Protein AF-0000000082337685 (afdb_homodimer)

Radius of gyration: 35.86 Å; Cα contacts (8 Å, |Δi|>4): 1172; chains: 2; bounding box: 55×130×116 Å

Organism: NCBI:txid1220207

Foldseek 3Di:
DPCDPVVVVVVVLVVPDCPPVPVPPPPPDQDPVSVVVCVVCCVVVVPDDCPDVNVVVVVVVLCCVLPVFQVLLDDDLVRLLVLVVVLLVLLLVLLVPWFDFACVVDDQVLVLVLQVVLPLFFDRDRLVVVLVFFLVSCSRGVLSLSLSQLLQVLLCVQPQLQVQQLQFCAPDPPGPHGDNCVSVVVSVVLVVVCVVPVLVSQVVQLVVLLVQQQQDVSNHPDNVNNVVSVVSQLVCLLVSLVPQCPDPPNVVGTDDDDDPVVVVVSSVSSSVSSVSSNVSSSSCSNHQTAHKDWNHCVSVVQAAADDDQAEEEDPSQDDPDPCLRHGFGWRGFSFTWIKGWQGQNSPDPPRGTHIDTSGHIYTTGTHDPPPVVVVVVVVVVVVVVVVVVVVVVVPPPPPPPD/DPCDPVNVVVVVLVVPDCPPVPVCPPPPPQDPVSVVVCCCCCVVVVPDDCPPVNVVVVVVVLCCVLPVFQVLLDDDLVRLLVLVVVLLVLLLVLLVPWFDFACVVDDQVLVLVLQVVLPLFFDRDRLVVQLVFFLVSCSRGVLSLSLLQLLQVLLCVQPQLQVQQLQFCAPDPPGPHGDNCVSVVVSVVLVVVCVVPVLVSQVVQLVVLLVQQQQDCSNHPDNVNNVVSVVSQLVCLLVSLVPQCPDPPNVVGTDDDDDPVVVVVSSVSSSVSSVSSNVSSSSCSNHQTAHKDWNHCVSVVQAAADDDQAEEEDPSQDDPDPCLRHGFGWRGFSFTWIKGWQTARSPDPPRGTHIDTSGHIYTTGTHDPPPVVVVVVVVVVVVVVVVVVVVVVVVPVPPPPD

Nearest PDB structures (foldseek):
  1z23-assembly1_A  TM=2.501E-01  e=3.993E+00  Rattus norvegicus
  5c73-assembly1_C  TM=1.824E-01  e=1.336E+00  Campylobacter jejuni
  7q83-assembly1_B  TM=2.647E-01  e=6.058E+00  Saccharomyces cerevisiae S288C
  5c73-assembly1_C  TM=1.822E-01  e=5.249E-01  Campylobacter jejuni
  7q83-assembly1_B  TM=2.648E-01  e=6.531E+00  Saccharomyces cerevisiae S288C

Structure (mmCIF, N/CA/C/O backbone):
data_AF-0000000082337685-model_v1
#
loop_
_entity.id
_entity.type
_entity.pdbx_description
1 polymer 'Uncharacterized protein'
#
loop_
_atom_site.group_PDB
_atom_site.id
_atom_site.type_symbol
_atom_site.label_atom_id
_atom_site.label_alt_id
_atom_site.label_comp_id
_atom_site.label_asym_id
_atom_site.label_entity_id
_atom_site.label_seq_id
_atom_site.pdbx_PDB_ins_code
_atom_site.Cartn_x
_atom_site.Cartn_y
_atom_site.Cartn_z
_atom_site.occupancy
_atom_site.B_iso_or_equiv
_atom_site.auth_seq_id
_atom_site.auth_comp_id
_atom_site.auth_asym_id
_atom_site.auth_atom_id
_atom_site.pdbx_PDB_model_num
ATOM 1 N N . MET A 1 1 ? 27.344 -3.963 -15.82 1 19.55 1 MET A N 1
ATOM 2 C CA . MET A 1 1 ? 26.75 -5.277 -16.016 1 19.55 1 MET A CA 1
ATOM 3 C C . MET A 1 1 ? 25.594 -5.5 -15.031 1 19.55 1 MET A C 1
ATOM 5 O O . MET A 1 1 ? 25.812 -5.527 -13.82 1 19.55 1 MET A O 1
ATOM 9 N N . VAL A 1 2 ? 24.391 -5.105 -15.367 1 24.78 2 VAL A N 1
ATOM 10 C CA . VAL A 1 2 ? 23.078 -4.992 -14.727 1 24.78 2 VAL A CA 1
ATOM 11 C C . VAL A 1 2 ? 22.609 -6.363 -14.242 1 24.78 2 VAL A C 1
ATOM 13 O O . VAL A 1 2 ? 22.453 -7.285 -15.047 1 24.78 2 VAL A O 1
ATOM 16 N N . GLU A 1 3 ? 23 -6.703 -13.016 1 27.89 3 GLU A N 1
ATOM 17 C CA . GLU A 1 3 ? 22.75 -8.008 -12.406 1 27.89 3 GLU A CA 1
ATOM 18 C C . GLU A 1 3 ? 21.297 -8.438 -12.594 1 27.89 3 GLU A C 1
ATOM 20 O O . GLU A 1 3 ? 20.375 -7.703 -12.227 1 27.89 3 GLU A O 1
ATOM 25 N N . THR A 1 4 ? 20.984 -9.242 -13.523 1 25.38 4 THR A N 1
ATOM 26 C CA . THR A 1 4 ? 19.734 -9.688 -14.117 1 25.38 4 THR A CA 1
ATOM 27 C C . THR A 1 4 ? 18.812 -10.281 -13.047 1 25.38 4 THR A C 1
ATOM 29 O O . THR A 1 4 ? 19.281 -10.75 -12.008 1 25.38 4 THR A O 1
ATOM 32 N N . ARG A 1 5 ? 17.516 -10.156 -13.211 1 28.86 5 ARG A N 1
ATOM 33 C CA . ARG A 1 5 ? 16.406 -10.656 -12.398 1 28.86 5 ARG A CA 1
ATOM 34 C C . ARG A 1 5 ? 16.609 -12.117 -12.016 1 28.86 5 ARG A C 1
ATOM 36 O O . ARG A 1 5 ? 16.031 -12.594 -11.047 1 28.86 5 ARG A O 1
ATOM 43 N N . SER A 1 6 ? 17.297 -12.836 -12.844 1 26.5 6 SER A N 1
ATOM 44 C CA . SER A 1 6 ? 17.547 -14.266 -12.688 1 26.5 6 SER A CA 1
ATOM 45 C C . SER A 1 6 ? 18.5 -14.539 -11.531 1 26.5 6 SER A C 1
ATOM 47 O O . SER A 1 6 ? 18.406 -15.586 -10.875 1 26.5 6 SER A O 1
ATOM 49 N N . ALA A 1 7 ? 19.438 -13.734 -11.289 1 30.48 7 ALA A N 1
ATOM 50 C CA . ALA A 1 7 ? 20.5 -13.992 -10.312 1 30.48 7 ALA A CA 1
ATOM 51 C C . ALA A 1 7 ? 19.984 -13.82 -8.883 1 30.48 7 ALA A C 1
ATOM 53 O O . ALA A 1 7 ? 20.375 -14.562 -7.984 1 30.48 7 ALA A O 1
ATOM 54 N N . LEU A 1 8 ? 19.047 -12.953 -8.688 1 27.53 8 LEU A N 1
ATOM 55 C CA . LEU A 1 8 ? 18.516 -12.742 -7.348 1 27.53 8 LEU A CA 1
ATOM 56 C C . LEU A 1 8 ? 17.625 -13.898 -6.922 1 27.53 8 LEU A C 1
ATOM 58 O O . LEU A 1 8 ? 17.562 -14.234 -5.738 1 27.53 8 LEU A O 1
ATOM 62 N N . LYS A 1 9 ? 17.047 -14.656 -7.887 1 27.2 9 LYS A N 1
ATOM 63 C CA . LYS A 1 9 ? 16.25 -15.844 -7.613 1 27.2 9 LYS A CA 1
ATOM 64 C C . LYS A 1 9 ? 17.125 -17 -7.152 1 27.2 9 LYS A C 1
ATOM 66 O O . LYS A 1 9 ? 16.766 -17.75 -6.242 1 27.2 9 LYS A O 1
ATOM 71 N N . ARG A 1 10 ? 18.312 -17.203 -7.746 1 27.28 10 ARG A N 1
ATOM 72 C CA . ARG A 1 10 ? 19.203 -18.312 -7.43 1 27.28 10 ARG A CA 1
ATOM 73 C C . ARG A 1 10 ? 19.766 -18.188 -6.023 1 27.28 10 ARG A C 1
ATOM 75 O O . ARG A 1 10 ? 19.906 -19.172 -5.305 1 27.28 10 ARG A O 1
ATOM 82 N N . LYS A 1 11 ? 20.109 -16.969 -5.691 1 29.11 11 LYS A N 1
ATOM 83 C CA . LYS A 1 11 ? 20.734 -16.875 -4.379 1 29.11 11 LYS A CA 1
ATOM 84 C C . LYS A 1 11 ? 19.734 -17.203 -3.268 1 29.11 11 LYS A C 1
ATOM 86 O O . LYS A 1 11 ? 20.125 -17.75 -2.23 1 29.11 11 LYS A O 1
ATOM 91 N N . ALA A 1 12 ? 18.453 -16.906 -3.602 1 27 12 ALA A N 1
ATOM 92 C CA . ALA A 1 12 ? 17.469 -17.25 -2.586 1 27 12 ALA A CA 1
ATOM 93 C C . ALA A 1 12 ? 17.281 -18.766 -2.508 1 27 12 ALA A C 1
ATOM 95 O O . ALA A 1 12 ? 17.062 -19.312 -1.427 1 27 12 ALA A O 1
ATOM 96 N N . MET A 1 13 ? 17.453 -19.344 -3.652 1 26.83 13 MET A N 1
ATOM 97 C CA . MET A 1 13 ? 17.281 -20.797 -3.654 1 26.83 13 MET A CA 1
ATOM 98 C C . MET A 1 13 ? 18.484 -21.484 -3.018 1 26.83 13 MET A C 1
ATOM 100 O O . MET A 1 13 ? 18.406 -22.641 -2.604 1 26.83 13 MET A O 1
ATOM 104 N N . GLU A 1 14 ? 19.719 -21.031 -3.309 1 30.3 14 GLU A N 1
ATOM 105 C CA . GLU A 1 14 ? 20.891 -21.703 -2.773 1 30.3 14 GLU A CA 1
ATOM 106 C C . GLU A 1 14 ? 20.859 -21.75 -1.249 1 30.3 14 GLU A C 1
ATOM 108 O O . GLU A 1 14 ? 21.516 -22.594 -0.633 1 30.3 14 GLU A O 1
ATOM 113 N N . VAL A 1 15 ? 20.219 -20.828 -0.671 1 27.8 15 VAL A N 1
ATOM 114 C CA . VAL A 1 15 ? 20.172 -20.875 0.787 1 27.8 15 VAL A CA 1
ATOM 115 C C . VAL A 1 15 ? 19.219 -21.969 1.243 1 27.8 15 VAL A C 1
ATOM 117 O O . VAL A 1 15 ? 19.031 -22.172 2.445 1 27.8 15 VAL A O 1
ATOM 120 N N . LEU A 1 16 ? 18.609 -22.609 0.264 1 26.3 16 LEU A N 1
ATOM 121 C CA . LEU A 1 16 ? 17.766 -23.734 0.705 1 26.3 16 LEU A CA 1
ATOM 122 C C . LEU A 1 16 ? 18.625 -24.938 1.051 1 26.3 16 LEU A C 1
ATOM 124 O O . LEU A 1 16 ? 18.938 -25.75 0.178 1 26.3 16 LEU A O 1
ATOM 128 N N . HIS A 1 17 ? 19.734 -24.969 1.654 1 25.34 17 HIS A N 1
ATOM 129 C CA . HIS A 1 17 ? 20.266 -26.219 2.156 1 25.34 17 HIS A CA 1
ATOM 130 C C . HIS A 1 17 ? 19.156 -27.109 2.719 1 25.34 17 HIS A C 1
ATOM 132 O O . HIS A 1 17 ? 18.141 -26.594 3.18 1 25.34 17 HIS A O 1
ATOM 138 N N . PRO A 1 18 ? 19.234 -28.484 2.402 1 25.02 18 PRO A N 1
ATOM 139 C CA . PRO A 1 18 ? 18.344 -29.484 3.01 1 25.02 18 PRO A CA 1
ATOM 140 C C . PRO A 1 18 ? 18.141 -29.266 4.508 1 25.02 18 PRO A C 1
ATOM 142 O O . PRO A 1 18 ? 19.078 -29.438 5.293 1 25.02 18 PRO A O 1
ATOM 145 N N . VAL A 1 19 ? 17.719 -28.344 4.965 1 27.28 19 VAL A N 1
ATOM 146 C CA . VAL A 1 19 ? 17.484 -28.5 6.395 1 27.28 19 VAL A CA 1
ATOM 147 C C . VAL A 1 19 ? 16.609 -29.719 6.648 1 27.28 19 VAL A C 1
ATOM 149 O O . VAL A 1 19 ? 15.516 -29.828 6.09 1 27.28 19 VAL A O 1
ATOM 152 N N . PRO A 1 20 ? 17.188 -30.891 6.84 1 25.73 20 PRO A N 1
ATOM 153 C CA . PRO A 1 20 ? 16.328 -31.984 7.312 1 25.73 20 PRO A CA 1
ATOM 154 C C . PRO A 1 20 ? 15.117 -31.484 8.086 1 25.73 20 PRO A C 1
ATOM 156 O O . PRO A 1 20 ? 15.203 -30.484 8.805 1 25.73 20 PRO A O 1
ATOM 159 N N . LEU A 1 21 ? 13.977 -31.766 7.57 1 26.06 21 LEU A N 1
ATOM 160 C CA . LEU A 1 21 ? 12.711 -31.547 8.258 1 26.06 21 LEU A CA 1
ATOM 161 C C . LEU A 1 21 ? 12.758 -32.125 9.672 1 26.06 21 LEU A C 1
ATOM 163 O O . LEU A 1 21 ? 11.984 -33.031 10.008 1 26.06 21 LEU A O 1
ATOM 167 N N . GLU A 1 22 ? 13.969 -32.625 10.156 1 26.48 22 GLU A N 1
ATOM 168 C CA . GLU A 1 22 ? 13.734 -33.094 11.516 1 26.48 22 GLU A CA 1
ATOM 169 C C . GLU A 1 22 ? 12.859 -32.125 12.297 1 26.48 22 GLU A C 1
ATOM 171 O O . GLU A 1 22 ? 12.891 -30.906 12.047 1 26.48 22 GLU A O 1
ATOM 176 N N . PRO A 1 23 ? 11.727 -32.719 12.938 1 25.03 23 PRO A N 1
ATOM 177 C CA . PRO A 1 23 ? 10.891 -31.891 13.805 1 25.03 23 PRO A CA 1
ATOM 178 C C . PRO A 1 23 ? 11.68 -30.766 14.477 1 25.03 23 PRO A C 1
ATOM 180 O O . PRO A 1 23 ? 12.688 -31.016 15.133 1 25.03 23 PRO A O 1
ATOM 183 N N . ALA A 1 24 ? 11.969 -29.875 13.828 1 26.56 24 ALA A N 1
ATOM 184 C CA . ALA A 1 24 ? 12.914 -28.906 14.375 1 26.56 24 ALA A CA 1
ATOM 185 C C . ALA A 1 24 ? 12.703 -28.719 15.875 1 26.56 24 ALA A C 1
ATOM 187 O O . ALA A 1 24 ? 11.852 -27.922 16.297 1 26.56 24 ALA A O 1
ATOM 188 N N . THR A 1 25 ? 12.555 -29.688 16.609 1 25.16 25 THR A N 1
ATOM 189 C CA . THR A 1 25 ? 12.766 -29.672 18.047 1 25.16 25 THR A CA 1
ATOM 190 C C . THR A 1 25 ? 14.055 -28.938 18.391 1 25.16 25 THR A C 1
ATOM 192 O O . THR A 1 25 ? 14.547 -29.016 19.516 1 25.16 25 THR A O 1
ATOM 195 N N . SER A 1 26 ? 15.008 -28.766 17.5 1 26.06 26 SER A N 1
ATOM 196 C CA . SER A 1 26 ? 16.234 -28.234 18.094 1 26.06 26 SER A CA 1
ATOM 197 C C . SER A 1 26 ? 15.984 -26.875 18.734 1 26.06 26 SER A C 1
ATOM 199 O O . SER A 1 26 ? 15.406 -25.984 18.094 1 26.06 26 SER A O 1
ATOM 201 N N . HIS A 1 27 ? 16.016 -26.812 20.078 1 24.92 27 HIS A N 1
ATOM 202 C CA . HIS A 1 27 ? 16.219 -25.781 21.094 1 24.92 27 HIS A CA 1
ATOM 203 C C . HIS A 1 27 ? 17.266 -24.766 20.641 1 24.92 27 HIS A C 1
ATOM 205 O O . HIS A 1 27 ? 18.453 -25.094 20.594 1 24.92 27 HIS A O 1
ATOM 211 N N . TYR A 1 28 ? 17.172 -24.344 19.656 1 27.2 28 TYR A N 1
ATOM 212 C CA . TYR A 1 28 ? 18.172 -23.281 19.578 1 27.2 28 TYR A CA 1
ATOM 213 C C . TYR A 1 28 ? 18.406 -22.656 20.953 1 27.2 28 TYR A C 1
ATOM 215 O O . TYR A 1 28 ? 17.531 -22 21.5 1 27.2 28 TYR A O 1
ATOM 223 N N . TRP A 1 29 ? 19.234 -23.297 21.719 1 28.3 29 TRP A N 1
ATOM 224 C CA . TRP A 1 29 ? 19.828 -22.688 22.906 1 28.3 29 TRP A CA 1
ATOM 225 C C . TRP A 1 29 ? 20.641 -21.453 22.547 1 28.3 29 TRP A C 1
ATOM 227 O O . TRP A 1 29 ? 21.469 -21.484 21.641 1 28.3 29 TRP A O 1
ATOM 237 N N . LYS A 1 30 ? 20.156 -20.391 23 1 33.81 30 LYS A N 1
ATOM 238 C CA . LYS A 1 30 ? 20.953 -19.172 22.922 1 33.81 30 LYS A CA 1
ATOM 239 C C . LYS A 1 30 ? 22.438 -19.484 23.156 1 33.81 30 LYS A C 1
ATOM 241 O O . LYS A 1 30 ? 22.781 -20.297 24.016 1 33.81 30 LYS A O 1
ATOM 246 N N . THR A 1 31 ? 23.203 -19.297 22.281 1 38.31 31 THR A N 1
ATOM 247 C CA . THR A 1 31 ? 24.594 -19.391 22.672 1 38.31 31 THR A CA 1
ATOM 248 C C . THR A 1 31 ? 24.875 -18.562 23.922 1 38.31 31 THR A C 1
ATOM 250 O O . THR A 1 31 ? 24.078 -17.672 24.281 1 38.31 31 THR A O 1
ATOM 253 N N . GLN A 1 32 ? 25.891 -18.844 24.734 1 39.66 32 GLN A N 1
ATOM 254 C CA . GLN A 1 32 ? 26.25 -18.031 25.891 1 39.66 32 GLN A CA 1
ATOM 255 C C . GLN A 1 32 ? 26.391 -16.562 25.5 1 39.66 32 GLN A C 1
ATOM 257 O O . GLN A 1 32 ? 25.906 -15.672 26.219 1 39.66 32 GLN A O 1
ATOM 262 N N . LYS A 1 33 ? 26.953 -16.266 24.422 1 43.06 33 LYS A N 1
ATOM 263 C CA . LYS A 1 33 ? 27.172 -14.906 23.953 1 43.06 33 LYS A CA 1
ATOM 264 C C . LYS A 1 33 ? 25.859 -14.273 23.484 1 43.06 33 LYS A C 1
ATOM 266 O O . LYS A 1 33 ? 25.594 -13.102 23.766 1 43.06 33 LYS A O 1
ATOM 271 N N . GLU A 1 34 ? 25.109 -14.961 22.844 1 40.47 34 GLU A N 1
ATOM 272 C CA . GLU A 1 34 ? 23.812 -14.43 22.422 1 40.47 34 GLU A CA 1
ATOM 273 C C . GLU A 1 34 ? 22.875 -14.273 23.609 1 40.47 34 GLU A C 1
ATOM 275 O O . GLU A 1 34 ? 22.156 -13.273 23.703 1 40.47 34 GLU A O 1
ATOM 280 N N . MET A 1 35 ? 22.938 -15.188 24.438 1 41.5 35 MET A N 1
ATOM 281 C CA . MET A 1 35 ? 22.297 -15.039 25.734 1 41.5 35 MET A CA 1
ATOM 282 C C . MET A 1 35 ? 22.891 -13.875 26.516 1 41.5 35 MET A C 1
ATOM 284 O O . MET A 1 35 ? 22.172 -13.102 27.141 1 41.5 35 MET A O 1
ATOM 288 N N . GLU A 1 36 ? 24.219 -13.797 26.453 1 44.34 36 GLU A N 1
ATOM 289 C CA . GLU A 1 36 ? 24.906 -12.688 27.109 1 44.34 36 GLU A CA 1
ATOM 290 C C . GLU A 1 36 ? 24.594 -11.359 26.422 1 44.34 36 GLU A C 1
ATOM 292 O O . GLU A 1 36 ? 24.359 -10.352 27.094 1 44.34 36 GLU A O 1
ATOM 297 N N . THR A 1 37 ? 24.625 -11.336 25.203 1 41.16 37 THR A N 1
ATOM 298 C CA . THR A 1 37 ? 24.297 -10.102 24.5 1 41.16 37 THR A CA 1
ATOM 299 C C . THR A 1 37 ? 22.828 -9.742 24.688 1 41.16 37 THR A C 1
ATOM 301 O O . THR A 1 37 ? 22.484 -8.578 24.875 1 41.16 37 THR A O 1
ATOM 304 N N . GLU A 1 38 ? 21.953 -10.664 24.641 1 39.53 38 GLU A N 1
ATOM 305 C CA . GLU A 1 38 ? 20.562 -10.422 25.047 1 39.53 38 GLU A CA 1
ATOM 306 C C . GLU A 1 38 ? 20.469 -10.039 26.516 1 39.53 38 GLU A C 1
ATOM 308 O O . GLU A 1 38 ? 19.719 -9.133 26.875 1 39.53 38 GLU A O 1
ATOM 313 N N . ILE A 1 39 ? 21.172 -10.75 27.297 1 42.5 39 ILE A N 1
ATOM 314 C CA . ILE A 1 39 ? 21.281 -10.336 28.688 1 42.5 39 ILE A CA 1
ATOM 315 C C . ILE A 1 39 ? 21.922 -8.945 28.766 1 42.5 39 ILE A C 1
ATOM 317 O O . ILE A 1 39 ? 21.453 -8.086 29.516 1 42.5 39 ILE A O 1
ATOM 321 N N . GLU A 1 40 ? 23.016 -8.742 28.016 1 42.44 40 GLU A N 1
ATOM 322 C CA . GLU A 1 40 ? 23.625 -7.414 27.984 1 42.44 40 GLU A CA 1
ATOM 323 C C . GLU A 1 40 ? 22.672 -6.387 27.391 1 42.44 40 GLU A C 1
ATOM 325 O O . GLU A 1 40 ? 22.531 -5.273 27.906 1 42.44 40 GLU A O 1
ATOM 330 N N . PHE A 1 41 ? 22.109 -6.637 26.219 1 36.75 41 PHE A N 1
ATOM 331 C CA . PHE A 1 41 ? 21.094 -5.73 25.703 1 36.75 41 PHE A CA 1
ATOM 332 C C . PHE A 1 41 ? 19.906 -5.621 26.672 1 36.75 41 PHE A C 1
ATOM 334 O O . PHE A 1 41 ? 19.438 -4.523 26.953 1 36.75 41 PHE A O 1
ATOM 341 N N . ARG A 1 42 ? 19.375 -6.68 27.109 1 39.47 42 ARG A N 1
ATOM 342 C CA . ARG A 1 42 ? 18.422 -6.633 28.219 1 39.47 42 ARG A CA 1
ATOM 343 C C . ARG A 1 42 ? 19 -5.902 29.422 1 39.47 42 ARG A C 1
ATOM 345 O O . ARG A 1 42 ? 18.297 -5.18 30.125 1 39.47 42 ARG A O 1
ATOM 352 N N . SER A 1 43 ? 20.094 -6.332 29.766 1 37.81 43 SER A N 1
ATOM 353 C CA . SER A 1 43 ? 20.781 -5.645 30.859 1 37.81 43 SER A CA 1
ATOM 354 C C . SER A 1 43 ? 21.047 -4.184 30.516 1 37.81 43 SER A C 1
ATOM 356 O O . SER A 1 43 ? 20.891 -3.303 31.359 1 37.81 43 SER A O 1
ATOM 358 N N . LYS A 1 44 ? 21.703 -3.91 29.344 1 36.59 44 LYS A N 1
ATOM 359 C CA . LYS A 1 44 ? 22.016 -2.537 28.969 1 36.59 44 LYS A CA 1
ATOM 360 C C . LYS A 1 44 ? 20.766 -1.773 28.562 1 36.59 44 LYS A C 1
ATOM 362 O O . LYS A 1 44 ? 20.609 -0.595 28.891 1 36.59 44 LYS A O 1
ATOM 367 N N . TYR A 1 45 ? 20.016 -2.178 27.609 1 33.69 45 TYR A N 1
ATOM 368 C CA . TYR A 1 45 ? 18.797 -1.485 27.188 1 33.69 45 TYR A CA 1
ATOM 369 C C . TYR A 1 45 ? 17.562 -2.16 27.781 1 33.69 45 TYR A C 1
ATOM 371 O O . TYR A 1 45 ? 16.453 -1.653 27.641 1 33.69 45 TYR A O 1
ATOM 379 N N . GLY A 1 46 ? 17.438 -3.377 28.047 1 32.22 46 GLY A N 1
ATOM 380 C CA . GLY A 1 46 ? 16.375 -4.133 28.688 1 32.22 46 GLY A CA 1
ATOM 381 C C . GLY A 1 46 ? 15.938 -3.541 30.016 1 32.22 46 GLY A C 1
ATOM 382 O O . GLY A 1 46 ? 14.984 -4.02 30.625 1 32.22 46 GLY A O 1
ATOM 383 N N . GLY A 1 47 ? 16.812 -3.223 30.828 1 30.2 47 GLY A N 1
ATOM 384 C CA . GLY A 1 47 ? 16.344 -2.738 32.125 1 30.2 47 GLY A CA 1
ATOM 385 C C . GLY A 1 47 ? 15.281 -1.666 32 1 30.2 47 GLY A C 1
ATOM 386 O O . GLY A 1 47 ? 14.125 -1.895 32.344 1 30.2 47 GLY A O 1
ATOM 387 N N . GLY A 1 48 ? 15.594 -0.375 32.281 1 29.62 48 GLY A N 1
ATOM 388 C CA . GLY A 1 48 ? 14.836 0.771 32.75 1 29.62 48 GLY A CA 1
ATOM 389 C C . GLY A 1 48 ? 13.828 1.272 31.719 1 29.62 48 GLY A C 1
ATOM 390 O O . GLY A 1 48 ? 12.969 2.1 32.031 1 29.62 48 GLY A O 1
ATOM 391 N N . PHE A 1 49 ? 14.055 1.293 30.422 1 29.77 49 PHE A N 1
ATOM 392 C CA . PHE A 1 49 ? 13.039 2.006 29.656 1 29.77 49 PHE A CA 1
ATOM 393 C C . PHE A 1 49 ? 11.805 1.135 29.469 1 29.77 49 PHE A C 1
ATOM 395 O O . PHE A 1 49 ? 10.672 1.626 29.516 1 29.77 49 PHE A O 1
ATOM 402 N N . ILE A 1 50 ? 11.836 -0.157 28.781 1 34.56 50 ILE A N 1
ATOM 403 C CA . ILE A 1 50 ? 10.547 -0.839 28.719 1 34.56 50 ILE A CA 1
ATOM 404 C C . ILE A 1 50 ? 10.266 -1.541 30.047 1 34.56 50 ILE A C 1
ATOM 406 O O . ILE A 1 50 ? 10.914 -2.543 30.375 1 34.56 50 ILE A O 1
ATOM 410 N N . GLN A 1 51 ? 10.117 -1.097 31.234 1 31.34 51 GLN A N 1
ATOM 411 C CA . GLN A 1 51 ? 9.516 -1.736 32.406 1 31.34 51 GLN A CA 1
ATOM 412 C C . GLN A 1 51 ? 8.391 -2.686 32 1 31.34 51 GLN A C 1
ATOM 414 O O . GLN A 1 51 ? 7.832 -2.561 30.906 1 31.34 51 GLN A O 1
ATOM 419 N N . ARG A 1 52 ? 7.836 -3.801 32.906 1 31.67 52 ARG A N 1
ATOM 420 C CA . ARG A 1 52 ? 6.852 -4.879 32.906 1 31.67 52 ARG A CA 1
ATOM 421 C C . ARG A 1 52 ? 5.617 -4.488 32.094 1 31.67 52 ARG A C 1
ATOM 423 O O . ARG A 1 52 ? 5.094 -5.289 31.312 1 31.67 52 ARG A O 1
ATOM 430 N N . PRO A 1 53 ? 4.777 -3.533 32.625 1 34.75 53 PRO A N 1
ATOM 431 C CA . PRO A 1 53 ? 3.43 -3.252 32.125 1 34.75 53 PRO A CA 1
ATOM 432 C C . PRO A 1 53 ? 3.418 -2.891 30.656 1 34.75 53 PRO A C 1
ATOM 434 O O . PRO A 1 53 ? 2.465 -3.219 29.938 1 34.75 53 PRO A O 1
ATOM 437 N N . ASP A 1 54 ? 4.41 -2.244 30.203 1 36.03 54 ASP A N 1
ATOM 438 C CA . ASP A 1 54 ? 4.41 -1.68 28.859 1 36.03 54 ASP A CA 1
ATOM 439 C C . ASP A 1 54 ? 4.672 -2.758 27.812 1 36.03 54 ASP A C 1
ATOM 441 O O . ASP A 1 54 ? 4.168 -2.676 26.688 1 36.03 54 ASP A O 1
ATOM 445 N N . TYR A 1 55 ? 5.453 -3.717 28.219 1 36.22 55 TYR A N 1
ATOM 446 C CA . TYR A 1 55 ? 5.637 -4.875 27.344 1 36.22 55 TYR A CA 1
ATOM 447 C C . TYR A 1 55 ? 4.312 -5.594 27.109 1 36.22 55 TYR A C 1
ATOM 449 O O . TYR A 1 55 ? 3.998 -5.973 25.984 1 36.22 55 TYR A O 1
ATOM 457 N N . HIS A 1 56 ? 3.598 -5.723 28.266 1 35.19 56 HIS A N 1
ATOM 458 C CA . HIS A 1 56 ? 2.281 -6.34 28.156 1 35.19 56 HIS A CA 1
ATOM 459 C C . HIS A 1 56 ? 1.354 -5.516 27.266 1 35.19 56 HIS A C 1
ATOM 461 O O . HIS A 1 56 ? 0.573 -6.07 26.484 1 35.19 56 HIS A O 1
ATOM 467 N N . ARG A 1 57 ? 1.389 -4.32 27.594 1 38.16 57 ARG A N 1
ATOM 468 C CA . ARG A 1 57 ? 0.542 -3.447 26.781 1 38.16 57 ARG A CA 1
ATOM 469 C C . ARG A 1 57 ? 0.96 -3.482 25.328 1 38.16 57 ARG A C 1
ATOM 471 O O . ARG A 1 57 ? 0.11 -3.486 24.422 1 38.16 57 ARG A O 1
ATOM 478 N N . LEU A 1 58 ? 2.188 -3.543 25.188 1 40.06 58 LEU A N 1
ATOM 479 C CA . LEU A 1 58 ? 2.703 -3.674 23.828 1 40.06 58 LEU A CA 1
ATOM 480 C C . LEU A 1 58 ? 2.262 -4.992 23.219 1 40.06 58 LEU A C 1
ATOM 482 O O . LEU A 1 58 ? 1.825 -5.023 22.062 1 40.06 58 LEU A O 1
ATOM 486 N N . LEU A 1 59 ? 2.293 -5.926 24.156 1 40.84 59 LEU A N 1
ATOM 487 C CA . LEU A 1 59 ? 1.82 -7.238 23.734 1 40.84 59 LEU A CA 1
ATOM 488 C C . LEU A 1 59 ? 0.338 -7.191 23.375 1 40.84 59 LEU A C 1
ATOM 490 O O . LEU A 1 59 ? -0.096 -7.84 22.422 1 40.84 59 LEU A O 1
ATOM 494 N N . GLY A 1 60 ? -0.379 -6.383 24.234 1 38.28 60 GLY A N 1
ATOM 495 C CA . GLY A 1 60 ? -1.797 -6.199 23.969 1 38.28 60 GLY A CA 1
ATOM 496 C C . GLY A 1 60 ? -2.072 -5.551 22.641 1 38.28 60 GLY A C 1
ATOM 497 O O . GLY A 1 60 ? -2.957 -5.988 21.891 1 38.28 60 GLY A O 1
ATOM 498 N N . GLY A 1 61 ? -1.476 -4.547 22.297 1 40.66 61 GLY A N 1
ATOM 499 C CA . GLY A 1 61 ? -1.717 -3.822 21.062 1 40.66 61 GLY A CA 1
ATOM 500 C C . GLY A 1 61 ? -1.341 -4.613 19.828 1 40.66 61 GLY A C 1
ATOM 501 O O . GLY A 1 61 ? -2.09 -4.641 18.844 1 40.66 61 GLY A O 1
ATOM 502 N N . VAL A 1 62 ? -0.202 -5.305 19.828 1 42.62 62 VAL A N 1
ATOM 503 C CA . VAL A 1 62 ? 0.277 -6.145 18.75 1 42.62 62 VAL A CA 1
ATOM 504 C C . VAL A 1 62 ? -0.696 -7.297 18.516 1 42.62 62 VAL A C 1
ATOM 506 O O . VAL A 1 62 ? -1.027 -7.617 17.375 1 42.62 62 VAL A O 1
ATOM 509 N N . THR A 1 63 ? -1.116 -7.816 19.703 1 40.53 63 THR A N 1
ATOM 510 C CA . THR A 1 63 ? -2.127 -8.867 19.672 1 40.53 63 THR A CA 1
ATOM 511 C C . THR A 1 63 ? -3.389 -8.391 18.953 1 40.53 63 THR A C 1
ATOM 513 O O . THR A 1 63 ? -3.984 -9.125 18.172 1 40.53 63 THR A O 1
ATOM 516 N N . GLN A 1 64 ? -3.693 -7.332 19.25 1 41.22 64 GLN A N 1
ATOM 517 C CA . GLN A 1 64 ? -4.918 -6.797 18.656 1 41.22 64 GLN A CA 1
ATOM 518 C C . GLN A 1 64 ? -4.773 -6.617 17.156 1 41.22 64 GLN A C 1
ATOM 520 O O . GLN A 1 64 ? -5.688 -6.949 16.391 1 41.22 64 GLN A O 1
ATOM 525 N N . LEU A 1 65 ? -3.715 -6.109 16.719 1 43.72 65 LEU A N 1
ATOM 526 C CA . LEU A 1 65 ? -3.539 -5.855 15.297 1 43.72 65 LEU A CA 1
ATOM 527 C C . LEU A 1 65 ? -3.518 -7.164 14.516 1 43.72 65 LEU A C 1
ATOM 529 O O . LEU A 1 65 ? -4.121 -7.262 13.445 1 43.72 65 LEU A O 1
ATOM 533 N N . ILE A 1 66 ? -2.584 -8.125 15.016 1 43.88 66 ILE A N 1
ATOM 534 C CA . ILE A 1 66 ? -2.506 -9.438 14.375 1 43.88 66 ILE A CA 1
ATOM 535 C C . ILE A 1 66 ? -3.865 -10.133 14.453 1 43.88 66 ILE A C 1
ATOM 537 O O . ILE A 1 66 ? -4.328 -10.711 13.469 1 43.88 66 ILE A O 1
ATOM 541 N N . ARG A 1 67 ? -4.445 -10.117 15.742 1 40.19 67 ARG A N 1
ATOM 542 C CA . ARG A 1 67 ? -5.707 -10.789 16.016 1 40.19 67 ARG A CA 1
ATOM 543 C C . ARG A 1 67 ? -6.836 -10.211 15.172 1 40.19 67 ARG A C 1
ATOM 545 O O . ARG A 1 67 ? -7.664 -10.953 14.641 1 40.19 67 ARG A O 1
ATOM 552 N N . GLU A 1 68 ? -6.828 -9.031 15.391 1 43.84 68 GLU A N 1
ATOM 553 C CA . GLU A 1 68 ? -8.125 -8.492 14.984 1 43.84 68 GLU A CA 1
ATOM 554 C C . GLU A 1 68 ? -8.391 -8.766 13.508 1 43.84 68 GLU A C 1
ATOM 556 O O . GLU A 1 68 ? -9.539 -8.945 13.102 1 43.84 68 GLU A O 1
ATOM 561 N N . GLY A 1 69 ? -7.133 -9.094 12.672 1 47.91 69 GLY A N 1
ATOM 562 C CA . GLY A 1 69 ? -7.652 -9.391 11.344 1 47.91 69 GLY A CA 1
ATOM 563 C C . GLY A 1 69 ? -7.227 -10.75 10.828 1 47.91 69 GLY A C 1
ATOM 564 O O . GLY A 1 69 ? -7.762 -11.234 9.828 1 47.91 69 GLY A O 1
ATOM 565 N N . ALA A 1 70 ? -6.203 -11.445 11.539 1 53.81 70 ALA A N 1
ATOM 566 C CA . ALA A 1 70 ? -5.656 -12.656 10.922 1 53.81 70 ALA A CA 1
ATOM 567 C C . ALA A 1 70 ? -6.605 -13.836 11.094 1 53.81 70 ALA A C 1
ATOM 569 O O . ALA A 1 70 ? -6.762 -14.648 10.18 1 53.81 70 ALA A O 1
ATOM 570 N N . ALA A 1 71 ? -7.09 -13.93 12.273 1 51.31 71 ALA A N 1
ATOM 571 C CA . ALA A 1 71 ? -7.949 -15.086 12.523 1 51.31 71 ALA A CA 1
ATOM 572 C C . ALA A 1 71 ? -9.086 -15.156 11.508 1 51.31 71 ALA A C 1
ATOM 574 O O . ALA A 1 71 ? -9.508 -16.25 11.109 1 51.31 71 ALA A O 1
ATOM 575 N N . GLU A 1 72 ? -9.367 -14.031 11.125 1 56.16 72 GLU A N 1
ATOM 576 C CA . GLU A 1 72 ? -10.484 -13.977 10.188 1 56.16 72 GLU A CA 1
ATOM 577 C C . GLU A 1 72 ? -10.094 -14.516 8.82 1 56.16 72 GLU A C 1
ATOM 579 O O . GLU A 1 72 ? -10.953 -14.93 8.039 1 56.16 72 GLU A O 1
ATOM 584 N N . TRP A 1 73 ? -8.797 -14.648 8.766 1 68.38 73 TRP A N 1
ATOM 585 C CA . TRP A 1 73 ? -8.32 -15.039 7.445 1 68.38 73 TRP A CA 1
ATOM 586 C C . TRP A 1 73 ? -7.738 -16.453 7.477 1 68.38 73 TRP A C 1
ATOM 588 O O . TRP A 1 73 ? -7.309 -16.969 6.445 1 68.38 73 TRP A O 1
ATOM 598 N N . ALA A 1 74 ? -7.707 -16.969 8.719 1 63.5 74 ALA A N 1
ATOM 599 C CA . ALA A 1 74 ? -7.07 -18.266 8.891 1 63.5 74 ALA A CA 1
ATOM 600 C C . ALA A 1 74 ? -7.77 -19.328 8.062 1 63.5 74 ALA A C 1
ATOM 602 O O . ALA A 1 74 ? -9 -19.328 7.941 1 63.5 74 ALA A O 1
ATOM 603 N N . PHE A 1 75 ? -6.902 -20.062 7.363 1 64.81 75 PHE A N 1
ATOM 604 C CA . PHE A 1 75 ? -7.387 -21.172 6.559 1 64.81 75 PHE A CA 1
ATOM 605 C C . PHE A 1 75 ? -6.574 -22.438 6.832 1 64.81 75 PHE A C 1
ATOM 607 O O . PHE A 1 75 ? -5.367 -22.359 7.078 1 64.81 75 PHE A O 1
ATOM 614 N N . ASP A 1 76 ? -7.281 -23.406 7.039 1 58.78 76 ASP A N 1
ATOM 615 C CA . ASP A 1 76 ? -6.621 -24.688 7.238 1 58.78 76 ASP A CA 1
ATOM 616 C C . ASP A 1 76 ? -5.703 -25.031 6.066 1 58.78 76 ASP A C 1
ATOM 618 O O . ASP A 1 76 ? -6.055 -24.781 4.91 1 58.78 76 ASP A O 1
ATOM 622 N N . SER A 1 77 ? -4.473 -25.25 6.441 1 60.34 77 SER A N 1
ATOM 623 C CA . SER A 1 77 ? -3.496 -25.609 5.418 1 60.34 77 SER A CA 1
ATOM 624 C C . SER A 1 77 ? -4.07 -26.641 4.453 1 60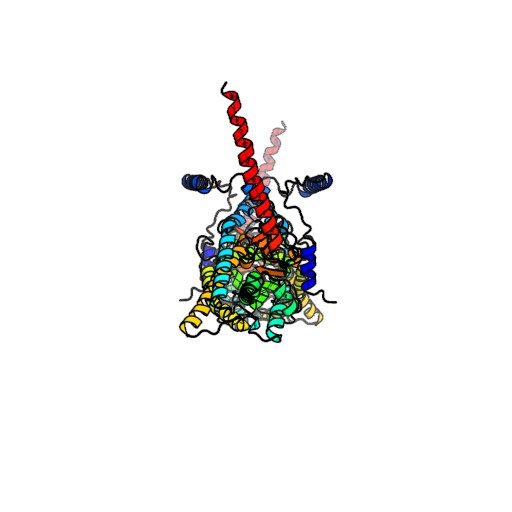.34 77 SER A C 1
ATOM 626 O O . SER A 1 77 ? -3.82 -26.578 3.246 1 60.34 77 SER A O 1
ATOM 628 N N . ASP A 1 78 ? -4.797 -27.484 4.98 1 62.44 78 ASP A N 1
ATOM 629 C CA . ASP A 1 78 ? -5.414 -28.5 4.125 1 62.44 78 ASP A CA 1
ATOM 630 C C . ASP A 1 78 ? -6.441 -27.875 3.189 1 62.44 78 ASP A C 1
ATOM 632 O O . ASP A 1 78 ? -6.598 -28.312 2.049 1 62.44 78 ASP A O 1
ATOM 636 N N . GLY A 1 79 ? -6.934 -26.875 3.711 1 67.31 79 GLY A N 1
ATOM 637 C CA . GLY A 1 79 ? -7.898 -26.172 2.881 1 67.31 79 GLY A CA 1
ATOM 638 C C . GLY A 1 79 ? -7.273 -25.484 1.677 1 67.31 79 GLY A C 1
ATOM 639 O O . GLY A 1 79 ? -7.816 -25.562 0.571 1 67.31 79 GLY A O 1
ATOM 640 N N . LEU A 1 80 ? -6.148 -24.938 1.912 1 75.62 80 LEU A N 1
ATOM 641 C CA . LEU A 1 80 ? -5.465 -24.281 0.809 1 75.62 80 LEU A CA 1
ATOM 642 C C . LEU A 1 80 ? -5.051 -25.281 -0.26 1 75.62 80 LEU A C 1
ATOM 644 O O . LEU A 1 80 ? -5.188 -25.016 -1.456 1 75.62 80 LEU A O 1
ATOM 648 N N . ARG A 1 81 ? -4.648 -26.375 0.202 1 73.56 81 ARG A N 1
ATOM 649 C CA . ARG A 1 81 ? -4.285 -27.438 -0.722 1 73.56 81 ARG A CA 1
ATOM 650 C C . ARG A 1 81 ? -5.492 -27.891 -1.54 1 73.56 81 ARG A C 1
ATOM 652 O O . ARG A 1 81 ? -5.367 -28.172 -2.732 1 73.56 81 ARG A O 1
ATOM 659 N N . SER A 1 82 ? -6.559 -27.859 -0.878 1 74.31 82 SER A N 1
ATOM 660 C CA . SER A 1 82 ? -7.777 -28.281 -1.557 1 74.31 82 SER A CA 1
ATOM 661 C C . SER A 1 82 ? -8.156 -27.328 -2.674 1 74.31 82 SER A C 1
ATOM 663 O O . SER A 1 82 ? -8.594 -27.75 -3.748 1 74.31 82 SER A O 1
ATOM 665 N N . PHE A 1 83 ? -7.996 -26.094 -2.424 1 76.69 83 PHE A N 1
ATOM 666 C CA . PHE A 1 83 ? -8.328 -25.109 -3.439 1 76.69 83 PHE A CA 1
ATOM 667 C C . PHE A 1 83 ? -7.41 -25.234 -4.648 1 76.69 83 PHE A C 1
ATOM 669 O O . PHE A 1 83 ? -7.867 -25.172 -5.793 1 76.69 83 PHE A O 1
ATOM 676 N N . TYR A 1 84 ? -6.207 -25.406 -4.324 1 80 84 TYR A N 1
ATOM 677 C CA . TYR A 1 84 ? -5.258 -25.547 -5.426 1 80 84 TYR A CA 1
ATOM 678 C C . TYR A 1 84 ? -5.473 -26.859 -6.164 1 80 84 TYR A C 1
ATOM 680 O O . TYR A 1 84 ? -5.352 -26.922 -7.391 1 80 84 TYR A O 1
ATOM 688 N N . TRP A 1 85 ? -5.855 -27.797 -5.395 1 77.62 85 TRP A N 1
ATOM 689 C CA . TRP A 1 85 ? -6.125 -29.109 -5.984 1 77.62 85 TRP A CA 1
ATOM 690 C C . TRP A 1 85 ? -7.316 -29.047 -6.934 1 77.62 85 TRP A C 1
ATOM 692 O O . TRP A 1 85 ? -7.324 -29.703 -7.977 1 77.62 85 TRP A O 1
ATOM 702 N N . GLU A 1 86 ? -8.234 -28.297 -6.539 1 79.56 86 GLU A N 1
ATOM 703 C CA . GLU A 1 86 ? -9.391 -28.125 -7.414 1 79.56 86 GLU A CA 1
ATOM 704 C C . GLU A 1 86 ? -8.984 -27.5 -8.742 1 79.56 86 GLU A C 1
ATOM 706 O O . GLU A 1 86 ? -9.422 -27.938 -9.805 1 79.56 86 GLU A O 1
ATOM 711 N N . MET A 1 87 ? -8.203 -26.531 -8.695 1 86.75 87 MET A N 1
ATOM 712 C CA . MET A 1 87 ? -7.727 -25.875 -9.914 1 86.75 87 MET A CA 1
ATOM 713 C C . MET A 1 87 ? -6.977 -26.859 -10.805 1 86.75 87 MET A C 1
ATOM 715 O O . MET A 1 87 ? -7.184 -26.891 -12.016 1 86.75 87 MET A O 1
ATOM 719 N N . PHE A 1 88 ? -6.258 -27.719 -10.18 1 85 88 PHE A N 1
ATOM 720 C CA . PHE A 1 88 ? -5.453 -28.688 -10.906 1 85 88 PHE A CA 1
ATOM 721 C C . PHE A 1 88 ? -6.344 -29.734 -11.562 1 85 88 PHE A C 1
ATOM 723 O O . PHE A 1 88 ? -6.148 -30.078 -12.734 1 85 88 PHE A O 1
ATOM 730 N N . THR A 1 89 ? -7.266 -30.219 -10.789 1 85.31 89 THR A N 1
ATOM 731 C CA . THR A 1 89 ? -8.156 -31.25 -11.297 1 85.31 89 THR A CA 1
ATOM 732 C C . THR A 1 89 ? -8.969 -30.734 -12.484 1 85.31 89 THR A C 1
ATOM 734 O O . THR A 1 89 ? -9.117 -31.422 -13.492 1 85.31 89 THR A O 1
ATOM 737 N N . TYR A 1 90 ? -9.391 -29.594 -12.367 1 89.38 90 TYR A N 1
ATOM 738 C CA . TYR A 1 90 ? -10.188 -29 -13.438 1 89.38 90 TYR A CA 1
ATOM 739 C C . TYR A 1 90 ? -9.328 -28.688 -14.656 1 89.38 90 TYR A C 1
ATOM 741 O O . TYR A 1 90 ? -9.789 -28.828 -15.789 1 89.38 90 TYR A O 1
ATOM 749 N N . SER A 1 91 ? -8.078 -28.328 -14.445 1 92.94 91 SER A N 1
ATOM 750 C CA . SER A 1 91 ? -7.164 -28.062 -15.555 1 92.94 91 SER A CA 1
ATOM 751 C C . SER A 1 91 ? -6.859 -29.344 -16.328 1 92.94 91 SER A C 1
ATOM 753 O O . SER A 1 91 ? -6.836 -29.344 -17.547 1 92.94 91 SER A O 1
ATOM 755 N N . ARG A 1 92 ? -6.672 -30.344 -15.562 1 90.81 92 ARG A N 1
ATOM 756 C CA . ARG A 1 92 ? -6.414 -31.641 -16.188 1 90.81 92 ARG A CA 1
ATOM 757 C C . ARG A 1 92 ? -7.617 -32.094 -17 1 90.81 92 ARG A C 1
ATOM 759 O O . ARG A 1 92 ? -7.469 -32.562 -18.141 1 90.81 92 ARG A O 1
ATOM 766 N N . TYR A 1 93 ? -8.734 -31.969 -16.375 1 89.19 93 TYR A N 1
ATOM 767 C CA . TYR A 1 93 ? -9.961 -32.344 -17.062 1 89.19 93 TYR A CA 1
ATOM 768 C C . TYR A 1 93 ? -10.141 -31.484 -18.328 1 89.19 93 TYR A C 1
ATOM 770 O O . TYR A 1 93 ? -10.469 -32.031 -19.391 1 89.19 93 TYR A O 1
ATOM 778 N N . TRP A 1 94 ? -9.945 -30.25 -18.203 1 94.5 94 TRP A N 1
ATOM 779 C CA . TRP A 1 94 ? -10.062 -29.312 -19.328 1 94.5 94 TRP A CA 1
ATOM 780 C C . TRP A 1 94 ? -9.156 -29.734 -20.469 1 94.5 94 TRP A C 1
ATOM 782 O O . TRP A 1 94 ? -9.594 -29.812 -21.625 1 94.5 94 TRP A O 1
ATOM 792 N N . CYS A 1 95 ? -7.914 -30.094 -20.172 1 95.38 95 CYS A N 1
ATOM 793 C CA . CYS A 1 95 ? -6.949 -30.453 -21.203 1 95.38 95 CYS A CA 1
ATOM 794 C C . CYS A 1 95 ? -7.309 -31.781 -21.844 1 95.38 95 CYS A C 1
ATOM 796 O O . CYS A 1 95 ? -7.113 -31.969 -23.047 1 95.38 95 CYS A O 1
ATOM 798 N N . SER A 1 96 ? -7.832 -32.688 -21.062 1 91.44 96 SER A N 1
ATOM 799 C CA . SER A 1 96 ? -8.242 -33.969 -21.609 1 91.44 96 SER A CA 1
ATOM 800 C C . SER A 1 96 ? -9.383 -33.812 -22.609 1 91.44 96 SER A C 1
ATOM 802 O O . SER A 1 96 ? -9.508 -34.594 -23.547 1 91.44 96 SER A O 1
ATOM 804 N N . GLN A 1 97 ? -10.18 -32.812 -22.406 1 91.25 97 GLN A N 1
ATOM 805 C CA . GLN A 1 97 ? -11.367 -32.594 -23.234 1 91.25 97 GLN A CA 1
ATOM 806 C C . GLN A 1 97 ? -11.047 -31.734 -24.453 1 91.25 97 GLN A C 1
ATOM 808 O O . GLN A 1 97 ? -11.562 -31.984 -25.547 1 91.25 97 GLN A O 1
ATOM 813 N N . TYR A 1 98 ? -10.156 -30.781 -24.234 1 96.19 98 TYR A N 1
ATOM 814 C CA . TYR A 1 98 ? -10.156 -29.719 -25.234 1 96.19 98 TYR A CA 1
ATOM 815 C C . TYR A 1 98 ? -8.781 -29.578 -25.875 1 96.19 98 TYR A C 1
ATOM 817 O O . TYR A 1 98 ? -8.602 -28.797 -26.812 1 96.19 98 TYR A O 1
ATOM 825 N N . SER A 1 99 ? -7.785 -30.312 -25.422 1 96.31 99 SER A N 1
ATOM 826 C CA . SER A 1 99 ? -6.449 -30.266 -26 1 96.31 99 SER A CA 1
ATOM 827 C C . SER A 1 99 ? -6.207 -31.469 -26.922 1 96.31 99 SER A C 1
ATOM 829 O O . SER A 1 99 ? -6.742 -32.562 -26.688 1 96.31 99 SER A O 1
ATOM 831 N N . ILE A 1 100 ? -5.383 -31.188 -27.906 1 97.62 100 ILE A N 1
ATOM 832 C CA . ILE A 1 100 ? -4.938 -32.344 -28.703 1 97.62 100 ILE A CA 1
ATOM 833 C C . ILE A 1 100 ? -4.082 -33.25 -27.844 1 97.62 100 ILE A C 1
ATOM 835 O O . ILE A 1 100 ? -3.361 -32.812 -26.953 1 97.62 100 ILE A O 1
ATOM 839 N N . SER A 1 101 ? -4.16 -34.531 -28.078 1 93.81 101 SER A N 1
ATOM 840 C CA . SER A 1 101 ? -3.393 -35.5 -27.297 1 93.81 101 SER A CA 1
ATOM 841 C C . SER A 1 101 ? -1.985 -35.656 -27.859 1 93.81 101 SER A C 1
ATOM 843 O O . SER A 1 101 ? -1 -35.406 -27.172 1 93.81 101 SER A O 1
ATOM 845 N N . ASP A 1 102 ? -1.937 -36.062 -29.109 1 96.25 102 ASP A N 1
ATOM 846 C CA . ASP A 1 102 ? -0.657 -36.281 -29.781 1 96.25 102 ASP A CA 1
ATOM 847 C C . ASP A 1 102 ? -0.176 -35 -30.484 1 96.25 102 ASP A C 1
ATOM 849 O O . ASP A 1 102 ? -0.803 -34.562 -31.438 1 96.25 102 ASP A O 1
ATOM 853 N N . ILE A 1 103 ? 1.039 -34.562 -30.094 1 97.38 103 ILE A N 1
ATOM 854 C CA . ILE A 1 103 ? 1.488 -33.281 -30.625 1 97.38 103 ILE A CA 1
ATOM 855 C C . ILE A 1 103 ? 2.189 -33.5 -31.969 1 97.38 103 ILE A C 1
ATOM 857 O O . ILE A 1 103 ? 2.594 -32.531 -32.625 1 97.38 103 ILE A O 1
ATOM 861 N N . ASP A 1 104 ? 2.24 -34.719 -32.438 1 96.38 104 ASP A N 1
ATOM 862 C CA . ASP A 1 104 ? 2.836 -35 -33.719 1 96.38 104 ASP A CA 1
ATOM 863 C C . ASP A 1 104 ? 2.018 -34.406 -34.875 1 96.38 104 ASP A C 1
ATOM 865 O O . ASP A 1 104 ? 2.492 -34.312 -36 1 96.38 104 ASP A O 1
ATOM 869 N N . VAL A 1 105 ? 0.845 -34.094 -34.594 1 96.75 105 VAL A N 1
ATOM 870 C CA . VAL A 1 105 ? -0.01 -33.469 -35.594 1 96.75 105 VAL A CA 1
ATOM 871 C C . VAL A 1 105 ? 0.472 -32.062 -35.875 1 96.75 105 VAL A C 1
ATOM 873 O O . VAL A 1 105 ? 0.117 -31.469 -36.906 1 96.75 105 VAL A O 1
ATOM 876 N N . LEU A 1 106 ? 1.267 -31.5 -35 1 97.88 106 LEU A N 1
ATOM 877 C CA . LEU A 1 106 ? 1.777 -30.141 -35.156 1 97.88 106 LEU A CA 1
ATOM 878 C C . LEU A 1 106 ? 3.039 -30.141 -36 1 97.88 106 LEU A C 1
ATOM 880 O O . LEU A 1 106 ? 3.652 -31.188 -36.219 1 97.88 106 LEU A O 1
ATOM 884 N N . SER A 1 107 ? 3.354 -28.906 -36.562 1 97.44 107 SER A N 1
ATOM 885 C CA . SER A 1 107 ? 4.598 -28.781 -37.312 1 97.44 107 SER A CA 1
ATOM 886 C C . SER A 1 107 ? 5.809 -28.875 -36.375 1 97.44 107 SER A C 1
ATOM 888 O O . SER A 1 107 ? 5.707 -28.609 -35.188 1 97.44 107 SER A O 1
ATOM 890 N N . ASP A 1 108 ? 6.926 -29.172 -36.938 1 96.56 108 ASP A N 1
ATOM 891 C CA . ASP A 1 108 ? 8.164 -29.281 -36.156 1 96.56 108 ASP A CA 1
ATOM 892 C C . ASP A 1 108 ? 8.484 -27.969 -35.469 1 96.56 108 ASP A C 1
ATOM 894 O O . ASP A 1 108 ? 8.961 -27.969 -34.312 1 96.56 108 ASP A O 1
ATOM 898 N N . ASP A 1 109 ? 8.227 -26.906 -36.125 1 97.19 109 ASP A N 1
ATOM 899 C CA . ASP A 1 109 ? 8.5 -25.594 -35.562 1 97.19 109 ASP A CA 1
ATOM 900 C C . ASP A 1 109 ? 7.594 -25.328 -34.344 1 97.19 109 ASP A C 1
ATOM 902 O O . ASP A 1 109 ? 8.047 -24.797 -33.344 1 97.19 109 ASP A O 1
ATOM 906 N N . GLN A 1 110 ? 6.379 -25.688 -34.469 1 98.06 110 GLN A N 1
ATOM 907 C CA . GLN A 1 110 ? 5.434 -25.516 -33.375 1 98.06 110 GLN A CA 1
ATOM 908 C C . GLN A 1 110 ? 5.832 -26.359 -32.188 1 98.06 110 GLN A C 1
ATOM 910 O O . GLN A 1 110 ? 5.797 -25.875 -31.031 1 98.06 110 GLN A O 1
ATOM 915 N N . ILE A 1 111 ? 6.188 -27.547 -32.469 1 98.06 111 ILE A N 1
ATOM 916 C CA . ILE A 1 111 ? 6.586 -28.438 -31.391 1 98.06 111 ILE A CA 1
ATOM 917 C C . ILE A 1 111 ? 7.82 -27.891 -30.688 1 98.06 111 ILE A C 1
ATOM 919 O O . ILE A 1 111 ? 7.875 -27.859 -29.453 1 98.06 111 ILE A O 1
ATOM 923 N N . ARG A 1 112 ? 8.781 -27.422 -31.406 1 97.69 112 ARG A N 1
ATOM 924 C CA . ARG A 1 112 ? 10 -26.844 -30.844 1 97.69 112 ARG A CA 1
ATOM 925 C C . ARG A 1 112 ? 9.672 -25.641 -29.969 1 97.69 112 ARG A C 1
ATOM 927 O O . ARG A 1 112 ? 10.219 -25.484 -28.875 1 97.69 112 ARG A O 1
ATOM 934 N N . ARG A 1 113 ? 8.812 -24.797 -30.422 1 98 113 ARG A N 1
ATOM 935 C CA . ARG A 1 113 ? 8.445 -23.578 -29.703 1 98 113 ARG A CA 1
ATOM 936 C C . ARG A 1 113 ? 7.645 -23.922 -28.438 1 98 113 ARG A C 1
ATOM 938 O O . ARG A 1 113 ? 7.77 -23.25 -27.422 1 98 113 ARG A O 1
ATOM 945 N N . LEU A 1 114 ? 6.836 -24.953 -28.562 1 98 114 LEU A N 1
ATOM 946 C CA . LEU A 1 114 ? 6.09 -25.438 -27.406 1 98 114 LEU A CA 1
ATOM 947 C C . LEU A 1 114 ? 7.039 -25.891 -26.297 1 98 114 LEU A C 1
ATOM 949 O O . LEU A 1 114 ? 6.883 -25.484 -25.141 1 98 114 LEU A O 1
ATOM 953 N N . ILE A 1 115 ? 7.973 -26.656 -26.625 1 97.81 115 ILE A N 1
ATOM 954 C CA . ILE A 1 115 ? 8.922 -27.188 -25.656 1 97.81 115 ILE A CA 1
ATOM 955 C C . ILE A 1 115 ? 9.781 -26.062 -25.094 1 97.81 115 ILE A C 1
ATOM 957 O O . ILE A 1 115 ? 10.016 -26 -23.891 1 97.81 115 ILE A O 1
ATOM 961 N N . SER A 1 116 ? 10.172 -25.125 -25.938 1 97.81 116 SER A N 1
ATOM 962 C CA . SER A 1 116 ? 10.992 -24 -25.516 1 97.81 116 SER A CA 1
ATOM 963 C C . SER A 1 116 ? 10.227 -23.094 -24.547 1 97.81 116 SER A C 1
ATOM 965 O O . SER A 1 116 ? 10.82 -22.484 -23.656 1 97.81 116 SER A O 1
ATOM 967 N N . SER A 1 117 ? 8.938 -23 -24.734 1 97.62 117 SER A N 1
ATOM 968 C CA . SER A 1 117 ? 8.109 -22.078 -23.953 1 97.62 117 SER A CA 1
ATOM 969 C C . SER A 1 117 ? 8.008 -22.531 -22.5 1 97.62 117 SER A C 1
ATOM 971 O O . SER A 1 117 ? 7.652 -21.75 -21.625 1 97.62 117 SER A O 1
ATOM 973 N N . VAL A 1 118 ? 8.328 -23.781 -22.25 1 98.12 118 VAL A N 1
ATOM 974 C CA . VAL A 1 118 ? 8.195 -24.297 -20.891 1 98.12 118 VAL A CA 1
ATOM 975 C C . VAL A 1 118 ? 9.57 -24.672 -20.344 1 98.12 118 VAL A C 1
ATOM 977 O O . VAL A 1 118 ? 9.703 -25.656 -19.625 1 98.12 118 VAL A O 1
ATOM 980 N N . ASP A 1 119 ? 10.523 -23.875 -20.734 1 97.12 119 ASP A N 1
ATOM 981 C CA . ASP A 1 119 ? 11.883 -24.047 -20.219 1 97.12 119 ASP A CA 1
ATOM 982 C C . ASP A 1 119 ? 11.914 -24 -18.703 1 97.12 119 ASP A C 1
ATOM 984 O O . ASP A 1 119 ? 11.266 -23.141 -18.094 1 97.12 119 ASP A O 1
ATOM 988 N N . GLY A 1 120 ? 12.656 -24.906 -18.062 1 97.56 120 GLY A N 1
ATOM 989 C CA . GLY A 1 120 ? 12.711 -25.031 -16.625 1 97.56 120 GLY A CA 1
ATOM 990 C C . GLY A 1 120 ? 11.797 -26.125 -16.078 1 97.56 120 GLY A C 1
ATOM 991 O O . GLY A 1 120 ? 11.984 -26.594 -14.953 1 97.56 120 GLY A O 1
ATOM 992 N N . PHE A 1 121 ? 10.805 -26.484 -16.922 1 98.62 121 PHE A N 1
ATOM 993 C CA . PHE A 1 121 ? 9.812 -27.453 -16.484 1 98.62 121 PHE A CA 1
ATOM 994 C C . PHE A 1 121 ? 9.789 -28.672 -17.406 1 98.62 121 PHE A C 1
ATOM 996 O O . PHE A 1 121 ? 9.164 -29.688 -17.094 1 98.62 121 PHE A O 1
ATOM 1003 N N . CYS A 1 122 ? 10.398 -28.516 -18.516 1 98.5 122 CYS A N 1
ATOM 1004 C CA . CYS A 1 122 ? 10.602 -29.594 -19.469 1 98.5 122 CYS A CA 1
ATOM 1005 C C . CYS A 1 122 ? 12.031 -29.594 -20 1 98.5 122 CYS A C 1
ATOM 1007 O O . CYS A 1 122 ? 12.586 -28.547 -20.297 1 98.5 122 CYS A O 1
ATOM 1009 N N . VAL A 1 123 ? 12.586 -30.719 -20 1 97.75 123 VAL A N 1
ATOM 1010 C CA . VAL A 1 123 ? 13.93 -30.828 -20.547 1 97.75 123 VAL A CA 1
ATOM 1011 C C . VAL A 1 123 ? 13.945 -30.312 -21.984 1 97.75 123 VAL A C 1
ATOM 1013 O O . VAL A 1 123 ? 13.055 -30.641 -22.781 1 97.75 123 VAL A O 1
ATOM 1016 N N . GLN A 1 124 ? 14.953 -29.531 -22.266 1 97.56 124 GLN A N 1
ATOM 1017 C CA . GLN A 1 124 ? 15.062 -28.922 -23.578 1 97.56 124 GLN A CA 1
ATOM 1018 C C . GLN A 1 124 ? 15.82 -29.828 -24.547 1 97.56 124 GLN A C 1
ATOM 1020 O O . GLN A 1 124 ? 17.047 -29.844 -24.562 1 97.56 124 GLN A O 1
ATOM 1025 N N . MET A 1 125 ? 15.047 -30.531 -25.266 1 95.5 125 MET A N 1
ATOM 1026 C CA . MET A 1 125 ? 15.609 -31.406 -26.281 1 95.5 125 MET A CA 1
ATOM 1027 C C . MET A 1 125 ? 14.633 -31.578 -27.453 1 95.5 125 MET A C 1
ATOM 1029 O O . MET A 1 125 ? 13.445 -31.281 -27.312 1 95.5 125 MET A O 1
ATOM 1033 N N . ASP A 1 126 ? 15.211 -32.094 -28.562 1 96.12 126 ASP A N 1
ATOM 1034 C CA . ASP A 1 126 ? 14.375 -32.312 -29.734 1 96.12 126 ASP A CA 1
ATOM 1035 C C . ASP A 1 126 ? 13.312 -33.375 -29.453 1 96.12 126 ASP A C 1
ATOM 1037 O O . ASP A 1 126 ? 13.578 -34.375 -28.766 1 96.12 126 ASP A O 1
ATOM 1041 N N . TRP A 1 127 ? 12.117 -33.094 -30.062 1 97.25 127 TRP A N 1
ATOM 1042 C CA . TRP A 1 127 ? 10.977 -33.969 -29.812 1 97.25 127 TRP A CA 1
ATOM 1043 C C . TRP A 1 127 ? 11.297 -35.406 -30.219 1 97.25 127 TRP A C 1
ATOM 1045 O O . TRP A 1 127 ? 10.906 -36.375 -29.531 1 97.25 127 TRP A O 1
ATOM 1055 N N . ALA A 1 128 ? 11.984 -35.594 -31.25 1 95.69 128 ALA A N 1
ATOM 1056 C CA . ALA A 1 128 ? 12.352 -36.938 -31.75 1 95.69 128 ALA A CA 1
ATOM 1057 C C . ALA A 1 128 ? 13.172 -37.688 -30.703 1 95.69 128 ALA A C 1
ATOM 1059 O O . ALA A 1 128 ? 13.133 -38.938 -30.672 1 95.69 128 ALA A O 1
ATOM 1060 N N . ARG A 1 129 ? 13.891 -36.969 -29.859 1 96.06 129 ARG A N 1
ATOM 1061 C CA . ARG A 1 129 ? 14.711 -37.594 -28.812 1 96.06 129 ARG A CA 1
ATOM 1062 C C . ARG A 1 129 ? 13.93 -37.719 -27.5 1 96.06 129 ARG A C 1
ATOM 1064 O O . ARG A 1 129 ? 14.141 -38.656 -26.734 1 96.06 129 ARG A O 1
ATOM 1071 N N . LEU A 1 130 ? 13.031 -36.812 -27.281 1 97.12 130 LEU A N 1
ATOM 1072 C CA . LEU A 1 130 ? 12.281 -36.781 -26.031 1 97.12 130 LEU A CA 1
ATOM 1073 C C . LEU A 1 130 ? 11.172 -37.812 -26.016 1 97.12 130 LEU A C 1
ATOM 1075 O O . LEU A 1 130 ? 10.969 -38.5 -25.016 1 97.12 130 LEU A O 1
ATOM 1079 N N . ARG A 1 131 ? 10.461 -37.938 -27.062 1 96.44 131 ARG A N 1
ATOM 1080 C CA . ARG A 1 131 ? 9.258 -38.75 -27.141 1 96.44 131 ARG A CA 1
ATOM 1081 C C . ARG A 1 131 ? 9.539 -40.219 -26.719 1 96.44 131 ARG A C 1
ATOM 1083 O O . ARG A 1 131 ? 8.805 -40.781 -25.906 1 96.44 131 ARG A O 1
ATOM 1090 N N . PRO A 1 132 ? 10.68 -40.781 -27.188 1 95.19 132 PRO A N 1
ATOM 1091 C CA . PRO A 1 132 ? 10.891 -42.219 -26.875 1 95.19 132 PRO A CA 1
ATOM 1092 C C . PRO A 1 132 ? 11.242 -42.469 -25.422 1 95.19 132 PRO A C 1
ATOM 1094 O O . PRO A 1 132 ? 11.164 -43.594 -24.938 1 95.19 132 PRO A O 1
ATOM 1097 N N . ILE A 1 133 ? 11.656 -41.438 -24.734 1 95.62 133 ILE A N 1
ATOM 1098 C CA . ILE A 1 133 ? 12.109 -41.688 -23.375 1 95.62 133 ILE A CA 1
ATOM 1099 C C . ILE A 1 133 ? 11.047 -41.188 -22.391 1 95.62 133 ILE A C 1
ATOM 1101 O O . ILE A 1 133 ? 11.25 -41.25 -21.172 1 95.62 133 ILE A O 1
ATOM 1105 N N . LEU A 1 134 ? 9.922 -40.719 -22.875 1 96.19 134 LEU A N 1
ATOM 1106 C CA . LEU A 1 134 ? 8.773 -40.406 -22.031 1 96.19 134 LEU A CA 1
ATOM 1107 C C . LEU A 1 134 ? 7.98 -41.656 -21.703 1 96.19 134 LEU A C 1
ATOM 1109 O O . LEU A 1 134 ? 7.984 -42.625 -22.469 1 96.19 134 LEU A O 1
ATOM 1113 N N . PRO A 1 135 ? 7.348 -41.594 -20.469 1 93.38 135 PRO A N 1
ATOM 1114 C CA . PRO A 1 135 ? 6.383 -42.688 -20.281 1 93.38 135 PRO A CA 1
ATOM 1115 C C . PRO A 1 135 ? 5.434 -42.844 -21.469 1 93.38 135 PRO A C 1
ATOM 1117 O O . PRO A 1 135 ? 4.949 -41.844 -22 1 93.38 135 PRO A O 1
ATOM 1120 N N . PRO A 1 136 ? 5.168 -44 -21.906 1 92.12 136 PRO A N 1
ATOM 1121 C CA . PRO A 1 136 ? 4.453 -44.25 -23.172 1 92.12 136 PRO A CA 1
ATOM 1122 C C . PRO A 1 136 ? 3.131 -43.469 -23.25 1 92.12 136 PRO A C 1
ATOM 1124 O O . PRO A 1 136 ? 2.846 -42.844 -24.25 1 92.12 136 PRO A O 1
ATOM 1127 N N . THR A 1 137 ? 2.281 -43.625 -22.172 1 92.44 137 THR A N 1
ATOM 1128 C CA . THR A 1 137 ? 0.998 -42.906 -22.188 1 92.44 137 THR A CA 1
ATOM 1129 C C . THR A 1 137 ? 1.197 -41.406 -22.281 1 92.44 137 THR A C 1
ATOM 1131 O O . THR A 1 137 ? 0.45 -40.719 -22.984 1 92.44 137 THR A O 1
ATOM 1134 N N . ALA A 1 138 ? 2.219 -40.906 -21.578 1 95.38 138 ALA A N 1
ATOM 1135 C CA . ALA A 1 138 ? 2.521 -39.469 -21.609 1 95.38 138 ALA A CA 1
ATOM 1136 C C . ALA A 1 138 ? 2.973 -39.062 -23 1 95.38 138 ALA A C 1
ATOM 1138 O O . ALA A 1 138 ? 2.619 -37.969 -23.469 1 95.38 138 ALA A O 1
ATOM 1139 N N . ALA A 1 139 ? 3.727 -39.875 -23.641 1 95.81 139 ALA A N 1
ATOM 1140 C CA . ALA A 1 139 ? 4.203 -39.562 -24.984 1 95.81 139 ALA A CA 1
ATOM 1141 C C . ALA A 1 139 ? 3.037 -39.438 -25.953 1 95.81 139 ALA A C 1
ATOM 1143 O O . ALA A 1 139 ? 3.027 -38.562 -26.812 1 95.81 139 ALA A O 1
ATOM 1144 N N . GLU A 1 140 ? 2.086 -40.312 -25.812 1 95.19 140 GLU A N 1
ATOM 1145 C CA . GLU A 1 140 ? 0.927 -40.344 -26.703 1 95.19 140 GLU A CA 1
ATOM 1146 C C . GLU A 1 140 ? 0.007 -39.156 -26.438 1 95.19 140 GLU A C 1
ATOM 1148 O O . GLU A 1 140 ? -0.73 -38.719 -27.328 1 95.19 140 GLU A O 1
ATOM 1153 N N . ARG A 1 141 ? 0.049 -38.656 -25.219 1 96.12 141 ARG A N 1
ATOM 1154 C CA . ARG A 1 141 ? -0.875 -37.594 -24.797 1 96.12 141 ARG A CA 1
ATOM 1155 C C . ARG A 1 141 ? -0.121 -36.344 -24.328 1 96.12 141 ARG A C 1
ATOM 1157 O O . ARG A 1 141 ? -0.516 -35.719 -23.344 1 96.12 141 ARG A O 1
ATOM 1164 N N . PHE A 1 142 ? 0.965 -36.062 -25 1 97.94 142 PHE A N 1
ATOM 1165 C CA . PHE A 1 142 ? 1.869 -35.031 -24.516 1 97.94 142 PHE A CA 1
ATOM 1166 C C . PHE A 1 142 ? 1.232 -33.656 -24.656 1 97.94 142 PHE A C 1
ATOM 1168 O O . PHE A 1 142 ? 1.578 -32.719 -23.906 1 97.94 142 PHE A O 1
ATOM 1175 N N . GLY A 1 143 ? 0.311 -33.438 -25.609 1 97.81 143 GLY A N 1
ATOM 1176 C CA . GLY A 1 143 ? -0.415 -32.188 -25.719 1 97.81 143 GLY A CA 1
ATOM 1177 C C . GLY A 1 143 ? -1.196 -31.844 -24.469 1 97.81 143 GLY A C 1
ATOM 1178 O O . GLY A 1 143 ? -1.265 -30.672 -24.078 1 97.81 143 GLY A O 1
ATOM 1179 N N . GLU A 1 144 ? -1.801 -32.844 -23.797 1 96.44 144 GLU A N 1
ATOM 1180 C CA . GLU A 1 144 ? -2.525 -32.656 -22.547 1 96.44 144 GLU A CA 1
ATOM 1181 C C . GLU A 1 144 ? -1.583 -32.219 -21.438 1 96.44 144 GLU A C 1
ATOM 1183 O O . GLU A 1 144 ? -1.899 -31.328 -20.656 1 96.44 144 GLU A O 1
ATOM 1188 N N . VAL A 1 145 ? -0.42 -32.844 -21.391 1 97.25 145 VAL A N 1
ATOM 1189 C CA . VAL A 1 145 ? 0.576 -32.562 -20.359 1 97.25 145 VAL A CA 1
ATOM 1190 C C . VAL A 1 145 ? 1.059 -31.125 -20.484 1 97.25 145 VAL A C 1
ATOM 1192 O O . VAL A 1 145 ? 1.103 -30.391 -19.5 1 97.25 145 VAL A O 1
ATOM 1195 N N . LEU A 1 146 ? 1.394 -30.75 -21.688 1 98.19 146 LEU A N 1
ATOM 1196 C CA . LEU A 1 146 ? 1.876 -29.391 -21.938 1 98.19 146 LEU A CA 1
ATOM 1197 C C . LEU A 1 146 ? 0.765 -28.375 -21.703 1 98.19 146 LEU A C 1
ATOM 1199 O O . LEU A 1 146 ? 1.018 -27.266 -21.219 1 98.19 146 LEU A O 1
ATOM 1203 N N . GLY A 1 147 ? -0.44 -28.734 -22.156 1 97.75 147 GLY A N 1
ATOM 1204 C CA . GLY A 1 147 ? -1.574 -27.859 -21.906 1 97.75 147 GLY A CA 1
ATOM 1205 C C . GLY A 1 147 ? -1.769 -27.547 -20.422 1 97.75 147 GLY A C 1
ATOM 1206 O O . GLY A 1 147 ? -1.939 -26.375 -20.047 1 97.75 147 GLY A O 1
ATOM 1207 N N . GLU A 1 148 ? -1.757 -28.562 -19.562 1 96.25 148 GLU A N 1
ATOM 1208 C CA . GLU A 1 148 ? -1.852 -28.391 -18.109 1 96.25 148 GLU A CA 1
ATOM 1209 C C . GLU A 1 148 ? -0.762 -27.438 -17.609 1 96.25 148 GLU A C 1
ATOM 1211 O O . GLU A 1 148 ? -1.045 -26.5 -16.859 1 96.25 148 GLU A O 1
ATOM 1216 N N . LEU A 1 149 ? 0.412 -27.734 -17.969 1 98 149 LEU A N 1
ATOM 1217 C CA . LEU A 1 149 ? 1.565 -26.953 -17.531 1 98 149 LEU A CA 1
ATOM 1218 C C . LEU A 1 149 ? 1.421 -25.484 -17.938 1 98 149 LEU A C 1
ATOM 1220 O O . LEU A 1 149 ? 1.667 -24.594 -17.125 1 98 149 LEU A O 1
ATOM 1224 N N . LEU A 1 150 ? 1.017 -25.25 -19.141 1 98.31 150 LEU A N 1
ATOM 1225 C CA . LEU A 1 150 ? 0.89 -23.891 -19.641 1 98.31 150 LEU A CA 1
ATOM 1226 C C . LEU A 1 150 ? -0.205 -23.141 -18.891 1 98.31 150 LEU A C 1
ATOM 1228 O O . LEU A 1 150 ? -0.092 -21.938 -18.656 1 98.31 150 LEU A O 1
ATOM 1232 N N . ILE A 1 151 ? -1.297 -23.812 -18.547 1 97.62 151 ILE A N 1
ATOM 1233 C CA . ILE A 1 151 ? -2.33 -23.188 -17.719 1 97.62 151 ILE A CA 1
ATOM 1234 C C . ILE A 1 151 ? -1.736 -22.75 -16.375 1 97.62 151 ILE A C 1
ATOM 1236 O O . ILE A 1 151 ? -1.916 -21.609 -15.953 1 97.62 151 ILE A O 1
ATOM 1240 N N . TYR A 1 152 ? -0.963 -23.578 -15.75 1 96.62 152 TYR A N 1
ATOM 1241 C CA . TYR A 1 152 ? -0.374 -23.281 -14.445 1 96.62 152 TYR A CA 1
ATOM 1242 C C . TYR A 1 152 ? 0.607 -22.125 -14.547 1 96.62 152 TYR A C 1
ATOM 1244 O O . TYR A 1 152 ? 0.627 -21.25 -13.68 1 96.62 152 TYR A O 1
ATOM 1252 N N . LEU A 1 153 ? 1.386 -22.188 -15.531 1 97.62 153 LEU A N 1
ATOM 1253 C CA . LEU A 1 153 ? 2.369 -21.125 -15.711 1 97.62 153 LEU A CA 1
ATOM 1254 C C . LEU A 1 153 ? 1.686 -19.781 -15.953 1 97.62 153 LEU A C 1
ATOM 1256 O O . LEU A 1 153 ? 2.143 -18.75 -15.461 1 97.62 153 LEU A O 1
ATOM 1260 N N . THR A 1 154 ? 0.653 -19.781 -16.719 1 97.88 154 THR A N 1
ATOM 1261 C CA . THR A 1 154 ? -0.101 -18.562 -16.969 1 97.88 154 THR A CA 1
ATOM 1262 C C . THR A 1 154 ? -0.731 -18.031 -15.68 1 97.88 154 THR A C 1
ATOM 1264 O O . THR A 1 154 ? -0.689 -16.844 -15.406 1 97.88 154 THR A O 1
ATOM 1267 N N . VAL A 1 155 ? -1.336 -18.922 -14.945 1 96.81 155 VAL A N 1
ATOM 1268 C CA . VAL A 1 155 ? -1.931 -18.547 -13.664 1 96.81 155 VAL A CA 1
ATOM 1269 C C . VAL A 1 155 ? -0.869 -17.922 -12.766 1 96.81 155 VAL A C 1
ATOM 1271 O O . VAL A 1 155 ? -1.106 -16.891 -12.141 1 96.81 155 VAL A O 1
ATOM 1274 N N . HIS A 1 156 ? 0.233 -18.531 -12.68 1 96.81 156 HIS A N 1
ATOM 1275 C CA . HIS A 1 156 ? 1.306 -18.031 -11.836 1 96.81 156 HIS A CA 1
ATOM 1276 C C . HIS A 1 156 ? 1.747 -16.641 -12.289 1 96.81 156 HIS A C 1
ATOM 1278 O O . HIS A 1 156 ? 1.914 -15.734 -11.461 1 96.81 156 HIS A O 1
ATOM 1284 N N . GLU A 1 157 ? 1.924 -16.5 -13.516 1 96.5 157 GLU A N 1
ATOM 1285 C CA . GLU A 1 157 ? 2.412 -15.25 -14.078 1 96.5 157 GLU A CA 1
ATOM 1286 C C . GLU A 1 157 ? 1.395 -14.133 -13.883 1 96.5 157 GLU A C 1
ATOM 1288 O O . GLU A 1 157 ? 1.753 -13.023 -13.477 1 96.5 157 GLU A O 1
ATOM 1293 N N . ARG A 1 158 ? 0.176 -14.398 -14.133 1 96.06 158 ARG A N 1
ATOM 1294 C CA . ARG A 1 158 ? -0.854 -13.359 -14.188 1 96.06 158 ARG A CA 1
ATOM 1295 C C . ARG A 1 158 ? -1.367 -13.031 -12.789 1 96.06 158 ARG A C 1
ATOM 1297 O O . ARG A 1 158 ? -1.789 -11.906 -12.523 1 96.06 158 ARG A O 1
ATOM 1304 N N . LEU A 1 159 ? -1.336 -14.008 -11.922 1 96.94 159 LEU A N 1
ATOM 1305 C CA . LEU A 1 159 ? -2.012 -13.812 -10.641 1 96.94 159 LEU A CA 1
ATOM 1306 C C . LEU A 1 159 ? -1.01 -13.797 -9.492 1 96.94 159 LEU A C 1
ATOM 1308 O O . LEU A 1 159 ? -0.955 -12.836 -8.727 1 96.94 159 LEU A O 1
ATOM 1312 N N . PHE A 1 160 ? -0.147 -14.766 -9.383 1 95.88 160 PHE A N 1
ATOM 1313 C CA . PHE A 1 160 ? 0.706 -14.922 -8.211 1 95.88 160 PHE A CA 1
ATOM 1314 C C . PHE A 1 160 ? 1.896 -13.977 -8.273 1 95.88 160 PHE A C 1
ATOM 1316 O O . PHE A 1 160 ? 2.324 -13.43 -7.254 1 95.88 160 PHE A O 1
ATOM 1323 N N . GLU A 1 161 ? 2.445 -13.766 -9.445 1 94.69 161 GLU A N 1
ATOM 1324 C CA . GLU A 1 161 ? 3.564 -12.844 -9.609 1 94.69 161 GLU A CA 1
ATOM 1325 C C . GLU A 1 161 ? 3.082 -11.398 -9.664 1 94.69 161 GLU A C 1
ATOM 1327 O O . GLU A 1 161 ? 3.875 -10.469 -9.508 1 94.69 161 GLU A O 1
ATOM 1332 N N . ASN A 1 162 ? 1.788 -11.266 -9.875 1 94.25 162 ASN A N 1
ATOM 1333 C CA . ASN A 1 162 ? 1.168 -9.945 -9.938 1 94.25 162 ASN A CA 1
ATOM 1334 C C . ASN A 1 162 ? -0.076 -9.875 -9.055 1 94.25 162 ASN A C 1
ATOM 1336 O O . ASN A 1 162 ? -1.18 -9.641 -9.555 1 94.25 162 ASN A O 1
ATOM 1340 N N . PRO A 1 163 ? 0.154 -9.883 -7.785 1 95.81 163 PRO A N 1
ATOM 1341 C CA . PRO A 1 163 ? -0.994 -10.031 -6.887 1 95.81 163 PRO A CA 1
ATOM 1342 C C . PRO A 1 163 ? -1.837 -8.766 -6.793 1 95.81 163 PRO A C 1
ATOM 1344 O O . PRO A 1 163 ? -2.932 -8.789 -6.223 1 95.81 163 PRO A O 1
ATOM 1347 N N . PHE A 1 164 ? -1.459 -7.645 -7.41 1 98.06 164 PHE A N 1
ATOM 1348 C CA . PHE A 1 164 ? -2.166 -6.375 -7.305 1 98.06 164 PHE A CA 1
ATOM 1349 C C . PHE A 1 164 ? -2.92 -6.066 -8.594 1 98.06 164 PHE A C 1
ATOM 1351 O O . PHE A 1 164 ? -3.389 -4.941 -8.789 1 98.06 164 PHE A O 1
ATOM 1358 N N . TRP A 1 165 ? -3.111 -7.035 -9.484 1 97.5 165 TRP A N 1
ATOM 1359 C CA . TRP A 1 165 ? -3.572 -6.844 -10.852 1 97.5 165 TRP A CA 1
ATOM 1360 C C . TRP A 1 165 ? -4.957 -6.207 -10.883 1 97.5 165 TRP A C 1
ATOM 1362 O O . TRP A 1 165 ? -5.324 -5.547 -11.852 1 97.5 165 TRP A O 1
ATOM 1372 N N . TYR A 1 166 ? -5.766 -6.285 -9.867 1 97.88 166 TYR A N 1
ATOM 1373 C CA . TYR A 1 166 ? -7.168 -5.895 -9.93 1 97.88 166 TYR A CA 1
ATOM 1374 C C . TYR A 1 166 ? -7.371 -4.492 -9.375 1 97.88 166 TYR A C 1
ATOM 1376 O O . TYR A 1 166 ? -8.477 -3.949 -9.43 1 97.88 166 TYR A O 1
ATOM 1384 N N . PHE A 1 167 ? -6.328 -3.883 -8.766 1 97.88 167 PHE A N 1
ATOM 1385 C CA . PHE A 1 167 ? -6.453 -2.529 -8.234 1 97.88 167 PHE A CA 1
ATOM 1386 C C . PHE A 1 167 ? -6.664 -1.526 -9.367 1 97.88 167 PHE A C 1
ATOM 1388 O O . PHE A 1 167 ? -5.996 -1.599 -10.398 1 97.88 167 PHE A O 1
ATOM 1395 N N . ASP A 1 168 ? -7.531 -0.549 -9.195 1 96.06 168 ASP A N 1
ATOM 1396 C CA . ASP A 1 168 ? -7.969 0.298 -10.305 1 96.06 168 ASP A CA 1
ATOM 1397 C C . ASP A 1 168 ? -7.152 1.587 -10.359 1 96.06 168 ASP A C 1
ATOM 1399 O O . ASP A 1 168 ? -7.086 2.24 -11.406 1 96.06 168 ASP A O 1
ATOM 1403 N N . GLY A 1 169 ? -6.539 2.029 -9.305 1 96.06 169 GLY A N 1
ATOM 1404 C CA . GLY A 1 169 ? -5.676 3.201 -9.32 1 96.06 169 GLY A CA 1
ATOM 1405 C C . GLY A 1 169 ? -6.441 4.504 -9.43 1 96.06 169 GLY A C 1
ATOM 1406 O O . GLY A 1 169 ? -5.945 5.477 -10 1 96.06 169 GLY A O 1
ATOM 1407 N N . LYS A 1 170 ? -7.668 4.578 -8.969 1 95.31 170 LYS A N 1
ATOM 1408 C CA . LYS A 1 170 ? -8.461 5.809 -8.969 1 95.31 170 LYS A CA 1
ATOM 1409 C C . LYS A 1 170 ? -7.918 6.812 -7.957 1 95.31 170 LYS A C 1
ATOM 1411 O O . LYS A 1 170 ? -7.332 6.43 -6.945 1 95.31 170 LYS A O 1
ATOM 1416 N N . VAL A 1 171 ? -8.188 8.094 -8.25 1 94.56 171 VAL A N 1
ATOM 1417 C CA . VAL A 1 171 ? -7.707 9.133 -7.348 1 94.56 171 VAL A CA 1
ATOM 1418 C C . VAL A 1 171 ? -8.844 9.594 -6.434 1 94.56 171 VAL A C 1
ATOM 1420 O O . VAL A 1 171 ? -8.617 10.312 -5.461 1 94.56 171 VAL A O 1
ATOM 1423 N N . ALA A 1 172 ? -10.039 9.25 -6.738 1 92.5 172 ALA A N 1
ATOM 1424 C CA . ALA A 1 172 ? -11.242 9.586 -5.977 1 92.5 172 ALA A CA 1
ATOM 1425 C C . ALA A 1 172 ? -12.367 8.602 -6.266 1 92.5 172 ALA A C 1
ATOM 1427 O O . ALA A 1 172 ? -12.32 7.871 -7.258 1 92.5 172 ALA A O 1
ATOM 1428 N N . PRO A 1 173 ? -13.305 8.5 -5.383 1 87.75 173 PRO A N 1
ATOM 1429 C CA . PRO A 1 173 ? -14.398 7.547 -5.586 1 87.75 173 PRO A CA 1
ATOM 1430 C C . PRO A 1 173 ? -15.117 7.742 -6.918 1 87.75 173 PRO A C 1
ATOM 1432 O O . PRO A 1 173 ? -15.508 6.766 -7.559 1 87.75 173 PRO A O 1
ATOM 1435 N N . ASP A 1 174 ? -15.203 9.008 -7.297 1 88.69 174 ASP A N 1
ATOM 1436 C CA . ASP A 1 174 ? -15.977 9.305 -8.5 1 88.69 174 ASP A CA 1
ATOM 1437 C C . ASP A 1 174 ? -15.062 9.453 -9.711 1 88.69 174 ASP A C 1
ATOM 1439 O O . ASP A 1 174 ? -15.5 9.891 -10.781 1 88.69 174 ASP A O 1
ATOM 1443 N N . ASP A 1 175 ? -13.844 9.18 -9.5 1 89.62 175 ASP A N 1
ATOM 1444 C CA . ASP A 1 175 ? -12.906 9.227 -10.617 1 89.62 175 ASP A CA 1
ATOM 1445 C C . ASP A 1 175 ? -13.273 8.203 -11.688 1 89.62 175 ASP A C 1
ATOM 1447 O O . ASP A 1 175 ? -13.289 7 -11.43 1 89.62 175 ASP A O 1
ATOM 1451 N N . PRO A 1 176 ? -13.57 8.719 -12.859 1 87.44 176 PRO A N 1
ATOM 1452 C CA . PRO A 1 176 ? -13.977 7.773 -13.906 1 87.44 176 PRO A CA 1
ATOM 1453 C C . PRO A 1 176 ? -12.789 7.039 -14.523 1 87.44 176 PRO A C 1
ATOM 1455 O O . PRO A 1 176 ? -12.969 6.031 -15.211 1 87.44 176 PRO A O 1
ATOM 1458 N N . ASP A 1 177 ? -11.625 7.566 -14.297 1 89.5 177 ASP A N 1
ATOM 1459 C CA . ASP A 1 177 ? -10.445 7.035 -14.977 1 89.5 177 ASP A CA 1
ATOM 1460 C C . ASP A 1 177 ? -9.719 6.02 -14.094 1 89.5 177 ASP A C 1
ATOM 1462 O O . ASP A 1 177 ? -9.469 6.277 -12.914 1 89.5 177 ASP A O 1
ATOM 1466 N N . GLU A 1 178 ? -9.578 4.852 -14.703 1 92.5 178 GLU A N 1
ATOM 1467 C CA . GLU A 1 178 ? -8.758 3.846 -14.039 1 92.5 178 GLU A CA 1
ATOM 1468 C C . GLU A 1 178 ? -7.336 3.842 -14.602 1 92.5 178 GLU A C 1
ATOM 1470 O O . GLU A 1 178 ? -7.102 4.309 -15.719 1 92.5 178 GLU A O 1
ATOM 1475 N N . ASP A 1 179 ? -6.418 3.498 -13.781 1 95.25 179 ASP A N 1
ATOM 1476 C CA . ASP A 1 179 ? -5.031 3.338 -14.203 1 95.25 179 ASP A CA 1
ATOM 1477 C C . ASP A 1 179 ? -4.676 1.863 -14.375 1 95.25 179 ASP A C 1
ATOM 1479 O O . ASP A 1 179 ? -4.363 1.18 -13.398 1 95.25 179 ASP A O 1
ATOM 1483 N N . PRO A 1 180 ? -4.633 1.375 -15.617 1 93.19 180 PRO A N 1
ATOM 1484 C CA . PRO A 1 180 ? -4.375 -0.048 -15.852 1 93.19 180 PRO A CA 1
ATOM 1485 C C . PRO A 1 180 ? -2.992 -0.48 -15.367 1 93.19 180 PRO A C 1
ATOM 1487 O O . PRO A 1 180 ? -2.732 -1.677 -15.211 1 93.19 180 PRO A O 1
ATOM 1490 N N . LYS A 1 181 ? -2.115 0.445 -15.109 1 94.31 181 LYS A N 1
ATOM 1491 C CA . LYS A 1 181 ? -0.761 0.1 -14.688 1 94.31 181 LYS A CA 1
ATOM 1492 C C . LYS A 1 181 ? -0.625 0.182 -13.164 1 94.31 181 LYS A C 1
ATOM 1494 O O . LYS A 1 181 ? 0.45 -0.069 -12.617 1 94.31 181 LYS A O 1
ATOM 1499 N N . PHE A 1 182 ? -1.652 0.516 -12.5 1 97.06 182 PHE A N 1
ATOM 1500 C CA . PHE A 1 182 ? -1.566 0.729 -11.055 1 97.06 182 PHE A CA 1
ATOM 1501 C C . PHE A 1 182 ? -1.116 -0.543 -10.344 1 97.06 182 PHE A C 1
ATOM 1503 O O . PHE A 1 182 ? -0.314 -0.489 -9.414 1 97.06 182 PHE A O 1
ATOM 1510 N N . GLY A 1 183 ? -1.667 -1.694 -10.781 1 96.75 183 GLY A N 1
ATOM 1511 C CA . GLY A 1 183 ? -1.223 -2.957 -10.211 1 96.75 183 GLY A CA 1
ATOM 1512 C C . GLY A 1 183 ? 0.273 -3.178 -10.344 1 96.75 183 GLY A C 1
ATOM 1513 O O . GLY A 1 183 ? 0.927 -3.609 -9.391 1 96.75 183 GLY A O 1
ATOM 1514 N N . SER A 1 184 ? 0.815 -2.885 -11.469 1 95.94 184 SER A N 1
ATOM 1515 C CA . SER A 1 184 ? 2.248 -3.029 -11.703 1 95.94 184 SER A CA 1
ATOM 1516 C C . SER A 1 184 ? 3.049 -2.051 -10.852 1 95.94 184 SER A C 1
ATOM 1518 O O . SER A 1 184 ? 4.152 -2.369 -10.398 1 95.94 184 SER A O 1
ATOM 1520 N N . LYS A 1 185 ? 2.48 -0.85 -10.656 1 97.31 185 LYS A N 1
ATOM 1521 C CA . LYS A 1 185 ? 3.129 0.14 -9.805 1 97.31 185 LYS A CA 1
ATOM 1522 C C . LYS A 1 185 ? 3.176 -0.33 -8.352 1 97.31 185 LYS A C 1
ATOM 1524 O O . LYS A 1 185 ? 4.191 -0.164 -7.676 1 97.31 185 LYS A O 1
ATOM 1529 N N . LEU A 1 186 ? 2.086 -0.921 -7.902 1 98.06 186 LEU A N 1
ATOM 1530 C CA . LEU A 1 186 ? 2.051 -1.472 -6.551 1 98.06 186 LEU A CA 1
ATOM 1531 C C . LEU A 1 186 ? 3.018 -2.643 -6.418 1 98.06 186 LEU A C 1
ATOM 1533 O O . LEU A 1 186 ? 3.648 -2.814 -5.371 1 98.06 186 LEU A O 1
ATOM 1537 N N . LYS A 1 187 ? 3.119 -3.43 -7.469 1 97.25 187 LYS A N 1
ATOM 1538 C CA . LYS A 1 187 ? 4.07 -4.535 -7.453 1 97.25 187 LYS A CA 1
ATOM 1539 C C . LYS A 1 187 ? 5.504 -4.023 -7.316 1 97.25 187 LYS A C 1
ATOM 1541 O O . LYS A 1 187 ? 6.293 -4.57 -6.547 1 97.25 187 LYS A O 1
ATOM 1546 N N . HIS A 1 188 ? 5.828 -3.043 -8.039 1 97.06 188 HIS A N 1
ATOM 1547 C CA . HIS A 1 188 ? 7.152 -2.443 -7.926 1 97.06 188 HIS A CA 1
ATOM 1548 C C . HIS A 1 188 ? 7.391 -1.885 -6.527 1 97.06 188 HIS A C 1
ATOM 1550 O O . HIS A 1 188 ? 8.477 -2.041 -5.969 1 97.06 188 HIS A O 1
ATOM 1556 N N . LEU A 1 189 ? 6.379 -1.18 -6.047 1 97.69 189 LEU A N 1
ATOM 1557 C CA . LEU A 1 189 ? 6.477 -0.662 -4.688 1 97.69 189 LEU A CA 1
ATOM 1558 C C . LEU A 1 189 ? 6.727 -1.79 -3.691 1 97.69 189 LEU A C 1
ATOM 1560 O O . LEU A 1 189 ? 7.586 -1.669 -2.812 1 97.69 189 LEU A O 1
ATOM 1564 N N . PHE A 1 190 ? 6.027 -2.883 -3.83 1 97.12 190 PHE A N 1
ATOM 1565 C CA . PHE A 1 190 ? 6.246 -4.055 -2.992 1 97.12 190 PHE A CA 1
ATOM 1566 C C . PHE A 1 190 ? 7.676 -4.562 -3.125 1 97.12 190 PHE A C 1
ATOM 1568 O O . PHE A 1 190 ? 8.312 -4.91 -2.129 1 97.12 190 PHE A O 1
ATOM 1575 N N . ASP A 1 191 ? 8.117 -4.648 -4.305 1 96.56 191 ASP A N 1
ATOM 1576 C CA . ASP A 1 191 ? 9.477 -5.133 -4.523 1 96.56 191 ASP A CA 1
ATOM 1577 C C . ASP A 1 191 ? 10.492 -4.262 -3.789 1 96.56 191 ASP A C 1
ATOM 1579 O O . ASP A 1 191 ? 11.445 -4.777 -3.203 1 96.56 191 ASP A O 1
ATOM 1583 N N . GLU A 1 192 ? 10.297 -2.938 -3.822 1 97 192 GLU A N 1
ATOM 1584 C CA . GLU A 1 192 ? 11.172 -2.029 -3.088 1 97 192 GLU A CA 1
ATOM 1585 C C . GLU A 1 192 ? 11.055 -2.246 -1.583 1 97 192 GLU A C 1
ATOM 1587 O O . GLU A 1 192 ? 12.062 -2.252 -0.871 1 97 192 GLU A O 1
ATOM 1592 N N . PHE A 1 193 ? 9.867 -2.443 -1.109 1 95.94 193 PHE A N 1
ATOM 1593 C CA . PHE A 1 193 ? 9.625 -2.684 0.309 1 95.94 193 PHE A CA 1
ATOM 1594 C C . PHE A 1 193 ? 10.258 -4 0.747 1 95.94 193 PHE A C 1
ATOM 1596 O O . PHE A 1 193 ? 10.836 -4.09 1.834 1 95.94 193 PHE A O 1
ATOM 1603 N N . TYR A 1 194 ? 10.094 -4.98 -0.11 1 93.75 194 TYR A N 1
ATOM 1604 C CA . TYR A 1 194 ? 10.664 -6.293 0.176 1 93.75 194 TYR A CA 1
ATOM 1605 C C . TYR A 1 194 ? 12.188 -6.223 0.271 1 93.75 194 TYR A C 1
ATOM 1607 O O . TYR A 1 194 ? 12.789 -6.875 1.121 1 93.75 194 TYR A O 1
ATOM 1615 N N . LYS A 1 195 ? 12.828 -5.469 -0.583 1 94.31 195 LYS A N 1
ATOM 1616 C CA . LYS A 1 195 ? 14.273 -5.25 -0.517 1 94.31 195 LYS A CA 1
ATOM 1617 C C . LYS A 1 195 ? 14.656 -4.504 0.757 1 94.31 195 LYS A C 1
ATOM 1619 O O . LYS A 1 195 ? 15.703 -4.781 1.354 1 94.31 195 LYS A O 1
ATOM 1624 N N . THR A 1 196 ? 13.82 -3.562 1.12 1 93.25 196 THR A N 1
ATOM 1625 C CA . THR A 1 196 ? 14.078 -2.768 2.316 1 93.25 196 THR A CA 1
ATOM 1626 C C . THR A 1 196 ? 14.047 -3.646 3.564 1 93.25 196 THR A C 1
ATOM 1628 O O . THR A 1 196 ? 14.977 -3.613 4.371 1 93.25 196 THR A O 1
ATOM 1631 N N . ASN A 1 197 ? 13.047 -4.379 3.693 1 86.69 197 ASN A N 1
ATOM 1632 C CA . ASN A 1 197 ? 12.82 -5.309 4.793 1 86.69 197 ASN A CA 1
ATOM 1633 C C . ASN A 1 197 ? 11.852 -6.418 4.398 1 86.69 197 ASN A C 1
ATOM 1635 O O . ASN A 1 197 ? 10.633 -6.211 4.383 1 86.69 197 ASN A O 1
ATOM 1639 N N . PRO A 1 198 ? 12.344 -7.605 4.094 1 85.12 198 PRO A N 1
ATOM 1640 C CA . PRO A 1 198 ? 11.484 -8.68 3.582 1 85.12 198 PRO A CA 1
ATOM 1641 C C . PRO A 1 198 ? 10.312 -8.984 4.508 1 85.12 198 PRO A C 1
ATOM 1643 O O . PRO A 1 198 ? 9.188 -9.195 4.043 1 85.12 198 PRO A O 1
ATOM 1646 N N . THR A 1 199 ? 10.539 -9 5.758 1 79.81 199 THR A N 1
ATOM 1647 C CA . THR A 1 199 ? 9.492 -9.328 6.719 1 79.81 199 THR A CA 1
ATOM 1648 C C . THR A 1 199 ? 8.359 -8.312 6.656 1 79.81 199 THR A C 1
ATOM 1650 O O . THR A 1 199 ? 7.199 -8.68 6.469 1 79.81 199 THR A O 1
ATOM 1653 N N . TYR A 1 200 ? 8.727 -7.043 6.703 1 82.5 200 TYR A N 1
ATOM 1654 C CA . TYR A 1 200 ? 7.695 -6.012 6.742 1 82.5 200 TYR A CA 1
ATOM 1655 C C . TYR A 1 200 ? 7.125 -5.758 5.355 1 82.5 200 TYR A C 1
ATOM 1657 O O . TYR A 1 200 ? 5.977 -5.328 5.219 1 82.5 200 TYR A O 1
ATOM 1665 N N . GLY A 1 201 ? 7.965 -6.023 4.367 1 88.44 201 GLY A N 1
ATOM 1666 C CA . GLY A 1 201 ? 7.438 -5.977 3.012 1 88.44 201 GLY A CA 1
ATOM 1667 C C . GLY A 1 201 ? 6.32 -6.977 2.773 1 88.44 201 GLY A C 1
ATOM 1668 O O . GLY A 1 201 ? 5.266 -6.621 2.242 1 88.44 201 GLY A O 1
ATOM 1669 N N . VAL A 1 202 ? 6.52 -8.164 3.248 1 87.88 202 VAL A N 1
ATOM 1670 C CA . VAL A 1 202 ? 5.527 -9.219 3.084 1 87.88 202 VAL A CA 1
ATOM 1671 C C . VAL A 1 202 ? 4.289 -8.898 3.912 1 87.88 202 VAL A C 1
ATOM 1673 O O . VAL A 1 202 ? 3.162 -9.148 3.479 1 87.88 202 VAL A O 1
ATOM 1676 N N . LEU A 1 203 ? 4.461 -8.359 5.016 1 83.25 203 LEU A N 1
ATOM 1677 C CA . LEU A 1 203 ? 3.336 -7.965 5.855 1 83.25 203 LEU A CA 1
ATOM 1678 C C . LEU A 1 203 ? 2.525 -6.855 5.191 1 83.25 203 LEU A C 1
ATOM 1680 O O . LEU A 1 203 ? 1.295 -6.848 5.27 1 83.25 203 LEU A O 1
ATOM 1684 N N . TRP A 1 204 ? 3.223 -5.957 4.676 1 89.69 204 TRP A N 1
ATOM 1685 C CA . TRP A 1 204 ? 2.561 -4.883 3.945 1 89.69 204 TRP A CA 1
ATOM 1686 C C . TRP A 1 204 ? 1.688 -5.441 2.826 1 89.69 204 TRP A C 1
ATOM 1688 O O . TRP A 1 204 ? 0.531 -5.039 2.672 1 89.69 204 TRP A O 1
ATOM 1698 N N . LYS A 1 205 ? 2.223 -6.367 2.07 1 92.94 205 LYS A N 1
ATOM 1699 C CA . LYS A 1 205 ? 1.473 -7 0.989 1 92.94 205 LYS A CA 1
ATOM 1700 C C . LYS A 1 205 ? 0.259 -7.75 1.53 1 92.94 205 LYS A C 1
ATOM 1702 O O . LYS A 1 205 ? -0.834 -7.66 0.968 1 92.94 205 LYS A O 1
ATOM 1707 N N . MET A 1 206 ? 0.476 -8.461 2.582 1 88.94 206 MET A N 1
ATOM 1708 C CA . MET A 1 206 ? -0.603 -9.234 3.189 1 88.94 206 MET A CA 1
ATOM 1709 C C . MET A 1 206 ? -1.739 -8.328 3.641 1 88.94 206 MET A C 1
ATOM 1711 O O . MET A 1 206 ? -2.908 -8.602 3.369 1 88.94 206 MET A O 1
ATOM 1715 N N . GLN A 1 207 ? -1.389 -7.258 4.262 1 88 207 GLN A N 1
ATOM 1716 C CA . GLN A 1 207 ? -2.404 -6.332 4.754 1 88 207 GLN A CA 1
ATOM 1717 C C . GLN A 1 207 ? -3.129 -5.645 3.598 1 88 207 GLN A C 1
ATOM 1719 O O . GLN A 1 207 ? -4.328 -5.379 3.682 1 88 207 GLN A O 1
ATOM 1724 N N . THR A 1 208 ? -2.357 -5.328 2.588 1 94.69 208 THR A N 1
ATOM 1725 C CA . THR A 1 208 ? -2.971 -4.758 1.394 1 94.69 208 THR A CA 1
ATOM 1726 C C . THR A 1 208 ? -4.039 -5.695 0.834 1 94.69 208 THR A C 1
ATOM 1728 O O . THR A 1 208 ? -5.156 -5.266 0.543 1 94.69 208 THR A O 1
ATOM 1731 N N . GLN A 1 209 ? -3.652 -6.934 0.774 1 94.62 209 GLN A N 1
ATOM 1732 C CA . GLN A 1 209 ? -4.562 -7.93 0.221 1 94.62 209 GLN A CA 1
ATOM 1733 C C . GLN A 1 209 ? -5.754 -8.164 1.146 1 94.62 209 GLN A C 1
ATOM 1735 O O . GLN A 1 209 ? -6.887 -8.312 0.685 1 94.62 209 GLN A O 1
ATOM 1740 N N . ARG A 1 210 ? -5.539 -8.219 2.424 1 90.69 210 ARG A N 1
ATOM 1741 C CA . ARG A 1 210 ? -6.625 -8.43 3.379 1 90.69 210 ARG A CA 1
ATOM 1742 C C . ARG A 1 210 ? -7.629 -7.285 3.316 1 90.69 210 ARG A C 1
ATOM 1744 O O . ARG A 1 210 ? -8.836 -7.516 3.219 1 90.69 210 ARG A O 1
ATOM 1751 N N . LEU A 1 211 ? -7.156 -6.082 3.314 1 93.44 211 LEU A N 1
ATOM 1752 C CA . LEU A 1 211 ? -8.039 -4.918 3.301 1 93.44 211 LEU A CA 1
ATOM 1753 C C . LEU A 1 211 ? -8.797 -4.824 1.981 1 93.44 211 LEU A C 1
ATOM 1755 O O . LEU A 1 211 ? -9.961 -4.438 1.959 1 93.44 211 LEU A O 1
ATOM 1759 N N . ALA A 1 212 ? -8.156 -5.215 0.924 1 96.81 212 ALA A N 1
ATOM 1760 C CA . ALA A 1 212 ? -8.758 -5.121 -0.402 1 96.81 212 ALA A CA 1
ATOM 1761 C C . ALA A 1 212 ? -9.781 -6.23 -0.62 1 96.81 212 ALA A C 1
ATOM 1763 O O . ALA A 1 212 ? -10.641 -6.133 -1.504 1 96.81 212 ALA A O 1
ATOM 1764 N N . ASN A 1 213 ? -9.656 -7.277 0.198 1 95 213 ASN A N 1
ATOM 1765 C CA . ASN A 1 213 ? -10.5 -8.438 -0.059 1 95 213 ASN A CA 1
ATOM 1766 C C . ASN A 1 213 ? -11.406 -8.75 1.128 1 95 213 ASN A C 1
ATOM 1768 O O . ASN A 1 213 ? -11.922 -9.859 1.253 1 95 213 ASN A O 1
ATOM 1772 N N . SER A 1 214 ? -11.555 -7.805 2.047 1 92.88 214 SER A N 1
ATOM 1773 C CA . SER A 1 214 ? -12.539 -7.91 3.117 1 92.88 214 SER A CA 1
ATOM 1774 C C . SER A 1 214 ? -13.953 -7.73 2.586 1 92.88 214 SER A C 1
ATOM 1776 O O . SER A 1 214 ? -14.523 -6.641 2.682 1 92.88 214 SER A O 1
ATOM 1778 N N . ASN A 1 215 ? -14.516 -8.805 2.1 1 92.31 215 ASN A N 1
ATOM 1779 C CA . ASN A 1 215 ? -15.758 -8.688 1.338 1 92.31 215 ASN A CA 1
ATOM 1780 C C . ASN A 1 215 ? -16.969 -9.055 2.184 1 92.31 215 ASN A C 1
ATOM 1782 O O . ASN A 1 215 ? -18.094 -9.148 1.669 1 92.31 215 ASN A O 1
ATOM 1786 N N . ASN A 1 216 ? -16.812 -9.32 3.369 1 86.75 216 ASN A N 1
ATOM 1787 C CA . ASN A 1 216 ? -17.906 -9.523 4.32 1 86.75 216 ASN A CA 1
ATOM 1788 C C . ASN A 1 216 ? -17.516 -9.078 5.723 1 86.75 216 ASN A C 1
ATOM 1790 O O . ASN A 1 216 ? -16.344 -8.773 5.98 1 86.75 216 ASN A O 1
ATOM 1794 N N . ARG A 1 217 ? -18.406 -9.07 6.672 1 84.69 217 ARG A N 1
ATOM 1795 C CA . ARG A 1 217 ? -18.219 -8.477 7.992 1 84.69 217 ARG A CA 1
ATOM 1796 C C . ARG A 1 217 ? -17.297 -9.328 8.852 1 84.69 217 ARG A C 1
ATOM 1798 O O . ARG A 1 217 ? -16.781 -8.859 9.859 1 84.69 217 ARG A O 1
ATOM 1805 N N . HIS A 1 218 ? -17.125 -10.5 8.398 1 77.06 218 HIS A N 1
ATOM 1806 C CA . HIS A 1 218 ? -16.188 -11.367 9.109 1 77.06 218 HIS A CA 1
ATOM 1807 C C . HIS A 1 218 ? -14.758 -10.891 8.922 1 77.06 218 HIS A C 1
ATOM 1809 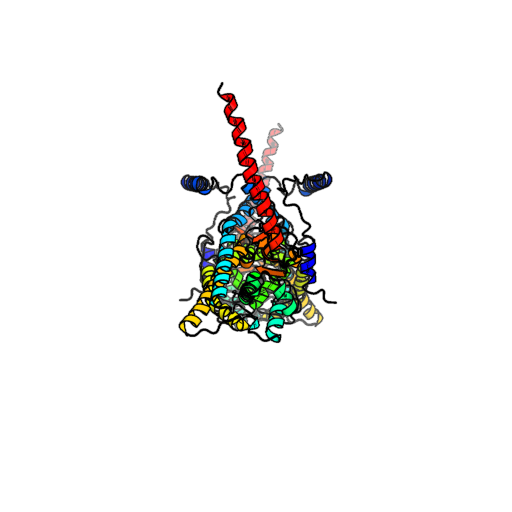O O . HIS A 1 218 ? -13.938 -10.984 9.844 1 77.06 218 HIS A O 1
ATOM 1815 N N . TYR A 1 219 ? -14.469 -10.328 7.793 1 80.25 219 TYR A N 1
ATOM 1816 C CA . TYR A 1 219 ? -13.109 -9.93 7.445 1 80.25 219 TYR A CA 1
ATOM 1817 C C . TYR A 1 219 ? -12.859 -8.469 7.805 1 80.25 219 TYR A C 1
ATOM 1819 O O . TYR A 1 219 ? -11.711 -8.055 7.996 1 80.25 219 TYR A O 1
ATOM 1827 N N . GLY A 1 220 ? -13.852 -7.738 7.91 1 79.69 220 GLY A N 1
ATOM 1828 C CA . GLY A 1 220 ? -13.75 -6.328 8.242 1 79.69 220 GLY A CA 1
ATOM 1829 C C . GLY A 1 220 ? -15.094 -5.672 8.492 1 79.69 220 GLY A C 1
ATOM 1830 O O . GLY A 1 220 ? -16.109 -6.113 7.961 1 79.69 220 GLY A O 1
ATOM 1831 N N . PRO A 1 221 ? -15.102 -4.609 9.273 1 84.25 221 PRO A N 1
ATOM 1832 C CA . PRO A 1 221 ? -16.359 -3.969 9.656 1 84.25 221 PRO A CA 1
ATOM 1833 C C . PRO A 1 221 ? -17.125 -3.41 8.453 1 84.25 221 PRO A C 1
ATOM 1835 O O . PRO A 1 221 ? -18.359 -3.346 8.477 1 84.25 221 PRO A O 1
ATOM 1838 N N . ASN A 1 222 ? -16.5 -2.953 7.445 1 91.5 222 ASN A N 1
ATOM 1839 C CA . ASN A 1 222 ? -17.125 -2.449 6.23 1 91.5 222 ASN A CA 1
ATOM 1840 C C . ASN A 1 222 ? -16.688 -3.248 5.004 1 91.5 222 ASN A C 1
ATOM 1842 O O . ASN A 1 222 ? -15.57 -3.061 4.5 1 91.5 222 ASN A O 1
ATOM 1846 N N . PRO A 1 223 ? -17.516 -4.039 4.43 1 93.19 223 PRO A N 1
ATOM 1847 C CA . PRO A 1 223 ? -17.125 -4.957 3.354 1 93.19 223 PRO A CA 1
ATOM 1848 C C . PRO A 1 223 ? -17.25 -4.328 1.968 1 93.19 223 PRO A C 1
ATOM 1850 O O . PRO A 1 223 ? -16.969 -4.984 0.961 1 93.19 223 PRO A O 1
ATOM 1853 N N . GLU A 1 224 ? -17.641 -3.041 1.866 1 95.44 224 GLU A N 1
ATOM 1854 C CA . GLU A 1 224 ? -17.984 -2.42 0.593 1 95.44 224 GLU A CA 1
ATOM 1855 C C . GLU A 1 224 ? -16.828 -2.48 -0.391 1 95.44 224 GLU A C 1
ATOM 1857 O O . GLU A 1 224 ? -17 -2.852 -1.552 1 95.44 224 GLU A O 1
ATOM 1862 N N . TYR A 1 225 ? -15.68 -2.152 0.043 1 96.94 225 TYR A N 1
ATOM 1863 C CA . TYR A 1 225 ? -14.531 -2.135 -0.848 1 96.94 225 TYR A CA 1
ATOM 1864 C C . TYR A 1 225 ? -14.141 -3.549 -1.262 1 96.94 225 TYR A C 1
ATOM 1866 O O . TYR A 1 225 ? -13.742 -3.779 -2.406 1 96.94 225 TYR A O 1
ATOM 1874 N N . GLY A 1 226 ? -14.141 -4.48 -0.328 1 96.75 226 GLY A N 1
ATOM 1875 C CA . GLY A 1 226 ? -13.898 -5.875 -0.661 1 96.75 226 GLY A CA 1
ATOM 1876 C C . GLY A 1 226 ? -14.875 -6.422 -1.686 1 96.75 226 GLY A C 1
ATOM 1877 O O . GLY A 1 226 ? -14.484 -7.18 -2.576 1 96.75 226 GLY A O 1
ATOM 1878 N N . GLN A 1 227 ? -16.109 -6.02 -1.553 1 96.88 227 GLN A N 1
ATOM 1879 C CA . GLN A 1 227 ? -17.125 -6.441 -2.506 1 96.88 227 GLN A CA 1
ATOM 1880 C C . GLN A 1 227 ? -16.891 -5.812 -3.877 1 96.88 227 GLN A C 1
ATOM 1882 O O . GLN A 1 227 ? -17.062 -6.473 -4.906 1 96.88 227 GLN A O 1
ATOM 1887 N N . TYR A 1 228 ? -16.547 -4.578 -3.781 1 97.12 228 TYR A N 1
ATOM 1888 C CA . TYR A 1 228 ? -16.172 -3.893 -5.016 1 97.12 228 TYR A CA 1
ATOM 1889 C C . TYR A 1 228 ? -15.062 -4.637 -5.742 1 97.12 228 TYR A C 1
ATOM 1891 O O . TYR A 1 228 ? -15.141 -4.855 -6.953 1 97.12 228 TYR A O 1
ATOM 1899 N N . ASN A 1 229 ? -14.078 -5.062 -5.07 1 97.5 229 ASN A N 1
ATOM 1900 C CA . ASN A 1 229 ? -12.961 -5.77 -5.676 1 97.5 229 ASN A CA 1
ATOM 1901 C C . ASN A 1 229 ? -13.352 -7.18 -6.105 1 97.5 229 ASN A C 1
ATOM 1903 O O . ASN A 1 229 ? -12.844 -7.695 -7.105 1 97.5 229 ASN A O 1
ATOM 1907 N N . ALA A 1 230 ? -14.219 -7.797 -5.383 1 97 230 ALA A N 1
ATOM 1908 C CA . ALA A 1 230 ? -14.719 -9.109 -5.785 1 97 230 ALA A CA 1
ATOM 1909 C C . ALA A 1 230 ? -15.391 -9.047 -7.156 1 97 230 ALA A C 1
ATOM 1911 O O . ALA A 1 230 ? -15.227 -9.953 -7.977 1 97 230 ALA A O 1
ATOM 1912 N N . GLU A 1 231 ? -16.125 -8.008 -7.332 1 97.44 231 GLU A N 1
ATOM 1913 C CA . GLU A 1 231 ? -16.75 -7.809 -8.641 1 97.44 231 GLU A CA 1
ATOM 1914 C C . GLU A 1 231 ? -15.703 -7.613 -9.727 1 97.44 231 GLU A C 1
ATOM 1916 O O . GLU A 1 231 ? -15.867 -8.094 -10.852 1 97.44 231 GLU A O 1
ATOM 1921 N N . ARG A 1 232 ? -14.688 -6.98 -9.398 1 96.94 232 ARG A N 1
ATOM 1922 C CA . ARG A 1 232 ? -13.609 -6.754 -10.352 1 96.94 232 ARG A CA 1
ATOM 1923 C C . ARG A 1 232 ? -12.891 -8.062 -10.68 1 96.94 232 ARG A C 1
ATOM 1925 O O . ARG A 1 232 ? -12.492 -8.281 -11.828 1 96.94 232 ARG A O 1
ATOM 1932 N N . HIS A 1 233 ? -12.672 -8.875 -9.664 1 97.69 233 HIS A N 1
ATOM 1933 C CA . HIS A 1 233 ? -12.125 -10.203 -9.93 1 97.69 233 HIS A CA 1
ATOM 1934 C C . HIS A 1 233 ? -12.938 -10.938 -10.984 1 97.69 233 HIS A C 1
ATOM 1936 O O . HIS A 1 233 ? -12.383 -11.422 -11.977 1 97.69 233 HIS A O 1
ATOM 1942 N N . GLU A 1 234 ? -14.219 -10.938 -10.719 1 97.5 234 GLU A N 1
ATOM 1943 C CA . GLU A 1 234 ? -15.117 -11.68 -11.602 1 97.5 234 GLU A CA 1
ATOM 1944 C C . GLU A 1 234 ? -15.094 -11.109 -13.016 1 97.5 234 GLU A C 1
ATOM 1946 O O . GLU A 1 234 ? -15.086 -11.859 -13.992 1 97.5 234 GLU A O 1
ATOM 1951 N N . ALA A 1 235 ? -15.062 -9.867 -13.102 1 97.25 235 ALA A N 1
ATOM 1952 C CA . ALA A 1 235 ? -15.117 -9.188 -14.391 1 97.25 235 ALA A CA 1
ATOM 1953 C C . ALA A 1 235 ? -13.859 -9.469 -15.211 1 97.25 235 ALA A C 1
ATOM 1955 O O . ALA A 1 235 ? -13.891 -9.414 -16.438 1 97.25 235 ALA A O 1
ATOM 1956 N N . ALA A 1 236 ? -12.742 -9.766 -14.57 1 97.75 236 ALA A N 1
ATOM 1957 C CA . ALA A 1 236 ? -11.461 -9.945 -15.258 1 97.75 236 ALA A CA 1
ATOM 1958 C C . ALA A 1 236 ? -11.312 -11.367 -15.781 1 97.75 236 ALA A C 1
ATOM 1960 O O . ALA A 1 236 ? -10.492 -11.633 -16.672 1 97.75 236 ALA A O 1
ATOM 1961 N N . LEU A 1 237 ? -12.094 -12.297 -15.352 1 98.12 237 LEU A N 1
ATOM 1962 C CA . LEU A 1 237 ? -11.898 -13.727 -15.594 1 98.12 237 LEU A CA 1
ATOM 1963 C C . LEU A 1 237 ? -12.016 -14.039 -17.078 1 98.12 237 LEU A C 1
ATOM 1965 O O . LEU A 1 237 ? -11.211 -14.797 -17.625 1 98.12 237 LEU A O 1
ATOM 1969 N N . ALA A 1 238 ? -13.039 -13.5 -17.688 1 98.06 238 ALA A N 1
ATOM 1970 C CA . ALA A 1 238 ? -13.234 -13.75 -19.109 1 98.06 238 ALA A CA 1
ATOM 1971 C C . ALA A 1 238 ? -12.023 -13.297 -19.922 1 98.06 238 ALA A C 1
ATOM 1973 O O . ALA A 1 238 ? -11.609 -13.977 -20.859 1 98.06 238 ALA A O 1
ATOM 1974 N N . GLY A 1 239 ? -11.492 -12.156 -19.547 1 98 239 GLY A N 1
ATOM 1975 C CA . GLY A 1 239 ? -10.297 -11.664 -20.219 1 98 239 GLY A CA 1
ATOM 1976 C C . GLY A 1 239 ? -9.102 -12.578 -20.078 1 98 239 GLY A C 1
ATOM 1977 O O . GLY A 1 239 ? -8.367 -12.812 -21.031 1 98 239 GLY A O 1
ATOM 1978 N N . PHE A 1 240 ? -8.883 -13.094 -18.891 1 97.88 240 PHE A N 1
ATOM 1979 C CA . PHE A 1 240 ? -7.793 -14.031 -18.656 1 97.88 240 PHE A CA 1
ATOM 1980 C C . PHE A 1 240 ? -7.941 -15.266 -19.547 1 97.88 240 PHE A C 1
ATOM 1982 O O . PHE A 1 240 ? -6.973 -15.719 -20.156 1 97.88 240 PHE A O 1
ATOM 1989 N N . ALA A 1 241 ? -9.133 -15.773 -19.578 1 98.38 241 ALA A N 1
ATOM 1990 C CA . ALA A 1 241 ? -9.406 -16.984 -20.359 1 98.38 241 ALA A CA 1
ATOM 1991 C C . ALA A 1 241 ? -9.203 -16.719 -21.844 1 98.38 241 ALA A C 1
ATOM 1993 O O . ALA A 1 241 ? -8.531 -17.5 -22.531 1 98.38 241 ALA A O 1
ATOM 1994 N N . ASP A 1 242 ? -9.773 -15.641 -22.312 1 98.56 242 ASP A N 1
ATOM 1995 C CA . ASP A 1 242 ? -9.672 -15.305 -23.734 1 98.56 242 ASP A CA 1
ATOM 1996 C C . ASP A 1 242 ? -8.219 -15.078 -24.141 1 98.56 242 ASP A C 1
ATOM 1998 O O . ASP A 1 242 ? -7.797 -15.508 -25.219 1 98.56 242 ASP A O 1
ATOM 2002 N N . ASP A 1 243 ? -7.492 -14.414 -23.297 1 98.31 243 ASP A N 1
ATOM 2003 C CA . ASP A 1 243 ? -6.082 -14.164 -23.578 1 98.31 243 ASP A CA 1
ATOM 2004 C C . ASP A 1 243 ? -5.305 -15.469 -23.719 1 98.31 243 ASP A C 1
ATOM 2006 O O . ASP A 1 243 ? -4.465 -15.609 -24.609 1 98.31 243 ASP A O 1
ATOM 2010 N N . LEU A 1 244 ? -5.551 -16.375 -22.812 1 98.5 244 LEU A N 1
ATOM 2011 C CA . LEU A 1 244 ? -4.84 -17.656 -22.859 1 98.5 244 LEU A CA 1
ATOM 2012 C C . LEU A 1 244 ? -5.23 -18.453 -24.094 1 98.5 244 LEU A C 1
ATOM 2014 O O . LEU A 1 244 ? -4.367 -18.984 -24.797 1 98.5 244 LEU A O 1
ATOM 2018 N N . LEU A 1 245 ? -6.484 -18.484 -24.422 1 98.38 245 LEU A N 1
ATOM 2019 C CA . LEU A 1 245 ? -6.984 -19.25 -25.562 1 98.38 245 LEU A CA 1
ATOM 2020 C C . LEU A 1 245 ? -6.395 -18.734 -26.859 1 98.38 245 LEU A C 1
ATOM 2022 O O . LEU A 1 245 ? -6.207 -19.484 -27.812 1 98.38 245 LEU A O 1
ATOM 2026 N N . ALA A 1 246 ? -6.105 -17.469 -26.844 1 98.19 246 ALA A N 1
ATOM 2027 C CA . ALA A 1 246 ? -5.605 -16.844 -28.062 1 98.19 246 ALA A CA 1
ATOM 2028 C C . ALA A 1 246 ? -4.082 -16.875 -28.109 1 98.19 246 ALA A C 1
ATOM 2030 O O . ALA A 1 2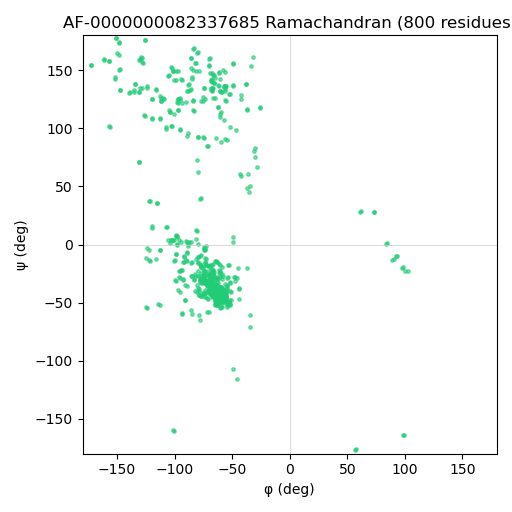46 ? -3.482 -16.656 -29.172 1 98.19 246 ALA A O 1
ATOM 2031 N N . SER A 1 247 ? -3.453 -17.234 -27.062 1 97.88 247 SER A N 1
ATOM 2032 C CA . SER A 1 247 ? -2.01 -17.062 -26.922 1 97.88 247 SER A CA 1
ATOM 2033 C C . SER A 1 247 ? -1.255 -18.234 -27.547 1 97.88 247 SER A C 1
ATOM 2035 O O . SER A 1 247 ? -1.671 -19.391 -27.406 1 97.88 247 SER A O 1
ATOM 2037 N N . GLU A 1 248 ? -0.127 -17.844 -28.156 1 97.38 248 GLU A N 1
ATOM 2038 C CA . GLU A 1 248 ? 0.845 -18.859 -28.547 1 97.38 248 GLU A CA 1
ATOM 2039 C C . GLU A 1 248 ? 1.814 -19.156 -27.406 1 97.38 248 GLU A C 1
ATOM 2041 O O . GLU A 1 248 ? 2.258 -18.25 -26.703 1 97.38 248 GLU A O 1
ATOM 2046 N N . PRO A 1 249 ? 2.086 -20.375 -27.234 1 97.81 249 PRO A N 1
ATOM 2047 C CA . PRO A 1 249 ? 1.8 -21.547 -28.062 1 97.81 249 PRO A CA 1
ATOM 2048 C C . PRO A 1 249 ? 0.572 -22.328 -27.594 1 97.81 249 PRO A C 1
ATOM 2050 O O . PRO A 1 249 ? 0.27 -23.391 -28.125 1 97.81 249 PRO A O 1
ATOM 2053 N N . PHE A 1 250 ? -0.173 -21.828 -26.641 1 98.5 250 PHE A N 1
ATOM 2054 C CA . PHE A 1 250 ? -1.284 -22.547 -26.031 1 98.5 250 PHE A CA 1
ATOM 2055 C C . PHE A 1 250 ? -2.359 -22.859 -27.062 1 98.5 250 PHE A C 1
ATOM 2057 O O . PHE A 1 250 ? -2.9 -23.969 -27.078 1 98.5 250 PHE A O 1
ATOM 2064 N N . CYS A 1 251 ? -2.615 -21.953 -27.938 1 98.25 251 CYS A N 1
ATOM 2065 C CA . CYS A 1 251 ? -3.707 -22.078 -28.906 1 98.25 251 CYS A CA 1
ATOM 2066 C C . CYS A 1 251 ? -3.438 -23.219 -29.891 1 98.25 251 CYS A C 1
ATOM 2068 O O . CYS A 1 251 ? -4.371 -23.766 -30.484 1 98.25 251 CYS A O 1
ATOM 2070 N N . TRP A 1 252 ? -2.148 -23.547 -30.094 1 98.38 252 TRP A N 1
ATOM 2071 C CA . TRP A 1 252 ? -1.809 -24.641 -31 1 98.38 252 TRP A CA 1
ATOM 2072 C C . TRP A 1 252 ? -2.273 -25.984 -30.453 1 98.38 252 TRP A C 1
ATOM 2074 O O . TRP A 1 252 ? -2.426 -26.953 -31.203 1 98.38 252 TRP A O 1
ATOM 2084 N N . LEU A 1 253 ? -2.479 -26.062 -29.141 1 98.44 253 LEU A N 1
ATOM 2085 C CA . LEU A 1 253 ? -2.82 -27.312 -28.484 1 98.44 253 LEU A CA 1
ATOM 2086 C C . LEU A 1 253 ? -4.328 -27.531 -28.484 1 98.44 253 LEU A C 1
ATOM 2088 O O . LEU A 1 253 ? -4.809 -28.578 -28.016 1 98.44 253 LEU A O 1
ATOM 2092 N N . LEU A 1 254 ? -5.07 -26.641 -29.031 1 98.25 254 LEU A N 1
ATOM 2093 C CA . LEU A 1 254 ? -6.52 -26.703 -28.922 1 98.25 254 LEU A CA 1
ATOM 2094 C C . LEU A 1 254 ? -7.109 -27.578 -30.031 1 98.25 254 LEU A C 1
ATOM 2096 O O . LEU A 1 254 ? -6.77 -27.422 -31.203 1 98.25 254 LEU A O 1
ATOM 2100 N N . LYS A 1 255 ? -8 -28.453 -29.609 1 96.56 255 LYS A N 1
ATOM 2101 C CA . LYS A 1 255 ? -8.766 -29.25 -30.578 1 96.56 255 LYS A CA 1
ATOM 2102 C C . LYS A 1 255 ? -9.719 -28.375 -31.375 1 96.56 255 LYS A C 1
ATOM 2104 O O . LYS A 1 255 ? -10.242 -27.375 -30.859 1 96.56 255 LYS A O 1
ATOM 2109 N N . GLU A 1 256 ? -9.906 -28.797 -32.594 1 94.12 256 GLU A N 1
ATOM 2110 C CA . GLU A 1 256 ? -11.023 -28.219 -33.312 1 94.12 256 GLU A CA 1
ATOM 2111 C C . GLU A 1 256 ? -12.359 -28.781 -32.844 1 94.12 256 GLU A C 1
ATOM 2113 O O . GLU A 1 256 ? -12.516 -30 -32.688 1 94.12 256 GLU A O 1
ATOM 2118 N N . LEU A 1 257 ? -13.164 -27.859 -32.531 1 93.06 257 LEU A N 1
ATOM 2119 C CA . LEU A 1 257 ? -14.453 -28.281 -31.984 1 93.06 257 LEU A CA 1
ATOM 2120 C C . LEU A 1 257 ? -15.555 -28.109 -33 1 93.06 257 LEU A C 1
ATOM 2122 O O . LEU A 1 257 ? -15.547 -27.141 -33.781 1 93.06 257 LEU A O 1
ATOM 2126 N N . ASP A 1 258 ? -16.562 -28.969 -33.062 1 90.94 258 ASP A N 1
ATOM 2127 C CA . ASP A 1 258 ? -17.531 -29.109 -34.156 1 90.94 258 ASP A CA 1
ATOM 2128 C C . ASP A 1 258 ? -18.688 -28.141 -33.969 1 90.94 258 ASP A C 1
ATOM 2130 O O . ASP A 1 258 ? -19.391 -27.828 -34.938 1 90.94 258 ASP A O 1
ATOM 2134 N N . THR A 1 259 ? -18.938 -27.781 -32.656 1 92.69 259 THR A N 1
ATOM 2135 C CA . THR A 1 259 ? -20.109 -26.969 -32.438 1 92.69 259 THR A CA 1
ATOM 2136 C C . THR A 1 259 ? -19.75 -25.719 -31.625 1 92.69 259 THR A C 1
ATOM 2138 O O . THR A 1 259 ? -18.781 -25.719 -30.859 1 92.69 259 THR A O 1
ATOM 2141 N N . SER A 1 260 ? -20.609 -24.75 -31.812 1 92.88 260 SER A N 1
ATOM 2142 C CA . SER A 1 260 ? -20.453 -23.516 -31.078 1 92.88 260 SER A CA 1
ATOM 2143 C C . SER A 1 260 ? -20.688 -23.719 -29.578 1 92.88 260 SER A C 1
ATOM 2145 O O . SER A 1 260 ? -20.109 -23.031 -28.75 1 92.88 260 SER A O 1
ATOM 2147 N N . GLU A 1 261 ? -21.516 -24.641 -29.281 1 92 261 GLU A N 1
ATOM 2148 C CA . GLU A 1 261 ? -21.797 -24.953 -27.891 1 92 261 GLU A CA 1
ATOM 2149 C C . GLU A 1 261 ? -20.562 -25.484 -27.172 1 92 261 GLU A C 1
ATOM 2151 O O . GLU A 1 261 ? -20.297 -25.094 -26.031 1 92 261 GLU A O 1
ATOM 2156 N N . LEU A 1 262 ? -19.828 -26.297 -27.859 1 92.56 262 LEU A N 1
ATOM 2157 C CA . LEU A 1 262 ? -18.609 -26.844 -27.266 1 92.56 262 LEU A CA 1
ATOM 2158 C C . LEU A 1 262 ? -17.547 -25.766 -27.125 1 92.56 262 LEU A C 1
ATOM 2160 O O . LEU A 1 262 ? -16.766 -25.781 -26.172 1 92.56 262 LEU A O 1
ATOM 2164 N N . VAL A 1 263 ? -17.531 -24.875 -28.047 1 96 263 VAL A N 1
ATOM 2165 C CA . VAL A 1 263 ? -16.594 -23.75 -27.984 1 96 263 VAL A CA 1
ATOM 2166 C C . VAL A 1 263 ? -16.906 -22.875 -26.781 1 96 263 VAL A C 1
ATOM 2168 O O . VAL A 1 263 ? -16 -22.469 -26.047 1 96 263 VAL A O 1
ATOM 2171 N N . SER A 1 264 ? -18.141 -22.594 -26.609 1 96.12 264 SER A N 1
ATOM 2172 C CA . SER A 1 264 ? -18.562 -21.797 -25.469 1 96.12 264 SER A CA 1
ATOM 2173 C C . SER A 1 264 ? -18.25 -22.5 -24.156 1 96.12 264 SER A C 1
ATOM 2175 O O . SER A 1 264 ? -17.828 -21.875 -23.172 1 96.12 264 SER A O 1
ATOM 2177 N N . LYS A 1 265 ? -18.469 -23.797 -24.172 1 94.44 265 LYS A N 1
ATOM 2178 C CA . LYS A 1 265 ? -18.203 -24.578 -22.953 1 94.44 265 LYS A CA 1
ATOM 2179 C C . LYS A 1 265 ? -16.719 -24.594 -22.625 1 94.44 265 LYS A C 1
ATOM 2181 O O . LYS A 1 265 ? -16.328 -24.484 -21.453 1 94.44 265 LYS A O 1
ATOM 2186 N N . ARG A 1 266 ? -15.852 -24.766 -23.594 1 96.88 266 ARG A N 1
ATOM 2187 C CA . ARG A 1 266 ? -14.406 -24.688 -23.422 1 96.88 266 ARG A CA 1
ATOM 2188 C C . ARG A 1 266 ? -14 -23.391 -22.75 1 96.88 266 ARG A C 1
ATOM 2190 O O . ARG A 1 266 ? -13.219 -23.391 -21.797 1 96.88 266 ARG A O 1
ATOM 2197 N N . ARG A 1 267 ? -14.516 -22.312 -23.25 1 97.75 267 ARG A N 1
ATOM 2198 C CA . ARG A 1 267 ? -14.234 -21 -22.703 1 97.75 267 ARG A CA 1
ATOM 2199 C C . ARG A 1 267 ? -14.742 -20.875 -21.266 1 97.75 267 ARG A C 1
ATOM 2201 O O . ARG A 1 267 ? -14.016 -20.406 -20.391 1 97.75 267 ARG A O 1
ATOM 2208 N N . ASP A 1 268 ? -15.953 -21.312 -21.047 1 96.81 268 ASP A N 1
ATOM 2209 C CA . ASP A 1 268 ? -16.578 -21.203 -19.734 1 96.81 268 ASP A CA 1
ATOM 2210 C C . ASP A 1 268 ? -15.82 -22.031 -18.703 1 96.81 268 ASP A C 1
ATOM 2212 O O . ASP A 1 268 ? -15.641 -21.594 -17.562 1 96.81 268 ASP A O 1
ATOM 2216 N N . ASP A 1 269 ? -15.453 -23.188 -19.141 1 95.31 269 ASP A N 1
ATOM 2217 C CA . ASP A 1 269 ? -14.688 -24.047 -18.25 1 95.31 269 ASP A CA 1
ATOM 2218 C C . ASP A 1 269 ? -13.352 -23.422 -17.875 1 95.31 269 ASP A C 1
ATOM 2220 O O . ASP A 1 269 ? -12.875 -23.562 -16.75 1 95.31 269 ASP A O 1
ATOM 2224 N N . LEU A 1 270 ? -12.734 -22.781 -18.828 1 97.69 270 LEU A N 1
ATOM 2225 C CA . LEU A 1 270 ? -11.461 -22.109 -18.547 1 97.69 270 LEU A CA 1
ATOM 2226 C C . LEU A 1 270 ? -11.664 -20.922 -17.625 1 97.69 270 LEU A C 1
ATOM 2228 O O . LEU A 1 270 ? -10.828 -20.641 -16.766 1 97.69 270 LEU A O 1
ATOM 2232 N N . ILE A 1 271 ? -12.742 -20.188 -17.797 1 97.69 271 ILE A N 1
ATOM 2233 C CA . ILE A 1 271 ? -13.102 -19.094 -16.906 1 97.69 271 ILE A CA 1
ATOM 2234 C C . ILE A 1 271 ? -13.227 -19.625 -15.469 1 97.69 271 ILE A C 1
ATOM 2236 O O . ILE A 1 271 ? -12.75 -18.984 -14.523 1 97.69 271 ILE A O 1
ATOM 2240 N N . ASP A 1 272 ? -13.789 -20.766 -15.328 1 95.06 272 ASP A N 1
ATOM 2241 C CA . ASP A 1 272 ? -13.961 -21.359 -14.008 1 95.06 272 ASP A CA 1
ATOM 2242 C C . ASP A 1 272 ? -12.617 -21.734 -13.391 1 95.06 272 ASP A C 1
ATOM 2244 O O . ASP A 1 272 ? -12.438 -21.641 -12.18 1 95.06 272 ASP A O 1
ATOM 2248 N N . ILE A 1 273 ? -11.719 -22.172 -14.203 1 94.31 273 ILE A N 1
ATOM 2249 C CA . ILE A 1 273 ? -10.375 -22.484 -13.727 1 94.31 273 ILE A CA 1
ATOM 2250 C C . ILE A 1 273 ? -9.719 -21.203 -13.195 1 94.31 273 ILE A C 1
ATOM 2252 O O . ILE A 1 273 ? -9.133 -21.219 -12.102 1 94.31 273 ILE A O 1
ATOM 2256 N N . PHE A 1 274 ? -9.852 -20.156 -13.93 1 97.5 274 PHE A N 1
ATOM 2257 C CA . PHE A 1 274 ? -9.273 -18.891 -13.477 1 97.5 274 PHE A CA 1
ATOM 2258 C C . PHE A 1 274 ? -9.969 -18.406 -12.211 1 97.5 274 PHE A C 1
ATOM 2260 O O . PHE A 1 274 ? -9.336 -17.797 -11.344 1 97.5 274 PHE A O 1
ATOM 2267 N N . ARG A 1 275 ? -11.258 -18.609 -12.117 1 95.69 275 ARG A N 1
ATOM 2268 C CA . ARG A 1 275 ? -11.984 -18.266 -10.898 1 95.69 275 ARG A CA 1
ATOM 2269 C C . ARG A 1 275 ? -11.398 -18.969 -9.688 1 95.69 275 ARG A C 1
ATOM 2271 O O . ARG A 1 275 ? -11.18 -18.344 -8.641 1 95.69 275 ARG A O 1
ATOM 2278 N N . LYS A 1 276 ? -11.164 -20.203 -9.852 1 91.56 276 LYS A N 1
ATOM 2279 C CA . LYS A 1 276 ? -10.562 -20.984 -8.781 1 91.56 276 LYS A CA 1
ATOM 2280 C C . LYS A 1 276 ? -9.141 -20.516 -8.484 1 91.56 276 LYS A C 1
ATOM 2282 O O . LYS A 1 276 ? -8.695 -20.547 -7.336 1 91.56 276 LYS A O 1
ATOM 2287 N N . ALA A 1 277 ? -8.43 -20.172 -9.508 1 94.62 277 ALA A N 1
ATOM 2288 C CA . ALA A 1 277 ? -7.062 -19.688 -9.359 1 94.62 277 ALA A CA 1
ATOM 2289 C C . ALA A 1 277 ? -7.023 -18.391 -8.57 1 94.62 277 ALA A C 1
ATOM 2291 O O . ALA A 1 277 ? -6.176 -18.203 -7.695 1 94.62 277 ALA A O 1
ATOM 2292 N N . VAL A 1 278 ? -7.906 -17.453 -8.891 1 95.94 278 VAL A N 1
ATOM 2293 C CA . VAL A 1 278 ? -7.98 -16.188 -8.188 1 95.94 278 VAL A CA 1
ATOM 2294 C C . VAL A 1 278 ? -8.273 -16.422 -6.711 1 95.94 278 VAL A C 1
ATOM 2296 O O . VAL A 1 278 ? -7.652 -15.805 -5.84 1 95.94 278 VAL A O 1
ATOM 2299 N N . ARG A 1 279 ? -9.18 -17.312 -6.465 1 90.94 279 ARG A N 1
ATOM 2300 C CA . ARG A 1 279 ? -9.508 -17.656 -5.082 1 90.94 279 ARG A CA 1
ATOM 2301 C C . ARG A 1 279 ? -8.281 -18.188 -4.348 1 90.94 279 ARG A C 1
ATOM 2303 O O . ARG A 1 279 ? -8.031 -17.828 -3.199 1 90.94 279 ARG A O 1
ATOM 2310 N N . ALA A 1 280 ? -7.609 -19.047 -4.984 1 89.62 280 ALA A N 1
ATOM 2311 C CA . ALA A 1 280 ? -6.406 -19.625 -4.395 1 89.62 280 ALA A CA 1
ATOM 2312 C C . ALA A 1 280 ? -5.363 -18.547 -4.113 1 89.62 280 ALA A C 1
ATOM 2314 O O . ALA A 1 280 ? -4.746 -18.531 -3.045 1 89.62 280 ALA A O 1
ATOM 2315 N N . MET A 1 281 ? -5.152 -17.719 -5.031 1 93.81 281 MET A N 1
ATOM 2316 C CA . MET A 1 281 ? -4.18 -16.641 -4.875 1 93.81 281 MET A CA 1
ATOM 2317 C C . MET A 1 281 ? -4.527 -15.758 -3.678 1 93.81 281 MET A C 1
ATOM 2319 O O . MET A 1 281 ? -3.66 -15.445 -2.861 1 93.81 281 MET A O 1
ATOM 2323 N N . ILE A 1 282 ? -5.793 -15.344 -3.6 1 92.88 282 ILE A N 1
ATOM 2324 C CA . ILE A 1 282 ? -6.234 -14.469 -2.518 1 92.88 282 ILE A CA 1
ATOM 2325 C C . ILE A 1 282 ? -5.988 -15.156 -1.173 1 92.88 282 ILE A C 1
ATOM 2327 O O . ILE A 1 282 ? -5.488 -14.531 -0.235 1 92.88 282 ILE A O 1
ATOM 2331 N N . LYS A 1 283 ? -6.27 -16.375 -1.123 1 87.94 283 LYS A N 1
ATOM 2332 C CA . LYS A 1 283 ? -6.059 -17.109 0.119 1 87.94 283 LYS A CA 1
ATOM 2333 C C . LYS A 1 283 ? -4.574 -17.188 0.463 1 87.94 283 LYS A C 1
ATOM 2335 O O . LYS A 1 283 ? -4.191 -17.047 1.627 1 87.94 283 LYS A O 1
ATOM 2340 N N . CYS A 1 284 ? -3.795 -17.438 -0.472 1 89.62 284 CYS A N 1
ATOM 2341 C CA . CYS A 1 284 ? -2.355 -17.5 -0.243 1 89.62 284 CYS A CA 1
ATOM 2342 C C . CYS A 1 284 ? -1.82 -16.141 0.218 1 89.62 284 CYS A C 1
ATOM 2344 O O . CYS A 1 284 ? -1.029 -16.078 1.16 1 89.62 284 CYS A O 1
ATOM 2346 N N . GLU A 1 285 ? -2.281 -15.117 -0.403 1 91.19 285 GLU A N 1
ATOM 2347 C CA . GLU A 1 285 ? -1.755 -13.789 -0.125 1 91.19 285 GLU A CA 1
ATOM 2348 C C . GLU A 1 285 ? -2.252 -13.266 1.222 1 91.19 285 GLU A C 1
ATOM 2350 O O . GLU A 1 285 ? -1.566 -12.484 1.883 1 91.19 285 GLU A O 1
ATOM 2355 N N . THR A 1 286 ? -3.436 -13.656 1.641 1 87.94 286 THR A N 1
ATOM 2356 C CA . THR A 1 286 ? -4.039 -13.102 2.848 1 87.94 286 THR A CA 1
ATOM 2357 C C . THR A 1 286 ? -3.695 -13.953 4.066 1 87.94 286 THR A C 1
ATOM 2359 O O . THR A 1 286 ? -3.854 -13.516 5.203 1 87.94 286 THR A O 1
ATOM 2362 N N . TRP A 1 287 ? -3.215 -15.164 3.812 1 82.44 287 TRP A N 1
ATOM 2363 C CA . TRP A 1 287 ? -2.975 -16.047 4.945 1 82.44 287 TRP A CA 1
ATOM 2364 C C . TRP A 1 287 ? -1.531 -16.531 4.957 1 82.44 287 TRP A C 1
ATOM 2366 O O . TRP A 1 287 ? -0.819 -16.359 5.949 1 82.44 287 TRP A O 1
ATOM 2376 N N . ILE A 1 288 ? -1.06 -17.109 3.9 1 80.06 288 ILE A N 1
ATOM 2377 C CA . ILE A 1 288 ? 0.29 -17.656 3.838 1 80.06 288 ILE A CA 1
ATOM 2378 C C . ILE A 1 288 ? 1.306 -16.516 3.734 1 80.06 288 ILE A C 1
ATOM 2380 O O . ILE A 1 288 ? 2.285 -16.484 4.484 1 80.06 288 ILE A O 1
ATOM 2384 N N . ASN A 1 289 ? 1.013 -15.594 2.893 1 81.94 289 ASN A N 1
ATOM 2385 C CA . ASN A 1 289 ? 1.864 -14.445 2.604 1 81.94 289 ASN A CA 1
ATOM 2386 C C . ASN A 1 289 ? 3.244 -14.883 2.119 1 81.94 289 ASN A C 1
ATOM 2388 O O . ASN A 1 289 ? 3.443 -16.047 1.756 1 81.94 289 ASN A O 1
ATOM 2392 N N . GLY A 1 290 ? 4.141 -13.945 1.891 1 88.62 290 GLY A N 1
ATOM 2393 C CA . GLY A 1 290 ? 5.449 -14.266 1.34 1 88.62 290 GLY A CA 1
ATOM 2394 C C . GLY A 1 290 ? 5.535 -14.039 -0.157 1 88.62 290 GLY A C 1
ATOM 2395 O O . GLY A 1 290 ? 4.77 -13.258 -0.718 1 88.62 290 GLY A O 1
ATOM 2396 N N . GLN A 1 291 ? 6.602 -14.664 -0.699 1 91.69 291 GLN A N 1
ATOM 2397 C CA . GLN A 1 291 ? 6.824 -14.594 -2.139 1 91.69 291 GLN A CA 1
ATOM 2398 C C . GLN A 1 291 ? 6.617 -15.953 -2.797 1 91.69 291 GLN A C 1
ATOM 2400 O O . GLN A 1 291 ? 7.242 -16.938 -2.404 1 91.69 291 GLN A O 1
ATOM 2405 N N . PRO A 1 292 ? 5.727 -15.969 -3.756 1 94 292 PRO A N 1
ATOM 2406 C CA . PRO A 1 292 ? 5.48 -17.25 -4.426 1 94 292 PRO A CA 1
ATOM 2407 C C . PRO A 1 292 ? 6.605 -17.641 -5.383 1 94 292 PRO A C 1
ATOM 2409 O O . PRO A 1 292 ? 7.086 -16.797 -6.152 1 94 292 PRO A O 1
ATOM 2412 N N . VAL A 1 293 ? 7.004 -18.906 -5.305 1 93 293 VAL A N 1
ATOM 2413 C CA . VAL A 1 293 ? 8.031 -19.453 -6.176 1 93 293 VAL A CA 1
ATOM 2414 C C . VAL A 1 293 ? 7.582 -20.812 -6.707 1 93 293 VAL A C 1
ATOM 2416 O O . VAL A 1 293 ? 7.012 -21.625 -5.965 1 93 293 VAL A O 1
ATOM 2419 N N . LEU A 1 294 ? 7.844 -21.016 -8.008 1 95.44 294 LEU A N 1
ATOM 2420 C CA . LEU A 1 294 ? 7.547 -22.312 -8.594 1 95.44 294 LEU A CA 1
ATOM 2421 C C . LEU A 1 294 ? 8.773 -23.234 -8.555 1 95.44 294 LEU A C 1
ATOM 2423 O O . LEU A 1 294 ? 9.898 -22.781 -8.781 1 95.44 294 LEU A O 1
ATOM 2427 N N . ARG A 1 295 ? 8.508 -24.484 -8.297 1 94.94 295 ARG A N 1
ATOM 2428 C CA . ARG A 1 295 ? 9.578 -25.469 -8.367 1 94.94 295 ARG A CA 1
ATOM 2429 C C . ARG A 1 295 ? 9.57 -26.188 -9.719 1 94.94 295 ARG A C 1
ATOM 2431 O O . ARG A 1 295 ? 8.617 -26.906 -10.047 1 94.94 295 ARG A O 1
ATOM 2438 N N . GLY A 1 296 ? 10.602 -25.984 -10.438 1 95.88 296 GLY A N 1
ATOM 2439 C CA . GLY A 1 296 ? 10.828 -26.703 -11.68 1 95.88 296 GLY A CA 1
ATOM 2440 C C . GLY A 1 296 ? 11.805 -27.844 -11.547 1 95.88 296 GLY A C 1
ATOM 2441 O O . GLY A 1 296 ? 11.969 -28.406 -10.461 1 95.88 296 GLY A O 1
ATOM 2442 N N . ILE A 1 297 ? 12.344 -28.25 -12.664 1 97 297 ILE A N 1
ATOM 2443 C CA . ILE A 1 297 ? 13.234 -29.406 -12.719 1 97 297 ILE A CA 1
ATOM 2444 C C . ILE A 1 297 ? 14.469 -29.156 -11.859 1 97 297 ILE A C 1
ATOM 2446 O O . ILE A 1 297 ? 14.852 -30 -11.055 1 97 297 ILE A O 1
ATOM 2450 N N . LYS A 1 298 ? 15.023 -28 -11.953 1 94.38 298 LYS A N 1
ATOM 2451 C CA . LYS A 1 298 ? 16.234 -27.656 -11.219 1 94.38 298 LYS A CA 1
ATOM 2452 C C . LYS A 1 298 ? 15.992 -27.656 -9.719 1 94.38 298 LYS A C 1
ATOM 2454 O O . LYS A 1 298 ? 16.781 -28.188 -8.945 1 94.38 298 LYS A O 1
ATOM 2459 N N . GLU A 1 299 ? 14.898 -27.031 -9.32 1 92.12 299 GLU A N 1
ATOM 2460 C CA . GLU A 1 299 ? 14.57 -26.906 -7.902 1 92.12 299 GLU A CA 1
ATOM 2461 C C . GLU A 1 299 ? 14.273 -28.266 -7.277 1 92.12 299 GLU A C 1
ATOM 2463 O O . GLU A 1 299 ? 14.422 -28.438 -6.066 1 92.12 299 GLU A O 1
ATOM 2468 N N . LEU A 1 300 ? 13.898 -29.172 -8.125 1 94.19 300 LEU A N 1
ATOM 2469 C CA . LEU A 1 300 ? 13.578 -30.516 -7.637 1 94.19 300 LEU A CA 1
ATOM 2470 C C . LEU A 1 300 ? 14.82 -31.406 -7.629 1 94.19 300 LEU A C 1
ATOM 2472 O O . LEU A 1 300 ? 14.766 -32.531 -7.176 1 94.19 300 LEU A O 1
ATOM 2476 N N . GLY A 1 301 ? 15.922 -30.906 -8.164 1 93.12 301 GLY A N 1
ATOM 2477 C CA . GLY A 1 301 ? 17.172 -31.656 -8.18 1 93.12 301 GLY A CA 1
ATOM 2478 C C . GLY A 1 301 ? 17.359 -32.469 -9.438 1 93.12 301 GLY A C 1
ATOM 2479 O O . GLY A 1 301 ? 18.344 -33.188 -9.578 1 93.12 301 GLY A O 1
ATOM 2480 N N . GLY A 1 302 ? 16.359 -32.594 -10.266 1 95 302 GLY A N 1
ATOM 2481 C CA . GLY A 1 302 ? 16.5 -33.188 -11.578 1 95 302 GLY A CA 1
ATOM 2482 C C . GLY A 1 302 ? 16.266 -34.688 -11.578 1 95 302 GLY A C 1
ATOM 2483 O O . GLY A 1 302 ? 16.172 -35.312 -12.633 1 95 302 GLY A O 1
ATOM 2484 N N . ILE A 1 303 ? 16.234 -35.281 -10.375 1 95.56 303 ILE A N 1
ATOM 2485 C CA . ILE A 1 303 ? 16.078 -36.719 -10.25 1 95.56 303 ILE A CA 1
ATOM 2486 C C . ILE A 1 303 ? 14.867 -37.031 -9.375 1 95.56 303 ILE A C 1
ATOM 2488 O O . ILE A 1 303 ? 14.664 -36.375 -8.336 1 95.56 303 ILE A O 1
ATOM 2492 N N . PHE A 1 304 ? 14.078 -37.969 -9.852 1 95.94 304 PHE A N 1
ATOM 2493 C CA . PHE A 1 304 ? 12.961 -38.438 -9.031 1 95.94 304 PHE A CA 1
ATOM 2494 C C . PHE A 1 304 ? 13.422 -39.5 -8.031 1 95.94 304 PHE A C 1
ATOM 2496 O O . PHE A 1 304 ? 13.828 -40.594 -8.414 1 95.94 304 PHE A O 1
ATOM 2503 N N . HIS A 1 305 ? 13.352 -39.188 -6.809 1 91.31 305 HIS A N 1
ATOM 2504 C CA . HIS A 1 305 ? 13.805 -40.125 -5.773 1 91.31 305 HIS A CA 1
ATOM 2505 C C . HIS A 1 305 ? 12.656 -40.969 -5.258 1 91.31 305 HIS A C 1
ATOM 2507 O O . HIS A 1 305 ? 12.766 -42.219 -5.207 1 91.31 305 HIS A O 1
ATOM 2513 N N . ASP A 1 306 ? 11.664 -40.281 -4.742 1 89.12 306 ASP A N 1
ATOM 2514 C CA . ASP A 1 306 ? 10.453 -40.938 -4.254 1 89.12 306 ASP A CA 1
ATOM 2515 C C . ASP A 1 306 ? 9.297 -39.938 -4.137 1 89.12 306 ASP A C 1
ATOM 2517 O O . ASP A 1 306 ? 9.508 -38.719 -4.152 1 89.12 306 ASP A O 1
ATOM 2521 N N . ARG A 1 307 ? 8.18 -40.594 -4.148 1 87.81 307 ARG A N 1
ATOM 2522 C CA . ARG A 1 307 ? 7.016 -39.75 -3.891 1 87.81 307 ARG A CA 1
ATOM 2523 C C . ARG A 1 307 ? 7.102 -39.094 -2.51 1 87.81 307 ARG A C 1
ATOM 2525 O O . ARG A 1 307 ? 7.547 -39.75 -1.552 1 87.81 307 ARG A O 1
ATOM 2532 N N . SER A 1 308 ? 6.785 -37.875 -2.488 1 84.44 308 SER A N 1
ATOM 2533 C CA . SER A 1 308 ? 6.77 -37.125 -1.245 1 84.44 308 SER A CA 1
ATOM 2534 C C . SER A 1 308 ? 5.738 -36 -1.296 1 84.44 308 SER A C 1
ATOM 2536 O O . SER A 1 308 ? 4.988 -35.875 -2.27 1 84.44 308 SER A O 1
ATOM 2538 N N . LYS A 1 309 ? 5.625 -35.312 -0.226 1 79.12 309 LYS A N 1
ATOM 2539 C CA . LYS A 1 309 ? 4.758 -34.156 -0.195 1 79.12 309 LYS A CA 1
ATOM 2540 C C . LYS A 1 309 ? 5.207 -33.094 -1.212 1 79.12 309 LYS A C 1
ATOM 2542 O O . LYS A 1 309 ? 4.395 -32.312 -1.698 1 79.12 309 LYS A O 1
ATOM 2547 N N . LEU A 1 310 ? 6.379 -33.188 -1.664 1 83.88 310 LEU A N 1
ATOM 2548 C CA . LEU A 1 310 ? 6.977 -32.156 -2.535 1 83.88 310 LEU A CA 1
ATOM 2549 C C . LEU A 1 310 ? 6.824 -32.562 -4 1 83.88 310 LEU A C 1
ATOM 2551 O O . LEU A 1 310 ? 6.852 -31.688 -4.883 1 83.88 310 LEU A O 1
ATOM 2555 N N . VAL A 1 311 ? 6.773 -33.875 -4.145 1 92.12 311 VAL A N 1
ATOM 2556 C CA . VAL A 1 311 ? 6.797 -34.312 -5.543 1 92.12 311 VAL A CA 1
ATOM 2557 C C . VAL A 1 311 ? 5.984 -35.594 -5.707 1 92.12 311 VAL A C 1
ATOM 2559 O O . VAL A 1 311 ? 6.051 -36.469 -4.863 1 92.12 311 VAL A O 1
ATOM 2562 N N . GLY A 1 312 ? 5.16 -35.625 -6.684 1 92.06 312 GLY A N 1
ATOM 2563 C CA . GLY A 1 312 ? 4.418 -36.812 -7.102 1 92.06 312 GLY A CA 1
ATOM 2564 C C . GLY A 1 312 ? 4.609 -37.125 -8.57 1 92.06 312 GLY A C 1
ATOM 2565 O O . GLY A 1 312 ? 5.328 -36.438 -9.281 1 92.06 312 GLY A O 1
ATOM 2566 N N . LEU A 1 313 ? 4.004 -38.25 -8.953 1 93.12 313 LEU A N 1
ATOM 2567 C CA . LEU A 1 313 ? 4.082 -38.688 -10.344 1 93.12 313 LEU A CA 1
ATOM 2568 C C . LEU A 1 313 ? 2.807 -38.344 -11.102 1 93.12 313 LEU A C 1
ATOM 2570 O O . LEU A 1 313 ? 1.706 -38.469 -10.555 1 93.12 313 LEU A O 1
ATOM 2574 N N . HIS A 1 314 ? 3.014 -37.969 -12.289 1 93.56 314 HIS A N 1
ATOM 2575 C CA . HIS A 1 314 ? 1.85 -37.781 -13.148 1 93.56 314 HIS A CA 1
ATOM 2576 C C . HIS A 1 314 ? 1.082 -39.094 -13.32 1 93.56 314 HIS A C 1
ATOM 2578 O O . HIS A 1 314 ? 1.682 -40.156 -13.383 1 93.56 314 HIS A O 1
ATOM 2584 N N . PRO A 1 315 ? -0.233 -39 -13.484 1 88.5 315 PRO A N 1
ATOM 2585 C CA . PRO A 1 315 ? -1.03 -40.219 -13.617 1 88.5 315 PRO A CA 1
ATOM 2586 C C . PRO A 1 315 ? -0.639 -41.062 -14.844 1 88.5 315 PRO A C 1
ATOM 2588 O O . PRO A 1 315 ? -0.802 -42.281 -14.844 1 88.5 315 PRO A O 1
ATOM 2591 N N . TYR A 1 316 ? -0.076 -40.438 -15.82 1 92.19 316 TYR A N 1
ATOM 2592 C CA . TYR A 1 316 ? 0.308 -41.156 -17.031 1 92.19 316 TYR A CA 1
ATOM 2593 C C . TYR A 1 316 ? 1.533 -42.031 -16.797 1 92.19 316 TYR A C 1
ATOM 2595 O O . TYR A 1 316 ? 1.926 -42.812 -17.672 1 92.19 316 TYR A O 1
ATOM 2603 N N . CYS A 1 317 ? 2.104 -41.938 -15.562 1 89.69 317 CYS A N 1
ATOM 2604 C CA . CYS A 1 317 ? 3.246 -42.75 -15.188 1 89.69 317 CYS A CA 1
ATOM 2605 C C . CYS A 1 317 ? 2.799 -44 -14.438 1 89.69 317 CYS A C 1
ATOM 2607 O O . CYS A 1 317 ? 3.627 -44.75 -13.898 1 89.69 317 CYS A O 1
ATOM 2609 N N . TRP A 1 318 ? 1.581 -44.125 -14.352 1 83.75 318 TRP A N 1
ATOM 2610 C CA . TRP A 1 318 ? 1.101 -45.219 -13.516 1 83.75 318 TRP A CA 1
ATOM 2611 C C . TRP A 1 318 ? 1.674 -46.562 -13.992 1 83.75 318 TRP A C 1
ATOM 2613 O O . TRP A 1 318 ? 1.665 -46.875 -15.188 1 83.75 318 TRP A O 1
ATOM 2623 N N . ARG A 1 319 ? 2.17 -47.344 -12.977 1 79 319 ARG A N 1
ATOM 2624 C CA . ARG A 1 319 ? 2.65 -48.688 -13.125 1 79 319 ARG A CA 1
ATOM 2625 C C . ARG A 1 319 ? 2.404 -49.5 -11.859 1 79 319 ARG A C 1
ATOM 2627 O O . ARG A 1 319 ? 2.299 -48.938 -10.766 1 79 319 ARG A O 1
ATOM 2634 N N . PRO A 1 320 ? 2.213 -50.812 -12.078 1 74.69 320 PRO A N 1
ATOM 2635 C CA . PRO A 1 320 ? 2.043 -51.625 -10.883 1 74.69 320 PRO A CA 1
ATOM 2636 C C . PRO A 1 320 ? 3.191 -51.469 -9.891 1 74.69 320 PRO A C 1
ATOM 2638 O O . PRO A 1 320 ? 2.963 -51.438 -8.68 1 74.69 320 PRO A O 1
ATOM 2641 N N . ARG A 1 321 ? 4.422 -51.344 -10.375 1 78.5 321 ARG A N 1
ATOM 2642 C CA . ARG A 1 321 ? 5.586 -51.094 -9.531 1 78.5 321 ARG A CA 1
ATOM 2643 C C . ARG A 1 321 ? 6.094 -49.688 -9.688 1 78.5 321 ARG A C 1
ATOM 2645 O O . ARG A 1 321 ? 6.895 -49.375 -10.586 1 78.5 321 ARG A O 1
ATOM 2652 N N . MET A 1 322 ? 5.73 -48.906 -8.781 1 80.38 322 MET A N 1
ATOM 2653 C CA . MET A 1 322 ? 6.031 -47.5 -8.867 1 80.38 322 MET A CA 1
ATOM 2654 C C . MET A 1 322 ? 7.504 -47.219 -8.562 1 80.38 322 MET A C 1
ATOM 2656 O O . MET A 1 322 ? 8.031 -46.156 -8.898 1 80.38 322 MET A O 1
ATOM 2660 N N . ASP A 1 323 ? 8.156 -48.156 -7.918 1 82.94 323 ASP A N 1
ATOM 2661 C CA . ASP A 1 323 ? 9.578 -48.031 -7.605 1 82.94 323 ASP A CA 1
ATOM 2662 C C . ASP A 1 323 ? 10.414 -48 -8.883 1 82.94 323 ASP A C 1
ATOM 2664 O O . ASP A 1 323 ? 11.586 -47.594 -8.844 1 82.94 323 ASP A O 1
ATOM 2668 N N . PHE A 1 324 ? 9.734 -48.375 -9.938 1 85.56 324 PHE A N 1
ATOM 2669 C CA . PHE A 1 324 ? 10.336 -48.344 -11.266 1 85.56 324 PHE A CA 1
ATOM 2670 C C . PHE A 1 324 ? 10.938 -46.969 -11.555 1 85.56 324 PHE A C 1
ATOM 2672 O O . PHE A 1 324 ? 11.945 -46.844 -12.258 1 85.56 324 PHE A O 1
ATOM 2679 N N . TRP A 1 325 ? 10.352 -45.938 -11.031 1 92 325 TRP A N 1
ATOM 2680 C CA . TRP A 1 325 ? 10.68 -44.562 -11.406 1 92 325 TRP A CA 1
ATOM 2681 C C . TRP A 1 325 ? 11.797 -44.031 -10.523 1 92 325 TRP A C 1
ATOM 2683 O O . TRP A 1 325 ? 12.383 -43 -10.836 1 92 325 TRP A O 1
ATOM 2693 N N . LYS A 1 326 ? 12.125 -44.656 -9.445 1 90.69 326 LYS A N 1
ATOM 2694 C CA . LYS A 1 326 ? 13.125 -44.156 -8.5 1 90.69 326 LYS A CA 1
ATOM 2695 C C . LYS A 1 326 ? 14.477 -44 -9.172 1 90.69 326 LYS A C 1
ATOM 2697 O O . LYS A 1 326 ? 14.938 -44.875 -9.891 1 90.69 326 LYS A O 1
ATOM 2702 N N . GLY A 1 327 ? 15.07 -42.844 -8.961 1 93.12 327 GLY A N 1
ATOM 2703 C CA . GLY A 1 327 ? 16.406 -42.562 -9.469 1 93.12 327 GLY A CA 1
ATOM 2704 C C . GLY A 1 327 ? 16.422 -42.094 -10.906 1 93.12 327 GLY A C 1
ATOM 2705 O O . GLY A 1 327 ? 17.484 -41.844 -11.477 1 93.12 327 GLY A O 1
ATOM 2706 N N . ARG A 1 328 ? 15.297 -42 -11.477 1 94.75 328 ARG A N 1
ATOM 2707 C CA . ARG A 1 328 ? 15.234 -41.594 -12.875 1 94.75 328 ARG A CA 1
ATOM 2708 C C . ARG A 1 328 ? 15.258 -40.062 -13.016 1 94.75 328 ARG A C 1
ATOM 2710 O O . ARG A 1 328 ? 14.789 -39.344 -12.125 1 94.75 328 ARG A O 1
ATOM 2717 N N . LYS A 1 329 ? 15.781 -39.625 -14.086 1 96.62 329 LYS A N 1
ATOM 2718 C CA . LYS A 1 329 ? 15.82 -38.188 -14.398 1 96.62 329 LYS A CA 1
ATOM 2719 C C . LYS A 1 329 ? 14.414 -37.625 -14.641 1 96.62 329 LYS A C 1
ATOM 2721 O O . LYS A 1 329 ? 13.602 -38.281 -15.305 1 96.62 329 LYS A O 1
ATOM 2726 N N . ILE A 1 330 ? 14.133 -36.5 -14.062 1 97.56 330 ILE A N 1
ATOM 2727 C CA . ILE A 1 330 ? 12.859 -35.844 -14.32 1 97.56 330 ILE A CA 1
ATOM 2728 C C . ILE A 1 330 ? 12.898 -35.156 -15.695 1 97.56 330 ILE A C 1
ATOM 2730 O O . ILE A 1 330 ? 13.773 -34.312 -15.953 1 97.56 330 ILE A O 1
ATOM 2734 N N . LEU A 1 331 ? 11.977 -35.5 -16.531 1 98.25 331 LEU A N 1
ATOM 2735 C CA . LEU A 1 331 ? 11.945 -34.938 -17.891 1 98.25 331 LEU A CA 1
ATOM 2736 C C . LEU A 1 331 ? 11 -33.719 -17.953 1 98.25 331 LEU A C 1
ATOM 2738 O O . LEU A 1 331 ? 11.258 -32.781 -18.672 1 98.25 331 LEU A O 1
ATOM 2742 N N . VAL A 1 332 ? 9.883 -33.875 -17.281 1 98.5 332 VAL A N 1
ATOM 2743 C CA . VAL A 1 332 ? 8.852 -32.812 -17.312 1 98.5 332 VAL A CA 1
ATOM 2744 C C . VAL A 1 332 ? 8.258 -32.625 -15.922 1 98.5 332 VAL A C 1
ATOM 2746 O O . VAL A 1 332 ? 8.016 -33.594 -15.211 1 98.5 332 VAL A O 1
ATOM 2749 N N . VAL A 1 333 ? 8.188 -31.438 -15.516 1 98.31 333 VAL A N 1
ATOM 2750 C CA . VAL A 1 333 ? 7.328 -31.062 -14.406 1 98.31 333 VAL A CA 1
ATOM 2751 C C . VAL A 1 333 ? 5.988 -30.562 -14.938 1 98.31 333 VAL A C 1
ATOM 2753 O O . VAL A 1 333 ? 5.867 -29.406 -15.344 1 98.31 333 VAL A O 1
ATOM 2756 N N . SER A 1 334 ? 4.992 -31.453 -14.914 1 96.75 334 SER A N 1
ATOM 2757 C CA . SER A 1 334 ? 3.693 -31.141 -15.5 1 96.75 334 SER A CA 1
ATOM 2758 C C . SER A 1 334 ? 2.906 -30.172 -14.625 1 96.75 334 SER A C 1
ATOM 2760 O O . SER A 1 334 ? 2.086 -29.391 -15.125 1 96.75 334 SER A O 1
ATOM 2762 N N . ARG A 1 335 ? 3.055 -30.25 -13.422 1 95.56 335 ARG A N 1
ATOM 2763 C CA . ARG A 1 335 ? 2.555 -29.312 -12.43 1 95.56 335 ARG A CA 1
ATOM 2764 C C . ARG A 1 335 ? 3.682 -28.812 -11.523 1 95.56 335 ARG A C 1
ATOM 2766 O O . ARG A 1 335 ? 4.133 -29.547 -10.633 1 95.56 335 ARG A O 1
ATOM 2773 N N . PRO A 1 336 ? 3.996 -27.594 -11.68 1 95.81 336 PRO A N 1
ATOM 2774 C CA . PRO A 1 336 ? 5.039 -27.062 -10.797 1 95.81 336 PRO A CA 1
ATOM 2775 C C . PRO A 1 336 ? 4.594 -26.984 -9.344 1 95.81 336 PRO A C 1
ATOM 2777 O O . PRO A 1 336 ? 3.436 -26.672 -9.055 1 95.81 336 PRO A O 1
ATOM 2780 N N . GLY A 1 337 ? 5.527 -27.328 -8.461 1 93.44 337 GLY A N 1
ATOM 2781 C CA . GLY A 1 337 ? 5.262 -27.047 -7.055 1 93.44 337 GLY A CA 1
ATOM 2782 C C . GLY A 1 337 ? 5.23 -25.562 -6.727 1 93.44 337 GLY A C 1
ATOM 2783 O O . GLY A 1 337 ? 5.977 -24.781 -7.316 1 93.44 337 GLY A O 1
ATOM 2784 N N . LEU A 1 338 ? 4.332 -25.219 -5.855 1 92.81 338 LEU A N 1
ATOM 2785 C CA . LEU A 1 338 ? 4.254 -23.828 -5.406 1 92.81 338 LEU A CA 1
ATOM 2786 C C . LEU A 1 338 ? 4.719 -23.703 -3.959 1 92.81 338 LEU A C 1
ATOM 2788 O O . LEU A 1 338 ? 4.191 -24.375 -3.072 1 92.81 338 LEU A O 1
ATOM 2792 N N . VAL A 1 339 ? 5.688 -22.797 -3.768 1 90.38 339 VAL A N 1
ATOM 2793 C CA . VAL A 1 339 ? 6.23 -22.547 -2.439 1 90.38 339 VAL A CA 1
ATOM 2794 C C . VAL A 1 339 ? 6.23 -21.047 -2.162 1 90.38 339 VAL A C 1
ATOM 2796 O O . VAL A 1 339 ? 6.535 -20.25 -3.049 1 90.38 339 VAL A O 1
ATOM 2799 N N . TYR A 1 340 ? 5.781 -20.703 -0.979 1 89.75 340 TYR A N 1
ATOM 2800 C CA . TYR A 1 340 ? 5.957 -19.328 -0.511 1 89.75 340 TYR A CA 1
ATOM 2801 C C . TYR A 1 340 ? 7.191 -19.219 0.379 1 89.75 340 TYR A C 1
ATOM 2803 O O . TYR A 1 340 ? 7.316 -19.938 1.373 1 89.75 340 TYR A O 1
ATOM 2811 N N . VAL A 1 341 ? 7.992 -18.297 -0.071 1 88.75 341 VAL A N 1
ATOM 2812 C CA . VAL A 1 341 ? 9.188 -18.062 0.736 1 88.75 341 VAL A CA 1
ATOM 2813 C C . VAL A 1 341 ? 9.008 -16.797 1.57 1 88.75 341 VAL A C 1
ATOM 2815 O O . VAL A 1 341 ? 8.188 -15.938 1.239 1 88.75 341 VAL A O 1
ATOM 2818 N N . ASP A 1 342 ? 9.688 -16.688 2.773 1 83.88 342 ASP A N 1
ATOM 2819 C CA . ASP A 1 342 ? 9.641 -15.562 3.703 1 83.88 342 ASP A CA 1
ATOM 2820 C C . ASP A 1 342 ? 8.219 -15.352 4.23 1 83.88 342 ASP A C 1
ATOM 2822 O O . ASP A 1 342 ? 7.777 -14.211 4.398 1 83.88 342 ASP A O 1
ATOM 2826 N N . SER A 1 343 ? 7.555 -16.422 4.258 1 80.62 343 SER A N 1
ATOM 2827 C CA . SER A 1 343 ? 6.23 -16.391 4.867 1 80.62 343 SER A CA 1
ATOM 2828 C C . SER A 1 343 ? 6.32 -16.156 6.371 1 80.62 343 SER A C 1
ATOM 2830 O O . SER A 1 343 ? 7.211 -16.688 7.035 1 80.62 343 SER A O 1
ATOM 2832 N N . ILE A 1 344 ? 5.492 -15.25 6.711 1 70 344 ILE A N 1
ATOM 2833 C CA . ILE A 1 344 ? 5.469 -14.945 8.141 1 70 344 ILE A CA 1
ATOM 2834 C C . ILE A 1 344 ? 4.273 -15.633 8.797 1 70 344 ILE A C 1
ATOM 2836 O O . ILE A 1 344 ? 3.17 -15.633 8.242 1 70 344 ILE A O 1
ATOM 2840 N N . ASN A 1 345 ? 4.652 -16.547 9.586 1 56.78 345 ASN A N 1
ATOM 2841 C CA . ASN A 1 345 ? 3.553 -17.203 10.281 1 56.78 345 ASN A CA 1
ATOM 2842 C C . ASN A 1 345 ? 2.973 -16.312 11.383 1 56.78 345 ASN A C 1
ATOM 2844 O O . ASN A 1 345 ? 3.619 -16.078 12.398 1 56.78 345 ASN A O 1
ATOM 2848 N N . GLY A 1 346 ? 1.961 -15.562 10.953 1 49.75 346 GLY A N 1
ATOM 2849 C CA . GLY A 1 346 ? 1.389 -14.602 11.883 1 49.75 346 GLY A CA 1
ATOM 2850 C C . GLY A 1 346 ? 0.984 -15.227 13.203 1 49.75 346 GLY A C 1
ATOM 2851 O O . GLY A 1 346 ? 0.724 -14.516 14.18 1 49.75 346 GLY A O 1
ATOM 2852 N N . TYR A 1 347 ? 0.862 -16.625 13.18 1 45.66 347 TYR A N 1
ATOM 2853 C CA . TYR A 1 347 ? 0.358 -17.25 14.391 1 45.66 347 TYR A CA 1
ATOM 2854 C C . TYR A 1 347 ? 1.49 -17.906 15.18 1 45.66 347 TYR A C 1
ATOM 2856 O O . TYR A 1 347 ? 1.253 -18.547 16.203 1 45.66 347 TYR A O 1
ATOM 2864 N N . SER A 1 348 ? 2.635 -17.672 14.602 1 46.78 348 SER A N 1
ATOM 2865 C CA . SER A 1 348 ? 3.771 -18.234 15.32 1 46.78 348 SER A CA 1
ATOM 2866 C C . SER A 1 348 ? 4.656 -17.141 15.906 1 46.78 348 SER A C 1
ATOM 2868 O O . SER A 1 348 ? 4.855 -16.094 15.281 1 46.78 348 SER A O 1
ATOM 2870 N N . PRO A 1 349 ? 4.848 -17.312 17.266 1 45.34 349 PRO A N 1
ATOM 2871 C CA . PRO A 1 349 ? 5.809 -16.359 17.828 1 45.34 349 PRO A CA 1
ATOM 2872 C C . PRO A 1 349 ? 7.09 -16.25 17 1 45.34 349 PRO A C 1
ATOM 2874 O O . PRO A 1 349 ? 7.789 -15.242 17.062 1 45.34 349 PRO A O 1
ATOM 2877 N N . ASP A 1 350 ? 7.297 -17.359 16.375 1 45.19 350 ASP A N 1
ATOM 2878 C CA . ASP A 1 350 ? 8.469 -17.359 15.5 1 45.19 350 ASP A CA 1
ATOM 2879 C C . ASP A 1 350 ? 8.172 -16.672 14.172 1 45.19 350 ASP A C 1
ATOM 2881 O O . ASP A 1 350 ? 7.484 -17.234 13.312 1 45.19 350 ASP A O 1
ATOM 2885 N N . THR A 1 351 ? 8.469 -15.367 14.141 1 50.38 351 THR A N 1
ATOM 2886 C CA . THR A 1 351 ? 8.211 -14.57 12.945 1 50.38 351 THR A CA 1
ATOM 2887 C C . THR A 1 351 ? 9.312 -14.773 11.906 1 50.38 351 THR A C 1
ATOM 2889 O O . THR A 1 351 ? 9.414 -14.016 10.945 1 50.38 351 THR A O 1
ATOM 2892 N N . SER A 1 352 ? 10.109 -15.82 12.242 1 57.38 352 SER A N 1
ATOM 2893 C CA . SER A 1 352 ? 11.156 -16.031 11.242 1 57.38 352 SER A CA 1
ATOM 2894 C C . SER A 1 352 ? 10.57 -16.453 9.906 1 57.38 352 SER A C 1
ATOM 2896 O O . SER A 1 352 ? 9.656 -17.281 9.852 1 57.38 352 SER A O 1
ATOM 2898 N N . PRO A 1 353 ? 10.969 -15.68 8.961 1 64.38 353 PRO A N 1
ATOM 2899 C CA . PRO A 1 353 ? 10.492 -16.062 7.625 1 64.38 353 PRO A CA 1
ATOM 2900 C C . PRO A 1 353 ? 10.789 -17.531 7.293 1 64.38 353 PRO A C 1
ATOM 2902 O O . PRO A 1 353 ? 11.844 -18.047 7.672 1 64.38 353 PRO A O 1
ATOM 2905 N N . ARG A 1 354 ? 9.766 -18.188 6.859 1 74.75 354 ARG A N 1
ATOM 2906 C CA . ARG A 1 354 ? 9.898 -19.594 6.496 1 74.75 354 ARG A CA 1
ATOM 2907 C C . ARG A 1 354 ? 9.336 -19.859 5.105 1 74.75 354 ARG A C 1
ATOM 2909 O O . ARG A 1 354 ? 8.664 -19 4.527 1 74.75 354 ARG A O 1
ATOM 2916 N N . ALA A 1 355 ? 9.805 -20.984 4.633 1 82.5 355 ALA A N 1
ATOM 2917 C CA . ALA A 1 355 ? 9.211 -21.484 3.391 1 82.5 355 ALA A CA 1
ATOM 2918 C C . ALA A 1 355 ? 8.008 -22.375 3.674 1 82.5 355 ALA A C 1
ATOM 2920 O O . ALA A 1 355 ? 8.031 -23.188 4.598 1 82.5 355 ALA A O 1
ATOM 2921 N N . ARG A 1 356 ? 6.98 -22.078 2.969 1 83.12 356 ARG A N 1
ATOM 2922 C CA . ARG A 1 356 ? 5.773 -22.875 3.098 1 83.12 356 ARG A CA 1
ATOM 2923 C C . ARG A 1 356 ? 5.395 -23.516 1.764 1 83.12 356 ARG A C 1
ATOM 2925 O O . ARG A 1 356 ? 5.23 -22.812 0.762 1 83.12 356 ARG A O 1
ATOM 2932 N N . GLU A 1 357 ? 5.27 -24.812 1.842 1 85.88 357 GLU A N 1
ATOM 2933 C CA . GLU A 1 357 ? 4.84 -25.531 0.646 1 85.88 357 GLU A CA 1
ATOM 2934 C C . GLU A 1 357 ? 3.32 -25.516 0.508 1 85.88 357 GLU A C 1
ATOM 2936 O O . GLU A 1 357 ? 2.605 -25.953 1.414 1 85.88 357 GLU A O 1
ATOM 2941 N N . ILE A 1 358 ? 2.904 -25.062 -0.538 1 86 358 ILE A N 1
ATOM 2942 C CA . ILE A 1 358 ? 1.467 -25.016 -0.775 1 86 358 ILE A CA 1
ATOM 2943 C C . ILE A 1 358 ? 1.019 -26.297 -1.482 1 86 358 ILE A C 1
ATOM 2945 O O . ILE A 1 358 ? 0.028 -26.906 -1.088 1 86 358 ILE A O 1
ATOM 2949 N N . ILE A 1 359 ? 1.725 -26.672 -2.506 1 88 359 ILE A N 1
ATOM 2950 C CA . ILE A 1 359 ? 1.435 -27.875 -3.266 1 88 359 ILE A CA 1
ATOM 2951 C C . ILE A 1 359 ? 2.721 -28.422 -3.883 1 88 359 ILE A C 1
ATOM 2953 O O . ILE A 1 359 ? 3.594 -27.656 -4.289 1 88 359 ILE A O 1
ATOM 2957 N N . GLY A 1 360 ? 2.746 -29.719 -3.875 1 90.88 360 GLY A N 1
ATOM 2958 C CA . GLY A 1 360 ? 3.908 -30.359 -4.473 1 90.88 360 GLY A CA 1
ATOM 2959 C C . GLY A 1 360 ? 3.84 -30.422 -5.988 1 90.88 360 GLY A C 1
ATOM 2960 O O . GLY A 1 360 ? 2.775 -30.234 -6.574 1 90.88 360 GLY A O 1
ATOM 2961 N N . ALA A 1 361 ? 4.996 -30.719 -6.555 1 95.56 361 ALA A N 1
ATOM 2962 C CA . ALA A 1 361 ? 5.102 -30.828 -8.008 1 95.56 361 ALA A CA 1
ATOM 2963 C C . ALA A 1 361 ? 4.641 -32.219 -8.484 1 95.56 361 ALA A C 1
ATOM 2965 O O . ALA A 1 361 ? 4.605 -33.156 -7.707 1 95.56 361 ALA A O 1
ATOM 2966 N N . GLU A 1 362 ? 4.242 -32.281 -9.68 1 95.44 362 GLU A N 1
ATOM 2967 C CA . GLU A 1 362 ? 3.998 -33.531 -10.398 1 95.44 362 GLU A CA 1
ATOM 2968 C C . GLU A 1 362 ? 4.949 -33.688 -11.586 1 95.44 362 GLU A C 1
ATOM 2970 O O . GLU A 1 362 ? 5.145 -32.719 -12.352 1 95.44 362 GLU A O 1
ATOM 2975 N N . VAL A 1 363 ? 5.52 -34.906 -11.688 1 97.69 363 VAL A N 1
ATOM 2976 C CA . VAL A 1 363 ? 6.609 -35 -12.656 1 97.69 363 VAL A CA 1
ATOM 2977 C C . VAL A 1 363 ? 6.402 -36.219 -13.555 1 97.69 363 VAL A C 1
ATOM 2979 O O . VAL A 1 363 ? 5.617 -37.094 -13.234 1 97.69 363 VAL A O 1
ATOM 2982 N N . LEU A 1 364 ? 7.055 -36.188 -14.75 1 97.56 364 LEU A N 1
ATOM 2983 C CA . LEU A 1 364 ? 7.277 -37.312 -15.656 1 97.56 364 LEU A CA 1
ATOM 2984 C C . LEU A 1 364 ? 8.758 -37.656 -15.711 1 97.56 364 LEU A C 1
ATOM 2986 O O . LEU A 1 364 ? 9.562 -36.938 -16.281 1 97.56 364 LEU A O 1
ATOM 2990 N N . PRO A 1 365 ? 9.078 -38.812 -15.109 1 96.75 365 PRO A N 1
ATOM 2991 C CA . PRO A 1 365 ? 10.477 -39.25 -15.18 1 96.75 365 PRO A CA 1
ATOM 2992 C C . PRO A 1 365 ? 10.797 -39.969 -16.469 1 96.75 365 PRO A C 1
ATOM 2994 O O . PRO A 1 365 ? 9.883 -40.375 -17.203 1 96.75 365 PRO A O 1
ATOM 2997 N N . MET A 1 366 ? 12.031 -40.156 -16.656 1 96.62 366 MET A N 1
ATOM 2998 C CA . MET A 1 366 ? 12.516 -40.844 -17.844 1 96.62 366 MET A CA 1
ATOM 2999 C C . MET A 1 366 ? 12.117 -42.312 -17.844 1 96.62 366 MET A C 1
ATOM 3001 O O . MET A 1 366 ? 12.242 -42.969 -16.828 1 96.62 366 MET A O 1
ATOM 3005 N N . TYR A 1 367 ? 11.609 -42.656 -18.984 1 91.69 367 TYR A N 1
ATOM 3006 C CA . TYR A 1 367 ? 11.219 -44.062 -19.188 1 91.69 367 TYR A CA 1
ATOM 3007 C C . TYR A 1 367 ? 12.305 -44.844 -19.922 1 91.69 367 TYR A C 1
ATOM 3009 O O . TYR A 1 367 ? 12.789 -44.375 -20.969 1 91.69 367 TYR A O 1
ATOM 3017 N N . ILE A 1 368 ? 12.852 -45.875 -19.453 1 78.69 368 ILE A N 1
ATOM 3018 C CA . ILE A 1 368 ? 13.812 -46.75 -20.125 1 78.69 368 ILE A CA 1
ATOM 3019 C C . ILE A 1 368 ? 13.125 -48.031 -20.562 1 78.69 368 ILE A C 1
ATOM 3021 O O . ILE A 1 368 ? 12.625 -48.781 -19.719 1 78.69 368 ILE A O 1
ATOM 3025 N N . LEU A 1 369 ? 13.031 -48.219 -21.906 1 69 369 LEU A N 1
ATOM 3026 C CA . LEU A 1 369 ? 12.438 -49.406 -22.516 1 69 369 LEU A CA 1
ATOM 3027 C C . LEU A 1 369 ? 13.125 -50.688 -22.016 1 69 369 LEU A C 1
ATOM 3029 O O . LEU A 1 369 ? 14.352 -50.719 -21.906 1 69 369 LEU A O 1
ATOM 3033 N N . GLY A 1 370 ? 12.461 -51.781 -21.672 1 61.44 370 GLY A N 1
ATOM 3034 C CA . GLY A 1 370 ? 13.008 -53.062 -21.281 1 61.44 370 GLY A CA 1
ATOM 3035 C C . GLY A 1 370 ? 13.031 -53.281 -19.781 1 61.44 370 GLY A C 1
ATOM 3036 O O . GLY A 1 370 ? 13.242 -54.406 -19.312 1 61.44 370 GLY A O 1
ATOM 3037 N N . ASP A 1 371 ? 13.016 -52.188 -19.141 1 55 371 ASP A N 1
ATOM 3038 C CA . ASP A 1 371 ? 13.047 -52.344 -17.703 1 55 371 ASP A CA 1
ATOM 3039 C C . ASP A 1 371 ? 11.727 -52.906 -17.188 1 55 371 ASP A C 1
ATOM 3041 O O . ASP A 1 371 ? 11.617 -53.281 -16 1 55 371 ASP A O 1
ATOM 3045 N N . ASP A 1 372 ? 10.695 -52.844 -17.891 1 54.34 372 ASP A N 1
ATOM 3046 C CA . ASP A 1 372 ? 9.445 -53.5 -17.5 1 54.34 372 ASP A CA 1
ATOM 3047 C C . ASP A 1 372 ? 9.641 -55 -17.312 1 54.34 372 ASP A C 1
ATOM 3049 O O . ASP A 1 372 ? 8.969 -55.625 -16.469 1 54.34 372 ASP A O 1
ATOM 3053 N N . ALA A 1 373 ? 10.344 -55.656 -18.172 1 48.84 373 ALA A N 1
ATOM 3054 C CA . ALA A 1 373 ? 10.555 -57.094 -18.156 1 48.84 373 ALA A CA 1
ATOM 3055 C C . ALA A 1 373 ? 11.258 -57.531 -16.875 1 48.84 373 ALA A C 1
ATOM 3057 O O . ALA A 1 373 ? 10.977 -58.625 -16.328 1 48.84 373 ALA A O 1
ATOM 3058 N N . GLU A 1 374 ? 12.141 -56.75 -16.422 1 46.16 374 GLU A N 1
ATOM 3059 C CA . GLU A 1 374 ? 12.883 -57.219 -15.258 1 46.16 374 GLU A CA 1
ATOM 3060 C C . GLU A 1 374 ? 12.039 -57.125 -13.992 1 46.16 374 GLU A C 1
ATOM 3062 O O . GLU A 1 374 ? 12.172 -57.969 -13.086 1 46.16 374 GLU A O 1
ATOM 3067 N N . THR A 1 375 ? 11.164 -56.156 -13.906 1 47.19 375 THR A N 1
ATOM 3068 C CA . THR A 1 375 ? 10.367 -56.031 -12.695 1 47.19 375 THR A CA 1
ATOM 3069 C C . THR A 1 375 ? 9.234 -57.062 -12.68 1 47.19 375 THR A C 1
ATOM 3071 O O . THR A 1 375 ? 8.797 -57.5 -11.609 1 47.19 375 THR A O 1
ATOM 3074 N N . GLN A 1 376 ? 8.711 -57.469 -13.797 1 42.38 376 GLN A N 1
ATOM 3075 C CA . GLN A 1 376 ? 7.754 -58.562 -13.797 1 42.38 376 GLN A CA 1
ATOM 3076 C C . GLN A 1 376 ? 8.422 -59.875 -13.367 1 42.38 376 GLN A C 1
ATOM 3078 O O . GLN A 1 376 ? 7.797 -60.688 -12.703 1 42.38 376 GLN A O 1
ATOM 3083 N N . ASN A 1 377 ? 9.648 -60 -13.758 1 46.09 377 ASN A N 1
ATOM 3084 C CA . ASN A 1 377 ? 10.312 -61.25 -13.352 1 46.09 377 ASN A CA 1
ATOM 3085 C C . ASN A 1 377 ? 10.586 -61.281 -11.852 1 46.09 377 ASN A C 1
ATOM 3087 O O . ASN A 1 377 ? 10.711 -62.344 -11.25 1 46.09 377 ASN A O 1
ATOM 3091 N N . LYS A 1 378 ? 10.797 -60.188 -11.211 1 51.03 378 LYS A N 1
ATOM 3092 C CA . LYS A 1 378 ? 11.023 -60.188 -9.766 1 51.03 378 LYS A CA 1
ATOM 3093 C C . LYS A 1 378 ? 9.719 -60.375 -9.008 1 51.03 378 LYS A C 1
ATOM 3095 O O . LYS A 1 378 ? 9.703 -60.938 -7.914 1 51.03 378 LYS A O 1
ATOM 3100 N N . MET A 1 379 ? 8.602 -59.938 -9.391 1 46.81 379 MET A N 1
ATOM 3101 C CA . MET A 1 379 ? 7.309 -60.188 -8.758 1 46.81 379 MET A CA 1
ATOM 3102 C C . MET A 1 379 ? 6.922 -61.656 -8.859 1 46.81 379 MET A C 1
ATOM 3104 O O . MET A 1 379 ? 6.277 -62.188 -7.961 1 46.81 379 MET A O 1
ATOM 3108 N N . GLU A 1 380 ? 7.184 -62.312 -9.969 1 46.16 380 GLU A N 1
ATOM 3109 C CA . GLU A 1 380 ? 6.934 -63.75 -10.094 1 46.16 380 GLU A CA 1
ATOM 3110 C C . GLU A 1 380 ? 7.816 -64.562 -9.141 1 46.16 380 GLU A C 1
ATOM 3112 O O . GLU A 1 380 ? 7.379 -65.562 -8.562 1 46.16 380 GLU A O 1
ATOM 3117 N N . GLU A 1 381 ? 8.969 -64 -8.836 1 47.44 381 GLU A N 1
ATOM 3118 C CA . GLU A 1 381 ? 9.828 -64.688 -7.879 1 47.44 381 GLU A CA 1
ATOM 3119 C C . GLU A 1 381 ? 9.414 -64.438 -6.445 1 47.44 381 GLU A C 1
ATOM 3121 O O . GLU A 1 381 ? 9.398 -65.312 -5.598 1 47.44 381 GLU A O 1
ATOM 3126 N N . ASP A 1 382 ? 9.023 -63.156 -6.09 1 49 382 ASP A N 1
ATOM 3127 C CA . ASP A 1 382 ? 8.617 -62.812 -4.734 1 49 382 ASP A CA 1
ATOM 3128 C C . ASP A 1 382 ? 7.246 -63.375 -4.398 1 49 382 ASP A C 1
ATOM 3130 O O . ASP A 1 382 ? 6.984 -63.719 -3.248 1 49 382 ASP A O 1
ATOM 3134 N N . THR A 1 383 ? 6.316 -63.469 -5.359 1 49.03 383 THR A N 1
ATOM 3135 C CA . THR A 1 383 ? 5.055 -64.188 -5.121 1 49.03 383 THR A CA 1
ATOM 3136 C C . THR A 1 383 ? 5.289 -65.688 -4.906 1 49.03 383 THR A C 1
ATOM 3138 O O . THR A 1 383 ? 4.562 -66.312 -4.148 1 49.03 383 THR A O 1
ATOM 3141 N N . GLU A 1 384 ? 6.336 -66.125 -5.512 1 47.53 384 GLU A N 1
ATOM 3142 C CA . GLU A 1 384 ? 6.68 -67.562 -5.27 1 47.53 384 GLU A CA 1
ATOM 3143 C C . GLU A 1 384 ? 7.289 -67.75 -3.885 1 47.53 384 GLU A C 1
ATOM 3145 O O . GLU A 1 384 ? 7.109 -68.812 -3.26 1 47.53 384 GLU A O 1
ATOM 3150 N N . VAL A 1 385 ? 7.922 -66.688 -3.404 1 48.16 385 VAL A N 1
ATOM 3151 C CA . VAL A 1 385 ? 8.516 -66.75 -2.074 1 48.16 385 VAL A CA 1
ATOM 3152 C C . VAL A 1 385 ? 7.441 -66.562 -1.012 1 48.16 385 VAL A C 1
ATOM 3154 O O . VAL A 1 385 ? 7.438 -67.188 0.02 1 48.16 385 VAL A O 1
ATOM 3157 N N . GLU A 1 386 ? 6.469 -65.625 -1.252 1 43.28 386 GLU A N 1
ATOM 3158 C CA . GLU A 1 386 ? 5.41 -65.438 -0.267 1 43.28 386 GLU A CA 1
ATOM 3159 C C . GLU A 1 386 ? 4.496 -66.625 -0.186 1 43.28 386 GLU A C 1
ATOM 3161 O O . GLU A 1 386 ? 4 -67 0.891 1 43.28 386 GLU A O 1
ATOM 3166 N N . ASP A 1 387 ? 4.262 -67.375 -1.329 1 40.62 387 ASP A N 1
ATOM 3167 C CA . ASP A 1 387 ? 3.471 -68.562 -1.237 1 40.62 387 ASP A CA 1
ATOM 3168 C C . ASP A 1 387 ? 4.191 -69.625 -0.412 1 40.62 387 ASP A C 1
ATOM 3170 O O . ASP A 1 387 ? 3.564 -70.562 0.103 1 40.62 387 ASP A O 1
ATOM 3174 N N . LYS A 1 388 ? 5.488 -69.375 -0.494 1 49.84 388 LYS A N 1
ATOM 3175 C CA . LYS A 1 388 ? 6.254 -70.375 0.26 1 49.84 388 LYS A CA 1
ATOM 3176 C C . LYS A 1 388 ? 6.281 -70 1.746 1 49.84 388 LYS A C 1
ATOM 3178 O O . LYS A 1 388 ? 6.625 -70.875 2.578 1 49.84 388 LYS A O 1
ATOM 3183 N N . GLN A 1 389 ? 6.129 -68.75 2.088 1 38.53 389 GLN A N 1
ATOM 3184 C CA . GLN A 1 389 ? 6.184 -68.375 3.502 1 38.53 389 GLN A CA 1
ATOM 3185 C C . GLN A 1 389 ? 4.883 -68.75 4.211 1 38.53 389 GLN A C 1
ATOM 3187 O O . GLN A 1 389 ? 4.883 -69 5.41 1 38.53 389 GLN A O 1
ATOM 3192 N N . ASP A 1 390 ? 3.758 -68.688 3.482 1 40.06 390 ASP A N 1
ATOM 3193 C CA . ASP A 1 390 ? 2.506 -69.062 4.129 1 40.06 390 ASP A CA 1
ATOM 3194 C C . ASP A 1 390 ? 2.479 -70.562 4.434 1 40.06 390 ASP A C 1
ATOM 3196 O O . ASP A 1 390 ? 1.725 -71 5.297 1 40.06 390 ASP A O 1
ATOM 3200 N N . GLU A 1 391 ? 3.238 -71.312 3.641 1 38.19 391 GLU A N 1
ATOM 3201 C CA . GLU A 1 391 ? 3.203 -72.75 3.902 1 38.19 391 GLU A CA 1
ATOM 3202 C C . GLU A 1 391 ? 3.949 -73.062 5.188 1 38.19 391 GLU A C 1
ATOM 3204 O O . GLU A 1 391 ? 3.592 -74.062 5.883 1 38.19 391 GLU A O 1
ATOM 3209 N N . ASP A 1 392 ? 5.02 -72.312 5.414 1 36.22 392 ASP A N 1
ATOM 3210 C CA . ASP A 1 392 ? 5.836 -72.75 6.535 1 36.22 392 ASP A CA 1
ATOM 3211 C C . ASP A 1 392 ? 5.195 -72.375 7.871 1 36.22 392 ASP A C 1
ATOM 3213 O O . ASP A 1 392 ? 5.539 -72.938 8.914 1 36.22 392 ASP A O 1
ATOM 3217 N N . ASP A 1 393 ? 4.398 -71.25 7.863 1 35.72 393 ASP A N 1
ATOM 3218 C CA . ASP A 1 393 ? 3.877 -70.875 9.172 1 35.72 393 ASP A CA 1
ATOM 3219 C C . ASP A 1 393 ? 2.725 -71.75 9.602 1 35.72 393 ASP A C 1
ATOM 3221 O O . ASP A 1 393 ? 2.16 -71.625 10.68 1 35.72 393 ASP A O 1
ATOM 3225 N N . GLU A 1 394 ? 2.166 -72.625 8.719 1 35.38 394 GLU A N 1
ATOM 3226 C CA . GLU A 1 394 ? 1.083 -73.5 9.164 1 35.38 394 GLU A CA 1
ATOM 3227 C C . GLU A 1 394 ? 1.579 -74.5 10.188 1 35.38 394 GLU A C 1
ATOM 3229 O O . GLU A 1 394 ? 0.785 -75.062 10.93 1 35.38 394 GLU A O 1
ATOM 3234 N N . GLU A 1 395 ? 2.842 -74.875 10.117 1 35.03 395 GLU A N 1
ATOM 3235 C CA . GLU A 1 395 ? 3.256 -76 10.914 1 35.03 395 GLU A CA 1
ATOM 3236 C C . GLU A 1 395 ? 3.361 -75.625 12.391 1 35.03 395 GLU A C 1
ATOM 3238 O O . GLU A 1 395 ? 3.289 -76.5 13.258 1 35.03 395 GLU A O 1
ATOM 3243 N N . TYR A 1 396 ? 3.605 -74.312 12.734 1 32.25 396 TYR A N 1
ATOM 3244 C CA . TYR A 1 396 ? 4.016 -74.062 14.109 1 32.25 396 TYR A CA 1
ATOM 3245 C C . TYR A 1 396 ? 2.809 -74.062 15.039 1 32.25 396 TYR A C 1
ATOM 3247 O O . TYR A 1 396 ? 2.955 -73.875 16.25 1 32.25 396 TYR A O 1
ATOM 3255 N N . VAL A 1 397 ? 1.565 -73.812 14.578 1 33.84 397 VAL A N 1
ATOM 3256 C CA . VAL A 1 397 ? 0.504 -73.562 15.539 1 33.84 397 VAL A CA 1
ATOM 3257 C C . VAL A 1 397 ? 0.014 -74.875 16.156 1 33.84 397 VAL A C 1
ATOM 3259 O O . VAL A 1 397 ? -0.867 -74.812 17.016 1 33.84 397 VAL A O 1
ATOM 3262 N N . GLN A 1 398 ? 0.414 -76 15.641 1 31.72 398 GLN A N 1
ATOM 3263 C CA . GLN A 1 398 ? -0.29 -77.188 16.141 1 31.72 398 GLN A CA 1
ATOM 3264 C C . GLN A 1 398 ? 0.163 -77.562 17.547 1 31.72 398 GLN A C 1
ATOM 3266 O O . GLN A 1 398 ? -0.41 -78.438 18.188 1 31.72 398 GLN A O 1
ATOM 3271 N N . GLY A 1 399 ? 1.388 -77.062 17.906 1 29.14 399 GLY A N 1
ATOM 3272 C CA . GLY A 1 399 ? 1.958 -77.812 19.016 1 29.14 399 GLY A CA 1
ATOM 3273 C C . GLY A 1 399 ? 1.326 -77.5 20.359 1 29.14 399 GLY A C 1
ATOM 3274 O O . GLY A 1 399 ? 1.724 -78 21.391 1 29.14 399 GLY A O 1
ATOM 3275 N N . ARG A 1 400 ? 0.746 -76.25 20.5 1 30.12 400 ARG A N 1
ATOM 3276 C CA . ARG A 1 400 ? 0.584 -75.875 21.922 1 30.12 400 ARG A CA 1
ATOM 3277 C C . ARG A 1 400 ? -0.654 -76.562 22.5 1 30.12 400 ARG A C 1
ATOM 3279 O O . ARG A 1 400 ? -1.078 -76.25 23.609 1 30.12 400 ARG A O 1
ATOM 3286 N N . SER A 1 401 ? -1.366 -77.375 21.641 1 27.33 401 SER A N 1
ATOM 3287 C CA . SER A 1 401 ? -2.578 -77.875 22.281 1 27.33 401 SER A CA 1
ATOM 3288 C C . SER A 1 401 ? -2.248 -78.875 23.391 1 27.33 401 SER A C 1
ATOM 3290 O O . SER A 1 401 ? -3.111 -79.188 24.203 1 27.33 401 SER A O 1
ATOM 3292 N N . ASP A 1 402 ? -1.142 -79.562 23.375 1 23 402 ASP A N 1
ATOM 3293 C CA . ASP A 1 402 ? -1.163 -80.5 24.469 1 23 402 ASP A CA 1
ATOM 3294 C C . ASP A 1 402 ? -0.837 -79.812 25.797 1 23 402 ASP A C 1
ATOM 3296 O O . ASP A 1 402 ? 0.03 -78.938 25.859 1 23 402 ASP A O 1
ATOM 3300 N N . MET B 1 1 ? -28.359 12.102 -3.527 1 20.5 1 MET B N 1
ATOM 3301 C CA . MET B 1 1 ? -27.672 13.227 -2.889 1 20.5 1 MET B CA 1
ATOM 3302 C C . MET B 1 1 ? -26.344 12.773 -2.277 1 20.5 1 MET B C 1
ATOM 3304 O O . MET B 1 1 ? -26.328 11.891 -1.414 1 20.5 1 MET B O 1
ATOM 3308 N N . VAL B 1 2 ? -25.234 12.891 -2.963 1 25.06 2 VAL B N 1
ATOM 3309 C CA . VAL B 1 2 ? -23.844 12.445 -2.834 1 25.06 2 VAL B CA 1
ATOM 3310 C C . VAL B 1 2 ? -23.219 13.086 -1.602 1 25.06 2 VAL B C 1
ATOM 3312 O O . VAL B 1 2 ? -23.141 14.312 -1.498 1 25.06 2 VAL B O 1
ATOM 3315 N N . GLU B 1 3 ? -23.312 12.383 -0.491 1 28.28 3 GLU B N 1
ATOM 3316 C CA . GLU B 1 3 ? -22.906 12.867 0.825 1 28.28 3 GLU B CA 1
ATOM 3317 C C . GLU B 1 3 ? -21.484 13.406 0.794 1 28.28 3 GLU B C 1
ATOM 3319 O O . GLU B 1 3 ? -20.562 12.727 0.338 1 28.28 3 GLU B O 1
ATOM 3324 N N . THR B 1 4 ? -21.266 14.688 0.747 1 25.91 4 THR B N 1
ATOM 3325 C CA . THR B 1 4 ? -20.078 15.508 0.521 1 25.91 4 THR B CA 1
ATOM 3326 C C . THR B 1 4 ? -19 15.195 1.557 1 25.91 4 THR B C 1
ATOM 3328 O O . THR B 1 4 ? -19.312 14.727 2.656 1 25.91 4 THR B O 1
ATOM 3331 N N . ARG B 1 5 ? -17.734 15.336 1.221 1 29.16 5 ARG B N 1
ATOM 3332 C CA . ARG B 1 5 ? -16.531 15.141 2.023 1 29.16 5 ARG B CA 1
ATOM 3333 C C . ARG B 1 5 ? -16.656 15.836 3.377 1 29.16 5 ARG B C 1
ATOM 3335 O O . ARG B 1 5 ? -15.977 15.461 4.336 1 29.16 5 ARG B O 1
ATOM 3342 N N . SER B 1 6 ? -17.375 16.922 3.42 1 26.78 6 SER B N 1
ATOM 3343 C CA . SER B 1 6 ? -17.562 17.75 4.609 1 26.78 6 SER B CA 1
ATOM 3344 C C . SER B 1 6 ? -18.391 17.016 5.664 1 26.78 6 SER B C 1
ATOM 3346 O O . SER B 1 6 ? -18.172 17.188 6.863 1 26.78 6 SER B O 1
ATOM 3348 N N . ALA B 1 7 ? -19.312 16.266 5.309 1 30.52 7 ALA B N 1
ATOM 3349 C CA . ALA B 1 7 ? -20.25 15.648 6.227 1 30.52 7 ALA B CA 1
ATOM 3350 C C . ALA B 1 7 ? -19.625 14.461 6.941 1 30.52 7 ALA B C 1
ATOM 3352 O O . ALA B 1 7 ? -19.875 14.227 8.125 1 30.52 7 ALA B O 1
ATOM 3353 N N . LEU B 1 8 ? -18.719 13.805 6.266 1 28.73 8 LEU B N 1
ATOM 3354 C CA . LEU B 1 8 ? -18.078 12.656 6.875 1 28.73 8 LEU B CA 1
ATOM 3355 C C . LEU B 1 8 ? -17.062 13.094 7.934 1 28.73 8 LEU B C 1
ATOM 3357 O O . LEU B 1 8 ? -16.828 12.375 8.906 1 28.73 8 LEU B O 1
ATOM 3361 N N . LYS B 1 9 ? -16.562 14.352 7.832 1 26.75 9 LYS B N 1
ATOM 3362 C CA . LYS B 1 9 ? -15.672 14.945 8.828 1 26.75 9 LYS B CA 1
ATOM 3363 C C . LYS B 1 9 ? -16.438 15.312 10.094 1 26.75 9 LYS B C 1
ATOM 3365 O O . LYS B 1 9 ? -15.945 15.125 11.203 1 26.75 9 LYS B O 1
ATOM 3370 N N . ARG B 1 10 ? -17.625 15.812 9.945 1 28 10 ARG B N 1
ATOM 3371 C CA . ARG B 1 10 ? -18.422 16.25 11.094 1 28 10 ARG B CA 1
ATOM 3372 C C . ARG B 1 10 ? -18.828 15.055 11.953 1 28 10 ARG B C 1
ATOM 3374 O O . ARG B 1 10 ? -18.812 15.141 13.188 1 28 10 ARG B O 1
ATOM 3381 N N . LYS B 1 11 ? -19.156 14 11.273 1 31.42 11 LYS B N 1
ATOM 3382 C CA . LYS B 1 11 ? -19.625 12.883 12.086 1 31.42 11 LYS B CA 1
ATOM 3383 C C . LYS B 1 11 ? -18.5 12.305 12.93 1 31.42 11 LYS B C 1
ATOM 3385 O O . LYS B 1 11 ? -18.719 11.859 14.055 1 31.42 11 LYS B O 1
ATOM 3390 N N . ALA B 1 12 ? -17.266 12.445 12.336 1 27.33 12 ALA B N 1
ATOM 3391 C CA . ALA B 1 12 ? -16.141 11.961 13.133 1 27.33 12 ALA B CA 1
ATOM 3392 C C . ALA B 1 12 ? -15.867 12.883 14.312 1 27.33 12 ALA B C 1
ATOM 3394 O O . ALA B 1 12 ? -15.484 12.422 15.391 1 27.33 12 ALA B O 1
ATOM 3395 N N . MET B 1 13 ? -16.141 14.102 14.07 1 27.19 13 MET B N 1
ATOM 3396 C CA . MET B 1 13 ? -15.914 15.055 15.156 1 27.19 13 MET B CA 1
ATOM 3397 C C . MET B 1 13 ? -17 14.938 16.219 1 27.19 13 MET B C 1
ATOM 3399 O O . MET B 1 13 ? -16.828 15.375 17.359 1 27.19 13 MET B O 1
ATOM 3403 N N . GLU B 1 14 ? -18.25 14.789 15.82 1 30.55 14 GLU B N 1
ATOM 3404 C CA . GLU B 1 14 ? -19.344 14.734 16.797 1 30.55 14 GLU B CA 1
ATOM 3405 C C . GLU B 1 14 ? -19.141 13.594 17.781 1 30.55 14 GLU B C 1
ATOM 3407 O O . GLU B 1 14 ? -19.688 13.617 18.891 1 30.55 14 GLU B O 1
ATOM 3412 N N . VAL B 1 15 ? -18.5 12.578 17.344 1 28.45 15 VAL B N 1
ATOM 3413 C CA . VAL B 1 15 ? -18.266 11.484 18.297 1 28.45 15 VAL B CA 1
ATOM 3414 C C . VAL B 1 15 ? -17.203 11.898 19.312 1 28.45 15 VAL B C 1
ATOM 3416 O O . VAL B 1 15 ? -16.859 11.125 20.203 1 28.45 15 VAL B O 1
ATOM 3419 N N . LEU B 1 16 ? -16.719 13.109 19.109 1 26.08 16 LEU B N 1
ATOM 3420 C CA . LEU B 1 16 ? -15.781 13.547 20.125 1 26.08 16 LEU B CA 1
ATOM 3421 C C . LEU B 1 16 ? -16.516 14 21.391 1 26.08 16 LEU B C 1
ATOM 3423 O O . LEU B 1 16 ? -16.906 15.164 21.5 1 26.08 16 LEU B O 1
ATOM 3427 N N . HIS B 1 17 ? -17.531 13.477 21.922 1 25.58 17 HIS B N 1
ATOM 3428 C CA . HIS B 1 17 ? -17.922 13.875 23.266 1 25.58 17 HIS B CA 1
ATOM 3429 C C . HIS B 1 17 ? -16.703 14.109 24.156 1 25.58 17 HIS B C 1
ATOM 3431 O O . HIS B 1 17 ? -15.648 13.5 23.938 1 25.58 17 HIS B O 1
ATOM 3437 N N . PRO B 1 18 ? -16.734 15.227 25.016 1 25.25 18 PRO B N 1
ATOM 3438 C CA . PRO B 1 18 ? -15.727 15.469 26.031 1 25.25 18 PRO B CA 1
ATOM 3439 C C . PRO B 1 18 ? -15.344 14.195 26.797 1 25.25 18 PRO B C 1
ATOM 3441 O O . PRO B 1 18 ? -16.172 13.648 27.531 1 25.25 18 PRO B O 1
ATOM 3444 N N . VAL B 1 19 ? -14.906 13.289 26.344 1 27.59 19 VAL B N 1
ATOM 3445 C CA . VAL B 1 19 ? -14.5 12.312 27.344 1 27.59 19 VAL B CA 1
ATOM 3446 C C . VAL B 1 19 ? -13.531 12.961 28.328 1 27.59 19 VAL B C 1
ATOM 3448 O O . VAL B 1 19 ? -12.516 13.531 27.938 1 27.59 19 VAL B O 1
ATOM 3451 N N . PRO B 1 20 ? -14 13.539 29.438 1 25.66 20 PRO B N 1
ATOM 3452 C CA . PRO B 1 20 ? -13.008 13.898 30.453 1 25.66 20 PRO B CA 1
ATOM 3453 C C . PRO B 1 20 ? -11.75 13.039 30.375 1 25.66 20 PRO B C 1
ATOM 3455 O O . PRO B 1 20 ? -11.828 11.852 30.062 1 25.66 20 PRO B O 1
ATOM 3458 N N . LEU B 1 21 ? -10.664 13.664 30.125 1 26.3 21 LEU B N 1
ATOM 3459 C CA . LEU B 1 21 ? -9.336 13.047 30.188 1 26.3 21 LEU B CA 1
ATOM 3460 C C . LEU B 1 21 ? -9.156 12.281 31.5 1 26.3 21 LEU B C 1
ATOM 3462 O O . LEU B 1 21 ? -8.109 12.367 32.125 1 26.3 21 LEU B O 1
ATOM 3466 N N . GLU B 1 22 ? -10.227 12.227 32.406 1 26 22 GLU B N 1
ATOM 3467 C CA . GLU B 1 22 ? -9.805 11.414 33.531 1 26 22 GLU B CA 1
ATOM 3468 C C . GLU B 1 22 ? -9.031 10.18 33.094 1 26 22 GLU B C 1
ATOM 3470 O O . GLU B 1 22 ? -9.312 9.633 32 1 26 22 GLU B O 1
ATOM 3475 N N . PRO B 1 23 ? -7.742 10.039 33.688 1 24.72 23 PRO B N 1
ATOM 3476 C CA . PRO B 1 23 ? -7.023 8.789 33.438 1 24.72 23 PRO B CA 1
ATOM 3477 C C . PRO B 1 23 ? -7.961 7.605 33.188 1 24.72 23 PRO B C 1
ATOM 3479 O O . PRO B 1 23 ? -8.789 7.297 34.062 1 24.72 23 PRO B O 1
ATOM 3482 N N . ALA B 1 24 ? -8.617 7.59 32.25 1 26.14 24 ALA B N 1
ATOM 3483 C CA . ALA B 1 24 ? -9.656 6.555 32.219 1 26.14 24 ALA B CA 1
ATOM 3484 C C . ALA B 1 24 ? -9.164 5.27 32.875 1 26.14 24 ALA B C 1
ATOM 3486 O O . ALA B 1 24 ? -8.375 4.523 32.312 1 26.14 24 ALA B O 1
ATOM 3487 N N . THR B 1 25 ? -8.82 5.23 34.062 1 25.33 25 THR B N 1
ATOM 3488 C CA . THR B 1 25 ? -8.828 4.07 34.938 1 25.33 25 THR B CA 1
ATOM 3489 C C . THR B 1 25 ? -10.039 3.188 34.656 1 25.33 25 THR B C 1
ATOM 3491 O O . THR B 1 25 ? -10.375 2.316 35.469 1 25.33 25 THR B O 1
ATOM 3494 N N . SER B 1 26 ? -11.094 3.676 34.031 1 26.06 26 SER B N 1
ATOM 3495 C CA . SER B 1 26 ? -12.195 2.725 34.094 1 26.06 26 SER B CA 1
ATOM 3496 C C . SER B 1 26 ? -11.797 1.38 33.5 1 26.06 26 SER B C 1
ATOM 3498 O O . SER B 1 26 ? -11.273 1.321 32.375 1 26.06 26 SER B O 1
ATOM 3500 N N . HIS B 1 27 ? -11.617 0.403 34.344 1 25.03 27 HIS B N 1
ATOM 3501 C CA . HIS B 1 27 ? -11.703 -1.051 34.281 1 25.03 27 HIS B CA 1
ATOM 3502 C C . HIS B 1 27 ? -12.82 -1.487 33.344 1 25.03 27 HIS B C 1
ATOM 3504 O O . HIS B 1 27 ? -14 -1.326 33.656 1 25.03 27 HIS B O 1
ATOM 3510 N N . TYR B 1 28 ? -12.844 -1.035 32.344 1 27.39 28 TYR B N 1
ATOM 3511 C CA . TYR B 1 28 ? -13.852 -1.799 31.625 1 27.39 28 TYR B CA 1
ATOM 3512 C C . TYR B 1 28 ? -13.906 -3.24 32.125 1 27.39 28 TYR B C 1
ATOM 3514 O O . TYR B 1 28 ? -12.969 -4.012 31.906 1 27.39 28 TYR B O 1
ATOM 3522 N N . TRP B 1 29 ? -14.562 -3.424 33.188 1 27.95 29 TRP B N 1
ATOM 3523 C CA . TRP B 1 29 ? -15.016 -4.75 33.594 1 27.95 29 TRP B CA 1
ATOM 3524 C C . TRP B 1 29 ? -15.945 -5.355 32.562 1 27.95 29 TRP B C 1
ATOM 3526 O O . TRP B 1 29 ? -16.891 -4.711 32.125 1 27.95 29 TRP B O 1
ATOM 3536 N N . LYS B 1 30 ? -15.438 -6.352 31.984 1 34.16 30 LYS B N 1
ATOM 3537 C CA . LYS B 1 30 ? -16.328 -7.129 31.125 1 34.16 30 LYS B CA 1
ATOM 3538 C C . LYS B 1 30 ? -17.734 -7.215 31.734 1 34.16 30 LYS B C 1
ATOM 3540 O O . LYS B 1 30 ? -17.891 -7.371 32.938 1 34.16 30 LYS B O 1
ATOM 3545 N N . THR B 1 31 ? -18.625 -6.719 31.125 1 38.5 31 THR B N 1
ATOM 3546 C CA . THR B 1 31 ? -19.953 -7.066 31.641 1 38.5 31 THR B CA 1
ATOM 3547 C C . THR B 1 31 ? -20.062 -8.578 31.844 1 38.5 31 THR B C 1
ATOM 3549 O O . THR B 1 31 ? -19.281 -9.344 31.297 1 38.5 31 THR B O 1
ATOM 3552 N N . GLN B 1 32 ? -20.953 -9.07 32.719 1 39 32 GLN B N 1
ATOM 3553 C CA . GLN B 1 32 ? -21.172 -10.508 32.875 1 39 32 GLN B CA 1
ATOM 3554 C C . GLN B 1 32 ? -21.438 -11.164 31.516 1 39 32 GLN B C 1
ATOM 3556 O O . GLN B 1 32 ? -20.906 -12.242 31.219 1 39 32 GLN B O 1
ATOM 3561 N N . LYS B 1 33 ? -22.172 -10.547 30.672 1 42.53 33 LYS B N 1
ATOM 3562 C CA . LYS B 1 33 ? -22.5 -11.086 29.344 1 42.53 33 LYS B CA 1
ATOM 3563 C C . LYS B 1 33 ? -21.297 -11 28.406 1 42.53 33 LYS B C 1
ATOM 3565 O O . LYS B 1 33 ? -21.031 -11.938 27.656 1 42.53 33 LYS B O 1
ATOM 3570 N N . GLU B 1 34 ? -20.641 -10.008 28.438 1 40.25 34 GLU B N 1
ATOM 3571 C CA . GLU B 1 34 ? -19.438 -9.906 27.609 1 40.25 34 GLU B CA 1
ATOM 3572 C C . GLU B 1 34 ? -18.328 -10.82 28.125 1 40.25 34 GLU B C 1
ATOM 3574 O O . GLU B 1 34 ? -17.625 -11.461 27.328 1 40.25 34 GLU B O 1
ATOM 3579 N N . MET B 1 35 ? -18.234 -10.852 29.359 1 41.22 35 MET B N 1
ATOM 3580 C CA . MET B 1 35 ? -17.406 -11.875 30 1 41.22 35 MET B CA 1
ATOM 3581 C C . MET B 1 35 ? -17.938 -13.273 29.672 1 41.22 35 MET B C 1
ATOM 3583 O O . MET B 1 35 ? -17.156 -14.188 29.406 1 41.22 35 MET B O 1
ATOM 3587 N N . GLU B 1 36 ? -19.266 -13.367 29.75 1 43.94 36 GLU B N 1
ATOM 3588 C CA . GLU B 1 36 ? -19.922 -14.625 29.391 1 43.94 36 GLU B CA 1
ATOM 3589 C C . GLU B 1 36 ? -19.781 -14.914 27.891 1 43.94 36 GLU B C 1
ATOM 3591 O O . GLU B 1 36 ? -19.484 -16.047 27.5 1 43.94 36 GLU B O 1
ATOM 3596 N N . THR B 1 37 ? -19.984 -14.008 27.109 1 41.28 37 THR B N 1
ATOM 3597 C CA . THR B 1 37 ? -19.812 -14.211 25.672 1 41.28 37 THR B CA 1
ATOM 3598 C C . THR B 1 37 ? -18.344 -14.445 25.328 1 41.28 37 THR B C 1
ATOM 3600 O O . THR B 1 37 ? -18.016 -15.289 24.5 1 41.28 37 THR B O 1
ATOM 3603 N N . GLU B 1 38 ? -17.453 -13.773 25.906 1 39.12 38 GLU B N 1
ATOM 3604 C CA . GLU B 1 38 ? -16.031 -14.102 25.797 1 39.12 38 GLU B CA 1
ATOM 3605 C C . GLU B 1 38 ? -15.734 -15.461 26.422 1 39.12 38 GLU B C 1
ATOM 3607 O O . GLU B 1 38 ? -14.961 -16.25 25.859 1 39.12 38 GLU B O 1
ATOM 3612 N N . ILE B 1 39 ? -16.266 -15.625 27.531 1 42.22 39 ILE B N 1
ATOM 3613 C CA . ILE B 1 39 ? -16.219 -16.969 28.109 1 42.22 39 ILE B CA 1
ATOM 3614 C C . ILE B 1 39 ? -16.891 -17.953 27.156 1 42.22 39 ILE B C 1
ATOM 3616 O O . ILE B 1 39 ? -16.375 -19.047 26.906 1 42.22 39 ILE B O 1
ATOM 3620 N N . GLU B 1 40 ? -18.125 -17.594 26.672 1 41.53 40 GLU B N 1
ATOM 3621 C CA . GLU B 1 40 ? -18.781 -18.453 25.688 1 41.53 40 GLU B CA 1
ATOM 3622 C C . GLU B 1 40 ? -17.969 -18.547 24.406 1 41.53 40 GLU B C 1
ATOM 3624 O O . GLU B 1 40 ? -17.812 -19.641 23.844 1 41.53 40 GLU B O 1
ATOM 3629 N N . PHE B 1 41 ? -17.594 -17.438 23.828 1 36.31 41 PHE B N 1
ATOM 3630 C CA . PHE B 1 41 ? -16.688 -17.516 22.688 1 36.31 41 PHE B CA 1
ATOM 3631 C C . PHE B 1 41 ? -15.391 -18.219 23.078 1 36.31 41 PHE B C 1
ATOM 3633 O O . PHE B 1 41 ? -14.914 -19.094 22.344 1 36.31 41 PHE B O 1
ATOM 3640 N N . ARG B 1 42 ? -14.742 -17.875 24.109 1 38.44 42 ARG B N 1
ATOM 3641 C CA . ARG B 1 42 ? -13.648 -18.672 24.656 1 38.44 42 ARG B CA 1
ATOM 3642 C C . ARG B 1 42 ? -14.094 -20.109 24.922 1 38.44 42 ARG B C 1
ATOM 3644 O O . ARG B 1 42 ? -13.312 -21.047 24.734 1 38.44 42 ARG B O 1
ATOM 3651 N N . SER B 1 43 ? -15.102 -20.172 25.625 1 37.53 43 SER B N 1
ATOM 3652 C CA . SER B 1 43 ? -15.656 -21.5 25.859 1 37.53 43 SER B CA 1
ATOM 3653 C C . SER B 1 43 ? -16.031 -22.188 24.562 1 37.53 43 SER B C 1
ATOM 3655 O O . SER B 1 43 ? -15.812 -23.391 24.391 1 37.53 43 SER B O 1
ATOM 3657 N N . LYS B 1 44 ? -16.859 -21.516 23.703 1 36.28 44 LYS B N 1
ATOM 3658 C CA . LYS B 1 44 ? -17.281 -22.109 22.438 1 36.28 44 LYS B CA 1
ATOM 3659 C C . LYS B 1 44 ? -16.125 -22.188 21.453 1 36.28 44 LYS B C 1
ATOM 3661 O O . LYS B 1 44 ? -15.977 -23.172 20.719 1 36.28 44 LYS B O 1
ATOM 3666 N N . TYR B 1 45 ? -15.508 -21.094 21.109 1 33.28 45 TYR B N 1
ATOM 3667 C CA . TYR B 1 45 ? -14.391 -21.109 20.172 1 33.28 45 TYR B CA 1
ATOM 3668 C C . TYR B 1 45 ? -13.055 -21.062 20.906 1 33.28 45 TYR B C 1
ATOM 3670 O O . TYR B 1 45 ? -11.992 -21.172 20.281 1 33.28 45 TYR B O 1
ATOM 3678 N N . GLY B 1 46 ? -12.789 -20.5 22 1 32.25 46 GLY B N 1
ATOM 3679 C CA . GLY B 1 46 ? -11.625 -20.531 22.875 1 32.25 46 GLY B CA 1
ATOM 3680 C C . GLY B 1 46 ? -11.07 -21.922 23.094 1 32.25 46 GLY B C 1
ATOM 3681 O O . GLY B 1 46 ? -10.062 -22.094 23.797 1 32.25 46 GLY B O 1
ATOM 3682 N N . GLY B 1 47 ? -11.867 -22.844 23.375 1 30.14 47 GLY B N 1
ATOM 3683 C CA . GLY B 1 47 ? -11.266 -24.141 23.656 1 30.14 47 GLY B CA 1
ATOM 3684 C C . GLY B 1 47 ? -10.195 -24.531 22.656 1 30.14 47 GLY B C 1
ATOM 3685 O O . GLY B 1 47 ? -9.008 -24.297 22.891 1 30.14 47 GLY B O 1
ATOM 3686 N N . GLY B 1 48 ? -10.414 -25.641 21.859 1 29.61 48 GLY B N 1
ATOM 3687 C CA . GLY B 1 48 ? -9.602 -26.641 21.203 1 29.61 48 GLY B CA 1
ATOM 3688 C C . GLY B 1 48 ? -8.742 -26.078 20.094 1 29.61 48 GLY B C 1
ATOM 3689 O O . GLY B 1 48 ? -7.922 -26.797 19.5 1 29.61 48 GLY B O 1
ATOM 3690 N N . PHE B 1 49 ? -9.133 -25.094 19.344 1 30.39 49 PHE B N 1
ATOM 3691 C CA . PHE B 1 49 ? -8.227 -24.922 18.203 1 30.39 49 PHE B CA 1
ATOM 3692 C C . PHE B 1 49 ? -6.953 -24.203 18.641 1 30.39 49 PHE B C 1
ATOM 3694 O O . PHE B 1 49 ? -5.855 -24.562 18.203 1 30.39 49 PHE B O 1
ATOM 3701 N N . ILE B 1 50 ? -6.91 -22.828 19.125 1 34.88 50 ILE B N 1
ATOM 3702 C CA . ILE B 1 50 ? -5.57 -22.344 19.453 1 34.88 50 ILE B CA 1
ATOM 3703 C C . ILE B 1 50 ? -5.172 -22.844 20.844 1 34.88 50 ILE B C 1
ATOM 3705 O O . ILE B 1 50 ? -5.762 -22.438 21.844 1 34.88 50 ILE B O 1
ATOM 3709 N N . GLN B 1 51 ? -4.84 -24.016 21.219 1 31.25 51 GLN B N 1
ATOM 3710 C CA . GLN B 1 51 ? -4.168 -24.453 22.438 1 31.25 51 GLN B CA 1
ATOM 3711 C C . GLN B 1 51 ? -3.158 -23.406 22.906 1 31.25 51 GLN B C 1
ATOM 3713 O O . GLN B 1 51 ? -2.682 -22.594 22.109 1 31.25 51 GLN B O 1
ATOM 3718 N N . ARG B 1 52 ? -2.715 -23.219 24.312 1 32.44 52 ARG B N 1
ATOM 3719 C CA . ARG B 1 52 ? -1.822 -22.375 25.109 1 32.44 52 ARG B CA 1
ATOM 3720 C C . ARG B 1 52 ? -0.584 -22 24.312 1 32.44 52 ARG B C 1
ATOM 3722 O O . ARG B 1 52 ? -0.162 -20.828 24.328 1 32.44 52 ARG B O 1
ATOM 3729 N N . PRO B 1 53 ? 0.214 -23 23.875 1 36.22 53 PRO B N 1
ATOM 3730 C CA . PRO B 1 53 ? 1.508 -22.734 23.25 1 36.22 53 PRO B CA 1
ATOM 3731 C C . PRO B 1 53 ? 1.383 -21.891 21.969 1 36.22 53 PRO B C 1
ATOM 3733 O O . PRO B 1 53 ? 2.258 -21.078 21.688 1 36.22 53 PRO B O 1
ATOM 3736 N N . ASP B 1 54 ? 0.339 -22.141 21.25 1 36.91 54 ASP B N 1
ATOM 3737 C CA . ASP B 1 54 ? 0.21 -21.5 19.953 1 36.91 54 ASP B CA 1
ATOM 3738 C C . ASP B 1 54 ? -0.141 -20.031 20.094 1 36.91 54 ASP B C 1
ATOM 3740 O O . ASP B 1 54 ? 0.305 -19.203 19.297 1 36.91 54 ASP B O 1
ATOM 3744 N N . TYR B 1 55 ? -0.829 -19.75 21.156 1 36.72 55 TYR B N 1
ATOM 3745 C CA . TYR B 1 55 ? -1.104 -18.359 21.484 1 36.72 55 TYR B CA 1
ATOM 3746 C C . TYR B 1 55 ? 0.184 -17.609 21.812 1 36.72 55 TYR B C 1
ATOM 3748 O O . TYR B 1 55 ? 0.395 -16.484 21.344 1 36.72 55 TYR B O 1
ATOM 3756 N N . HIS B 1 56 ? 1.014 -18.344 22.578 1 35.47 56 HIS B N 1
ATOM 3757 C CA . HIS B 1 56 ? 2.309 -17.766 22.922 1 35.47 56 HIS B CA 1
ATOM 3758 C C . HIS B 1 56 ? 3.16 -17.562 21.672 1 35.47 56 HIS B C 1
ATOM 3760 O O . HIS B 1 56 ? 3.854 -16.547 21.547 1 35.47 56 HIS B O 1
ATOM 3766 N N . ARG B 1 57 ? 3.195 -18.594 20.969 1 38.84 57 ARG B N 1
ATOM 3767 C CA . ARG B 1 57 ? 3.973 -18.484 19.75 1 38.84 57 ARG B CA 1
ATOM 3768 C C . ARG B 1 57 ? 3.416 -17.391 18.844 1 38.84 57 ARG B C 1
ATOM 3770 O O . ARG B 1 57 ? 4.18 -16.656 18.219 1 38.84 57 ARG B O 1
ATOM 3777 N N . LEU B 1 58 ? 2.189 -17.359 18.875 1 40.31 58 LEU B N 1
ATOM 3778 C CA . LEU B 1 58 ? 1.545 -16.297 18.109 1 40.31 58 LEU B CA 1
ATOM 3779 C C . LEU B 1 58 ? 1.912 -14.922 18.656 1 40.31 58 LEU B C 1
ATOM 3781 O O . LEU B 1 58 ? 2.246 -14.008 17.891 1 40.31 58 LEU B O 1
ATOM 3785 N N . LEU B 1 59 ? 1.946 -15.031 19.969 1 40.78 59 LEU B N 1
ATOM 3786 C CA . LEU B 1 59 ? 2.348 -13.797 20.641 1 40.78 59 LEU B CA 1
ATOM 3787 C C . LEU B 1 59 ? 3.791 -13.445 20.312 1 40.78 59 LEU B C 1
ATOM 3789 O O . LEU B 1 59 ? 4.121 -12.266 20.125 1 40.78 59 LEU B O 1
ATOM 3793 N N . GLY B 1 60 ? 4.609 -14.57 20.25 1 38.88 60 GLY B N 1
ATOM 3794 C CA . GLY B 1 60 ? 6.004 -14.391 19.859 1 38.88 60 GLY B CA 1
ATOM 3795 C C . GLY B 1 60 ? 6.172 -13.812 18.469 1 38.88 60 GLY B C 1
ATOM 3796 O O . GLY B 1 60 ? 6.977 -12.898 18.266 1 38.88 60 GLY B O 1
ATOM 3797 N N . GLY B 1 61 ? 5.578 -14.281 17.516 1 40.88 61 GLY B N 1
ATOM 3798 C CA . GLY B 1 61 ? 5.711 -13.836 16.141 1 40.88 61 GLY B CA 1
ATOM 3799 C C . GLY B 1 61 ? 5.199 -12.43 15.914 1 40.88 61 GLY B C 1
ATOM 3800 O O . GLY B 1 61 ? 5.852 -11.625 15.242 1 40.88 61 GLY B O 1
ATOM 3801 N N . VAL B 1 62 ? 4.086 -12.086 16.484 1 42.88 62 VAL B N 1
ATOM 3802 C CA . VAL B 1 62 ? 3.469 -10.773 16.391 1 42.88 62 VAL B CA 1
ATOM 3803 C C . VAL B 1 62 ? 4.379 -9.727 17.031 1 42.88 62 VAL B C 1
ATOM 3805 O O . VAL B 1 62 ? 4.578 -8.641 16.469 1 42.88 62 VAL B O 1
ATOM 3808 N N . THR B 1 63 ? 4.914 -10.203 18.188 1 40.22 63 THR B N 1
ATOM 3809 C CA . THR B 1 63 ? 5.887 -9.375 18.906 1 40.22 63 THR B CA 1
ATOM 3810 C C . THR B 1 63 ? 7.078 -9.055 18.016 1 40.22 63 THR B C 1
ATOM 3812 O O . THR B 1 63 ? 7.559 -7.918 18 1 40.22 63 THR B O 1
ATOM 3815 N N . GLN B 1 64 ? 7.473 -9.953 17.406 1 41.44 64 GLN B N 1
ATOM 3816 C CA . GLN B 1 64 ? 8.641 -9.781 16.547 1 41.44 64 GLN B CA 1
ATOM 3817 C C . GLN B 1 64 ? 8.352 -8.828 15.398 1 41.44 64 GLN B C 1
ATOM 3819 O O . GLN B 1 64 ? 9.172 -7.969 15.07 1 41.44 64 GLN B O 1
ATOM 3824 N N . LEU B 1 65 ? 7.27 -8.969 14.789 1 44.31 65 LEU B N 1
ATOM 3825 C CA . LEU B 1 65 ? 6.953 -8.141 13.633 1 44.31 65 LEU B CA 1
ATOM 3826 C C . LEU B 1 65 ? 6.816 -6.672 14.039 1 44.31 65 LEU B C 1
ATOM 3828 O O . LEU B 1 65 ? 7.301 -5.781 13.336 1 44.31 65 LEU B O 1
ATOM 3832 N N . ILE B 1 66 ? 5.938 -6.406 15.133 1 43.94 66 ILE B N 1
ATOM 3833 C CA . ILE B 1 66 ? 5.762 -5.059 15.656 1 43.94 66 ILE B CA 1
ATOM 3834 C C . ILE B 1 66 ? 7.109 -4.5 16.109 1 43.94 66 ILE B C 1
ATOM 3836 O O . ILE B 1 66 ? 7.445 -3.352 15.82 1 43.94 66 ILE B O 1
ATOM 3840 N N . ARG B 1 67 ? 7.801 -5.398 16.922 1 40.97 67 ARG B N 1
ATOM 3841 C CA . ARG B 1 67 ? 9.078 -5.027 17.531 1 40.97 67 ARG B CA 1
ATOM 3842 C C . ARG B 1 67 ? 10.117 -4.707 16.469 1 40.97 67 ARG B C 1
ATOM 3844 O O . ARG B 1 67 ? 10.891 -3.758 16.625 1 40.97 67 ARG B O 1
ATOM 3851 N N . GLU B 1 68 ? 10.109 -5.598 15.719 1 44 68 GLU B N 1
ATOM 3852 C CA . GLU B 1 68 ? 11.336 -5.527 14.922 1 44 68 GLU B CA 1
ATOM 3853 C C . GLU B 1 68 ? 11.422 -4.203 14.164 1 44 68 GLU B C 1
ATOM 3855 O O . GLU B 1 68 ? 12.516 -3.668 13.969 1 44 68 GLU B O 1
ATOM 3860 N N . GLY B 1 69 ? 10.055 -3.52 13.875 1 48.16 69 GLY B N 1
ATOM 3861 C CA . GLY B 1 69 ? 10.406 -2.289 13.188 1 48.16 69 GLY B CA 1
ATOM 3862 C C . GLY B 1 69 ? 10.016 -1.041 13.953 1 48.16 69 GLY B C 1
ATOM 3863 O O . GLY B 1 69 ? 10.43 0.066 13.602 1 48.16 69 GLY B O 1
ATOM 3864 N N . ALA B 1 70 ? 9.125 -1.162 15.102 1 54.31 70 ALA B N 1
ATOM 3865 C CA . ALA B 1 70 ? 8.57 0.052 15.695 1 54.31 70 ALA B CA 1
ATOM 3866 C C . ALA B 1 70 ? 9.609 0.751 16.562 1 54.31 70 ALA B C 1
ATOM 3868 O O . ALA B 1 70 ? 9.688 1.981 16.594 1 54.31 70 ALA B O 1
ATOM 3869 N N . ALA B 1 71 ? 10.258 -0.035 17.312 1 52.19 71 ALA B N 1
ATOM 3870 C CA . ALA B 1 71 ? 11.211 0.585 18.234 1 52.19 71 ALA B CA 1
ATOM 3871 C C . ALA B 1 71 ? 12.188 1.491 17.5 1 52.19 71 ALA B C 1
ATOM 3873 O O . ALA B 1 71 ? 12.602 2.525 18.016 1 52.19 71 ALA B O 1
ATOM 3874 N N . GLU B 1 72 ? 12.312 1.084 16.359 1 57.34 72 GLU B N 1
ATOM 3875 C CA . GLU B 1 72 ? 13.289 1.84 15.57 1 57.34 72 GLU B CA 1
ATOM 3876 C C . GLU B 1 72 ? 12.734 3.205 15.172 1 57.34 72 GLU B C 1
ATOM 3878 O O . GLU B 1 72 ? 13.5 4.125 14.867 1 57.34 72 GLU B O 1
ATOM 3883 N N . TRP B 1 73 ? 11.445 3.238 15.422 1 69.5 73 TRP B N 1
ATOM 3884 C CA . TRP B 1 73 ? 10.812 4.469 14.961 1 69.5 73 TRP B CA 1
ATOM 3885 C C . TRP B 1 73 ? 10.336 5.312 16.141 1 69.5 73 TRP B C 1
ATOM 3887 O O . TRP B 1 73 ? 9.805 6.41 15.945 1 69.5 73 TRP B O 1
ATOM 3897 N N . ALA B 1 74 ? 10.516 4.691 17.312 1 64.31 74 ALA B N 1
ATOM 3898 C CA . ALA B 1 74 ? 10 5.355 18.5 1 64.31 74 ALA B CA 1
ATOM 3899 C C . ALA B 1 74 ? 10.648 6.719 18.703 1 64.31 74 ALA B C 1
ATOM 3901 O O . ALA B 1 74 ? 11.844 6.887 18.438 1 64.31 74 ALA B O 1
ATOM 3902 N N . PHE B 1 75 ? 9.75 7.656 18.953 1 64.75 75 PHE B N 1
ATOM 3903 C CA . PHE B 1 75 ? 10.188 9.016 19.234 1 64.75 75 PHE B CA 1
ATOM 3904 C C . PHE B 1 75 ? 9.508 9.555 20.484 1 64.75 75 PHE B C 1
ATOM 3906 O O . PHE B 1 75 ? 8.352 9.234 20.766 1 64.75 75 PHE B O 1
ATOM 3913 N N . ASP B 1 76 ? 10.289 10.07 21.281 1 58.62 76 ASP B N 1
ATOM 3914 C CA . ASP B 1 76 ? 9.742 10.688 22.484 1 58.62 76 ASP B CA 1
ATOM 3915 C C . ASP B 1 76 ? 8.703 11.75 22.125 1 58.62 76 ASP B C 1
ATOM 3917 O O . ASP B 1 76 ? 8.891 12.516 21.188 1 58.62 76 ASP B O 1
ATOM 3921 N N . SER B 1 77 ? 7.566 11.539 22.688 1 59.81 77 SER B N 1
ATOM 3922 C CA . SER B 1 77 ? 6.488 12.5 22.453 1 59.81 77 SER B CA 1
ATOM 3923 C C . SER B 1 77 ? 6.992 13.938 22.562 1 59.81 77 SER B C 1
ATOM 3925 O O . SER B 1 77 ? 6.578 14.805 21.797 1 59.81 77 SER B O 1
ATOM 3927 N N . ASP B 1 78 ? 7.82 14.109 23.453 1 61.72 78 ASP B N 1
ATOM 3928 C CA . ASP B 1 78 ? 8.383 15.445 23.609 1 61.72 78 ASP B CA 1
ATOM 3929 C C . ASP B 1 78 ? 9.219 15.836 22.391 1 61.72 78 ASP B C 1
ATOM 3931 O O . ASP B 1 78 ? 9.242 17 22 1 61.72 78 ASP B O 1
ATOM 3935 N N . GLY B 1 79 ? 9.688 14.836 21.859 1 66.56 79 GLY B N 1
ATOM 3936 C CA . GLY B 1 79 ? 10.477 15.086 20.672 1 66.56 79 GLY B CA 1
ATOM 3937 C C . GLY B 1 79 ? 9.648 15.547 19.484 1 66.56 79 GLY B C 1
ATOM 3938 O O . GLY B 1 79 ? 10.031 16.469 18.766 1 66.56 79 GLY B O 1
ATOM 3939 N N . LEU B 1 80 ? 8.531 14.945 19.375 1 75.19 80 LEU B N 1
ATOM 3940 C CA . LEU B 1 80 ? 7.652 15.328 18.266 1 75.19 80 LEU B CA 1
ATOM 3941 C C . LEU B 1 80 ? 7.164 16.766 18.438 1 75.19 80 LEU B C 1
ATOM 3943 O O . LEU B 1 80 ? 7.109 17.516 17.469 1 75.19 80 LEU B O 1
ATOM 3947 N N . ARG B 1 81 ? 6.906 17.078 19.609 1 73 81 ARG B N 1
ATOM 3948 C CA . ARG B 1 81 ? 6.496 18.453 19.906 1 73 81 ARG B CA 1
ATOM 3949 C C . ARG B 1 81 ? 7.605 19.438 19.578 1 73 81 ARG B C 1
ATOM 3951 O O . ARG B 1 81 ? 7.34 20.531 19.062 1 73 81 ARG B O 1
ATOM 3958 N N . SER B 1 82 ? 8.758 18.969 19.812 1 73.94 82 SER B N 1
ATOM 3959 C CA . SER B 1 82 ? 9.891 19.828 19.547 1 73.94 82 SER B CA 1
ATOM 3960 C C . SER B 1 82 ? 10.047 20.109 18.062 1 73.94 82 SER B C 1
ATOM 3962 O O . SER B 1 82 ? 10.359 21.219 17.656 1 73.94 82 SER B O 1
ATOM 3964 N N . PHE B 1 83 ? 9.82 19.125 17.281 1 76.06 83 PHE B N 1
ATOM 3965 C CA . PHE B 1 83 ? 9.945 19.297 15.844 1 76.06 83 PHE B CA 1
ATOM 3966 C C . PHE B 1 83 ? 8.875 20.25 15.312 1 76.06 83 PHE B C 1
ATOM 3968 O O . PHE B 1 83 ? 9.164 21.109 14.484 1 76.06 83 PHE B O 1
ATOM 3975 N N . TYR B 1 84 ? 7.754 20.047 15.82 1 79.5 84 TYR B N 1
ATOM 3976 C CA . TYR B 1 84 ? 6.672 20.906 15.367 1 79.5 84 TYR B CA 1
ATOM 3977 C C . TYR B 1 84 ? 6.867 22.328 15.883 1 79.5 84 TYR B C 1
ATOM 3979 O O . TYR B 1 84 ? 6.574 23.297 15.18 1 79.5 84 TYR B O 1
ATOM 3987 N N . TRP B 1 85 ? 7.422 22.359 17.031 1 77.19 85 TRP B N 1
ATOM 3988 C CA . TRP B 1 85 ? 7.695 23.672 17.609 1 77.19 85 TRP B CA 1
ATOM 3989 C C . TRP B 1 85 ? 8.742 24.422 16.797 1 77.19 85 TRP B C 1
ATOM 3991 O O . TRP B 1 85 ? 8.648 25.641 16.641 1 77.19 85 TRP B O 1
ATOM 4001 N N . GLU B 1 86 ? 9.656 23.688 16.344 1 79.44 86 GLU B N 1
ATOM 4002 C CA . GLU B 1 86 ? 10.656 24.312 15.484 1 79.44 86 GLU B CA 1
ATOM 4003 C C . GLU B 1 86 ? 10.031 24.906 14.227 1 79.44 86 GLU B C 1
ATOM 4005 O O . GLU B 1 86 ? 10.344 26.031 13.836 1 79.44 86 GLU B O 1
ATOM 4010 N N . MET B 1 87 ? 9.188 24.203 13.648 1 86.75 87 MET B N 1
ATOM 4011 C CA . MET B 1 87 ? 8.508 24.672 12.453 1 86.75 87 MET B CA 1
ATOM 4012 C C . MET B 1 87 ? 7.703 25.938 12.742 1 86.75 87 MET B C 1
ATOM 4014 O O . MET B 1 87 ? 7.738 26.906 11.969 1 86.75 87 MET B O 1
ATOM 4018 N N . PHE B 1 88 ? 7.148 25.969 13.898 1 85.12 88 PHE B N 1
ATOM 4019 C CA . PHE B 1 88 ? 6.316 27.094 14.297 1 85.12 88 PHE B CA 1
ATOM 4020 C C . PHE B 1 88 ? 7.168 28.328 14.555 1 85.12 88 PHE B C 1
ATOM 4022 O O . PHE B 1 88 ? 6.828 29.422 14.109 1 85.12 88 PHE B O 1
ATOM 4029 N N . THR B 1 89 ? 8.211 28.109 15.273 1 85.12 89 THR B N 1
ATOM 4030 C CA . THR B 1 89 ? 9.094 29.219 15.609 1 85.12 89 THR B CA 1
ATOM 4031 C C . THR B 1 89 ? 9.695 29.844 14.352 1 85.12 89 THR B C 1
ATOM 4033 O O . THR B 1 89 ? 9.758 31.062 14.219 1 85.12 89 THR B O 1
ATOM 4036 N N . TYR B 1 90 ? 10.062 29.031 13.492 1 89 90 TYR B N 1
ATOM 4037 C CA . TYR B 1 90 ? 10.664 29.516 12.25 1 89 90 TYR B CA 1
ATOM 4038 C C . TYR B 1 90 ? 9.617 30.203 11.375 1 89 90 TYR B C 1
ATOM 4040 O O . TYR B 1 90 ? 9.922 31.172 10.688 1 89 90 TYR B O 1
ATOM 4048 N N . SER B 1 91 ? 8.398 29.719 11.398 1 93.06 91 SER B N 1
ATOM 4049 C CA . SER B 1 91 ? 7.324 30.328 10.633 1 93.06 91 SER B CA 1
ATOM 4050 C C . SER B 1 91 ? 6.996 31.719 11.164 1 93.06 91 SER B C 1
ATOM 4052 O O . SER B 1 91 ? 6.801 32.656 10.383 1 93.06 91 SER B O 1
ATOM 4054 N N . ARG B 1 92 ? 6.969 31.781 12.438 1 90.62 92 ARG B N 1
ATOM 4055 C CA . ARG B 1 92 ? 6.707 33.094 13.062 1 90.62 92 ARG B CA 1
ATOM 4056 C C . ARG B 1 92 ? 7.816 34.094 12.734 1 90.62 92 ARG B C 1
ATOM 4058 O O . ARG B 1 92 ? 7.539 35.219 12.398 1 90.62 92 ARG B O 1
ATOM 4065 N N . TYR B 1 93 ? 9 33.594 12.883 1 89.38 93 TYR B N 1
ATOM 4066 C CA . TYR B 1 93 ? 10.141 34.438 12.547 1 89.38 93 TYR B CA 1
ATOM 4067 C C . TYR B 1 93 ? 10.094 34.875 11.086 1 89.38 93 TYR B C 1
ATOM 4069 O O . TYR B 1 93 ? 10.305 36.031 10.773 1 89.38 93 TYR B O 1
ATOM 4077 N N . TRP B 1 94 ? 9.836 33.938 10.242 1 94.44 94 TRP B N 1
ATOM 4078 C CA . TRP B 1 94 ? 9.742 34.219 8.805 1 94.44 94 TRP B CA 1
ATOM 4079 C C . TRP B 1 94 ? 8.711 35.312 8.523 1 94.44 94 TRP B C 1
ATOM 4081 O O . TRP B 1 94 ? 8.984 36.25 7.789 1 94.44 94 TRP B O 1
ATOM 4091 N N . CYS B 1 95 ? 7.559 35.219 9.164 1 95.38 95 CYS B N 1
ATOM 4092 C CA . CYS B 1 95 ? 6.48 36.188 8.922 1 95.38 95 CYS B CA 1
ATOM 4093 C C . CYS B 1 95 ? 6.832 37.562 9.484 1 95.38 95 CYS B C 1
ATOM 4095 O O . CYS B 1 95 ? 6.48 38.562 8.891 1 95.38 95 CYS B O 1
ATOM 4097 N N . SER B 1 96 ? 7.516 37.562 10.594 1 91.56 96 SER B N 1
ATOM 4098 C CA . SER B 1 96 ? 7.93 38.844 11.172 1 91.56 96 SER B CA 1
ATOM 4099 C C . SER B 1 96 ? 8.906 39.562 10.258 1 91.56 96 SER B C 1
ATOM 4101 O O . SER B 1 96 ? 8.953 40.812 10.242 1 91.56 96 SER B O 1
ATOM 4103 N N . GLN B 1 97 ? 9.648 38.812 9.5 1 91.38 97 GLN B N 1
ATOM 4104 C CA . GLN B 1 97 ? 10.695 39.406 8.664 1 91.38 97 GLN B CA 1
ATOM 4105 C C . GLN B 1 97 ? 10.156 39.75 7.281 1 91.38 97 GLN B C 1
ATOM 4107 O O . GLN B 1 97 ? 10.531 40.781 6.707 1 91.38 97 GLN B O 1
ATOM 4112 N N . TYR B 1 98 ? 9.234 38.906 6.809 1 96.38 98 TYR B N 1
ATOM 4113 C CA . TYR B 1 98 ? 9.031 39 5.367 1 96.38 98 TYR B CA 1
ATOM 4114 C C . TYR B 1 98 ? 7.57 39.281 5.043 1 96.38 98 TYR B C 1
ATOM 4116 O O . TYR B 1 98 ? 7.219 39.5 3.883 1 96.38 98 TYR B O 1
ATOM 4124 N N . SER B 1 99 ? 6.699 39.344 6.047 1 96.38 99 SER B N 1
ATOM 4125 C CA . SER B 1 99 ? 5.297 39.688 5.828 1 96.38 99 SER B CA 1
ATOM 4126 C C . SER B 1 99 ? 5.008 41.125 6.195 1 96.38 99 SER B C 1
ATOM 4128 O O . SER B 1 99 ? 5.637 41.688 7.098 1 96.38 99 SER B O 1
ATOM 4130 N N . ILE B 1 100 ? 4.051 41.656 5.48 1 97.62 100 ILE B N 1
ATOM 4131 C CA . ILE B 1 100 ? 3.572 42.969 5.91 1 97.62 100 ILE B CA 1
ATOM 4132 C C . ILE B 1 100 ? 2.904 42.844 7.277 1 97.62 100 ILE B C 1
ATOM 4134 O O . ILE B 1 100 ? 2.279 41.844 7.586 1 97.62 100 ILE B O 1
ATOM 4138 N N . SER B 1 101 ? 3.033 43.844 8.078 1 93.75 101 SER B N 1
ATOM 4139 C CA . SER B 1 101 ? 2.439 43.812 9.414 1 93.75 101 SER B CA 1
ATOM 4140 C C . SER B 1 101 ? 0.985 44.281 9.383 1 93.75 101 SER B C 1
ATOM 4142 O O . SER B 1 101 ? 0.084 43.531 9.75 1 93.75 101 SER B O 1
ATOM 4144 N N . ASP B 1 102 ? 0.788 45.469 8.883 1 96.19 102 ASP B N 1
ATOM 4145 C CA . ASP B 1 102 ? -0.551 46.031 8.812 1 96.19 102 ASP B CA 1
ATOM 4146 C C . ASP B 1 102 ? -1.21 45.75 7.469 1 96.19 102 ASP B C 1
ATOM 4148 O O . ASP B 1 102 ? -0.753 46.219 6.426 1 96.19 102 ASP B O 1
ATOM 4152 N N . ILE B 1 103 ? -2.381 45.062 7.531 1 97.38 103 ILE B N 1
ATOM 4153 C CA . ILE B 1 103 ? -2.986 44.625 6.281 1 97.38 103 ILE B CA 1
ATOM 4154 C C . ILE B 1 103 ? -3.852 45.719 5.703 1 97.38 103 ILE B C 1
ATOM 4156 O O . ILE B 1 103 ? -4.398 45.594 4.605 1 97.38 103 ILE B O 1
ATOM 4160 N N . ASP B 1 104 ? -3.896 46.875 6.348 1 96.38 104 ASP B N 1
ATOM 4161 C CA . ASP B 1 104 ? -4.648 48.031 5.848 1 96.38 104 ASP B CA 1
ATOM 4162 C C . ASP B 1 104 ? -4.031 48.562 4.562 1 96.38 104 ASP B C 1
ATOM 4164 O O . ASP B 1 104 ? -4.66 49.344 3.85 1 96.38 104 ASP B O 1
ATOM 4168 N N . VAL B 1 105 ? -2.865 48.188 4.312 1 96.81 105 VAL B N 1
ATOM 4169 C CA . VAL B 1 105 ? -2.197 48.625 3.092 1 96.81 105 VAL B CA 1
ATOM 4170 C C . VAL B 1 105 ? -2.797 47.906 1.888 1 96.81 105 VAL B C 1
ATOM 4172 O O . VAL B 1 105 ? -2.625 48.344 0.746 1 96.81 105 VAL B O 1
ATOM 4175 N N . LEU B 1 106 ? -3.498 46.844 2.145 1 97.88 106 LEU B N 1
ATOM 4176 C CA . LEU B 1 106 ? -4.105 46.031 1.076 1 97.88 106 LEU B CA 1
ATOM 4177 C C . LEU B 1 106 ? -5.473 46.625 0.698 1 97.88 106 LEU B C 1
ATOM 4179 O O . LEU B 1 106 ? -6.051 47.406 1.446 1 97.88 106 LEU B O 1
ATOM 4183 N N . SER B 1 107 ? -5.938 46.219 -0.542 1 97.44 107 SER B N 1
ATOM 4184 C CA . SER B 1 107 ? -7.277 46.625 -0.95 1 97.44 107 SER B CA 1
ATOM 4185 C C . SER B 1 107 ? -8.344 45.906 -0.13 1 97.44 107 SER B C 1
ATOM 4187 O O . SER B 1 107 ? -8.102 44.844 0.408 1 97.44 107 SER B O 1
ATOM 4189 N N . ASP B 1 108 ? -9.5 46.438 -0.093 1 96.62 108 ASP B N 1
ATOM 4190 C CA . ASP B 1 108 ? -10.609 45.844 0.64 1 96.62 108 ASP B CA 1
ATOM 4191 C C . ASP B 1 108 ? -10.914 44.438 0.124 1 96.62 108 ASP B C 1
ATOM 4193 O O . ASP B 1 108 ? -11.234 43.562 0.905 1 96.62 108 ASP B O 1
ATOM 4197 N N . ASP B 1 109 ? -10.812 44.312 -1.14 1 97.19 109 ASP B N 1
ATOM 4198 C CA . ASP B 1 109 ? -11.086 43 -1.739 1 97.19 109 ASP B CA 1
ATOM 4199 C C . ASP B 1 109 ? -10.039 41.969 -1.308 1 97.19 109 ASP B C 1
ATOM 4201 O O . ASP B 1 109 ? -10.383 40.812 -1 1 97.19 109 ASP B O 1
ATOM 4205 N N . GLN B 1 110 ? -8.844 42.375 -1.284 1 98 110 GLN B N 1
ATOM 4206 C CA . GLN B 1 110 ? -7.766 41.469 -0.854 1 98 110 GLN B CA 1
ATOM 4207 C C . GLN B 1 110 ? -7.941 41.062 0.604 1 98 110 GLN B C 1
ATOM 4209 O O . GLN B 1 110 ? -7.777 39.906 0.947 1 98 110 GLN B O 1
ATOM 4214 N N . ILE B 1 111 ? -8.258 42.031 1.388 1 98.06 111 ILE B N 1
ATOM 4215 C CA . ILE B 1 111 ? -8.445 41.75 2.809 1 98.06 111 ILE B CA 1
ATOM 4216 C C . ILE B 1 111 ? -9.602 40.781 3 1 98.06 111 ILE B C 1
ATOM 4218 O O . ILE B 1 111 ? -9.492 39.812 3.766 1 98.06 111 ILE B O 1
ATOM 4222 N N . ARG B 1 112 ? -10.68 40.969 2.318 1 97.69 112 ARG B N 1
ATOM 4223 C CA . ARG B 1 112 ? -11.836 40.094 2.398 1 97.69 112 ARG B CA 1
ATOM 4224 C C . ARG B 1 112 ? -11.477 38.656 1.977 1 97.69 112 ARG B C 1
ATOM 4226 O O . ARG B 1 112 ? -11.867 37.719 2.631 1 97.69 112 ARG B O 1
ATOM 4233 N N . ARG B 1 113 ? -10.742 38.531 0.927 1 97.94 113 ARG B N 1
ATOM 4234 C CA . ARG B 1 113 ? -10.359 37.25 0.414 1 97.94 113 ARG B CA 1
ATOM 4235 C C . ARG B 1 113 ? -9.375 36.562 1.356 1 97.94 113 ARG B C 1
ATOM 4237 O O . ARG B 1 113 ? -9.398 35.312 1.505 1 97.94 113 ARG B O 1
ATOM 4244 N N . LEU B 1 114 ? -8.516 37.344 1.958 1 98 114 LEU B N 1
ATOM 4245 C CA . LEU B 1 114 ? -7.59 36.812 2.951 1 98 114 LEU B CA 1
ATOM 4246 C C . LEU B 1 114 ? -8.344 36.219 4.125 1 98 114 LEU B C 1
ATOM 4248 O O . LEU B 1 114 ? -8.055 35.062 4.523 1 98 114 LEU B O 1
ATOM 4252 N N . ILE B 1 115 ? -9.273 36.875 4.629 1 97.88 115 ILE B N 1
ATOM 4253 C CA . ILE B 1 115 ? -10.039 36.438 5.781 1 97.88 115 ILE B CA 1
ATOM 4254 C C . ILE B 1 115 ? -10.891 35.219 5.387 1 97.88 115 ILE B C 1
ATOM 4256 O O . ILE B 1 115 ? -10.961 34.25 6.129 1 97.88 115 ILE B O 1
ATOM 4260 N N . SER B 1 116 ? -11.438 35.25 4.195 1 97.94 116 SER B N 1
ATOM 4261 C CA . SER B 1 116 ? -12.266 34.156 3.711 1 97.94 116 SER B CA 1
ATOM 4262 C C . SER B 1 116 ? -11.438 32.875 3.521 1 97.94 116 SER B C 1
ATOM 4264 O O . SER B 1 116 ? -11.938 31.766 3.709 1 97.94 116 SER B O 1
ATOM 4266 N N . SER B 1 117 ? -10.195 33.031 3.158 1 97.69 117 SER B N 1
ATOM 4267 C CA . SER B 1 117 ? -9.328 31.906 2.842 1 97.69 117 SER B CA 1
ATOM 4268 C C . SER B 1 117 ? -9 31.094 4.09 1 97.69 117 SER B C 1
ATOM 4270 O O . SER B 1 117 ? -8.578 29.938 3.994 1 97.69 117 SER B O 1
ATOM 4272 N N . VAL B 1 118 ? -9.203 31.688 5.242 1 98.12 118 VAL B N 1
ATOM 4273 C CA . VAL B 1 118 ? -8.852 31 6.477 1 98.12 118 VAL B CA 1
ATOM 4274 C C . VAL B 1 118 ? -10.109 30.734 7.297 1 98.12 118 VAL B C 1
ATOM 4276 O O . VAL B 1 118 ? -10.078 30.797 8.531 1 98.12 118 VAL B O 1
ATOM 4279 N N . ASP B 1 119 ? -11.156 30.453 6.566 1 97.25 119 ASP B N 1
ATOM 4280 C CA . ASP B 1 119 ? -12.414 30.094 7.207 1 97.25 119 ASP B CA 1
ATOM 4281 C C . ASP B 1 119 ? -12.242 28.891 8.125 1 97.25 119 ASP B C 1
ATOM 4283 O O . ASP B 1 119 ? -11.578 27.922 7.762 1 97.25 119 ASP B O 1
ATOM 4287 N N . GLY B 1 120 ? -12.828 28.953 9.328 1 97.62 120 GLY B N 1
ATOM 4288 C CA . GLY B 1 120 ? -12.688 27.922 10.344 1 97.62 120 GLY B CA 1
ATOM 4289 C C . GLY B 1 120 ? -11.641 28.25 11.391 1 97.62 120 GLY B C 1
ATOM 4290 O O . GLY B 1 120 ? -11.648 27.688 12.492 1 97.62 120 GLY B O 1
ATOM 4291 N N . PHE B 1 121 ? -10.75 29.188 10.992 1 98.62 121 PHE B N 1
ATOM 4292 C CA . PHE B 1 121 ? -9.648 29.531 11.891 1 98.62 121 PHE B CA 1
ATOM 4293 C C . PHE B 1 121 ? -9.672 31.016 12.219 1 98.62 121 PHE B C 1
ATOM 4295 O O . PHE B 1 121 ? -8.945 31.469 13.117 1 98.62 121 PHE B O 1
ATOM 4302 N N . CYS B 1 122 ? -10.43 31.734 11.5 1 98.5 122 CYS B N 1
ATOM 4303 C CA . CYS B 1 122 ? -10.695 33.156 11.742 1 98.5 122 CYS B CA 1
ATOM 4304 C C . CYS B 1 122 ? -12.18 33.469 11.609 1 98.5 122 CYS B C 1
ATOM 4306 O O . CYS B 1 122 ? -12.844 32.969 10.688 1 98.5 122 CYS B O 1
ATOM 4308 N N . VAL B 1 123 ? -12.656 34.125 12.531 1 97.75 123 VAL B N 1
ATOM 4309 C CA . VAL B 1 123 ? -14.055 34.531 12.453 1 97.75 123 VAL B CA 1
ATOM 4310 C C . VAL B 1 123 ? -14.297 35.312 11.148 1 97.75 123 VAL B C 1
ATOM 4312 O O . VAL B 1 123 ? -13.508 36.156 10.773 1 97.75 123 VAL B O 1
ATOM 4315 N N . GLN B 1 124 ? -15.383 34.969 10.531 1 97.56 124 GLN B N 1
ATOM 4316 C CA . GLN B 1 124 ? -15.711 35.562 9.242 1 97.56 124 GLN B CA 1
ATOM 4317 C C . GLN B 1 124 ? -16.531 36.844 9.414 1 97.56 124 GLN B C 1
ATOM 4319 O O . GLN B 1 124 ? -17.75 36.781 9.562 1 97.56 124 GLN B O 1
ATOM 4324 N N . MET B 1 125 ? -15.828 37.906 9.438 1 95.5 125 MET B N 1
ATOM 4325 C CA . MET B 1 125 ? -16.469 39.188 9.539 1 95.5 125 MET B CA 1
ATOM 4326 C C . MET B 1 125 ? -15.648 40.25 8.805 1 95.5 125 MET B C 1
ATOM 4328 O O . MET B 1 125 ? -14.484 40.031 8.484 1 95.5 125 MET B O 1
ATOM 4332 N N . ASP B 1 126 ? -16.344 41.375 8.547 1 96.06 126 ASP B N 1
ATOM 4333 C CA . ASP B 1 126 ? -15.664 42.5 7.875 1 96.06 126 ASP B CA 1
ATOM 4334 C C . ASP B 1 126 ? -14.5 43 8.719 1 96.06 126 ASP B C 1
ATOM 4336 O O . ASP B 1 126 ? -14.609 43.125 9.945 1 96.06 126 ASP B O 1
ATOM 4340 N N . TRP B 1 127 ? -13.422 43.375 7.957 1 97.31 127 TRP B N 1
ATOM 4341 C CA . TRP B 1 127 ? -12.211 43.812 8.633 1 97.31 127 TRP B CA 1
ATOM 4342 C C . TRP B 1 127 ? -12.484 45.031 9.516 1 97.31 127 TRP B C 1
ATOM 4344 O O . TRP B 1 127 ? -11.945 45.156 10.617 1 97.31 127 TRP B O 1
ATOM 4354 N N . ALA B 1 128 ? -13.305 45.906 9.109 1 95.69 128 ALA B N 1
ATOM 4355 C CA . ALA B 1 128 ? -13.641 47.094 9.867 1 95.69 128 ALA B CA 1
ATOM 4356 C C . ALA B 1 128 ? -14.258 46.75 11.219 1 95.69 128 ALA B C 1
ATOM 4358 O O . ALA B 1 128 ? -14.125 47.5 12.18 1 95.69 128 ALA B O 1
ATOM 4359 N N . ARG B 1 129 ? -14.906 45.594 11.305 1 96.19 129 ARG B N 1
ATOM 4360 C CA . ARG B 1 129 ? -15.531 45.156 12.547 1 96.19 129 ARG B CA 1
ATOM 4361 C C . ARG B 1 129 ? -14.57 44.281 13.352 1 96.19 129 ARG B C 1
ATOM 4363 O O . ARG B 1 129 ? -14.617 44.281 14.586 1 96.19 129 ARG B O 1
ATOM 4370 N N . LEU B 1 130 ? -13.711 43.594 12.672 1 97.19 130 LEU B N 1
ATOM 4371 C CA . LEU B 1 130 ? -12.805 42.656 13.32 1 97.19 130 LEU B CA 1
ATOM 4372 C C . LEU B 1 130 ? -11.641 43.375 13.969 1 97.19 130 LEU B C 1
ATOM 4374 O O . LEU B 1 130 ? -11.25 43.062 15.102 1 97.19 130 LEU B O 1
ATOM 4378 N N . ARG B 1 131 ? -11.07 44.312 13.328 1 96.44 131 ARG B N 1
ATOM 4379 C CA . ARG B 1 131 ? -9.836 44.969 13.727 1 96.44 131 ARG B CA 1
ATOM 4380 C C . ARG B 1 131 ? -9.961 45.562 15.125 1 96.44 131 ARG B C 1
ATOM 4382 O O . ARG B 1 131 ? -9.094 45.375 15.977 1 96.44 131 ARG B O 1
ATOM 4389 N N . PRO B 1 132 ? -11.117 46.219 15.445 1 95.25 132 PRO B N 1
ATOM 4390 C CA . PRO B 1 132 ? -11.195 46.875 16.734 1 95.25 132 PRO B CA 1
ATOM 4391 C C . PRO B 1 132 ? -11.328 45.906 17.906 1 95.25 132 PRO B C 1
ATOM 4393 O O . PRO B 1 132 ? -11.109 46.281 19.062 1 95.25 132 PRO B O 1
ATOM 4396 N N . ILE B 1 133 ? -11.703 44.719 17.625 1 95.62 133 ILE B N 1
ATOM 4397 C CA . ILE B 1 133 ? -11.945 43.781 18.719 1 95.62 133 ILE B CA 1
ATOM 4398 C C . ILE B 1 133 ? -10.797 42.781 18.828 1 95.62 133 ILE B C 1
ATOM 4400 O O . ILE B 1 133 ? -10.812 41.906 19.672 1 95.62 133 ILE B O 1
ATOM 4404 N N . LEU B 1 134 ? -9.789 42.906 18 1 96.19 134 LEU B N 1
ATOM 4405 C CA . LEU B 1 134 ? -8.555 42.156 18.141 1 96.19 134 LEU B CA 1
ATOM 4406 C C . LEU B 1 134 ? -7.656 42.75 19.203 1 96.19 134 LEU B C 1
ATOM 4408 O O . LEU B 1 134 ? -7.707 43.969 19.453 1 96.19 134 LEU B O 1
ATOM 4412 N N . PRO B 1 135 ? -6.863 41.844 19.859 1 93.31 135 PRO B N 1
ATOM 4413 C CA . PRO B 1 135 ? -5.816 42.469 20.672 1 93.31 135 PRO B CA 1
ATOM 4414 C C . PRO B 1 135 ? -5.035 43.531 19.906 1 93.31 135 PRO B C 1
ATOM 4416 O O . PRO B 1 135 ? -4.691 43.312 18.734 1 93.31 135 PRO B O 1
ATOM 4419 N N . PRO B 1 136 ? -4.746 44.625 20.484 1 92 136 PRO B N 1
ATOM 4420 C CA . PRO B 1 136 ? -4.199 45.781 19.766 1 92 136 PRO B CA 1
ATOM 4421 C C . PRO B 1 136 ? -2.951 45.438 18.953 1 92 136 PRO B C 1
ATOM 4423 O O . PRO B 1 136 ? -2.844 45.812 17.797 1 92 136 PRO B O 1
ATOM 4426 N N . THR B 1 137 ? -1.966 44.75 19.609 1 92.44 137 THR B N 1
ATOM 4427 C CA . THR B 1 137 ? -0.742 44.406 18.906 1 92.44 137 THR B CA 1
ATOM 4428 C C . THR B 1 137 ? -1.05 43.5 17.719 1 92.44 137 THR B C 1
ATOM 4430 O O . THR B 1 137 ? -0.445 43.625 16.641 1 92.44 137 THR B O 1
ATOM 4433 N N . ALA B 1 138 ? -1.994 42.562 17.906 1 95.31 138 ALA B N 1
ATOM 4434 C CA . ALA B 1 138 ? -2.391 41.656 16.844 1 95.31 138 ALA B CA 1
ATOM 4435 C C . ALA B 1 138 ? -3.057 42.406 15.695 1 95.31 138 ALA B C 1
ATOM 4437 O O . ALA B 1 138 ? -2.844 42.094 14.523 1 95.31 138 ALA B O 1
ATOM 4438 N N . ALA B 1 139 ? -3.83 43.375 16.031 1 95.81 139 ALA B N 1
ATOM 4439 C CA . ALA B 1 139 ? -4.504 44.188 15.016 1 95.81 139 ALA B CA 1
ATOM 4440 C C . ALA B 1 139 ? -3.494 44.906 14.148 1 95.81 139 ALA B C 1
ATOM 4442 O O . ALA B 1 139 ? -3.658 45 12.93 1 95.81 139 ALA B O 1
ATOM 4443 N N . GLU B 1 140 ? -2.473 45.438 14.758 1 95.19 140 GLU B N 1
ATOM 4444 C CA . GLU B 1 140 ? -1.448 46.188 14.062 1 95.19 140 GLU B CA 1
ATOM 4445 C C . GLU B 1 140 ? -0.576 45.281 13.195 1 95.19 140 GLU B C 1
ATOM 4447 O O . GLU B 1 140 ? 0.007 45.75 12.203 1 95.19 140 GLU B O 1
ATOM 4452 N N . ARG B 1 141 ? -0.5 44.031 13.594 1 96.12 141 ARG B N 1
ATOM 4453 C CA . ARG B 1 141 ? 0.408 43.094 12.93 1 96.12 141 ARG B CA 1
ATOM 4454 C C . ARG B 1 141 ? -0.347 41.906 12.391 1 96.12 141 ARG B C 1
ATOM 4456 O O . ARG B 1 141 ? 0.145 40.75 12.461 1 96.12 141 ARG B O 1
ATOM 4463 N N . PHE B 1 142 ? -1.521 42.156 11.898 1 97.88 142 PHE B N 1
ATOM 4464 C CA . PHE B 1 142 ? -2.412 41.062 11.531 1 97.88 142 PHE B CA 1
ATOM 446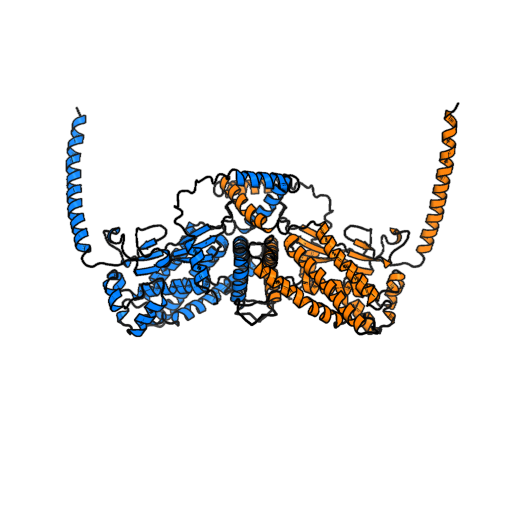5 C C . PHE B 1 142 ? -1.887 40.312 10.305 1 97.88 142 PHE B C 1
ATOM 4467 O O . PHE B 1 142 ? -2.186 39.125 10.109 1 97.88 142 PHE B O 1
ATOM 4474 N N . GLY B 1 143 ? -1.122 40.969 9.406 1 97.81 143 GLY B N 1
ATOM 4475 C CA . GLY B 1 143 ? -0.498 40.281 8.281 1 97.81 143 GLY B CA 1
ATOM 4476 C C . GLY B 1 143 ? 0.425 39.156 8.695 1 97.81 143 GLY B C 1
ATOM 4477 O O . GLY B 1 143 ? 0.473 38.125 8.047 1 97.81 143 GLY B O 1
ATOM 4478 N N . GLU B 1 144 ? 1.18 39.344 9.805 1 96.38 144 GLU B N 1
ATOM 4479 C CA . GLU B 1 144 ? 2.057 38.312 10.344 1 96.38 144 GLU B CA 1
ATOM 4480 C C . GLU B 1 144 ? 1.252 37.125 10.859 1 96.38 144 GLU B C 1
ATOM 4482 O O . GLU B 1 144 ? 1.616 35.969 10.617 1 96.38 144 GLU B O 1
ATOM 4487 N N . VAL B 1 145 ? 0.145 37.406 11.531 1 97.31 145 VAL B N 1
ATOM 4488 C CA . VAL B 1 145 ? -0.716 36.375 12.102 1 97.31 145 VAL B CA 1
ATOM 4489 C C . VAL B 1 145 ? -1.302 35.5 10.984 1 97.31 145 VAL B C 1
ATOM 4491 O O . VAL B 1 145 ? -1.255 34.281 11.047 1 97.31 145 VAL B O 1
ATOM 4494 N N . LEU B 1 146 ? -1.815 36.188 9.969 1 98.19 146 LEU B N 1
ATOM 4495 C CA . LEU B 1 146 ? -2.41 35.469 8.844 1 98.19 146 LEU B CA 1
ATOM 4496 C C . LEU B 1 146 ? -1.345 34.719 8.055 1 98.19 146 LEU B C 1
ATOM 4498 O O . LEU B 1 146 ? -1.597 33.625 7.559 1 98.19 146 LEU B O 1
ATOM 4502 N N . GLY B 1 147 ? -0.199 35.344 7.895 1 97.75 147 GLY B N 1
ATOM 4503 C CA . GLY B 1 147 ? 0.901 34.656 7.234 1 97.75 147 GLY B CA 1
ATOM 4504 C C . GLY B 1 147 ? 1.273 33.344 7.895 1 97.75 147 GLY B C 1
ATOM 4505 O O . GLY B 1 147 ? 1.426 32.344 7.215 1 97.75 147 GLY B O 1
ATOM 4506 N N . GLU B 1 148 ? 1.442 33.344 9.227 1 96.31 148 GLU B N 1
ATOM 4507 C CA . GLU B 1 148 ? 1.724 32.125 9.977 1 96.31 148 GLU B CA 1
ATOM 4508 C C . GLU B 1 148 ? 0.655 31.062 9.734 1 96.31 148 GLU B C 1
ATOM 4510 O O . GLU B 1 148 ? 0.976 29.922 9.438 1 96.31 148 GLU B O 1
ATOM 4515 N N . LEU B 1 149 ? -0.542 31.469 9.883 1 98 149 LEU B N 1
ATOM 4516 C CA . LEU B 1 149 ? -1.671 30.562 9.719 1 98 149 LEU B CA 1
ATOM 4517 C C . LEU B 1 149 ? -1.673 29.938 8.32 1 98 149 LEU B C 1
ATOM 4519 O O . LEU B 1 149 ? -1.863 28.719 8.18 1 98 149 LEU B O 1
ATOM 4523 N N . LEU B 1 150 ? -1.451 30.719 7.34 1 98.38 150 LEU B N 1
ATOM 4524 C CA . LEU B 1 150 ? -1.48 30.234 5.965 1 98.38 150 LEU B CA 1
ATOM 4525 C C . LEU B 1 150 ? -0.342 29.25 5.711 1 98.38 150 LEU B C 1
ATOM 4527 O O . LEU B 1 150 ? -0.498 28.297 4.945 1 98.38 150 LEU B O 1
ATOM 4531 N N . ILE B 1 151 ? 0.821 29.484 6.293 1 97.69 151 ILE B N 1
ATOM 4532 C CA . ILE B 1 151 ? 1.914 28.531 6.191 1 97.69 151 ILE B CA 1
ATOM 4533 C C . ILE B 1 151 ? 1.483 27.188 6.789 1 97.69 151 ILE B C 1
ATOM 4535 O O . ILE B 1 151 ? 1.646 26.141 6.16 1 97.69 151 ILE B O 1
ATOM 4539 N N . TYR B 1 152 ? 0.867 27.188 7.926 1 96.62 152 TYR B N 1
ATOM 4540 C CA . TYR B 1 152 ? 0.445 25.969 8.602 1 96.62 152 TYR B CA 1
ATOM 4541 C C . TYR B 1 152 ? -0.612 25.234 7.781 1 96.62 152 TYR B C 1
ATOM 4543 O O . TYR B 1 152 ? -0.569 24 7.66 1 96.62 152 TYR B O 1
ATOM 4551 N N . LEU B 1 153 ? -1.523 25.969 7.312 1 97.69 153 LEU B N 1
ATOM 4552 C CA . LEU B 1 153 ? -2.586 25.359 6.52 1 97.69 153 LEU B CA 1
ATOM 4553 C C . LEU B 1 153 ? -2.025 24.734 5.25 1 97.69 153 LEU B C 1
ATOM 4555 O O . LEU B 1 153 ? -2.475 23.672 4.832 1 97.69 153 LEU B O 1
ATOM 4559 N N . THR B 1 154 ? -1.115 25.391 4.637 1 97.88 154 THR B N 1
ATOM 4560 C CA . THR B 1 154 ? -0.481 24.844 3.438 1 97.88 154 THR B CA 1
ATOM 4561 C C . THR B 1 154 ? 0.284 23.578 3.762 1 97.88 154 THR B C 1
ATOM 4563 O O . THR B 1 154 ? 0.205 22.594 3.021 1 97.88 154 THR B O 1
ATOM 4566 N N . VAL B 1 155 ? 1.043 23.609 4.809 1 96.75 155 VAL B N 1
ATOM 4567 C CA . VAL B 1 155 ? 1.782 22.438 5.254 1 96.75 155 VAL B CA 1
ATOM 4568 C C . VAL B 1 155 ? 0.816 21.281 5.488 1 96.75 155 VAL B C 1
ATOM 4570 O O . VAL B 1 155 ? 1.069 20.141 5.055 1 96.75 155 VAL B O 1
ATOM 4573 N N . HIS B 1 156 ? -0.22 21.531 6.16 1 96.81 156 HIS B N 1
ATOM 4574 C CA . HIS B 1 156 ? -1.196 20.484 6.445 1 96.81 156 HIS B CA 1
ATOM 4575 C C . HIS B 1 156 ? -1.785 19.922 5.16 1 96.81 156 HIS B C 1
ATOM 4577 O O . HIS B 1 156 ? -1.896 18.703 5.016 1 96.81 156 HIS B O 1
ATOM 4583 N N . GLU B 1 157 ? -2.141 20.766 4.316 1 96.5 157 GLU B N 1
ATOM 4584 C CA . GLU B 1 157 ? -2.781 20.359 3.068 1 96.5 157 GLU B CA 1
ATOM 4585 C C . GLU B 1 157 ? -1.821 19.562 2.189 1 96.5 157 GLU B C 1
ATOM 4587 O O . GLU B 1 157 ? -2.189 18.516 1.648 1 96.5 157 GLU B O 1
ATOM 4592 N N . ARG B 1 158 ? -0.632 20.016 2.07 1 96 158 ARG B N 1
ATOM 4593 C CA . ARG B 1 158 ? 0.311 19.453 1.104 1 96 158 ARG B CA 1
ATOM 4594 C C . ARG B 1 158 ? 0.993 18.203 1.66 1 96 158 ARG B C 1
ATOM 4596 O O . ARG B 1 158 ? 1.372 17.312 0.904 1 96 158 ARG B O 1
ATOM 4603 N N . LEU B 1 159 ? 1.162 18.172 2.951 1 96.81 159 LEU B N 1
ATOM 4604 C CA . LEU B 1 159 ? 1.994 17.109 3.514 1 96.81 159 LEU B CA 1
ATOM 4605 C C . LEU B 1 159 ? 1.159 16.156 4.355 1 96.81 159 LEU B C 1
ATOM 4607 O O . LEU B 1 159 ? 1.152 14.945 4.109 1 96.81 159 LEU B O 1
ATOM 4611 N N . PHE B 1 160 ? 0.388 16.625 5.301 1 95.81 160 PHE B N 1
ATOM 4612 C CA . PHE B 1 160 ? -0.284 15.773 6.273 1 95.81 160 PHE B CA 1
ATOM 4613 C C . PHE B 1 160 ? -1.527 15.141 5.664 1 95.81 160 PHE B C 1
ATOM 4615 O O . PHE B 1 160 ? -1.842 13.984 5.949 1 95.81 160 PHE B O 1
ATOM 4622 N N . GLU B 1 161 ? -2.246 15.875 4.844 1 94.62 161 GLU B N 1
ATOM 4623 C CA . GLU B 1 161 ? -3.432 15.336 4.188 1 94.62 161 GLU B CA 1
ATOM 4624 C C . GLU B 1 161 ? -3.055 14.477 2.984 1 94.62 161 GLU B C 1
ATOM 4626 O O . GLU B 1 161 ? -3.879 13.711 2.479 1 94.62 161 GLU B O 1
ATOM 4631 N N . ASN B 1 162 ? -1.827 14.633 2.574 1 94.25 162 ASN B N 1
ATOM 4632 C CA . ASN B 1 162 ? -1.308 13.867 1.445 1 94.25 162 ASN B CA 1
ATOM 4633 C C . ASN B 1 162 ? 0.04 13.234 1.773 1 94.25 162 ASN B C 1
ATOM 4635 O O . ASN B 1 162 ? 1.046 13.531 1.128 1 94.25 162 ASN B O 1
ATOM 4639 N N . PRO B 1 163 ? -0.014 12.258 2.609 1 95.88 163 PRO B N 1
ATOM 4640 C CA . PRO B 1 163 ? 1.254 11.742 3.135 1 95.88 163 PRO B CA 1
ATOM 4641 C C . PRO B 1 163 ? 2.025 10.914 2.111 1 95.88 163 PRO B C 1
ATOM 4643 O O . PRO B 1 163 ? 3.189 10.578 2.338 1 95.88 163 PRO B O 1
ATOM 4646 N N . PHE B 1 164 ? 1.501 10.641 0.922 1 98.06 164 PHE B N 1
ATOM 4647 C CA . PHE B 1 164 ? 2.139 9.789 -0.078 1 98.06 164 PHE B CA 1
ATOM 4648 C C . PHE B 1 164 ? 2.676 10.625 -1.233 1 98.06 164 PHE B C 1
ATOM 4650 O O . PHE B 1 164 ? 3.033 10.086 -2.283 1 98.06 164 PHE B O 1
ATOM 4657 N N . TRP B 1 165 ? 2.803 11.945 -1.078 1 97.5 165 TRP B N 1
ATOM 4658 C CA . TRP B 1 165 ? 3.051 12.898 -2.154 1 97.5 165 TRP B CA 1
ATOM 4659 C C . TRP B 1 165 ? 4.379 12.609 -2.846 1 97.5 165 TRP B C 1
ATOM 4661 O O . TRP B 1 165 ? 4.562 12.953 -4.016 1 97.5 165 TRP B O 1
ATOM 4671 N N . TYR B 1 166 ? 5.324 11.938 -2.26 1 97.81 166 TYR B N 1
ATOM 4672 C CA . TYR B 1 166 ? 6.68 11.836 -2.789 1 97.81 166 TYR B CA 1
ATOM 4673 C C . TYR B 1 166 ? 6.867 10.523 -3.543 1 97.81 166 TYR B C 1
ATOM 4675 O O . TYR B 1 166 ? 7.918 10.289 -4.148 1 97.81 166 TYR B O 1
ATOM 4683 N N . PHE B 1 167 ? 5.887 9.594 -3.49 1 97.94 167 PHE B N 1
ATOM 4684 C CA . PHE B 1 167 ? 6 8.328 -4.211 1 97.94 167 PHE B CA 1
ATOM 4685 C C . PHE B 1 167 ? 5.988 8.562 -5.715 1 97.94 167 PHE B C 1
ATOM 4687 O O . PHE B 1 167 ? 5.184 9.352 -6.223 1 97.94 167 PHE B O 1
ATOM 4694 N N . ASP B 1 168 ? 6.812 7.863 -6.48 1 96.06 168 ASP B N 1
ATOM 4695 C CA . ASP B 1 168 ? 7.039 8.188 -7.887 1 96.06 168 ASP B CA 1
ATOM 4696 C C . ASP B 1 168 ? 6.137 7.359 -8.797 1 96.06 168 ASP B C 1
ATOM 4698 O O . ASP B 1 168 ? 5.883 7.738 -9.938 1 96.06 168 ASP B O 1
ATOM 4702 N N . GLY B 1 169 ? 5.645 6.234 -8.375 1 96.06 169 GLY B N 1
ATOM 4703 C CA . GLY B 1 169 ? 4.715 5.434 -9.156 1 96.06 169 GLY B CA 1
ATOM 4704 C C . GLY B 1 169 ? 5.371 4.727 -10.328 1 96.06 169 GLY B C 1
ATOM 4705 O O . GLY B 1 169 ? 4.738 4.516 -11.367 1 96.06 169 GLY B O 1
ATOM 4706 N N . LYS B 1 170 ? 6.637 4.406 -10.258 1 95.38 170 LYS B N 1
ATOM 4707 C CA . LYS B 1 170 ? 7.336 3.672 -11.312 1 95.38 170 LYS B CA 1
ATOM 4708 C C . LYS B 1 170 ? 6.867 2.219 -11.367 1 95.38 170 LYS B C 1
ATOM 4710 O O . LYS B 1 170 ? 6.445 1.657 -10.352 1 95.38 170 LYS B O 1
ATOM 4715 N N . VAL B 1 171 ? 7.004 1.62 -12.562 1 94.62 171 VAL B N 1
ATOM 4716 C CA . VAL B 1 171 ? 6.582 0.233 -12.727 1 94.62 171 VAL B CA 1
ATOM 4717 C C . VAL B 1 171 ? 7.797 -0.688 -12.664 1 94.62 171 VAL B C 1
ATOM 4719 O O . VAL B 1 171 ? 7.656 -1.909 -12.57 1 94.62 171 VAL B O 1
ATOM 4722 N N . ALA B 1 172 ? 8.953 -0.169 -12.758 1 92.69 172 ALA B N 1
ATOM 4723 C CA . ALA B 1 172 ? 10.227 -0.893 -12.703 1 92.69 172 ALA B CA 1
ATOM 4724 C C . ALA B 1 172 ? 11.367 0.028 -12.281 1 92.69 172 ALA B C 1
ATOM 4726 O O . ALA B 1 172 ? 11.234 1.253 -12.336 1 92.69 172 ALA B O 1
ATOM 4727 N N . PRO B 1 173 ? 12.406 -0.533 -11.781 1 88 173 PRO B N 1
ATOM 4728 C CA . PRO B 1 173 ? 13.523 0.298 -11.328 1 88 173 PRO B CA 1
ATOM 4729 C C . PRO B 1 173 ? 14.039 1.24 -12.414 1 88 173 PRO B C 1
ATOM 4731 O O . PRO B 1 173 ? 14.406 2.381 -12.117 1 88 173 PRO B O 1
ATOM 4734 N N . ASP B 1 174 ? 14 0.724 -13.641 1 89 174 ASP B N 1
ATOM 4735 C CA . ASP B 1 174 ? 14.578 1.505 -14.727 1 89 174 ASP B CA 1
ATOM 4736 C C . ASP B 1 174 ? 13.5 2.279 -15.484 1 89 174 ASP B C 1
ATOM 4738 O O . ASP B 1 174 ? 13.766 2.846 -16.547 1 89 174 ASP B O 1
ATOM 4742 N N . ASP B 1 175 ? 12.344 2.225 -14.969 1 89.94 175 ASP B N 1
ATOM 4743 C CA . ASP B 1 175 ? 11.266 2.994 -15.578 1 89.94 175 ASP B CA 1
ATOM 4744 C C . ASP B 1 175 ? 11.555 4.492 -15.523 1 89.94 175 ASP B C 1
ATOM 4746 O O . ASP B 1 175 ? 11.688 5.062 -14.438 1 89.94 175 ASP B O 1
ATOM 4750 N N . PRO B 1 176 ? 11.656 5.07 -16.688 1 87.56 176 PRO B N 1
ATOM 4751 C CA . PRO B 1 176 ? 11.984 6.5 -16.688 1 87.56 176 PRO B CA 1
ATOM 4752 C C . PRO B 1 176 ? 10.781 7.379 -16.344 1 87.56 176 PRO B C 1
ATOM 4754 O O . PRO B 1 176 ? 10.938 8.555 -16.031 1 87.56 176 PRO B O 1
ATOM 4757 N N . ASP B 1 177 ? 9.617 6.797 -16.453 1 89.69 177 ASP B N 1
ATOM 4758 C CA . ASP B 1 177 ? 8.398 7.586 -16.312 1 89.69 177 ASP B CA 1
ATOM 4759 C C . ASP B 1 177 ? 7.875 7.52 -14.875 1 89.69 177 ASP B C 1
ATOM 4761 O O . ASP B 1 177 ? 7.82 6.445 -14.281 1 89.69 177 ASP B O 1
ATOM 4765 N N . GLU B 1 178 ? 7.699 8.727 -14.359 1 92.62 178 GLU B N 1
ATOM 4766 C CA . GLU B 1 178 ? 7.039 8.82 -13.062 1 92.62 178 GLU B CA 1
ATOM 4767 C C . GLU B 1 178 ? 5.559 9.164 -13.211 1 92.62 178 GLU B C 1
ATOM 4769 O O . GLU B 1 178 ? 5.145 9.695 -14.242 1 92.62 178 GLU B O 1
ATOM 4774 N N . ASP B 1 179 ? 4.801 8.703 -12.305 1 95.38 179 ASP B N 1
ATOM 4775 C CA . ASP B 1 179 ? 3.381 9.047 -12.258 1 95.38 179 ASP B CA 1
ATOM 4776 C C . ASP B 1 179 ? 3.104 10.094 -11.18 1 95.38 179 ASP B C 1
ATOM 4778 O O . ASP B 1 179 ? 2.977 9.758 -10 1 95.38 179 ASP B O 1
ATOM 4782 N N . PRO B 1 180 ? 2.924 11.359 -11.57 1 93.12 180 PRO B N 1
ATOM 4783 C CA . PRO B 1 180 ? 2.727 12.43 -10.586 1 93.12 180 PRO B CA 1
ATOM 4784 C C . PRO B 1 180 ? 1.453 12.242 -9.766 1 93.12 180 PRO B C 1
ATOM 4786 O O . PRO B 1 180 ? 1.293 12.875 -8.719 1 93.12 180 PRO B O 1
ATOM 4789 N N . LYS B 1 181 ? 0.565 11.398 -10.195 1 94.25 181 LYS B N 1
ATOM 4790 C CA . LYS B 1 181 ? -0.694 11.203 -9.484 1 94.25 181 LYS B CA 1
ATOM 4791 C C . LYS B 1 181 ? -0.624 9.977 -8.57 1 94.25 181 LYS B C 1
ATOM 4793 O O . LYS B 1 181 ? -1.592 9.664 -7.875 1 94.25 181 LYS B O 1
ATOM 4798 N N . PHE B 1 182 ? 0.458 9.312 -8.547 1 97.06 182 PHE B N 1
ATOM 4799 C CA . PHE B 1 18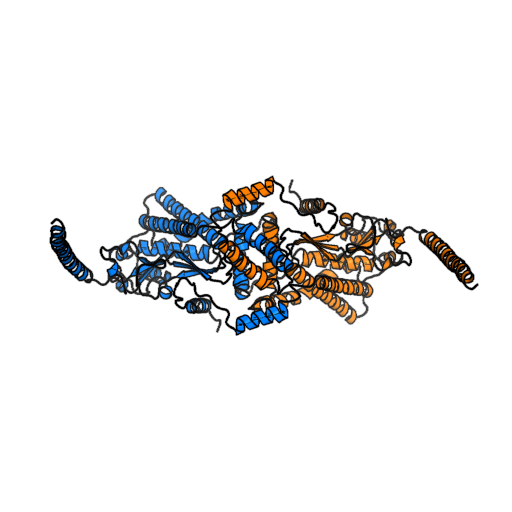2 ? 0.558 8.062 -7.789 1 97.06 182 PHE B CA 1
ATOM 4800 C C . PHE B 1 182 ? 0.296 8.312 -6.309 1 97.06 182 PHE B C 1
ATOM 4802 O O . PHE B 1 182 ? -0.373 7.508 -5.648 1 97.06 182 PHE B O 1
ATOM 4809 N N . GLY B 1 183 ? 0.856 9.422 -5.777 1 96.75 183 GLY B N 1
ATOM 4810 C CA . GLY B 1 183 ? 0.579 9.766 -4.395 1 96.75 183 GLY B CA 1
ATOM 4811 C C . GLY B 1 183 ? -0.902 9.906 -4.098 1 96.75 183 GLY B C 1
ATOM 4812 O O . GLY B 1 183 ? -1.387 9.414 -3.076 1 96.75 183 GLY B O 1
ATOM 4813 N N . SER B 1 184 ? -1.616 10.547 -4.961 1 95.81 184 SER B N 1
ATOM 4814 C CA . SER B 1 184 ? -3.055 10.727 -4.797 1 95.81 184 SER B CA 1
ATOM 4815 C C . SER B 1 184 ? -3.793 9.398 -4.902 1 95.81 184 SER B C 1
ATOM 4817 O O . SER B 1 184 ? -4.801 9.188 -4.223 1 95.81 184 SER B O 1
ATOM 4819 N N . LYS B 1 185 ? -3.287 8.523 -5.77 1 97.25 185 LYS B N 1
ATOM 4820 C CA . LYS B 1 185 ? -3.879 7.191 -5.902 1 97.25 185 LYS B CA 1
ATOM 4821 C C . LYS B 1 185 ? -3.691 6.379 -4.625 1 97.25 185 LYS B C 1
ATOM 4823 O O . LYS B 1 185 ? -4.609 5.684 -4.184 1 97.25 185 LYS B O 1
ATOM 4828 N N . LEU B 1 186 ? -2.512 6.473 -4.035 1 98.06 186 LEU B N 1
ATOM 4829 C CA . LEU B 1 186 ? -2.256 5.793 -2.771 1 98.06 186 LEU B CA 1
ATOM 4830 C C . LEU B 1 186 ? -3.115 6.379 -1.656 1 98.06 186 LEU B C 1
ATOM 4832 O O . LEU B 1 186 ? -3.58 5.648 -0.779 1 98.06 186 LEU B O 1
ATOM 4836 N N . LYS B 1 187 ? -3.307 7.68 -1.704 1 97.25 187 LYS B N 1
ATOM 4837 C CA . LYS B 1 187 ? -4.176 8.312 -0.717 1 97.25 187 LYS B CA 1
ATOM 4838 C C . LYS B 1 187 ? -5.605 7.789 -0.827 1 97.25 187 LYS B C 1
ATOM 4840 O O . LYS B 1 187 ? -6.242 7.496 0.186 1 97.25 187 LYS B O 1
ATOM 4845 N N . HIS B 1 188 ? -6.09 7.695 -1.99 1 97 188 HIS B N 1
ATOM 4846 C CA . HIS B 1 188 ? -7.426 7.141 -2.193 1 97 188 HIS B CA 1
ATOM 4847 C C . HIS B 1 188 ? -7.5 5.695 -1.713 1 97 188 HIS B C 1
ATOM 4849 O O . HIS B 1 188 ? -8.484 5.293 -1.096 1 97 188 HIS B O 1
ATOM 4855 N N . LEU B 1 189 ? -6.484 4.945 -2.076 1 97.62 189 LEU B N 1
ATOM 4856 C CA . LEU B 1 189 ? -6.426 3.566 -1.603 1 97.62 189 LEU B CA 1
ATOM 4857 C C . LEU B 1 189 ? -6.465 3.512 -0.079 1 97.62 189 LEU B C 1
ATOM 4859 O O . LEU B 1 189 ? -7.195 2.707 0.5 1 97.62 189 LEU B O 1
ATOM 4863 N N . PHE B 1 190 ? -5.723 4.371 0.571 1 97.06 190 PHE B N 1
ATOM 4864 C CA . PHE B 1 190 ? -5.746 4.469 2.025 1 97.06 190 PHE B CA 1
ATOM 4865 C C . PHE B 1 190 ? -7.145 4.801 2.523 1 97.06 190 PHE B C 1
ATOM 4867 O O . PHE B 1 190 ? -7.617 4.223 3.504 1 97.06 190 PHE B O 1
ATOM 4874 N N . ASP B 1 191 ? -7.734 5.73 1.898 1 96.69 191 ASP B N 1
ATOM 4875 C CA . ASP B 1 191 ? -9.078 6.121 2.314 1 96.69 191 ASP B CA 1
ATOM 4876 C C . ASP B 1 191 ? -10.039 4.934 2.256 1 96.69 191 ASP B C 1
ATOM 4878 O O . ASP B 1 191 ? -10.867 4.754 3.148 1 96.69 191 ASP B O 1
ATOM 4882 N N . GLU B 1 192 ? -9.93 4.129 1.193 1 97.06 192 GLU B N 1
ATOM 4883 C CA . GLU B 1 192 ? -10.758 2.926 1.083 1 97.06 192 GLU B CA 1
ATOM 4884 C C . GLU B 1 192 ? -10.414 1.923 2.182 1 97.06 192 GLU B C 1
ATOM 4886 O O . GLU B 1 192 ? -11.312 1.318 2.773 1 97.06 192 GLU B O 1
ATOM 4891 N N . PHE B 1 193 ? -9.164 1.751 2.467 1 95.94 193 PHE B N 1
ATOM 4892 C CA . PHE B 1 193 ? -8.719 0.836 3.51 1 95.94 193 PHE B CA 1
ATOM 4893 C C . PHE B 1 193 ? -9.195 1.304 4.879 1 95.94 193 PHE B C 1
ATOM 4895 O O . PHE B 1 193 ? -9.609 0.491 5.711 1 95.94 193 PHE B O 1
ATOM 4902 N N . TYR B 1 194 ? -9.086 2.598 5.078 1 93.94 194 TYR B N 1
ATOM 4903 C CA . TYR B 1 194 ? -9.523 3.184 6.34 1 93.94 194 TYR B CA 1
ATOM 4904 C C . TYR B 1 194 ? -11.023 2.963 6.555 1 93.94 194 TYR B C 1
ATOM 4906 O O . TYR B 1 194 ? -11.461 2.693 7.672 1 93.94 194 TYR B O 1
ATOM 4914 N N . LYS B 1 195 ? -11.828 3.098 5.523 1 94.44 195 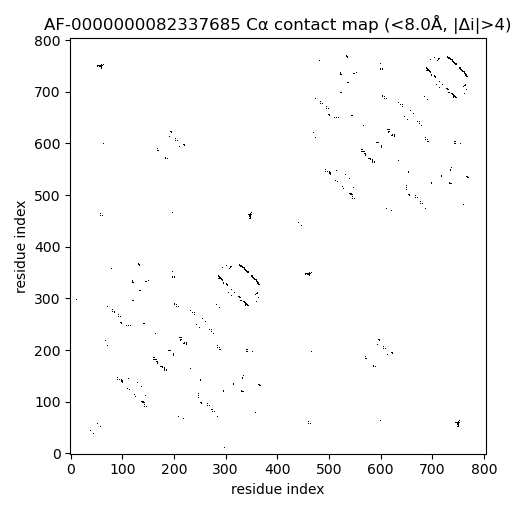LYS B N 1
ATOM 4915 C CA . LYS B 1 195 ? -13.258 2.812 5.598 1 94.44 195 LYS B CA 1
ATOM 4916 C C . LYS B 1 195 ? -13.508 1.335 5.879 1 94.44 195 LYS B C 1
ATOM 4918 O O . LYS B 1 195 ? -14.445 0.987 6.609 1 94.44 195 LYS B O 1
ATOM 4923 N N . THR B 1 196 ? -12.695 0.501 5.262 1 93.56 196 THR B N 1
ATOM 4924 C CA . THR B 1 196 ? -12.828 -0.94 5.441 1 93.56 196 THR B CA 1
ATOM 4925 C C . THR B 1 196 ? -12.578 -1.33 6.895 1 93.56 196 THR B C 1
ATOM 4927 O O . THR B 1 196 ? -13.383 -2.033 7.504 1 93.56 196 THR B O 1
ATOM 4930 N N . ASN B 1 197 ? -11.508 -0.894 7.398 1 86.75 197 ASN B N 1
ATOM 4931 C CA . ASN B 1 197 ? -11.07 -1.124 8.773 1 86.75 197 ASN B CA 1
ATOM 4932 C C . ASN B 1 197 ? -10.102 -0.045 9.242 1 86.75 197 ASN B C 1
ATOM 4934 O O . ASN B 1 197 ? -8.914 -0.087 8.906 1 86.75 197 ASN B O 1
ATOM 4938 N N . PRO B 1 198 ? -10.57 0.918 10.023 1 85.25 198 PRO B N 1
ATOM 4939 C CA . PRO B 1 198 ? -9.727 2.053 10.406 1 85.25 198 PRO B CA 1
ATOM 4940 C C . PRO B 1 198 ? -8.422 1.62 11.062 1 85.25 198 PRO B C 1
ATOM 4942 O O . PRO B 1 198 ? -7.363 2.195 10.789 1 85.25 198 PRO B O 1
ATOM 4945 N N . THR B 1 199 ? -8.477 0.655 11.891 1 80.06 199 THR B N 1
ATOM 4946 C CA . THR B 1 199 ? -7.293 0.203 12.609 1 80.06 199 THR B CA 1
ATOM 4947 C C . THR B 1 199 ? -6.242 -0.326 11.633 1 80.06 199 THR B C 1
ATOM 4949 O O . THR B 1 199 ? -5.098 0.137 11.633 1 80.06 199 THR B O 1
ATOM 4952 N N . TYR B 1 200 ? -6.668 -1.197 10.742 1 82.31 200 TYR B N 1
ATOM 4953 C CA . TYR B 1 200 ? -5.703 -1.815 9.836 1 82.31 200 TYR B CA 1
ATOM 4954 C C . TYR B 1 200 ? -5.344 -0.872 8.695 1 82.31 200 TYR B C 1
ATOM 4956 O O . TYR B 1 200 ? -4.254 -0.96 8.125 1 82.31 200 TYR B O 1
ATOM 4964 N N . GLY B 1 201 ? -6.297 -0.008 8.398 1 88.25 201 GLY B N 1
ATOM 4965 C CA . GLY B 1 201 ? -5.969 1.034 7.438 1 88.25 201 GLY B CA 1
ATOM 4966 C C . GLY B 1 201 ? -4.836 1.932 7.895 1 88.25 201 GLY B C 1
ATOM 4967 O O . GLY B 1 201 ? -3.889 2.176 7.145 1 88.25 201 GLY B O 1
ATOM 4968 N N . VAL B 1 202 ? -4.891 2.312 9.133 1 87.69 202 VAL B N 1
ATOM 4969 C CA . VAL B 1 202 ? -3.871 3.189 9.695 1 87.69 202 VAL B CA 1
ATOM 4970 C C . VAL B 1 202 ? -2.549 2.438 9.812 1 87.69 202 VAL B C 1
ATOM 4972 O O . VAL B 1 202 ? -1.479 3.006 9.578 1 87.69 202 VAL B O 1
ATOM 4975 N N . LEU B 1 203 ? -2.596 1.231 10.125 1 83.31 203 LEU B N 1
ATOM 4976 C CA . LEU B 1 203 ? -1.388 0.42 10.203 1 83.31 203 LEU B CA 1
ATOM 4977 C C . LEU B 1 203 ? -0.75 0.254 8.828 1 83.31 203 LEU B C 1
ATOM 4979 O O . LEU B 1 203 ? 0.477 0.269 8.703 1 83.31 203 LEU B O 1
ATOM 4983 N N . TRP B 1 204 ? -1.563 0.015 7.898 1 89.56 204 TRP B N 1
ATOM 4984 C CA . TRP B 1 204 ? -1.077 -0.079 6.527 1 89.56 204 TRP B CA 1
ATOM 4985 C C . TRP B 1 204 ? -0.337 1.191 6.125 1 89.56 204 TRP B C 1
ATOM 4987 O O . TRP B 1 204 ? 0.759 1.126 5.562 1 89.56 204 TRP B O 1
ATOM 4997 N N . LYS B 1 205 ? -0.916 2.336 6.434 1 92.81 205 LYS B N 1
ATOM 4998 C CA . LYS B 1 205 ? -0.285 3.617 6.133 1 92.81 205 LYS B CA 1
ATOM 4999 C C . LYS B 1 205 ? 1.038 3.768 6.879 1 92.81 205 LYS B C 1
ATOM 5001 O O . LYS B 1 205 ? 2.033 4.215 6.301 1 92.81 205 LYS B O 1
ATOM 5006 N N . MET B 1 206 ? 1.016 3.398 8.109 1 88.88 206 MET B N 1
ATOM 5007 C CA . MET B 1 206 ? 2.219 3.502 8.93 1 88.88 206 MET B CA 1
ATOM 5008 C C . MET B 1 206 ? 3.344 2.645 8.359 1 88.88 206 MET B C 1
ATOM 5010 O O . MET B 1 206 ? 4.48 3.104 8.242 1 88.88 206 MET B O 1
ATOM 5014 N N . GLN B 1 207 ? 3.016 1.466 7.98 1 87.88 207 GLN B N 1
ATOM 5015 C CA . GLN B 1 207 ? 4.023 0.56 7.441 1 87.88 207 GLN B CA 1
ATOM 5016 C C . GLN B 1 207 ? 4.539 1.05 6.09 1 87.88 207 GLN B C 1
ATOM 5018 O O . GLN B 1 207 ? 5.719 0.892 5.777 1 87.88 207 GLN B O 1
ATOM 5023 N N . THR B 1 208 ? 3.615 1.564 5.316 1 94.56 208 THR B N 1
ATOM 5024 C CA . THR B 1 208 ? 4.02 2.15 4.047 1 94.56 208 THR B CA 1
ATOM 5025 C C . THR B 1 208 ? 5.059 3.248 4.262 1 94.56 208 THR B C 1
ATOM 5027 O O . THR B 1 208 ? 6.098 3.266 3.596 1 94.56 208 THR B O 1
ATOM 5030 N N . GLN B 1 209 ? 4.758 4.062 5.223 1 94.56 209 GLN B N 1
ATOM 5031 C CA . GLN B 1 209 ? 5.645 5.184 5.512 1 94.56 209 GLN B CA 1
ATOM 5032 C C . GLN B 1 209 ? 6.961 4.703 6.113 1 94.56 209 GLN B C 1
ATOM 5034 O O . GLN B 1 209 ? 8.031 5.223 5.781 1 94.56 209 GLN B O 1
ATOM 5039 N N . ARG B 1 210 ? 6.926 3.75 6.98 1 90.62 210 ARG B N 1
ATOM 5040 C CA . ARG B 1 210 ? 8.141 3.221 7.59 1 90.62 210 ARG B CA 1
ATOM 5041 C C . ARG B 1 210 ? 9.055 2.602 6.539 1 90.62 210 ARG B C 1
ATOM 5043 O O . ARG B 1 210 ? 10.25 2.904 6.492 1 90.62 210 ARG B O 1
ATOM 5050 N N . LEU B 1 211 ? 8.508 1.802 5.695 1 93.38 211 LEU B N 1
ATOM 5051 C CA . LEU B 1 211 ? 9.305 1.121 4.676 1 93.38 211 LEU B CA 1
ATOM 5052 C C . LEU B 1 211 ? 9.859 2.117 3.666 1 93.38 211 LEU B C 1
ATOM 5054 O O . LEU B 1 211 ? 10.992 1.962 3.195 1 93.38 211 LEU B O 1
ATOM 5058 N N . ALA B 1 212 ? 9.109 3.141 3.379 1 96.88 212 ALA B N 1
ATOM 5059 C CA . ALA B 1 212 ? 9.516 4.129 2.385 1 96.88 212 ALA B CA 1
ATOM 5060 C C . ALA B 1 212 ? 10.57 5.074 2.953 1 96.88 212 ALA B C 1
ATOM 5062 O O . ALA B 1 212 ? 11.281 5.742 2.201 1 96.88 212 ALA B O 1
ATOM 5063 N N . ASN B 1 213 ? 10.625 5.113 4.289 1 95 213 ASN B N 1
ATOM 5064 C CA . ASN B 1 213 ? 11.492 6.117 4.895 1 95 213 ASN B CA 1
ATOM 5065 C C . ASN B 1 213 ? 12.586 5.473 5.746 1 95 213 ASN B C 1
ATOM 5067 O O . ASN B 1 213 ? 13.188 6.129 6.598 1 95 213 ASN B O 1
ATOM 5071 N N . SER B 1 214 ? 12.797 4.172 5.594 1 92.81 214 SER B N 1
ATOM 5072 C CA . SER B 1 214 ? 13.93 3.488 6.215 1 92.81 214 SER B CA 1
ATOM 5073 C C . SER B 1 214 ? 15.242 3.877 5.551 1 92.81 214 SER B C 1
ATOM 5075 O O . SER B 1 214 ? 15.766 3.143 4.707 1 92.81 214 SER B O 1
ATOM 5077 N N . ASN B 1 215 ? 15.812 4.98 5.992 1 92.5 215 ASN B N 1
ATOM 5078 C CA . ASN B 1 215 ? 16.922 5.57 5.254 1 92.5 215 ASN B CA 1
ATOM 5079 C C . ASN B 1 215 ? 18.266 5.23 5.902 1 92.5 215 ASN B C 1
ATOM 5081 O O . ASN B 1 215 ? 19.297 5.75 5.488 1 92.5 215 ASN B O 1
ATOM 5085 N N . ASN B 1 216 ? 18.281 4.484 6.871 1 86.69 216 ASN B N 1
ATOM 5086 C CA . ASN B 1 216 ? 19.516 3.951 7.469 1 86.69 216 ASN B CA 1
ATOM 5087 C C . ASN B 1 216 ? 19.281 2.566 8.07 1 86.69 216 ASN B C 1
ATOM 5089 O O . ASN B 1 216 ? 18.141 2.107 8.164 1 86.69 216 ASN B O 1
ATOM 5093 N N . ARG B 1 217 ? 20.297 1.897 8.539 1 84.5 217 ARG B N 1
ATOM 5094 C CA . ARG B 1 217 ? 20.266 0.495 8.938 1 84.5 217 ARG B CA 1
ATOM 5095 C C . ARG B 1 217 ? 19.516 0.326 10.266 1 84.5 217 ARG B C 1
ATOM 5097 O O . ARG B 1 217 ? 19.109 -0.781 10.609 1 84.5 217 ARG B O 1
ATOM 5104 N N . HIS B 1 218 ? 19.375 1.424 10.891 1 76.94 218 HIS B N 1
ATOM 5105 C CA . HIS B 1 218 ? 18.609 1.376 12.133 1 76.94 218 HIS B CA 1
ATOM 5106 C C . HIS B 1 218 ? 17.141 1.113 11.852 1 76.94 218 HIS B C 1
ATOM 5108 O O . HIS B 1 218 ? 16.469 0.411 12.617 1 76.94 218 HIS B O 1
ATOM 5114 N N . TYR B 1 219 ? 16.641 1.597 10.75 1 80.25 219 TYR B N 1
ATOM 5115 C CA . TYR B 1 219 ? 15.227 1.512 10.422 1 80.25 219 TYR B CA 1
ATOM 5116 C C . TYR B 1 219 ? 14.938 0.282 9.57 1 80.25 219 TYR B C 1
ATOM 5118 O O . TYR B 1 219 ? 13.805 -0.214 9.547 1 80.25 219 TYR B O 1
ATOM 5126 N N . GLY B 1 220 ? 15.891 -0.209 8.93 1 79.88 220 GLY B N 1
ATOM 5127 C CA . GLY B 1 220 ? 15.742 -1.372 8.07 1 79.88 220 GLY B CA 1
ATOM 5128 C C . GLY B 1 220 ? 17.062 -1.896 7.539 1 79.88 220 GLY B C 1
ATOM 5129 O O . GLY B 1 220 ? 18.031 -1.14 7.398 1 79.88 220 GLY B O 1
ATOM 5130 N N . PRO B 1 221 ? 17.094 -3.172 7.211 1 84.25 221 PRO B N 1
ATOM 5131 C CA . PRO B 1 221 ? 18.359 -3.789 6.785 1 84.25 221 PRO B CA 1
ATOM 5132 C C . PRO B 1 221 ? 18.906 -3.184 5.492 1 84.25 221 PRO B C 1
ATOM 5134 O O . PRO B 1 221 ? 20.125 -3.158 5.285 1 84.25 221 PRO B O 1
ATOM 5137 N N . ASN B 1 222 ? 18.109 -2.758 4.609 1 91.5 222 ASN B N 1
ATOM 5138 C CA . ASN B 1 222 ? 18.516 -2.107 3.373 1 91.5 222 ASN B CA 1
ATOM 5139 C C . ASN B 1 222 ? 17.969 -0.688 3.273 1 91.5 222 ASN B C 1
ATOM 5141 O O . ASN B 1 222 ? 16.797 -0.492 2.977 1 91.5 222 ASN B O 1
ATOM 5145 N N . PRO B 1 223 ? 18.766 0.321 3.398 1 93.38 223 PRO B N 1
ATOM 5146 C CA . PRO B 1 223 ? 18.297 1.704 3.48 1 93.38 223 PRO B CA 1
ATOM 5147 C C . PRO B 1 223 ? 18.188 2.373 2.111 1 93.38 223 PRO B C 1
ATOM 5149 O O . PRO B 1 223 ? 17.812 3.543 2.02 1 93.38 223 PRO B O 1
ATOM 5152 N N . GLU B 1 224 ? 18.453 1.646 1.01 1 95.56 224 GLU B N 1
ATOM 5153 C CA . GLU B 1 224 ? 18.594 2.246 -0.315 1 95.56 224 GLU B CA 1
ATOM 5154 C C . GLU B 1 224 ? 17.297 2.961 -0.726 1 95.56 224 GLU B C 1
ATOM 5156 O O . GLU B 1 224 ? 17.344 4.098 -1.203 1 95.56 224 GLU B O 1
ATOM 5161 N N . TYR B 1 225 ? 16.219 2.348 -0.545 1 96.94 225 TYR B N 1
ATOM 5162 C CA . TYR B 1 225 ? 14.953 2.943 -0.957 1 96.94 225 TYR B CA 1
ATOM 5163 C C . TYR B 1 225 ? 14.602 4.145 -0.084 1 96.94 225 TYR B C 1
ATOM 5165 O O . TYR B 1 225 ? 14.07 5.141 -0.573 1 96.94 225 TYR B O 1
ATOM 5173 N N . GLY B 1 226 ? 14.797 4.023 1.222 1 96.81 226 GLY B N 1
ATOM 5174 C CA . GLY B 1 226 ? 14.609 5.156 2.113 1 96.81 226 GLY B CA 1
ATOM 5175 C C . GLY B 1 226 ? 15.469 6.352 1.751 1 96.81 226 GLY B C 1
ATOM 5176 O O . GLY B 1 226 ? 15.016 7.496 1.826 1 96.81 226 GLY B O 1
ATOM 5177 N N . GLN B 1 227 ? 16.672 6.078 1.35 1 97 227 GLN B N 1
ATOM 5178 C CA . GLN B 1 227 ? 17.578 7.141 0.93 1 97 227 GLN B CA 1
ATOM 5179 C C . GLN B 1 227 ? 17.125 7.77 -0.381 1 97 227 GLN B C 1
ATOM 5181 O O . GLN B 1 227 ? 17.188 8.992 -0.549 1 97 227 GLN B O 1
ATOM 5186 N N . TYR B 1 228 ? 16.688 6.891 -1.208 1 97.19 228 TYR B N 1
ATOM 5187 C CA . TYR B 1 228 ? 16.109 7.375 -2.459 1 97.19 228 TYR B CA 1
ATOM 5188 C C . TYR B 1 228 ? 14.969 8.336 -2.191 1 97.19 228 TYR B C 1
ATOM 5190 O O . TYR B 1 228 ? 14.891 9.406 -2.795 1 97.19 228 TYR B O 1
ATOM 5198 N N . ASN B 1 229 ? 14.133 8.023 -1.317 1 97.5 229 ASN B N 1
ATOM 5199 C CA . ASN B 1 229 ? 12.984 8.867 -1.004 1 97.5 229 ASN B CA 1
ATOM 5200 C C . ASN B 1 229 ? 13.398 10.125 -0.251 1 97.5 229 ASN B C 1
ATOM 5202 O O . ASN B 1 229 ? 12.789 11.188 -0.416 1 97.5 229 ASN B O 1
ATOM 5206 N N . ALA B 1 230 ? 14.398 10.031 0.576 1 97.06 230 ALA B N 1
ATOM 5207 C CA . ALA B 1 230 ? 14.922 11.219 1.256 1 97.06 230 ALA B CA 1
ATOM 5208 C C . ALA B 1 230 ? 15.391 12.266 0.252 1 97.06 230 ALA B C 1
ATOM 5210 O O . ALA B 1 230 ? 15.18 13.461 0.452 1 97.06 230 ALA B O 1
ATOM 5211 N N . GLU B 1 231 ? 16.016 11.781 -0.775 1 97.44 231 GLU B N 1
ATOM 5212 C CA . GLU B 1 231 ? 16.438 12.695 -1.831 1 97.44 231 GLU B CA 1
ATOM 5213 C C . GLU B 1 231 ? 15.242 13.336 -2.523 1 97.44 231 GLU B C 1
ATOM 5215 O O . GLU B 1 231 ? 15.289 14.516 -2.885 1 97.44 231 GLU B O 1
ATOM 5220 N N . ARG B 1 232 ? 14.25 12.609 -2.648 1 96.94 232 ARG B N 1
ATOM 5221 C CA . ARG B 1 232 ? 13.039 13.125 -3.275 1 96.94 232 ARG B CA 1
ATOM 5222 C C . ARG B 1 232 ? 12.367 14.164 -2.387 1 96.94 232 ARG B C 1
ATOM 5224 O O . ARG B 1 232 ? 11.828 15.156 -2.881 1 96.94 232 ARG B O 1
ATOM 5231 N N . HIS B 1 233 ? 12.352 13.891 -1.102 1 97.75 233 HIS B N 1
ATOM 5232 C CA . HIS B 1 233 ? 11.852 14.898 -0.173 1 97.75 233 HIS B CA 1
ATOM 5233 C C . HIS B 1 233 ? 12.562 16.234 -0.384 1 97.75 233 HIS B C 1
ATOM 5235 O O . HIS B 1 233 ? 11.906 17.266 -0.556 1 97.75 233 HIS B O 1
ATOM 5241 N N . GLU B 1 234 ? 13.859 16.125 -0.4 1 97.5 234 GLU B N 1
ATOM 5242 C CA . GLU B 1 234 ? 14.672 17.328 -0.508 1 97.5 234 GLU B CA 1
ATOM 5243 C C . GLU B 1 234 ? 14.422 18.047 -1.831 1 97.5 234 GLU B C 1
ATOM 5245 O O . GLU B 1 234 ? 14.328 19.281 -1.87 1 97.5 234 GLU B O 1
ATOM 5250 N N . ALA B 1 235 ? 14.297 17.312 -2.832 1 97.25 235 ALA B N 1
ATOM 5251 C CA . ALA B 1 235 ? 14.133 17.875 -4.172 1 97.25 235 ALA B CA 1
ATOM 5252 C C . ALA B 1 235 ? 12.797 18.594 -4.305 1 97.25 235 ALA B C 1
ATOM 5254 O O . ALA B 1 235 ? 12.656 19.5 -5.125 1 97.25 235 ALA B O 1
ATOM 5255 N N . ALA B 1 236 ? 11.805 18.234 -3.52 1 97.69 236 ALA B N 1
ATOM 5256 C CA . ALA B 1 236 ? 10.453 18.781 -3.639 1 97.69 236 ALA B CA 1
ATOM 5257 C C . ALA B 1 236 ? 10.328 20.094 -2.859 1 97.69 236 ALA B C 1
ATOM 5259 O O . ALA B 1 236 ? 9.414 20.875 -3.104 1 97.69 236 ALA B O 1
ATOM 5260 N N . LEU B 1 237 ? 11.219 20.406 -1.983 1 98.12 237 LEU B N 1
ATOM 5261 C CA . LEU B 1 237 ? 11.086 21.484 -1.019 1 98.12 237 LEU B CA 1
ATOM 5262 C C . LEU B 1 237 ? 11.016 22.828 -1.725 1 98.12 237 LEU B C 1
ATOM 5264 O O . LEU B 1 237 ? 10.188 23.688 -1.382 1 98.12 237 LEU B O 1
ATOM 5268 N N . ALA B 1 238 ? 11.898 23.016 -2.668 1 98 238 ALA B N 1
ATOM 5269 C CA . ALA B 1 238 ? 11.914 24.281 -3.396 1 98 238 ALA B CA 1
ATOM 5270 C C . ALA B 1 238 ? 10.578 24.531 -4.082 1 98 238 ALA B C 1
ATOM 5272 O O . ALA B 1 238 ? 10.078 25.672 -4.098 1 98 238 ALA B O 1
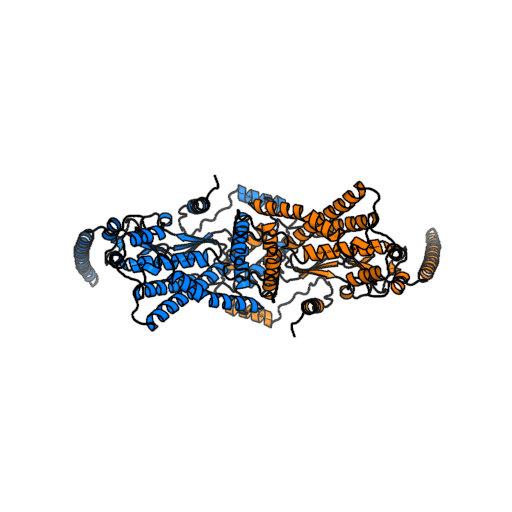ATOM 5273 N N . GLY B 1 239 ? 10.023 23.484 -4.641 1 98 239 GLY B N 1
ATOM 5274 C CA . GLY B 1 239 ? 8.727 23.609 -5.281 1 98 239 GLY B CA 1
ATOM 5275 C C . GLY B 1 239 ? 7.617 24 -4.32 1 98 239 GLY B C 1
ATOM 5276 O O . GLY B 1 239 ? 6.77 24.828 -4.648 1 98 239 GLY B O 1
ATOM 5277 N N . PHE B 1 240 ? 7.617 23.422 -3.156 1 97.81 240 PHE B N 1
ATOM 5278 C CA . PHE B 1 240 ? 6.633 23.766 -2.139 1 97.81 240 PHE B CA 1
ATOM 5279 C C . PHE B 1 240 ? 6.734 25.234 -1.771 1 97.81 240 PHE B C 1
ATOM 5281 O O . PHE B 1 240 ? 5.719 25.938 -1.672 1 97.81 240 PHE B O 1
ATOM 5288 N N . ALA B 1 241 ? 7.93 25.688 -1.567 1 98.31 241 ALA B N 1
ATOM 5289 C CA . ALA B 1 241 ? 8.164 27.062 -1.179 1 98.31 241 ALA B CA 1
ATOM 5290 C C . ALA B 1 241 ? 7.742 28.031 -2.289 1 98.31 241 ALA B C 1
ATOM 5292 O O . ALA B 1 241 ? 7.035 29 -2.037 1 98.31 241 ALA B O 1
ATOM 5293 N N . ASP B 1 242 ? 8.172 27.719 -3.496 1 98.56 242 ASP B N 1
ATOM 5294 C CA . ASP B 1 242 ? 7.855 28.578 -4.637 1 98.56 242 ASP B CA 1
ATOM 5295 C C . ASP B 1 242 ? 6.352 28.656 -4.871 1 98.56 242 ASP B C 1
ATOM 5297 O O . ASP B 1 242 ? 5.812 29.719 -5.164 1 98.56 242 ASP B O 1
ATOM 5301 N N . ASP B 1 243 ? 5.715 27.547 -4.746 1 98.25 243 ASP B N 1
ATOM 5302 C CA . ASP B 1 243 ? 4.266 27.5 -4.926 1 98.25 243 ASP B CA 1
ATOM 5303 C C . ASP B 1 243 ? 3.559 28.391 -3.9 1 98.25 243 ASP B C 1
ATOM 5305 O O . ASP B 1 243 ? 2.613 29.109 -4.238 1 98.25 243 ASP B O 1
ATOM 5309 N N . LEU B 1 244 ? 3.99 28.297 -2.66 1 98.5 244 LEU B N 1
ATOM 5310 C CA . LEU B 1 244 ? 3.359 29.109 -1.618 1 98.5 244 LEU B CA 1
ATOM 5311 C C . LEU B 1 244 ? 3.623 30.594 -1.842 1 98.5 244 LEU B C 1
ATOM 5313 O O . LEU B 1 244 ? 2.705 31.406 -1.75 1 98.5 244 LEU B O 1
ATOM 5317 N N . LEU B 1 245 ? 4.816 30.938 -2.189 1 98.44 245 LEU B N 1
ATOM 5318 C CA . LEU B 1 245 ? 5.203 32.344 -2.393 1 98.44 245 LEU B CA 1
ATOM 5319 C C . LEU B 1 245 ? 4.406 32.938 -3.535 1 98.44 245 LEU B C 1
ATOM 5321 O O . LEU B 1 245 ? 4.133 34.156 -3.527 1 98.44 245 LEU B O 1
ATOM 5325 N N . ALA B 1 246 ? 4.035 32.094 -4.445 1 98.19 246 ALA B N 1
ATOM 5326 C CA . ALA B 1 246 ? 3.334 32.594 -5.625 1 98.19 246 ALA B CA 1
ATOM 5327 C C . ALA B 1 246 ? 1.823 32.562 -5.422 1 98.19 246 ALA B C 1
ATOM 5329 O O . ALA B 1 246 ? 1.072 33.188 -6.172 1 98.19 246 ALA B O 1
ATOM 5330 N N . SER B 1 247 ? 1.37 31.938 -4.402 1 97.81 247 SER B N 1
ATOM 5331 C CA . SER B 1 247 ? -0.05 31.625 -4.262 1 97.81 247 SER B CA 1
ATOM 5332 C C . SER B 1 247 ? -0.81 32.812 -3.646 1 97.81 247 SER B C 1
ATOM 5334 O O . SER B 1 247 ? -0.311 33.469 -2.73 1 97.81 247 SER B O 1
ATOM 5336 N N . GLU B 1 248 ? -2.037 32.938 -4.168 1 97.31 248 GLU B N 1
ATOM 5337 C CA . GLU B 1 248 ? -2.99 33.812 -3.502 1 97.31 248 GLU B CA 1
ATOM 5338 C C . GLU B 1 248 ? -3.775 33.094 -2.426 1 97.31 248 GLU B C 1
ATOM 5340 O O . GLU B 1 248 ? -4.172 31.938 -2.627 1 97.31 248 GLU B O 1
ATOM 5345 N N . PRO B 1 249 ? -3.945 33.719 -1.338 1 97.75 249 PRO B N 1
ATOM 5346 C CA . PRO B 1 249 ? -3.699 35.125 -1.008 1 97.75 249 PRO B CA 1
ATOM 5347 C C . PRO B 1 249 ? -2.371 35.344 -0.288 1 97.75 249 PRO B C 1
ATOM 5349 O O . PRO B 1 249 ? -2.078 36.469 0.158 1 97.75 249 PRO B O 1
ATOM 5352 N N . PHE B 1 250 ? -1.528 34.344 -0.178 1 98.5 250 PHE B N 1
ATOM 5353 C CA . PHE B 1 250 ? -0.302 34.406 0.607 1 98.5 250 PHE B CA 1
ATOM 5354 C C . PHE B 1 250 ? 0.64 35.469 0.05 1 98.5 250 PHE B C 1
ATOM 5356 O O . PHE B 1 250 ? 1.24 36.25 0.808 1 98.5 250 PHE B O 1
ATOM 5363 N N . CYS B 1 251 ? 0.714 35.594 -1.233 1 98.25 251 CYS B N 1
ATOM 5364 C CA . CYS B 1 251 ? 1.67 36.469 -1.889 1 98.25 251 CYS B CA 1
ATOM 5365 C C . CYS B 1 251 ? 1.342 37.938 -1.604 1 98.25 251 CYS B C 1
ATOM 5367 O O . CYS B 1 251 ? 2.217 38.781 -1.688 1 98.25 251 CYS B O 1
ATOM 5369 N N . TRP B 1 252 ? 0.06 38.219 -1.291 1 98.38 252 TRP B N 1
ATOM 5370 C CA . TRP B 1 252 ? -0.336 39.594 -0.988 1 98.38 252 TRP B CA 1
ATOM 5371 C C . TRP B 1 252 ? 0.287 40.062 0.322 1 98.38 252 TRP B C 1
ATOM 5373 O O . TRP B 1 252 ? 0.394 41.281 0.57 1 98.38 252 TRP B O 1
ATOM 5383 N N . LEU B 1 253 ? 0.681 39.125 1.16 1 98.44 253 LEU B N 1
ATOM 5384 C CA . LEU B 1 253 ? 1.189 39.438 2.49 1 98.44 253 LEU B CA 1
ATOM 5385 C C . LEU B 1 253 ? 2.695 39.688 2.455 1 98.44 253 LEU B C 1
ATOM 5387 O O . LEU B 1 253 ? 3.297 40.031 3.473 1 98.44 253 LEU B O 1
ATOM 5391 N N . LEU B 1 254 ? 3.287 39.562 1.324 1 98.25 254 LEU B N 1
ATOM 5392 C CA . LEU B 1 254 ? 4.742 39.625 1.25 1 98.25 254 LEU B CA 1
ATOM 5393 C C . LEU B 1 254 ? 5.23 41.062 1.136 1 98.25 254 LEU B C 1
ATOM 5395 O O . LEU B 1 254 ? 4.711 41.844 0.327 1 98.25 254 LEU B O 1
ATOM 5399 N N . LYS B 1 255 ? 6.238 41.375 1.925 1 96.62 255 LYS B N 1
ATOM 5400 C CA . LYS B 1 255 ? 6.906 42.688 1.812 1 96.62 255 LYS B CA 1
ATOM 5401 C C . LYS B 1 255 ? 7.68 42.781 0.501 1 96.62 255 LYS B C 1
ATOM 5403 O O . LYS B 1 255 ? 8.195 41.781 -0.007 1 96.62 255 LYS B O 1
ATOM 5408 N N . GLU B 1 256 ? 7.711 43.969 0.043 1 94.12 256 GLU B N 1
ATOM 5409 C CA . GLU B 1 256 ? 8.672 44.25 -1.023 1 94.12 256 GLU B CA 1
ATOM 5410 C C . GLU B 1 256 ? 10.094 44.312 -0.479 1 94.12 256 GLU B C 1
ATOM 5412 O O . GLU B 1 256 ? 10.344 45 0.513 1 94.12 256 GLU B O 1
ATOM 5417 N N . LEU B 1 257 ? 10.875 43.531 -1.084 1 93.25 257 LEU B N 1
ATOM 5418 C CA . LEU B 1 257 ? 12.25 43.5 -0.6 1 93.25 257 LEU B CA 1
ATOM 5419 C C . LEU B 1 257 ? 13.188 44.25 -1.539 1 93.25 257 LEU B C 1
ATOM 5421 O O . LEU B 1 257 ? 13.008 44.219 -2.758 1 93.25 257 LEU B O 1
ATOM 5425 N N . ASP B 1 258 ? 14.211 44.906 -1.038 1 91 258 ASP B N 1
ATOM 5426 C CA . ASP B 1 258 ? 15.031 45.875 -1.752 1 91 258 ASP B CA 1
ATOM 5427 C C . ASP B 1 258 ? 16.141 45.188 -2.533 1 91 258 ASP B C 1
ATOM 5429 O O . ASP B 1 258 ? 16.688 45.75 -3.48 1 91 258 ASP B O 1
ATOM 5433 N N . THR B 1 259 ? 16.531 44 -2.004 1 92.69 259 THR B N 1
ATOM 5434 C CA . THR B 1 259 ? 17.688 43.375 -2.635 1 92.69 259 THR B CA 1
ATOM 5435 C C . THR B 1 259 ? 17.375 41.938 -3.039 1 92.69 259 THR B C 1
ATOM 5437 O O . THR B 1 259 ? 16.516 41.281 -2.434 1 92.69 259 THR B O 1
ATOM 5440 N N . SER B 1 260 ? 18.141 41.531 -4.004 1 92.88 260 SER B N 1
ATOM 5441 C CA . SER B 1 260 ? 18 40.156 -4.469 1 92.88 260 SER B CA 1
ATOM 5442 C C . SER B 1 260 ? 18.453 39.156 -3.396 1 92.88 260 SER B C 1
ATOM 5444 O O . SER B 1 260 ? 17.953 38.031 -3.322 1 92.88 260 SER B O 1
ATOM 5446 N N . GLU B 1 261 ? 19.359 39.562 -2.609 1 92.12 261 GLU B N 1
ATOM 5447 C CA . GLU B 1 261 ? 19.859 38.719 -1.526 1 92.12 261 GLU B CA 1
ATOM 5448 C C . GLU B 1 261 ? 18.766 38.438 -0.505 1 92.12 261 GLU B C 1
ATOM 5450 O O . GLU B 1 261 ? 18.625 37.312 -0.036 1 92.12 261 GLU B O 1
ATOM 5455 N N . LEU B 1 262 ? 18 39.438 -0.215 1 92.56 262 LEU B N 1
ATOM 5456 C CA . LEU B 1 262 ? 16.906 39.25 0.741 1 92.56 262 LEU B CA 1
ATOM 5457 C C . LEU B 1 262 ? 15.805 38.375 0.153 1 92.56 262 LEU B C 1
ATOM 5459 O O . LEU B 1 262 ? 15.172 37.594 0.872 1 92.56 262 LEU B O 1
ATOM 5463 N N . VAL B 1 263 ? 15.625 38.5 -1.13 1 95.94 263 VAL B N 1
ATOM 5464 C CA . VAL B 1 263 ? 14.641 37.688 -1.819 1 95.94 263 VAL B CA 1
ATOM 5465 C C . VAL B 1 263 ? 15.062 36.219 -1.778 1 95.94 263 VAL B C 1
ATOM 5467 O O . VAL B 1 263 ? 14.242 35.344 -1.5 1 95.94 263 VAL B O 1
ATOM 5470 N N . SER B 1 264 ? 16.281 36 -2.029 1 96.25 264 SER B N 1
ATOM 5471 C CA . SER B 1 264 ? 16.797 34.625 -1.98 1 96.25 264 SER B CA 1
ATOM 5472 C C . SER B 1 264 ? 16.719 34.062 -0.569 1 96.25 264 SER B C 1
ATOM 5474 O O . SER B 1 264 ? 16.406 32.875 -0.387 1 96.25 264 SER B O 1
ATOM 5476 N N . LYS B 1 265 ? 17.016 34.906 0.382 1 94.31 265 LYS B N 1
ATOM 5477 C CA . LYS B 1 265 ? 16.984 34.469 1.773 1 94.31 265 LYS B CA 1
ATOM 5478 C C . LYS B 1 265 ? 15.555 34.125 2.199 1 94.31 265 LYS B C 1
ATOM 5480 O O . LYS B 1 265 ? 15.328 33.156 2.906 1 94.31 265 LYS B O 1
ATOM 5485 N N . ARG B 1 266 ? 14.57 34.938 1.837 1 96.88 266 ARG B N 1
ATOM 5486 C CA . ARG B 1 266 ? 13.156 34.656 2.094 1 96.88 266 ARG B CA 1
ATOM 5487 C C . ARG B 1 266 ? 12.766 33.281 1.572 1 96.88 266 ARG B C 1
ATOM 5489 O O . ARG B 1 266 ? 12.125 32.5 2.283 1 96.88 266 ARG B O 1
ATOM 5496 N N . ARG B 1 267 ? 13.141 33 0.369 1 97.69 267 ARG B N 1
ATOM 5497 C CA . ARG B 1 267 ? 12.852 31.719 -0.257 1 97.69 267 ARG B CA 1
ATOM 5498 C C . ARG B 1 267 ? 13.539 30.578 0.485 1 97.69 267 ARG B C 1
ATOM 5500 O O . ARG B 1 267 ? 12.922 29.562 0.785 1 97.69 267 ARG B O 1
ATOM 5507 N N . ASP B 1 268 ? 14.812 30.781 0.789 1 96.94 268 ASP B N 1
ATOM 5508 C CA . ASP B 1 268 ? 15.602 29.734 1.448 1 96.94 268 ASP B CA 1
ATOM 5509 C C . ASP B 1 268 ? 15.047 29.438 2.84 1 96.94 268 ASP B C 1
ATOM 5511 O O . ASP B 1 268 ? 15.008 28.281 3.258 1 96.94 268 ASP B O 1
ATOM 5515 N N . ASP B 1 269 ? 14.695 30.484 3.504 1 95.44 269 ASP B N 1
ATOM 5516 C CA . ASP B 1 269 ? 14.117 30.297 4.832 1 95.44 269 ASP B CA 1
ATOM 5517 C C . ASP B 1 269 ? 12.805 29.531 4.762 1 95.44 269 ASP B C 1
ATOM 5519 O O . ASP B 1 269 ? 12.508 28.719 5.645 1 95.44 269 ASP B O 1
ATOM 5523 N N . LEU B 1 270 ? 12.023 29.812 3.756 1 97.69 270 LEU B N 1
ATOM 5524 C CA . LEU B 1 270 ? 10.766 29.094 3.598 1 97.69 270 LEU B CA 1
ATOM 5525 C C . LEU B 1 270 ? 11.016 27.625 3.238 1 97.69 270 LEU B C 1
ATOM 5527 O O . LEU B 1 270 ? 10.289 26.734 3.688 1 97.69 270 LEU B O 1
ATOM 5531 N N . ILE B 1 271 ? 12.008 27.375 2.441 1 97.81 271 ILE B N 1
ATOM 5532 C CA . ILE B 1 271 ? 12.406 26.016 2.119 1 97.81 271 ILE B CA 1
ATOM 5533 C C . ILE B 1 271 ? 12.766 25.266 3.402 1 97.81 271 ILE B C 1
ATOM 5535 O O . ILE B 1 271 ? 12.383 24.109 3.58 1 97.81 271 ILE B O 1
ATOM 5539 N N . ASP B 1 272 ? 13.422 25.922 4.289 1 95.12 272 ASP B N 1
ATOM 5540 C CA . ASP B 1 272 ? 13.812 25.297 5.551 1 95.12 272 ASP B CA 1
ATOM 5541 C C . ASP B 1 272 ? 12.586 24.984 6.406 1 95.12 272 ASP B C 1
ATOM 5543 O O . ASP B 1 272 ? 12.57 23.969 7.125 1 95.12 272 ASP B O 1
ATOM 5547 N N . ILE B 1 273 ? 11.617 25.828 6.348 1 94.44 273 ILE B N 1
ATOM 5548 C CA . ILE B 1 273 ? 10.375 25.562 7.066 1 94.44 273 ILE B CA 1
ATOM 5549 C C . ILE B 1 273 ? 9.711 24.297 6.52 1 94.44 273 ILE B C 1
ATOM 5551 O O . ILE B 1 273 ? 9.289 23.438 7.289 1 94.44 273 ILE B O 1
ATOM 5555 N N . PHE B 1 274 ? 9.68 24.203 5.23 1 97.44 274 PHE B N 1
ATOM 5556 C CA . PHE B 1 274 ? 9.094 23 4.633 1 97.44 274 PHE B CA 1
ATOM 5557 C C . PHE B 1 274 ? 9.922 21.766 4.961 1 97.44 274 PHE B C 1
ATOM 5559 O O . PHE B 1 274 ? 9.383 20.672 5.121 1 97.44 274 PHE B O 1
ATOM 5566 N N . ARG B 1 275 ? 11.227 21.922 5 1 95.56 275 ARG B N 1
ATOM 5567 C CA . ARG B 1 275 ? 12.094 20.812 5.387 1 95.56 275 ARG B CA 1
ATOM 5568 C C . ARG B 1 275 ? 11.727 20.281 6.773 1 95.56 275 ARG B C 1
ATOM 5570 O O . ARG B 1 275 ? 11.609 19.078 6.98 1 95.56 275 ARG B O 1
ATOM 5577 N N . LYS B 1 276 ? 11.547 21.188 7.656 1 91.62 276 LYS B N 1
ATOM 5578 C CA . LYS B 1 276 ? 11.148 20.828 9.016 1 91.62 276 LYS B CA 1
ATOM 5579 C C . LYS B 1 276 ? 9.75 20.219 9.031 1 91.62 276 LYS B C 1
ATOM 5581 O O . LYS B 1 276 ? 9.477 19.312 9.836 1 91.62 276 LYS B O 1
ATOM 5586 N N . ALA B 1 277 ? 8.891 20.734 8.219 1 94.5 277 ALA B N 1
ATOM 5587 C CA . ALA B 1 277 ? 7.527 20.219 8.133 1 94.5 277 ALA B CA 1
ATOM 5588 C C . ALA B 1 277 ? 7.52 18.766 7.633 1 94.5 277 ALA B C 1
ATOM 5590 O O . ALA B 1 277 ? 6.785 17.938 8.156 1 94.5 277 ALA B O 1
ATOM 5591 N N . VAL B 1 278 ? 8.289 18.484 6.609 1 95.75 278 VAL B N 1
ATOM 5592 C CA . VAL B 1 278 ? 8.375 17.125 6.062 1 95.75 278 VAL B CA 1
ATOM 5593 C C . VAL B 1 278 ? 8.883 16.172 7.137 1 95.75 278 VAL B C 1
ATOM 5595 O O . VAL B 1 278 ? 8.352 15.07 7.301 1 95.75 278 VAL B O 1
ATOM 5598 N N . ARG B 1 279 ? 9.875 16.609 7.848 1 90.69 279 ARG B N 1
ATOM 5599 C CA . ARG B 1 279 ? 10.414 15.789 8.93 1 90.69 279 ARG B CA 1
ATOM 5600 C C . ARG B 1 279 ? 9.344 15.492 9.977 1 90.69 279 ARG B C 1
ATOM 5602 O O . ARG B 1 279 ? 9.227 14.367 10.453 1 90.69 279 ARG B O 1
ATOM 5609 N N . ALA B 1 280 ? 8.633 16.5 10.32 1 89.38 280 ALA B N 1
ATOM 5610 C CA . ALA B 1 280 ? 7.559 16.328 11.297 1 89.38 280 ALA B CA 1
ATOM 5611 C C . ALA B 1 280 ? 6.5 15.352 10.789 1 89.38 280 ALA B C 1
ATOM 5613 O O . ALA B 1 280 ? 6.031 14.492 11.531 1 89.38 280 ALA B O 1
ATOM 5614 N N . MET B 1 281 ? 6.113 15.508 9.602 1 93.5 281 MET B N 1
ATOM 5615 C CA . MET B 1 281 ? 5.105 14.633 9.008 1 93.5 281 MET B CA 1
ATOM 5616 C C . MET B 1 281 ? 5.559 13.18 9.047 1 93.5 281 MET B C 1
ATOM 5618 O O . MET B 1 281 ? 4.793 12.297 9.43 1 93.5 281 MET B O 1
ATOM 5622 N N . ILE B 1 282 ? 6.797 12.938 8.602 1 92.75 282 ILE B N 1
ATOM 5623 C CA . ILE B 1 282 ? 7.324 11.578 8.555 1 92.75 282 ILE B CA 1
ATOM 5624 C C . ILE B 1 282 ? 7.312 10.977 9.961 1 92.75 282 ILE B C 1
ATOM 5626 O O . ILE B 1 282 ? 6.91 9.828 10.141 1 92.75 282 ILE B O 1
ATOM 5630 N N . LYS B 1 283 ? 7.684 11.742 10.891 1 87.69 283 LYS B N 1
ATOM 5631 C CA . LYS B 1 283 ? 7.691 11.258 12.266 1 87.69 283 LYS B CA 1
ATOM 5632 C C . LYS B 1 283 ? 6.277 10.938 12.742 1 87.69 283 LYS B C 1
ATOM 5634 O O . LYS B 1 283 ? 6.055 9.93 13.414 1 87.69 283 LYS B O 1
ATOM 5639 N N . CYS B 1 284 ? 5.387 11.758 12.453 1 89.44 284 CYS B N 1
ATOM 5640 C CA . CYS B 1 284 ? 4 11.516 12.844 1 89.44 284 CYS B CA 1
ATOM 5641 C C . CYS B 1 284 ? 3.455 10.266 12.172 1 89.44 284 CYS B C 1
ATOM 5643 O O . CYS B 1 284 ? 2.805 9.438 12.82 1 89.44 284 CYS B O 1
ATOM 5645 N N . GLU B 1 285 ? 3.748 10.109 10.93 1 91.12 285 GLU B N 1
ATOM 5646 C CA . GLU B 1 285 ? 3.182 9.008 10.156 1 91.12 285 GLU B CA 1
ATOM 5647 C C . GLU B 1 285 ? 3.828 7.676 10.531 1 91.12 285 GLU B C 1
ATOM 5649 O O . GLU B 1 285 ? 3.193 6.625 10.438 1 91.12 285 GLU B O 1
ATOM 5654 N N . THR B 1 286 ? 5.086 7.688 10.938 1 87.88 286 THR B N 1
ATOM 5655 C CA . THR B 1 286 ? 5.812 6.449 11.188 1 87.88 286 THR B CA 1
ATOM 5656 C C . THR B 1 286 ? 5.699 6.039 12.648 1 87.88 286 THR B C 1
ATOM 5658 O O . THR B 1 286 ? 5.992 4.898 13.008 1 87.88 286 THR B O 1
ATOM 5661 N N . TRP B 1 287 ? 5.258 6.969 13.484 1 82.12 287 TRP B N 1
ATOM 5662 C CA . TRP B 1 287 ? 5.23 6.652 14.914 1 82.12 287 TRP B CA 1
ATOM 5663 C C . TRP B 1 287 ? 3.838 6.867 15.492 1 82.12 287 TRP B C 1
ATOM 5665 O O . TRP B 1 287 ? 3.252 5.949 16.078 1 82.12 287 TRP B O 1
ATOM 5675 N N . ILE B 1 288 ? 3.26 8.016 15.32 1 80.06 288 ILE B N 1
ATOM 5676 C CA . ILE B 1 288 ? 1.954 8.336 15.883 1 80.06 288 ILE B CA 1
ATOM 5677 C C . ILE B 1 288 ? 0.86 7.625 15.094 1 80.06 288 ILE B C 1
ATOM 5679 O O . ILE B 1 288 ? -0.015 6.98 15.672 1 80.06 288 ILE B O 1
ATOM 5683 N N . ASN B 1 289 ? 0.985 7.676 13.805 1 82 289 ASN B N 1
ATOM 5684 C CA . ASN B 1 289 ? 0.027 7.109 12.859 1 82 289 ASN B CA 1
ATOM 5685 C C . ASN B 1 289 ? -1.373 7.676 13.078 1 82 289 ASN B C 1
ATOM 5687 O O . ASN B 1 289 ? -1.539 8.695 13.75 1 82 289 ASN B O 1
ATOM 5691 N N . GLY B 1 290 ? -2.355 7.203 12.344 1 88.62 290 GLY B N 1
ATOM 5692 C CA . GLY B 1 290 ? -3.701 7.75 12.43 1 88.62 290 GLY B CA 1
ATOM 5693 C C . GLY B 1 290 ? -4.012 8.742 11.32 1 88.62 290 GLY B C 1
ATOM 5694 O O . GLY B 1 290 ? -3.385 8.711 10.258 1 88.62 290 GLY B O 1
ATOM 5695 N N . GLN B 1 291 ? -5.098 9.484 11.602 1 92 291 GLN B N 1
ATOM 5696 C CA . GLN B 1 291 ? -5.52 10.523 10.672 1 92 291 GLN B CA 1
ATOM 5697 C C . GLN B 1 291 ? -5.32 11.914 11.266 1 92 291 GLN B C 1
ATOM 5699 O O . GLN B 1 291 ? -5.824 12.203 12.352 1 92 291 GLN B O 1
ATOM 5704 N N . PRO B 1 292 ? -4.582 12.711 10.562 1 94 292 PRO B N 1
ATOM 5705 C CA . PRO B 1 292 ? -4.348 14.062 11.078 1 94 292 PRO B CA 1
ATOM 5706 C C . PRO B 1 292 ? -5.57 14.969 10.938 1 94 292 PRO B C 1
ATOM 5708 O O . PRO B 1 292 ? -6.211 14.984 9.883 1 94 292 PRO B O 1
ATOM 5711 N N . VAL B 1 293 ? -5.875 15.688 12 1 93.06 293 VAL B N 1
ATOM 5712 C CA . VAL B 1 293 ? -6.977 16.641 12.016 1 93.06 293 VAL B CA 1
ATOM 5713 C C . VAL B 1 293 ? -6.516 17.953 12.664 1 93.06 293 VAL B C 1
ATOM 5715 O O . VAL B 1 293 ? -5.797 17.938 13.664 1 93.06 293 VAL B O 1
ATOM 5718 N N . LEU B 1 294 ? -6.949 19.047 12.047 1 95.38 294 LEU B N 1
ATOM 5719 C CA . LEU B 1 294 ? -6.656 20.344 12.633 1 95.38 294 LEU B CA 1
ATOM 5720 C C . LEU B 1 294 ? -7.809 20.828 13.516 1 95.38 294 LEU B C 1
ATOM 5722 O O . LEU B 1 294 ? -8.977 20.625 13.172 1 95.38 294 LEU B O 1
ATOM 5726 N N . ARG B 1 295 ? -7.43 21.453 14.578 1 94.94 295 ARG B N 1
ATOM 5727 C CA . ARG B 1 295 ? -8.43 22.078 15.438 1 94.94 295 ARG B CA 1
ATOM 5728 C C . ARG B 1 295 ? -8.562 23.562 15.133 1 94.94 295 ARG B C 1
ATOM 5730 O O . ARG B 1 295 ? -7.625 24.344 15.344 1 94.94 295 ARG B O 1
ATOM 5737 N N . GLY B 1 296 ? -9.703 23.922 14.672 1 95.94 296 GLY B N 1
ATOM 5738 C CA . GLY B 1 296 ? -10.047 25.328 14.461 1 95.94 296 GLY B CA 1
ATOM 5739 C C . GLY B 1 296 ? -10.922 25.891 15.562 1 95.94 296 GLY B C 1
ATOM 5740 O O . GLY B 1 296 ? -10.898 25.406 16.703 1 95.94 296 GLY B O 1
ATOM 5741 N N . ILE B 1 297 ? -11.586 26.969 15.242 1 97.12 297 ILE B N 1
ATOM 5742 C CA . ILE B 1 297 ? -12.398 27.703 16.219 1 97.12 297 ILE B CA 1
ATOM 5743 C C . ILE B 1 297 ? -13.516 26.797 16.734 1 97.12 297 ILE B C 1
ATOM 5745 O O . ILE B 1 297 ? -13.734 26.703 17.938 1 97.12 297 ILE B O 1
ATOM 5749 N N . LYS B 1 298 ? -14.156 26.094 15.867 1 94.38 298 LYS B N 1
ATOM 5750 C CA . LYS B 1 298 ? -15.281 25.234 16.234 1 94.38 298 LYS B CA 1
ATOM 5751 C C . LYS B 1 298 ? -14.828 24.109 17.156 1 94.38 298 LYS B C 1
ATOM 5753 O O . LYS B 1 298 ? -15.484 23.812 18.156 1 94.38 298 LYS B O 1
ATOM 5758 N N . GLU B 1 299 ? -13.727 23.469 16.781 1 92.19 299 GLU B N 1
ATOM 5759 C CA . GLU B 1 299 ? -13.227 22.328 17.531 1 92.19 299 GLU B CA 1
ATOM 5760 C C . GLU B 1 299 ? -12.75 22.75 18.922 1 92.19 299 GLU B C 1
ATOM 5762 O O . GLU B 1 299 ? -12.727 21.922 19.844 1 92.19 299 GLU B O 1
ATOM 5767 N N . LEU B 1 300 ? -12.438 23.984 19.031 1 94.19 300 LEU B N 1
ATOM 5768 C CA . LEU B 1 300 ? -11.969 24.5 20.312 1 94.19 300 LEU B CA 1
ATOM 5769 C C . LEU B 1 300 ? -13.141 24.984 21.172 1 94.19 300 LEU B C 1
ATOM 5771 O O . LEU B 1 300 ? -12.945 25.375 22.328 1 94.19 300 LEU B O 1
ATOM 5775 N N . GLY B 1 301 ? -14.336 25.016 20.594 1 93.25 301 GLY B N 1
ATOM 5776 C CA . GLY B 1 301 ? -15.516 25.422 21.344 1 93.25 301 GLY B CA 1
ATOM 5777 C C . GLY B 1 301 ? -15.828 26.906 21.203 1 93.25 301 GLY B C 1
ATOM 5778 O O . GLY B 1 301 ? -16.781 27.406 21.797 1 93.25 301 GLY B O 1
ATOM 5779 N N . GLY B 1 302 ? -14.945 27.672 20.625 1 95.06 302 GLY B N 1
ATOM 5780 C CA . GLY B 1 302 ? -15.219 29.062 20.281 1 95.06 302 GLY B CA 1
ATOM 5781 C C . GLY B 1 302 ? -14.891 30.031 21.391 1 95.06 302 GLY B C 1
ATOM 5782 O O . GLY B 1 302 ? -14.891 31.25 21.188 1 95.06 302 GLY B O 1
ATOM 5783 N N . ILE B 1 303 ? -14.664 29.484 22.594 1 95.69 303 ILE B N 1
ATOM 5784 C CA . ILE B 1 303 ? -14.398 30.344 23.75 1 95.69 303 ILE B CA 1
ATOM 5785 C C . ILE B 1 303 ? -13.062 29.938 24.375 1 95.69 303 ILE B C 1
ATOM 5787 O O . ILE B 1 303 ? -12.766 28.75 24.516 1 95.69 303 ILE B O 1
ATOM 5791 N N . PHE B 1 304 ? -12.297 30.969 24.703 1 95.94 304 PHE B N 1
ATOM 5792 C CA . PHE B 1 304 ? -11.047 30.703 25.406 1 95.94 304 PHE B CA 1
ATOM 5793 C C . PHE B 1 304 ? -11.305 30.578 26.906 1 95.94 304 PHE B C 1
ATOM 5795 O O . PHE B 1 304 ? -11.68 31.547 27.562 1 95.94 304 PHE B O 1
ATOM 5802 N N . HIS B 1 305 ? -11.086 29.469 27.453 1 91.44 305 HIS B N 1
ATOM 5803 C CA . HIS B 1 305 ? -11.336 29.234 28.859 1 91.44 305 HIS B CA 1
ATOM 5804 C C . HIS B 1 305 ? -10.07 29.469 29.688 1 91.44 305 HIS B C 1
ATOM 5806 O O . HIS B 1 305 ? -10.102 30.172 30.688 1 91.44 305 HIS B O 1
ATOM 5812 N N . ASP B 1 306 ? -9.055 28.672 29.328 1 89.25 306 ASP B N 1
ATOM 5813 C CA . ASP B 1 306 ? -7.75 28.797 29.969 1 89.25 306 ASP B CA 1
ATOM 5814 C C . ASP B 1 306 ? -6.652 28.156 29.125 1 89.25 306 ASP B C 1
ATOM 5816 O O . ASP B 1 306 ? -6.941 27.391 28.203 1 89.25 306 ASP B O 1
ATOM 5820 N N . ARG B 1 307 ? -5.516 28.625 29.469 1 88.06 307 ARG B N 1
ATOM 5821 C CA . ARG B 1 307 ? -4.387 27.953 28.828 1 88.06 307 ARG B CA 1
ATOM 5822 C C . ARG B 1 307 ? -4.336 26.484 29.219 1 88.06 307 ARG B C 1
ATOM 5824 O O . ARG B 1 307 ? -4.609 26.125 30.359 1 88.06 307 ARG B O 1
ATOM 5831 N N . SER B 1 308 ? -4.094 25.719 28.266 1 84.75 308 SER B N 1
ATOM 5832 C CA . SER B 1 308 ? -3.965 24.281 28.469 1 84.75 308 SER B CA 1
ATOM 5833 C C . SER B 1 308 ? -3.02 23.656 27.438 1 84.75 308 SER B C 1
ATOM 5835 O O . SER B 1 308 ? -2.41 24.375 26.641 1 84.75 308 SER B O 1
ATOM 5837 N N . LYS B 1 309 ? -2.814 22.406 27.562 1 79.12 309 LYS B N 1
ATOM 5838 C CA . LYS B 1 309 ? -2.029 21.688 26.578 1 79.12 309 LYS B CA 1
ATOM 5839 C C . LYS B 1 309 ? -2.672 21.766 25.188 1 79.12 309 LYS B C 1
ATOM 5841 O O . LYS B 1 309 ? -1.982 21.688 24.172 1 79.12 309 LYS B O 1
ATOM 5846 N N . LEU B 1 310 ? -3.891 22.094 25.109 1 83.94 310 LEU B N 1
ATOM 5847 C CA . LEU B 1 310 ? -4.656 22.078 23.875 1 83.94 310 LEU B CA 1
ATOM 5848 C C . LEU B 1 310 ? -4.668 23.469 23.234 1 83.94 310 LEU B C 1
ATOM 5850 O O . LEU B 1 310 ? -4.852 23.594 22.016 1 83.94 310 LEU B O 1
ATOM 5854 N N . VAL B 1 311 ? -4.555 24.422 24.156 1 92.19 311 VAL B N 1
ATOM 5855 C CA . VAL B 1 311 ? -4.738 25.766 23.609 1 92.19 311 VAL B CA 1
ATOM 5856 C C . VAL B 1 311 ? -3.875 26.766 24.375 1 92.19 311 VAL B C 1
ATOM 5858 O O . VAL B 1 311 ? -3.771 26.688 25.594 1 92.19 311 VAL B O 1
ATOM 5861 N N . GLY B 1 312 ? -3.18 27.594 23.672 1 92.19 312 GLY B N 1
ATOM 5862 C CA . GLY B 1 312 ? -2.43 28.719 24.219 1 92.19 312 GLY B CA 1
ATOM 5863 C C . GLY B 1 312 ? -2.791 30.031 23.562 1 92.19 312 GLY B C 1
ATOM 5864 O O . GLY B 1 312 ? -3.635 30.078 22.672 1 92.19 312 GLY B O 1
ATOM 5865 N N . LEU B 1 313 ? -2.186 31.094 24.109 1 93.06 313 LEU B N 1
ATOM 5866 C CA . LEU B 1 313 ? -2.422 32.438 23.578 1 93.06 313 LEU B CA 1
ATOM 5867 C C . LEU B 1 313 ? -1.283 32.844 22.656 1 93.06 313 LEU B C 1
ATOM 5869 O O . LEU B 1 313 ? -0.116 32.562 22.938 1 93.06 313 LEU B O 1
ATOM 5873 N N . HIS B 1 314 ? -1.668 33.5 21.641 1 93.62 314 HIS B N 1
ATOM 5874 C CA . HIS B 1 314 ? -0.646 34.125 20.797 1 93.62 314 HIS B CA 1
ATOM 5875 C C . HIS B 1 314 ? 0.172 35.156 21.578 1 93.62 314 HIS B C 1
ATOM 5877 O O . HIS B 1 314 ? -0.363 35.844 22.453 1 93.62 314 HIS B O 1
ATOM 5883 N N . PRO B 1 315 ? 1.443 35.312 21.25 1 88.56 315 PRO B N 1
ATOM 5884 C CA . PRO B 1 315 ? 2.289 36.25 21.984 1 88.56 315 PRO B CA 1
ATOM 5885 C C . PRO B 1 315 ? 1.783 37.688 21.891 1 88.56 315 PRO B C 1
ATOM 5887 O O . PRO B 1 315 ? 2.023 38.5 22.812 1 88.56 315 PRO B O 1
ATOM 5890 N N . TYR B 1 316 ? 1.05 38 20.891 1 92.25 316 TYR B N 1
ATOM 5891 C CA . TYR B 1 316 ? 0.546 39.375 20.719 1 92.25 316 TYR B CA 1
ATOM 5892 C C . TYR B 1 316 ? -0.58 39.656 21.703 1 92.25 316 TYR B C 1
ATOM 5894 O O . TYR B 1 316 ? -1.041 40.812 21.797 1 92.25 316 TYR B O 1
ATOM 5902 N N . CYS B 1 317 ? -0.965 38.625 22.484 1 89.56 317 CYS B N 1
ATOM 5903 C CA . CYS B 1 317 ? -1.988 38.781 23.516 1 89.56 317 CYS B CA 1
ATOM 5904 C C . CYS B 1 317 ? -1.357 39.062 24.875 1 89.56 317 CYS B C 1
ATOM 5906 O O . CYS B 1 317 ? -2.051 39.062 25.891 1 89.56 317 CYS B O 1
ATOM 5908 N N . TRP B 1 318 ? -0.149 39.156 24.859 1 83.75 318 TRP B N 1
ATOM 5909 C CA . TRP B 1 318 ? 0.512 39.25 26.156 1 83.75 318 TRP B CA 1
ATOM 5910 C C . TRP B 1 318 ? -0.034 40.438 26.969 1 83.75 318 TRP B C 1
ATOM 5912 O O . TRP B 1 318 ? -0.169 41.531 26.438 1 83.75 318 TRP B O 1
ATOM 5922 N N . ARG B 1 319 ? -0.35 40.094 28.234 1 79 319 ARG B N 1
ATOM 5923 C CA . ARG B 1 319 ? -0.754 41.062 29.266 1 79 319 ARG B CA 1
ATOM 5924 C C . ARG B 1 319 ? -0.283 40.594 30.641 1 79 319 ARG B C 1
ATOM 5926 O O . ARG B 1 319 ? -0.076 39.406 30.875 1 79 319 ARG B O 1
ATOM 5933 N N . PRO B 1 320 ? -0.039 41.594 31.484 1 74.94 320 PRO B N 1
ATOM 5934 C CA . PRO B 1 320 ? 0.351 41.219 32.844 1 74.94 320 PRO B CA 1
ATOM 5935 C C . PRO B 1 320 ? -0.66 40.281 33.5 1 74.94 320 PRO B C 1
ATOM 5937 O O . PRO B 1 320 ? -0.273 39.344 34.219 1 74.94 320 PRO B O 1
ATOM 5940 N N . ARG B 1 321 ? -1.943 40.5 33.281 1 78.31 321 ARG B N 1
ATOM 5941 C CA . ARG B 1 321 ? -2.998 39.625 33.781 1 78.31 321 ARG B CA 1
ATOM 5942 C C . ARG B 1 321 ? -3.609 38.812 32.656 1 78.31 321 ARG B C 1
ATOM 5944 O O . ARG B 1 321 ? -4.539 39.25 31.984 1 78.31 321 ARG B O 1
ATOM 5951 N N . MET B 1 322 ? -3.191 37.625 32.594 1 79.88 322 MET B N 1
ATOM 5952 C CA . MET B 1 322 ? -3.596 36.781 31.484 1 79.88 322 MET B CA 1
ATOM 5953 C C . MET B 1 322 ? -5.027 36.281 31.672 1 79.88 322 MET B C 1
ATOM 5955 O O . MET B 1 322 ? -5.664 35.812 30.719 1 79.88 322 MET B O 1
ATOM 5959 N N . ASP B 1 323 ? -5.504 36.344 32.875 1 82.94 323 ASP B N 1
ATOM 5960 C CA . ASP B 1 323 ? -6.875 35.938 33.188 1 82.94 323 ASP B CA 1
ATOM 5961 C C . ASP B 1 323 ? -7.879 36.844 32.469 1 82.94 323 ASP B C 1
ATOM 5963 O O . ASP B 1 323 ? -9.055 36.5 32.344 1 82.94 323 ASP B O 1
ATOM 5967 N N . PHE B 1 324 ? -7.32 37.938 32 1 85.31 324 PHE B N 1
ATOM 5968 C CA . PHE B 1 324 ? -8.094 38.906 31.219 1 85.31 324 PHE B CA 1
ATOM 5969 C C . PHE B 1 324 ? -8.82 38.219 30.078 1 85.31 324 PHE B C 1
ATOM 5971 O O . PHE B 1 324 ? -9.914 38.625 29.688 1 85.31 324 PHE B O 1
ATOM 5978 N N . TRP B 1 325 ? -8.242 37.188 29.531 1 91.88 325 TRP B N 1
ATOM 5979 C CA . TRP B 1 325 ? -8.711 36.594 28.281 1 91.88 325 TRP B CA 1
ATOM 5980 C C . TRP B 1 325 ? -9.734 35.5 28.562 1 91.88 325 TRP B C 1
ATOM 5982 O O . TRP B 1 325 ? -10.422 35.031 27.641 1 91.88 325 TRP B O 1
ATOM 5992 N N . LYS B 1 326 ? -9.859 35.062 29.766 1 90.94 326 LYS B N 1
ATOM 5993 C CA . LYS B 1 326 ? -10.758 33.969 30.109 1 90.94 326 LYS B CA 1
ATOM 5994 C C . LYS B 1 326 ? -12.203 34.281 29.75 1 90.94 326 LYS B C 1
ATOM 5996 O O . LYS B 1 326 ? -12.688 35.375 30.047 1 90.94 326 LYS B O 1
ATOM 6001 N N . GLY B 1 327 ? -12.836 33.344 29.078 1 93.19 327 GLY B N 1
ATOM 6002 C CA . GLY B 1 327 ? -14.25 33.469 28.75 1 93.19 327 GLY B CA 1
ATOM 6003 C C . GLY B 1 327 ? -14.484 34.281 27.484 1 93.19 327 GLY B C 1
ATOM 6004 O O . GLY B 1 327 ? -15.625 34.469 27.062 1 93.19 327 GLY B O 1
ATOM 6005 N N . ARG B 1 328 ? -13.477 34.719 26.875 1 94.75 328 ARG B N 1
ATOM 6006 C CA . ARG B 1 328 ? -13.633 35.531 25.672 1 94.75 328 ARG B CA 1
ATOM 6007 C C . ARG B 1 328 ? -13.766 34.656 24.438 1 94.75 328 ARG B C 1
ATOM 6009 O O . ARG B 1 328 ? -13.227 33.531 24.391 1 94.75 328 ARG B O 1
ATOM 6016 N N . LYS B 1 329 ? -14.438 35.156 23.469 1 96.56 329 LYS B N 1
ATOM 6017 C CA . LYS B 1 329 ? -14.609 34.469 22.203 1 96.56 329 LYS B CA 1
ATOM 6018 C C . LYS B 1 329 ? -13.289 34.375 21.438 1 96.56 329 LYS B C 1
ATOM 6020 O O . LYS B 1 329 ? -12.531 35.344 21.391 1 96.56 329 LYS B O 1
ATOM 6025 N N . ILE B 1 330 ? -13 33.219 20.906 1 97.56 330 ILE B N 1
ATOM 6026 C CA . ILE B 1 330 ? -11.82 33.062 20.062 1 97.56 330 ILE B CA 1
ATOM 6027 C C . ILE B 1 330 ? -12.086 33.688 18.688 1 97.56 330 ILE B C 1
ATOM 6029 O O . ILE B 1 330 ? -13.031 33.281 18 1 97.56 330 ILE B O 1
ATOM 6033 N N . LEU B 1 331 ? -11.273 34.594 18.281 1 98.25 331 LEU B N 1
ATOM 6034 C CA . LEU B 1 331 ? -11.469 35.281 17 1 98.25 331 LEU B CA 1
ATOM 6035 C C . LEU B 1 331 ? -10.609 34.625 15.914 1 98.25 331 LEU B C 1
ATOM 6037 O O . LEU B 1 331 ? -11.031 34.531 14.758 1 98.25 331 LEU B O 1
ATOM 6041 N N . VAL B 1 332 ? -9.406 34.25 16.281 1 98.5 332 VAL B N 1
ATOM 6042 C CA . VAL B 1 332 ? -8.461 33.688 15.328 1 98.5 332 VAL B CA 1
ATOM 6043 C C . VAL B 1 332 ? -7.699 32.531 15.977 1 98.5 332 VAL B C 1
ATOM 6045 O O . VAL B 1 332 ? -7.293 32.625 17.141 1 98.5 332 VAL B O 1
ATOM 6048 N N . VAL B 1 333 ? -7.648 31.469 15.312 1 98.31 333 VAL B N 1
ATOM 6049 C CA . VAL B 1 333 ? -6.672 30.422 15.602 1 98.31 333 VAL B CA 1
ATOM 6050 C C . VAL B 1 333 ? -5.449 30.594 14.695 1 98.31 333 VAL B C 1
ATOM 6052 O O . VAL B 1 333 ? -5.461 30.156 13.539 1 98.31 333 VAL B O 1
ATOM 6055 N N . SER B 1 334 ? -4.41 31.219 15.258 1 96.94 334 SER B N 1
ATOM 6056 C CA . SER B 1 334 ? -3.229 31.562 14.469 1 96.94 334 SER B CA 1
ATOM 6057 C C . SER B 1 334 ? -2.395 30.312 14.172 1 96.94 334 SER B C 1
ATOM 6059 O O . SER B 1 334 ? -1.705 30.25 13.148 1 96.94 334 SER B O 1
ATOM 6061 N N . ARG B 1 335 ? -2.377 29.438 15.016 1 95.69 335 ARG B N 1
ATOM 6062 C CA . ARG B 1 335 ? -1.805 28.094 14.852 1 95.69 335 ARG B CA 1
ATOM 6063 C C . ARG B 1 335 ? -2.82 27.016 15.203 1 95.69 335 ARG B C 1
ATOM 6065 O O . ARG B 1 335 ? -3.092 26.781 16.375 1 95.69 335 ARG B O 1
ATOM 6072 N N . PRO B 1 336 ? -3.23 26.328 14.211 1 95.81 336 PRO B N 1
ATOM 6073 C CA . PRO B 1 336 ? -4.172 25.25 14.508 1 95.81 336 PRO B CA 1
ATOM 6074 C C . PRO B 1 336 ? -3.529 24.109 15.305 1 95.81 336 PRO B C 1
ATOM 6076 O O . PRO B 1 336 ? -2.365 23.766 15.078 1 95.81 336 PRO B O 1
ATOM 6079 N N . GLY B 1 337 ? -4.312 23.594 16.25 1 93.44 337 GLY B N 1
ATOM 6080 C CA . GLY B 1 337 ? -3.871 22.359 16.891 1 93.44 337 GLY B CA 1
ATOM 6081 C C . GLY B 1 337 ? -3.891 21.156 15.953 1 93.44 337 GLY B C 1
ATOM 6082 O O . GLY B 1 337 ? -4.762 21.062 15.094 1 93.44 337 GLY B O 1
ATOM 6083 N N . LEU B 1 338 ? -2.898 20.328 16.109 1 92.69 338 LEU B N 1
ATOM 6084 C CA . LEU B 1 338 ? -2.85 19.094 15.32 1 92.69 338 LEU B CA 1
ATOM 6085 C C . LEU B 1 338 ? -3.119 17.875 16.203 1 92.69 338 LEU B C 1
ATOM 6087 O O . LEU B 1 338 ? -2.436 17.672 17.203 1 92.69 338 LEU B O 1
ATOM 6091 N N . VAL B 1 339 ? -4.109 17.109 15.781 1 90.31 339 VAL B N 1
ATOM 6092 C CA . VAL B 1 339 ? -4.484 15.891 16.484 1 90.31 339 VAL B CA 1
ATOM 6093 C C . VAL B 1 339 ? -4.535 14.711 15.516 1 90.31 339 VAL B C 1
ATOM 6095 O O . VAL B 1 339 ? -5.004 14.859 14.383 1 90.31 339 VAL B O 1
ATOM 6098 N N . TYR B 1 340 ? -3.953 13.617 15.938 1 89.56 340 TYR B N 1
ATOM 6099 C CA . TYR B 1 340 ? -4.152 12.367 15.211 1 89.56 340 TYR B CA 1
ATOM 6100 C C . TYR B 1 340 ? -5.254 11.531 15.852 1 89.56 340 TYR B C 1
ATOM 6102 O O . TYR B 1 340 ? -5.199 11.242 17.047 1 89.56 340 TYR B O 1
ATOM 6110 N N . VAL B 1 341 ? -6.156 11.227 14.984 1 89.06 341 VAL B N 1
ATOM 6111 C CA . VAL B 1 341 ? -7.238 10.383 15.477 1 89.06 341 VAL B CA 1
ATOM 6112 C C . VAL B 1 341 ? -7.027 8.945 15.008 1 89.06 341 VAL B C 1
ATOM 6114 O O . VAL B 1 341 ? -6.316 8.703 14.023 1 89.06 341 VAL B O 1
ATOM 6117 N N . ASP B 1 342 ? -7.551 7.906 15.773 1 84.81 342 ASP B N 1
ATOM 6118 C CA . ASP B 1 342 ? -7.438 6.48 15.492 1 84.81 342 ASP B CA 1
ATOM 6119 C C . ASP B 1 342 ? -5.977 6.035 15.477 1 84.81 342 ASP B C 1
ATOM 6121 O O . ASP B 1 342 ? -5.586 5.203 14.656 1 84.81 342 ASP B O 1
ATOM 6125 N N . SER B 1 343 ? -5.262 6.754 16.219 1 80.69 343 SER B N 1
ATOM 6126 C CA . SER B 1 343 ? -3.869 6.355 16.406 1 80.69 343 SER B CA 1
ATOM 6127 C C . SER B 1 343 ? -3.764 5.055 17.188 1 80.69 343 SER B C 1
ATOM 6129 O O . SER B 1 343 ? -4.523 4.832 18.141 1 80.69 343 SER B O 1
ATOM 6131 N N . ILE B 1 344 ? -2.93 4.281 16.625 1 70.5 344 ILE B N 1
ATOM 6132 C CA . ILE B 1 344 ? -2.727 3 17.281 1 70.5 344 ILE B CA 1
ATOM 6133 C C . ILE B 1 344 ? -1.394 3.012 18.031 1 70.5 344 ILE B C 1
ATOM 6135 O O . ILE B 1 344 ? -0.384 3.486 17.5 1 70.5 344 ILE B O 1
ATOM 6139 N N . ASN B 1 345 ? -1.596 2.943 19.266 1 56.91 345 ASN B N 1
ATOM 6140 C CA . ASN B 1 345 ? -0.357 2.883 20.031 1 56.91 345 ASN B CA 1
ATOM 6141 C C . ASN B 1 345 ? 0.291 1.505 19.938 1 56.91 345 ASN B C 1
ATOM 6143 O O . ASN B 1 345 ? -0.213 0.54 20.516 1 56.91 345 ASN B O 1
ATOM 6147 N N . GLY B 1 346 ? 1.171 1.431 18.953 1 49.78 346 GLY B N 1
ATOM 6148 C CA . GLY B 1 346 ? 1.783 0.134 18.703 1 49.78 346 GLY B CA 1
ATOM 6149 C C . GLY B 1 346 ? 2.42 -0.47 19.953 1 49.78 346 GLY B C 1
ATOM 6150 O O . GLY B 1 346 ? 2.75 -1.657 19.969 1 49.78 346 GLY B O 1
ATOM 6151 N N . TYR B 1 347 ? 2.652 0.427 20.969 1 45.22 347 TYR B N 1
ATOM 6152 C CA . TYR B 1 347 ? 3.365 -0.083 22.141 1 45.22 347 TYR B CA 1
ATOM 6153 C C . TYR B 1 347 ? 2.41 -0.323 23.297 1 45.22 347 TYR B C 1
ATOM 6155 O O . TYR B 1 347 ? 2.842 -0.667 24.406 1 45.22 347 TYR B O 1
ATOM 6163 N N . SER B 1 348 ? 1.179 -0.093 22.922 1 46.69 348 SER B N 1
ATOM 6164 C CA . SER B 1 348 ? 0.197 -0.341 23.984 1 46.69 348 SER B CA 1
ATOM 6165 C C . SER B 1 348 ? -0.681 -1.542 23.641 1 46.69 348 SER B C 1
ATOM 6167 O O . SER B 1 348 ? -1.043 -1.747 22.484 1 46.69 348 SER B O 1
ATOM 6169 N N . PRO B 1 349 ? -0.691 -2.467 24.688 1 44.91 349 PRO B N 1
ATOM 6170 C CA . PRO B 1 349 ? -1.639 -3.561 24.453 1 44.91 349 PRO B CA 1
ATOM 6171 C C . PRO B 1 349 ? -3.02 -3.064 24.031 1 44.91 349 PRO B C 1
ATOM 6173 O O . PRO B 1 349 ? -3.775 -3.803 23.391 1 44.91 349 PRO B O 1
ATOM 6176 N N . ASP B 1 350 ? -3.24 -1.902 24.5 1 44.94 350 ASP B N 1
ATOM 6177 C CA . ASP B 1 350 ? -4.516 -1.303 24.125 1 44.94 350 ASP B CA 1
ATOM 6178 C C . ASP B 1 350 ? -4.449 -0.711 22.719 1 44.94 350 ASP B C 1
ATOM 6180 O O . ASP B 1 350 ? -3.838 0.339 22.5 1 44.94 350 ASP B O 1
ATOM 6184 N N . THR B 1 351 ? -4.848 -1.54 21.734 1 50.75 351 THR B N 1
ATOM 6185 C CA . THR B 1 351 ? -4.812 -1.121 20.344 1 50.75 351 THR B CA 1
ATOM 6186 C C . THR B 1 351 ? -6.035 -0.275 20 1 50.75 351 THR B C 1
ATOM 6188 O O . THR B 1 351 ? -6.332 -0.049 18.828 1 50.75 351 THR B O 1
ATOM 6191 N N . SER B 1 352 ? -6.707 0.097 21.125 1 58 352 SER B N 1
ATOM 6192 C CA . SER B 1 352 ? -7.867 0.921 20.797 1 58 352 SER B CA 1
ATOM 6193 C C . SER B 1 352 ? -7.449 2.26 20.203 1 58 352 SER B C 1
ATOM 6195 O O . SER B 1 352 ? -6.504 2.891 20.672 1 58 352 SER B O 1
ATOM 6197 N N . PRO B 1 353 ? -8.016 2.453 19.078 1 64.38 353 PRO B N 1
ATOM 6198 C CA . PRO B 1 353 ? -7.711 3.75 18.469 1 64.38 353 PRO B CA 1
ATOM 6199 C C . PRO B 1 353 ? -7.957 4.918 19.422 1 64.38 353 PRO B C 1
ATOM 6201 O O . PRO B 1 353 ? -8.906 4.891 20.203 1 64.38 353 PRO B O 1
ATOM 6204 N N . ARG B 1 354 ? -6.957 5.746 19.516 1 75.06 354 ARG B N 1
ATOM 6205 C CA . ARG B 1 354 ? -7.047 6.918 20.375 1 75.06 354 ARG B CA 1
ATOM 6206 C C . ARG B 1 354 ? -6.672 8.188 19.625 1 75.06 354 ARG B C 1
ATOM 6208 O O . ARG B 1 354 ? -6.156 8.125 18.5 1 75.06 354 ARG B O 1
ATOM 6215 N N . ALA B 1 355 ? -7.133 9.234 20.25 1 82.5 355 ALA B N 1
ATOM 6216 C CA . ALA B 1 355 ? -6.688 10.539 19.766 1 82.5 355 ALA B CA 1
ATOM 6217 C C . ALA B 1 355 ? -5.398 10.969 20.453 1 82.5 355 ALA B C 1
ATOM 6219 O O . ALA B 1 355 ? -5.25 10.789 21.672 1 82.5 355 ALA B O 1
ATOM 6220 N N . ARG B 1 356 ? -4.508 11.383 19.641 1 83.19 356 ARG B N 1
ATOM 6221 C CA . ARG B 1 356 ? -3.242 11.883 20.172 1 83.19 356 ARG B CA 1
ATOM 6222 C C . ARG B 1 356 ? -3.016 13.336 19.766 1 83.19 356 ARG B C 1
ATOM 6224 O O . ARG B 1 356 ? -3.045 13.664 18.578 1 83.19 356 ARG B O 1
ATOM 6231 N N . GLU B 1 357 ? -2.795 14.125 20.781 1 85.69 357 GLU B N 1
ATOM 6232 C CA . GLU B 1 357 ? -2.492 15.531 20.516 1 85.69 357 GLU B CA 1
ATOM 6233 C C . GLU B 1 357 ? -1.009 15.727 20.219 1 85.69 357 GLU B C 1
ATOM 6235 O O . GLU B 1 357 ? -0.153 15.359 21.031 1 85.69 357 GLU B O 1
ATOM 6240 N N . ILE B 1 358 ? -0.762 16.266 19.156 1 85.88 358 ILE B N 1
ATOM 6241 C CA . ILE B 1 358 ? 0.625 16.516 18.781 1 85.88 358 ILE B CA 1
ATOM 6242 C C . ILE B 1 358 ? 1.054 17.891 19.25 1 85.88 358 ILE B C 1
ATOM 6244 O O . ILE B 1 358 ? 2.127 18.062 19.828 1 85.88 358 ILE B O 1
ATOM 6248 N N . ILE B 1 359 ? 0.236 18.875 18.984 1 87.94 359 ILE B N 1
ATOM 6249 C CA . ILE B 1 359 ? 0.496 20.25 19.391 1 87.94 359 ILE B CA 1
ATOM 6250 C C . ILE B 1 359 ? -0.826 20.984 19.594 1 87.94 359 ILE B C 1
ATOM 6252 O O . ILE B 1 359 ? -1.799 20.734 18.875 1 87.94 359 ILE B O 1
ATOM 6256 N N . GLY B 1 360 ? -0.774 21.828 20.578 1 90.75 360 GLY B N 1
ATOM 6257 C CA . GLY B 1 360 ? -1.962 22.625 20.859 1 90.75 360 GLY B CA 1
ATOM 6258 C C . GLY B 1 360 ? -2.1 23.828 19.938 1 90.75 360 GLY B C 1
ATOM 6259 O O . GLY B 1 360 ? -1.136 24.219 19.281 1 90.75 360 GLY B O 1
ATOM 6260 N N . ALA B 1 361 ? -3.309 24.359 19.969 1 95.5 361 ALA B N 1
ATOM 6261 C CA . ALA B 1 361 ? -3.602 25.547 19.156 1 95.5 361 ALA B CA 1
ATOM 6262 C C . ALA B 1 361 ? -3.129 26.812 19.844 1 95.5 361 ALA B C 1
ATOM 6264 O O . ALA B 1 361 ? -2.938 26.828 21.062 1 95.5 361 ALA B O 1
ATOM 6265 N N . GLU B 1 362 ? -2.889 27.812 19.094 1 95.44 362 GLU B N 1
ATOM 6266 C CA . GLU B 1 362 ? -2.664 29.172 19.562 1 95.44 362 GLU B CA 1
ATOM 6267 C C . GLU B 1 362 ? -3.756 30.125 19.062 1 95.44 362 GLU B C 1
ATOM 6269 O O . GLU B 1 362 ? -4.105 30.109 17.891 1 95.44 362 GLU B O 1
ATOM 6274 N N . VAL B 1 363 ? -4.266 30.938 20.016 1 97.69 363 VAL B N 1
ATOM 6275 C CA . VAL B 1 363 ? -5.469 31.672 19.625 1 97.69 363 VAL B CA 1
ATOM 6276 C C . VAL B 1 363 ? -5.312 33.156 19.953 1 97.69 363 VAL B C 1
ATOM 6278 O O . VAL B 1 363 ? -4.43 33.531 20.734 1 97.69 363 VAL B O 1
ATOM 6281 N N . LEU B 1 364 ? -6.121 34 19.281 1 97.62 364 LEU B N 1
ATOM 6282 C CA . LEU B 1 364 ? -6.391 35.406 19.594 1 97.62 364 LEU B CA 1
ATOM 6283 C C . LEU B 1 364 ? -7.836 35.594 20.031 1 97.62 364 LEU B C 1
AT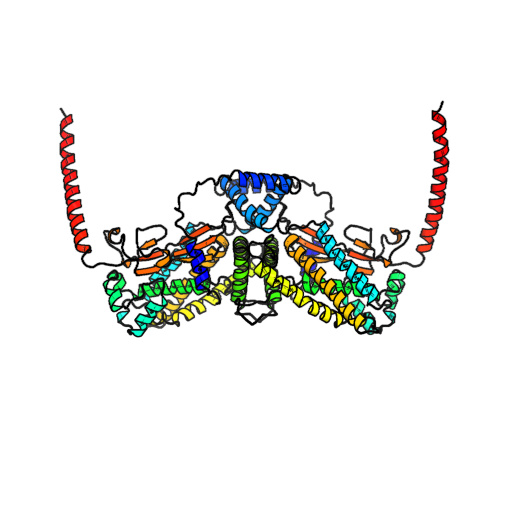OM 6285 O O . LEU B 1 364 ? -8.758 35.5 19.219 1 97.62 364 LEU B O 1
ATOM 6289 N N . PRO B 1 365 ? -8.016 35.844 21.312 1 96.81 365 PRO B N 1
ATOM 6290 C CA . PRO B 1 365 ? -9.375 36.062 21.797 1 96.81 365 PRO B CA 1
ATOM 6291 C C . PRO B 1 365 ? -9.82 37.531 21.594 1 96.81 365 PRO B C 1
ATOM 6293 O O . PRO B 1 365 ? -8.992 38.406 21.328 1 96.81 365 PRO B O 1
ATOM 6296 N N . MET B 1 366 ? -11.047 37.688 21.781 1 96.62 366 MET B N 1
ATOM 6297 C CA . MET B 1 366 ? -11.648 39 21.609 1 96.62 366 MET B CA 1
ATOM 6298 C C . MET B 1 366 ? -11.172 39.969 22.688 1 96.62 366 MET B C 1
ATOM 6300 O O . MET B 1 366 ? -11.125 39.625 23.875 1 96.62 366 MET B O 1
ATOM 6304 N N . TYR B 1 367 ? -10.797 41.125 22.172 1 91.62 367 TYR B N 1
ATOM 6305 C CA . TYR B 1 367 ? -10.359 42.188 23.047 1 91.62 367 TYR B CA 1
ATOM 6306 C C . TYR B 1 367 ? -11.484 43.188 23.312 1 91.62 367 TYR B C 1
ATOM 6308 O O . TYR B 1 367 ? -12.148 43.656 22.375 1 91.62 367 TYR B O 1
ATOM 6316 N N . ILE B 1 368 ? -11.891 43.469 24.484 1 78.69 368 ILE B N 1
ATOM 6317 C CA . ILE B 1 368 ? -12.875 44.5 24.844 1 78.69 368 ILE B CA 1
ATOM 6318 C C . ILE B 1 368 ? -12.164 45.688 25.453 1 78.69 368 ILE B C 1
ATOM 6320 O O . ILE B 1 368 ? -11.5 45.594 26.484 1 78.69 368 ILE B O 1
ATOM 6324 N N . LEU B 1 369 ? -12.266 46.875 24.719 1 68.69 369 LEU B N 1
ATOM 6325 C CA . LEU B 1 369 ? -11.68 48.125 25.156 1 68.69 369 LEU B CA 1
ATOM 6326 C C . LEU B 1 369 ? -12.195 48.531 26.531 1 68.69 369 LEU B C 1
ATOM 6328 O O . LEU B 1 369 ? -13.391 48.375 26.812 1 68.69 369 LEU B O 1
ATOM 6332 N N . GLY B 1 370 ? -11.406 49 27.5 1 61.94 370 GLY B N 1
ATOM 6333 C CA . GLY B 1 370 ? -11.797 49.5 28.812 1 61.94 370 GLY B CA 1
ATOM 6334 C C . GLY B 1 370 ? -11.555 48.5 29.922 1 61.94 370 GLY B C 1
ATOM 6335 O O . GLY B 1 370 ? -11.625 48.844 31.109 1 61.94 370 GLY B O 1
ATOM 6336 N N . ASP B 1 371 ? -11.5 47.312 29.484 1 55.81 371 ASP B N 1
ATOM 6337 C CA . ASP B 1 371 ? -11.289 46.312 30.516 1 55.81 371 ASP B CA 1
ATOM 6338 C C . ASP B 1 371 ? -9.883 46.406 31.109 1 55.81 371 ASP B C 1
ATOM 6340 O O . ASP B 1 371 ? -9.57 45.781 32.125 1 55.81 371 ASP B O 1
ATOM 6344 N N . ASP B 1 372 ? -8.969 46.969 30.438 1 54.56 372 ASP B N 1
ATOM 6345 C CA . ASP B 1 372 ? -7.637 47.156 31 1 54.56 372 ASP B CA 1
ATOM 6346 C C . ASP B 1 372 ? -7.703 48 32.281 1 54.56 372 ASP B C 1
ATOM 6348 O O . ASP B 1 372 ? -6.879 47.812 33.188 1 54.56 372 ASP B O 1
ATOM 6352 N N . ALA B 1 373 ? -8.484 49.031 32.312 1 49.97 373 ALA B N 1
ATOM 6353 C CA . ALA B 1 373 ? -8.602 49.938 33.469 1 49.97 373 ALA B CA 1
ATOM 6354 C C . ALA B 1 373 ? -9.07 49.188 34.719 1 49.97 373 ALA B C 1
ATOM 6356 O O . ALA B 1 373 ? -8.633 49.5 35.812 1 49.97 373 ALA B O 1
ATOM 6357 N N . GLU B 1 374 ? -9.914 48.281 34.5 1 46.62 374 GLU B N 1
ATOM 6358 C CA . GLU B 1 374 ? -10.453 47.656 35.719 1 46.62 374 GLU B CA 1
ATOM 6359 C C . GLU B 1 374 ? -9.445 46.688 36.312 1 46.62 374 GLU B C 1
ATOM 6361 O O . GLU B 1 374 ? -9.398 46.562 37.562 1 46.62 374 GLU B O 1
ATOM 6366 N N . THR B 1 375 ? -8.625 46.094 35.531 1 47.66 375 THR B N 1
ATOM 6367 C CA . THR B 1 375 ? -7.672 45.156 36.094 1 47.66 375 THR B CA 1
ATOM 6368 C C . THR B 1 375 ? -6.496 45.875 36.75 1 47.66 375 THR B C 1
ATOM 6370 O O . THR B 1 375 ? -5.902 45.375 37.688 1 47.66 375 THR B O 1
ATOM 6373 N N . GLN B 1 376 ? -6.102 47.031 36.281 1 43 376 GLN B N 1
ATOM 6374 C CA . GLN B 1 376 ? -5.094 47.812 37 1 43 376 GLN B CA 1
ATOM 6375 C C . GLN B 1 376 ? -5.625 48.281 38.344 1 43 376 GLN B C 1
ATOM 6377 O O . GLN B 1 376 ? -4.883 48.312 39.312 1 43 376 GLN B O 1
ATOM 6382 N N . ASN B 1 377 ? -6.887 48.594 38.344 1 47.16 377 ASN B N 1
ATOM 6383 C CA . ASN B 1 377 ? -7.41 49.062 39.625 1 47.16 377 ASN B CA 1
ATOM 6384 C C . ASN B 1 377 ? -7.488 47.906 40.656 1 47.16 377 ASN B C 1
ATOM 6386 O O . ASN B 1 377 ? -7.461 48.156 41.844 1 47.16 377 ASN B O 1
ATOM 6390 N N . LYS B 1 378 ? -7.695 46.688 40.25 1 51.66 378 LYS B N 1
ATOM 6391 C CA . LYS B 1 378 ? -7.742 45.594 41.219 1 51.66 378 LYS B CA 1
ATOM 6392 C C . LYS B 1 378 ? -6.34 45.219 41.688 1 51.66 378 LYS B C 1
ATOM 6394 O O . LYS B 1 378 ? -6.16 44.719 42.812 1 51.66 378 LYS B O 1
ATOM 6399 N N . MET B 1 379 ? -5.301 45.312 40.938 1 47.59 379 MET B N 1
ATOM 6400 C CA . MET B 1 379 ? -3.93 45.062 41.375 1 47.59 379 MET B CA 1
ATOM 6401 C C . MET B 1 379 ? -3.482 46.125 42.375 1 47.59 379 MET B C 1
ATOM 6403 O O . MET B 1 379 ? -2.713 45.812 43.312 1 47.59 379 MET B O 1
ATOM 6407 N N . GLU B 1 380 ? -3.852 47.375 42.219 1 47.94 380 GLU B N 1
ATOM 6408 C CA . GLU B 1 380 ? -3.547 48.438 43.188 1 47.94 380 GLU B CA 1
ATOM 6409 C C . GLU B 1 380 ? -4.273 48.188 44.5 1 47.94 380 GLU B C 1
ATOM 6411 O O . GLU B 1 380 ? -3.719 48.406 45.562 1 47.94 380 GLU B O 1
ATOM 6416 N N . GLU B 1 381 ? -5.406 47.531 44.438 1 48.47 381 GLU B N 1
ATOM 6417 C CA . GLU B 1 381 ? -6.117 47.219 45.656 1 48.47 381 GLU B CA 1
ATOM 6418 C C . GLU B 1 381 ? -5.543 45.969 46.312 1 48.47 381 GLU B C 1
ATOM 6420 O O . GLU B 1 381 ? -5.387 45.938 47.531 1 48.47 381 GLU B O 1
ATOM 6425 N N . ASP B 1 382 ? -5.164 44.906 45.562 1 50.31 382 ASP B N 1
ATOM 6426 C CA . ASP B 1 382 ? -4.609 43.688 46.125 1 50.31 382 ASP B CA 1
ATOM 6427 C C . ASP B 1 382 ? -3.188 43.906 46.656 1 50.31 382 ASP B C 1
ATOM 6429 O O . ASP B 1 382 ? -2.781 43.312 47.656 1 50.31 382 ASP B O 1
ATOM 6433 N N . THR B 1 383 ? -2.395 44.781 46 1 50.5 383 THR B N 1
ATOM 6434 C CA . THR B 1 383 ? -1.095 45.156 46.531 1 50.5 383 THR B CA 1
ATOM 6435 C C . THR B 1 383 ? -1.261 46 47.812 1 50.5 383 THR B C 1
ATOM 6437 O O . THR B 1 383 ? -0.446 45.906 48.719 1 50.5 383 THR B O 1
ATOM 6440 N N . GLU B 1 384 ? -2.357 46.719 47.875 1 49.06 384 GLU B N 1
ATOM 6441 C CA . GLU B 1 384 ? -2.625 47.438 49.094 1 49.06 384 GLU B CA 1
ATOM 6442 C C . GLU B 1 384 ? -3.088 46.531 50.219 1 49.06 384 GLU B C 1
ATOM 6444 O O . GLU B 1 384 ? -2.818 46.781 51.406 1 49.06 384 GLU B O 1
ATOM 6449 N N . VAL B 1 385 ? -3.701 45.406 49.781 1 49.47 385 VAL B N 1
ATOM 6450 C CA . VAL B 1 385 ? -4.137 44.438 50.812 1 49.47 385 VAL B CA 1
ATOM 6451 C C . VAL B 1 385 ? -2.949 43.594 51.25 1 49.47 385 VAL B C 1
ATOM 6453 O O . VAL B 1 385 ? -2.82 43.281 52.438 1 49.47 385 VAL B O 1
ATOM 6456 N N . GLU B 1 386 ? -2.025 43.281 50.344 1 44.84 386 GLU B N 1
ATOM 6457 C CA . GLU B 1 386 ? -0.866 42.5 50.781 1 44.84 386 GLU B CA 1
ATOM 6458 C C . GLU B 1 386 ? 0.052 43.344 51.656 1 44.84 386 GLU B C 1
ATOM 6460 O O . GLU B 1 386 ? 0.616 42.844 52.625 1 44.84 386 GLU B O 1
ATOM 6465 N N . ASP B 1 387 ? 0.226 44.656 51.406 1 41.75 387 ASP B N 1
ATOM 6466 C CA . ASP B 1 387 ? 1.038 45.469 52.281 1 41.75 387 ASP B CA 1
ATOM 6467 C C . ASP B 1 387 ? 0.385 45.625 53.656 1 41.75 387 ASP B C 1
ATOM 6469 O O . ASP B 1 387 ? 1.062 45.906 54.656 1 41.75 387 ASP B O 1
ATOM 6473 N N . LYS B 1 388 ? -0.952 45.406 53.531 1 48.59 388 LYS B N 1
ATOM 6474 C CA . LYS B 1 388 ? -1.627 45.5 54.812 1 48.59 388 LYS B CA 1
ATOM 6475 C C . LYS B 1 388 ? -1.506 44.188 55.594 1 48.59 388 LYS B C 1
ATOM 6477 O O . LYS B 1 388 ? -1.623 44.188 56.844 1 48.59 388 LYS B O 1
ATOM 6482 N N . GLN B 1 389 ? -1.354 43.062 54.906 1 38.44 389 GLN B N 1
ATOM 6483 C CA . GLN B 1 389 ? -1.266 41.812 55.656 1 38.44 389 GLN B CA 1
ATOM 6484 C C . GLN B 1 389 ? 0.113 41.656 56.281 1 38.44 389 GLN B C 1
ATOM 6486 O O . GLN B 1 389 ? 0.25 41 57.312 1 38.44 389 GLN B O 1
ATOM 6491 N N . ASP B 1 390 ? 1.175 42.219 55.656 1 40.97 390 ASP B N 1
ATOM 6492 C CA . ASP B 1 390 ? 2.475 42.094 56.312 1 40.97 390 ASP B CA 1
ATOM 6493 C C . ASP B 1 390 ? 2.523 42.969 57.594 1 40.97 390 ASP B C 1
ATOM 6495 O O . ASP B 1 390 ? 3.322 42.688 58.469 1 40.97 390 ASP B O 1
ATOM 6499 N N . GLU B 1 391 ? 1.691 44.031 57.594 1 38.75 391 GLU B N 1
ATOM 6500 C CA . GLU B 1 391 ? 1.741 44.844 58.812 1 38.75 391 GLU B CA 1
ATOM 6501 C C . GLU B 1 391 ? 1.092 44.125 60 1 38.75 391 GLU B C 1
ATOM 6503 O O . GLU B 1 391 ? 1.481 44.344 61.156 1 38.75 391 GLU B O 1
ATOM 6508 N N . ASP B 1 392 ? 0.072 43.312 59.656 1 36.59 392 ASP B N 1
ATOM 6509 C CA . ASP B 1 392 ? -0.611 42.75 60.812 1 36.59 392 ASP B CA 1
ATOM 6510 C C . ASP B 1 392 ? 0.201 41.594 61.438 1 36.59 392 ASP B C 1
ATOM 6512 O O . ASP B 1 392 ? -0.033 41.219 62.594 1 36.59 392 ASP B O 1
ATOM 6516 N N . ASP B 1 393 ? 1.075 40.938 60.594 1 36.12 393 ASP B N 1
ATOM 6517 C CA . ASP B 1 393 ? 1.793 39.812 61.219 1 36.12 393 ASP B CA 1
ATOM 6518 C C . ASP B 1 393 ? 2.959 40.312 62.062 1 36.12 393 ASP B C 1
ATOM 6520 O O . ASP B 1 393 ? 3.652 39.531 62.719 1 36.12 393 ASP B O 1
ATOM 6524 N N . GLU B 1 394 ? 3.365 41.625 62 1 35.81 394 GLU B N 1
ATOM 6525 C CA . GLU B 1 394 ? 4.465 42.031 62.875 1 35.81 394 GLU B CA 1
ATOM 6526 C C . GLU B 1 394 ? 4.039 42.062 64.312 1 35.81 394 GLU B C 1
ATOM 6528 O O . GLU B 1 394 ? 4.887 42.094 65.25 1 35.81 394 GLU B O 1
ATOM 6533 N N . GLU B 1 395 ? 2.74 42.25 64.625 1 34.66 395 GLU B N 1
ATOM 6534 C CA . GLU B 1 395 ? 2.404 42.5 66 1 34.66 395 GLU B CA 1
ATOM 6535 C C . GLU B 1 395 ? 2.5 41.219 66.812 1 34.66 395 GLU B C 1
ATOM 6537 O O . GLU B 1 395 ? 2.699 41.281 68.062 1 34.66 395 GLU B O 1
ATOM 6542 N N . TYR B 1 396 ? 2.287 40.031 66.188 1 32.81 396 TYR B N 1
ATOM 6543 C CA . TYR B 1 396 ? 2.059 38.875 67.062 1 32.81 396 TYR B CA 1
ATOM 6544 C C . TYR B 1 396 ? 3.375 38.312 67.625 1 32.81 396 TYR B C 1
ATOM 6546 O O . TYR B 1 396 ? 3.391 37.344 68.375 1 32.81 396 TYR B O 1
ATOM 6554 N N . VAL B 1 397 ? 4.582 38.75 67.125 1 33.47 397 VAL B N 1
ATOM 6555 C CA . VAL B 1 397 ? 5.777 38.062 67.625 1 33.47 397 VAL B CA 1
ATOM 6556 C C . VAL B 1 397 ? 6.184 38.625 69 1 33.47 397 VAL B C 1
ATOM 6558 O O . VAL B 1 397 ? 7.141 38.156 69.562 1 33.47 397 VAL B O 1
ATOM 6561 N N . GLN B 1 398 ? 5.602 39.781 69.438 1 31.75 398 GLN B N 1
ATOM 6562 C CA . GLN B 1 398 ? 6.223 40.375 70.625 1 31.75 398 GLN B CA 1
ATOM 6563 C C . GLN B 1 398 ? 5.895 39.562 71.875 1 31.75 398 GLN B C 1
ATOM 6565 O O . GLN B 1 398 ? 6.438 39.844 72.938 1 31.75 398 GLN B O 1
ATOM 6570 N N . GLY B 1 399 ? 4.77 38.781 71.812 1 28.75 399 GLY B N 1
ATOM 6571 C CA . GLY B 1 399 ? 4.281 38.5 73.188 1 28.75 399 GLY B CA 1
ATOM 6572 C C . GLY B 1 399 ? 5.148 37.531 73.938 1 28.75 399 GLY B C 1
ATOM 6573 O O . GLY B 1 399 ? 4.891 37.219 75.125 1 28.75 399 GLY B O 1
ATOM 6574 N N . ARG B 1 400 ? 5.797 36.531 73.25 1 29.81 400 ARG B N 1
ATOM 6575 C CA . ARG B 1 400 ? 6.184 35.438 74.125 1 29.81 400 ARG B CA 1
ATOM 6576 C C . ARG B 1 400 ? 7.484 35.75 74.875 1 29.81 400 ARG B C 1
ATOM 6578 O O . ARG B 1 400 ? 8.094 34.875 75.5 1 29.81 400 ARG B O 1
ATOM 6585 N N . SER B 1 401 ? 7.992 37 74.688 1 26.16 401 SER B N 1
ATOM 6586 C CA . SER B 1 401 ? 9.266 37.156 75.375 1 26.16 401 SER B CA 1
ATOM 6587 C C . SER B 1 401 ? 9.07 37.188 76.875 1 26.16 401 SER B C 1
ATOM 6589 O O . SER B 1 401 ? 10.039 37.094 77.625 1 26.16 401 SER B O 1
ATOM 6591 N N . ASP B 1 402 ? 7.949 37.594 77.438 1 23 402 ASP B N 1
ATOM 6592 C CA . ASP B 1 402 ? 8.102 37.594 78.875 1 23 402 ASP B CA 1
ATOM 6593 C C . ASP B 1 402 ? 8.008 36.156 79.438 1 23 402 ASP B C 1
ATOM 6595 O O . ASP B 1 402 ? 7.199 35.375 79 1 23 402 ASP B O 1
#

pLDDT: mean 76.75, std 25.72, range [19.55, 98.62]

Solvent-accessible surface area (backbone atoms only — not comparable to full-atom values): 42019 Å² total; per-residue (Å²): 135,80,83,51,81,67,59,65,54,49,59,61,52,62,68,57,58,84,66,73,79,56,76,77,68,77,68,78,64,64,48,71,61,55,43,41,45,47,44,41,42,32,59,71,62,44,44,82,75,64,46,77,69,48,53,50,22,18,47,33,10,33,45,40,62,51,48,72,45,42,67,58,43,63,66,56,69,66,51,55,34,47,42,49,46,49,32,49,53,51,39,48,51,48,18,68,72,45,27,34,36,50,55,78,82,48,54,71,68,54,49,53,51,46,50,60,72,38,62,57,26,30,65,87,65,57,64,88,66,46,47,75,30,32,34,66,59,37,41,55,31,38,25,26,45,52,45,32,29,52,53,51,52,48,48,40,56,61,41,60,74,32,76,41,64,78,50,48,49,29,59,44,94,81,45,85,58,67,31,90,55,35,14,47,19,51,49,34,51,43,52,51,25,31,62,21,33,47,68,62,22,28,48,50,51,21,50,53,45,39,48,46,56,12,51,38,66,77,51,20,84,32,22,64,59,7,41,53,42,50,53,46,54,60,66,45,27,58,54,55,33,52,51,50,56,69,28,86,64,56,41,77,34,48,51,89,68,94,44,70,65,57,50,52,47,55,50,50,53,42,25,51,39,47,51,39,46,52,53,38,46,53,49,39,38,46,47,46,28,40,46,76,43,73,36,33,34,72,75,58,66,38,46,36,66,65,78,50,81,61,30,42,70,38,78,54,62,70,54,97,60,64,70,73,48,45,71,23,44,47,40,30,35,42,37,58,13,38,32,22,38,48,13,43,40,69,58,25,16,59,44,59,61,34,75,42,80,58,42,42,19,25,31,41,44,50,37,65,89,68,55,65,61,56,54,55,55,50,50,59,50,50,54,53,48,52,61,50,50,61,58,60,61,61,65,69,69,66,65,73,75,116,136,82,84,50,78,66,57,64,52,48,57,60,52,62,71,56,60,83,64,71,78,59,77,73,70,74,66,77,62,64,47,74,60,54,41,40,45,45,43,40,43,31,59,69,64,46,44,82,74,68,47,75,66,45,52,48,26,16,48,37,7,32,45,41,60,53,48,70,48,42,66,58,44,62,66,57,69,68,52,55,36,49,42,49,45,50,32,50,54,51,39,50,51,48,18,67,73,44,27,33,36,50,55,78,80,49,52,71,67,56,49,51,51,46,50,58,73,38,62,57,25,29,64,87,65,57,62,86,67,45,46,75,30,32,34,66,59,38,42,53,31,36,23,25,45,51,45,33,28,50,52,52,51,47,48,40,56,60,41,59,74,32,76,40,63,79,49,46,49,29,59,42,94,82,45,85,59,66,32,90,56,35,13,47,19,52,48,33,50,43,52,52,25,30,64,21,34,48,68,60,21,26,48,50,52,19,50,52,44,39,49,46,56,12,51,38,66,76,49,22,83,31,22,63,59,7,42,52,43,51,51,46,54,60,66,44,28,58,56,55,33,53,51,48,57,68,29,86,64,57,39,78,34,48,50,88,68,94,43,70,67,56,50,51,48,54,50,51,53,43,23,51,40,47,50,37,45,51,52,40,44,51,49,39,38,46,48,47,27,39,44,77,41,75,37,33,34,73,77,58,67,37,44,37,66,66,79,50,81,59,29,40,70,37,76,56,61,71,53,96,59,63,71,74,49,46,71,22,45,48,40,31,35,42,36,58,13,38,32,22,36,48,14,42,41,69,56,26,17,58,45,59,60,34,74,42,79,58,43,42,19,26,32,42,44,51,36,66,89,70,54,64,61,56,54,55,54,49,50,58,50,51,53,52,47,52,61,48,51,61,57,62,62,62,64,71,70,65,67,75,73,116

Sequence (804 aa):
MVETRSALKRKAMEVLHPVPLEPATSHYWKTQKEMETEIEFRSKYGGGFIQRPDYHRLLGGVTQLIREGAAEWAFDSDGLRSFYWEMFTYSRYWCSQYSISDIDVLSDDQIRRLISSVDGFCVQMDWARLRPILPPTAAERFGEVLGELLIYLTVHERLFENPFWYFDGKVAPDDPDEDPKFGSKLKHLFDEFYKTNPTYGVLWKMQTQRLANSNNRHYGPNPEYGQYNAERHEAALAGFADDLLASEPFCWLLKELDTSELVSKRRDDLIDIFRKAVRAMIKCETWINGQPVLRGIKELGGIFHDRSKLVGLHPYCWRPRMDFWKGRKILVVSRPGLVYVDSINGYSPDTSPRAREIIGAEVLPMYILGDDAETQNKMEEDTEVEDKQDEDDEEYVQGRSDMVETRSALKRKAMEVLHPVPLEPATSHYWKTQKEMETEIEFRSKYGGGFIQRPDYHRLLGGVTQLIREGAAEWAFDSDGLRSFYWEMFTYSRYWCSQYSISDIDVLSDDQIRRLISSVDGFCVQMDWARLRPILPPTAAERFGEVLGELLIYLTVHERLFENPFWYFDGKVAPDDPDEDPKFGSKLKHLFDEFYKTNPTYGVLWKMQTQRLANSNNRHYGPNPEYGQYNAERHEAALAGFADDLLASEPFCWLLKELDTSELVSKRRDDLIDIFRKAVRAMIKCETWINGQPVLRGIKELGGIFHDRSKLVGLHPYCWRPRMDFWKGRKILVVSRPGLVYVDSINGYSPDTSPRAREIIGAEVLPMYILGDDAETQNKMEEDTEVEDKQDEDDEEYVQGRSD

Secondary structure (DSSP, 8-state):
----HHHHHHHHHHT----------------HHHHHHHHHHHHHTSSSSS-HHHHHHHHHHHHHHHHHHHGGG---HHHHHHHHHHHHHHHHHHHHHHB-S-GGGS-HHHHHHHHHHTBTTB----HHHHGGGS-HHHHHTHHHHHHHHHHHHHHIIIIIS-TTTT----SSTT-----TTHHHHHHHHHHHHHHH-HHHHHHHHHHHHHHHT--STTT-S--HHHHHHHHHHHHHHHHHHHHHHHSTTGGGGBPP-SSHHHHHHHHHHHHHHHHHHHHHHHHIIIII-SEEEEE-TTTTTSEE----SSEEE-GGG--S-GGGGTTEEEEEEEE-EEEEEEE--TTSS----EEEEEE-EEEEEPP-TTHHHHHHHHHHHHHHHHHHHHHHTTGGGGGGG-/----HHHHHHHHHHT------S---------HHHHHHHHHHHHHTSSSSS-HHHHHHHHHHHHHHHHHHHGGG---HHHHHHHHHHHHHHHHHHHHHHB-S-GGGS-HHHHHHHHHHTBTTB----HHHHGGGS-HHHHHTHHHHHHHHHHHHHHIIIIIS-TTTT----SSTT-----TTHHHHHHHHHHHHHHH-HHHHHHHHHHHHHHHT--STTT-S--HHHHHHHHHHHHHHHHHHHHHHHSTTGGGGBPP-SSHHHHHHHHHHHHHHHHHHHHHHHHIIIII-SEEEEE-TTTTTSEE----SSEEE-GGG--S-GGGGTTEEEEEEEE-EEEEEEE--TTSS----EEEEEE-EEEEEPP-TTHHHHHHHHHHHHHHHHHHHHHHTTGGGGGGG-